Protein AF-A0A3R7ZGE4-F1 (afdb_monomer_lite)

Radius of gyration: 43.05 Å; chains: 1; bounding box: 131×87×112 Å

Organism: Aphanomyces astaci (NCBI:txid112090)

Structure (mmCIF, N/CA/C/O backbone):
data_AF-A0A3R7ZGE4-F1
#
_entry.id   AF-A0A3R7ZGE4-F1
#
loop_
_atom_site.group_PDB
_atom_site.id
_atom_site.type_symbol
_atom_site.label_atom_id
_atom_site.label_alt_id
_atom_site.label_comp_id
_atom_site.label_asym_id
_atom_site.label_entity_id
_atom_site.label_seq_id
_atom_site.pdbx_PDB_ins_code
_atom_site.Cartn_x
_atom_site.Cartn_y
_atom_site.Cartn_z
_atom_site.occupancy
_atom_site.B_iso_or_equiv
_atom_site.auth_seq_id
_atom_site.auth_comp_id
_atom_site.auth_asym_id
_atom_site.auth_atom_id
_atom_site.pdbx_PDB_model_num
ATOM 1 N N . MET A 1 1 ? 21.548 27.333 5.560 1.00 45.47 1 MET A N 1
ATOM 2 C CA . MET A 1 1 ? 22.051 27.487 6.952 1.00 45.47 1 MET A CA 1
ATOM 3 C C . MET A 1 1 ? 21.246 28.613 7.584 1.00 45.47 1 MET A C 1
ATOM 5 O O . MET A 1 1 ? 21.045 29.604 6.909 1.00 45.47 1 MET A O 1
ATOM 9 N N . GLN A 1 2 ? 20.753 28.508 8.822 1.00 53.22 2 GLN A N 1
ATOM 10 C CA . GLN A 1 2 ? 19.835 29.541 9.347 1.00 53.22 2 GLN A CA 1
ATOM 11 C C . GLN A 1 2 ? 20.505 30.870 9.742 1.00 53.22 2 GLN A C 1
ATOM 13 O O . GLN A 1 2 ? 19.803 31.865 9.876 1.00 53.22 2 GLN A O 1
ATOM 18 N N . PHE A 1 3 ? 21.832 30.902 9.915 1.00 57.66 3 PHE A N 1
ATOM 19 C CA . PHE A 1 3 ? 22.570 32.119 10.265 1.00 57.66 3 PHE A CA 1
ATOM 20 C C . PHE A 1 3 ? 23.890 32.204 9.502 1.00 57.66 3 PHE A C 1
ATOM 22 O O . PHE A 1 3 ? 24.582 31.195 9.343 1.00 57.66 3 PHE A O 1
ATOM 29 N N . THR A 1 4 ? 24.257 33.405 9.052 1.00 67.12 4 THR A N 1
ATOM 30 C CA . THR A 1 4 ? 25.581 33.645 8.465 1.00 67.12 4 THR A CA 1
ATOM 31 C C . THR A 1 4 ? 26.653 33.755 9.557 1.00 67.12 4 THR A C 1
ATOM 33 O O . THR A 1 4 ? 26.347 34.159 10.683 1.00 67.12 4 THR A O 1
ATOM 36 N N . PRO A 1 5 ? 27.934 33.475 9.249 1.00 69.81 5 PRO A N 1
ATOM 37 C CA . PRO A 1 5 ? 29.034 33.651 10.203 1.00 69.81 5 PRO A CA 1
ATOM 38 C C . PRO A 1 5 ? 29.088 35.057 10.823 1.00 69.81 5 PRO A C 1
ATOM 40 O O . PRO A 1 5 ? 29.407 35.206 11.994 1.00 69.81 5 PRO A O 1
ATOM 43 N N . GLN A 1 6 ? 28.694 36.088 10.072 1.00 63.81 6 GLN A N 1
ATOM 44 C CA . GLN A 1 6 ? 28.631 37.476 10.547 1.00 63.81 6 GLN A CA 1
ATOM 45 C C . GLN A 1 6 ? 27.518 37.692 11.588 1.00 63.81 6 GLN A C 1
ATOM 47 O O . GLN A 1 6 ? 27.717 38.409 12.566 1.00 63.81 6 GLN A O 1
ATOM 52 N N . GLN A 1 7 ? 26.360 37.042 11.421 1.00 65.06 7 GLN A N 1
ATOM 53 C CA . GLN A 1 7 ? 25.258 37.086 12.391 1.00 65.06 7 GLN A CA 1
ATOM 54 C C . GLN A 1 7 ? 25.590 36.310 13.675 1.00 65.06 7 GLN A C 1
ATOM 56 O O . GLN A 1 7 ? 25.141 36.693 14.753 1.00 65.06 7 GLN A O 1
ATOM 61 N N . LEU A 1 8 ? 26.405 35.253 13.579 1.00 66.88 8 LEU A N 1
ATOM 62 C CA . LEU A 1 8 ? 26.890 34.493 14.740 1.00 66.88 8 LEU A CA 1
ATOM 63 C C . LEU A 1 8 ? 27.896 35.284 15.592 1.00 66.88 8 LEU A C 1
ATOM 65 O O . LEU A 1 8 ? 28.000 35.040 16.789 1.00 66.88 8 LEU A O 1
ATOM 69 N N . VAL A 1 9 ? 28.582 36.263 14.996 1.00 73.06 9 VAL A N 1
ATOM 70 C CA . VAL A 1 9 ? 29.528 37.169 15.677 1.00 73.06 9 VAL A CA 1
ATOM 71 C C . VAL A 1 9 ? 28.826 38.421 16.246 1.00 73.06 9 VAL A C 1
ATOM 73 O O . VAL A 1 9 ? 29.460 39.262 16.873 1.00 73.06 9 VAL A O 1
ATOM 76 N N . GLY A 1 10 ? 27.499 38.536 16.099 1.00 67.25 10 GLY A N 1
ATOM 77 C CA . GLY A 1 10 ? 26.701 39.611 16.704 1.00 67.25 10 GLY A CA 1
ATOM 78 C C . GLY A 1 10 ? 26.363 40.783 15.778 1.00 67.25 10 GLY A C 1
ATOM 79 O O . GLY A 1 10 ? 25.923 41.826 16.261 1.00 67.25 10 GLY A O 1
ATOM 80 N N . ALA A 1 11 ? 26.527 40.640 14.458 1.00 71.25 11 ALA A N 1
ATOM 81 C CA . ALA A 1 11 ? 26.016 41.631 13.511 1.00 71.25 11 ALA A CA 1
ATOM 82 C C . ALA A 1 11 ? 24.474 41.712 13.555 1.00 71.25 11 ALA A C 1
ATOM 84 O O . ALA A 1 11 ? 23.787 40.706 13.757 1.00 71.25 11 ALA A O 1
ATOM 85 N N . GLY A 1 12 ? 23.926 42.914 13.341 1.00 71.62 12 GLY A N 1
ATOM 86 C CA . GLY A 1 12 ? 22.480 43.154 13.326 1.00 71.62 12 GLY A CA 1
ATOM 87 C C . GLY A 1 12 ? 21.746 42.288 12.296 1.00 71.62 12 GLY A C 1
ATOM 88 O O . GLY A 1 12 ? 22.250 42.038 11.199 1.00 71.62 12 GLY A O 1
ATOM 89 N N . ARG A 1 13 ? 20.543 41.815 12.646 1.00 72.75 13 ARG A N 1
ATOM 90 C CA . ARG A 1 13 ? 19.677 41.081 11.712 1.00 72.75 13 ARG A CA 1
ATOM 91 C C . ARG A 1 13 ? 18.957 42.062 10.795 1.00 72.75 13 ARG A C 1
ATOM 93 O O . ARG A 1 13 ? 18.402 43.053 11.261 1.00 72.75 13 ARG A O 1
ATOM 100 N N . TYR A 1 14 ? 18.924 41.739 9.510 1.00 77.06 14 TYR A N 1
ATOM 101 C CA . TYR A 1 14 ? 18.215 42.509 8.496 1.00 77.06 14 TYR A CA 1
ATOM 102 C C . TYR A 1 14 ? 17.069 41.671 7.917 1.00 77.06 14 TYR A C 1
ATOM 104 O O . TYR A 1 14 ? 17.151 40.446 7.880 1.00 77.06 14 TYR A O 1
ATOM 112 N N . SER A 1 15 ? 15.989 42.334 7.500 1.00 77.44 15 SER A N 1
ATOM 113 C CA . SER A 1 15 ? 14.879 41.702 6.773 1.00 77.44 15 SER A CA 1
ATOM 114 C C . SER A 1 15 ? 15.360 41.131 5.434 1.00 77.44 15 SER A C 1
ATOM 116 O O . SER A 1 15 ? 16.267 41.700 4.829 1.00 77.44 15 SER A O 1
ATOM 118 N N . ALA A 1 16 ? 14.696 40.090 4.916 1.00 75.06 16 ALA A N 1
ATOM 119 C CA . ALA A 1 16 ? 14.951 39.530 3.581 1.00 75.06 16 ALA A CA 1
ATOM 120 C C . ALA A 1 16 ? 14.782 40.557 2.438 1.00 75.06 16 ALA A C 1
ATOM 122 O O . ALA A 1 16 ? 15.310 40.371 1.342 1.00 75.06 16 ALA A O 1
ATOM 123 N N . THR A 1 17 ? 14.093 41.676 2.695 1.00 78.56 17 THR A N 1
ATOM 124 C CA . THR A 1 17 ? 14.009 42.824 1.774 1.00 78.56 17 THR A CA 1
ATOM 125 C C . THR A 1 17 ? 15.349 43.539 1.587 1.00 78.56 17 THR A C 1
ATOM 127 O O . THR A 1 17 ? 15.601 44.123 0.534 1.00 78.56 17 THR A O 1
ATOM 130 N N . THR A 1 18 ? 16.219 43.498 2.595 1.00 80.19 18 THR A N 1
ATOM 131 C CA . THR A 1 18 ? 17.552 44.096 2.567 1.00 80.19 18 THR A CA 1
ATOM 132 C C . THR A 1 18 ? 18.553 43.011 2.185 1.00 80.19 18 THR A C 1
ATOM 134 O O . THR A 1 18 ? 18.742 42.050 2.924 1.00 80.19 18 THR A O 1
ATOM 137 N N . ARG A 1 19 ? 19.200 43.149 1.020 1.00 81.94 19 ARG A N 1
ATOM 138 C CA . ARG A 1 19 ? 20.043 42.105 0.403 1.00 81.94 19 ARG A CA 1
ATOM 139 C C . ARG A 1 19 ? 21.407 41.924 1.090 1.00 81.94 19 ARG A C 1
ATOM 141 O O . ARG A 1 19 ? 22.449 42.147 0.481 1.00 81.94 19 ARG A O 1
ATOM 148 N N . ILE A 1 20 ? 21.400 41.541 2.364 1.00 77.94 20 ILE A N 1
ATOM 149 C CA . ILE A 1 20 ? 22.580 41.327 3.212 1.00 77.94 20 ILE A CA 1
ATOM 150 C C . ILE A 1 20 ? 22.516 39.922 3.824 1.00 77.94 20 ILE A C 1
ATOM 152 O O . ILE A 1 20 ? 21.457 39.463 4.242 1.00 77.94 20 ILE A O 1
ATOM 156 N N . GLY A 1 21 ? 23.654 39.227 3.887 1.00 78.19 21 GLY A N 1
ATOM 157 C CA . GLY A 1 21 ? 23.742 37.891 4.481 1.00 78.19 21 GLY A CA 1
ATOM 158 C C . GLY A 1 21 ? 22.979 36.821 3.688 1.00 78.19 21 GLY A C 1
ATOM 159 O O . GLY A 1 21 ? 23.101 36.745 2.468 1.00 78.19 21 GLY A O 1
ATOM 160 N N . ASN A 1 22 ? 22.195 35.993 4.381 1.00 79.88 22 ASN A N 1
ATOM 161 C CA . ASN A 1 22 ? 21.424 34.864 3.843 1.00 79.88 22 ASN A CA 1
ATOM 162 C C . ASN A 1 22 ? 20.019 35.249 3.327 1.00 79.88 22 ASN A C 1
ATOM 164 O O . ASN A 1 22 ? 19.150 34.386 3.214 1.00 79.88 22 ASN A O 1
ATOM 168 N N . TRP A 1 23 ? 19.800 36.518 2.965 1.00 83.69 23 TRP A N 1
ATOM 169 C CA . TRP A 1 23 ? 18.503 37.061 2.529 1.00 83.69 23 TRP A CA 1
ATOM 170 C C . TRP A 1 23 ? 17.792 36.236 1.439 1.00 83.69 23 TRP A C 1
ATOM 172 O O . TRP A 1 23 ? 16.569 36.130 1.448 1.00 83.69 23 TRP A O 1
ATOM 182 N N . ASN A 1 24 ? 18.541 35.629 0.509 1.00 82.38 24 ASN A N 1
ATOM 183 C CA . ASN A 1 24 ? 17.972 34.806 -0.562 1.00 82.38 24 ASN A CA 1
ATOM 184 C C . ASN A 1 24 ? 17.449 33.452 -0.045 1.00 82.38 24 ASN A C 1
ATOM 186 O O . ASN A 1 24 ? 16.432 32.967 -0.528 1.00 82.38 24 ASN A O 1
ATOM 190 N N . GLU A 1 25 ? 18.109 32.848 0.950 1.00 81.88 25 GLU A N 1
ATOM 191 C CA . GLU A 1 25 ? 17.619 31.614 1.584 1.00 81.88 25 GLU A CA 1
ATOM 192 C C . GLU A 1 25 ? 16.329 31.886 2.368 1.00 81.88 25 GLU A C 1
ATOM 194 O O . GLU A 1 25 ? 15.371 31.119 2.256 1.00 81.88 25 GLU A O 1
ATOM 199 N N . ASP A 1 26 ? 16.275 33.007 3.093 1.00 81.69 26 ASP A N 1
ATOM 200 C CA . ASP A 1 26 ? 15.095 33.419 3.858 1.00 81.69 26 ASP A CA 1
ATOM 201 C C . ASP A 1 26 ? 13.904 33.744 2.938 1.00 81.69 26 ASP A C 1
ATOM 203 O O . ASP A 1 26 ? 12.786 33.292 3.199 1.00 81.69 26 ASP A O 1
ATOM 207 N N . LEU A 1 27 ? 14.147 34.434 1.815 1.00 85.06 27 LEU A N 1
ATOM 208 C CA . LEU A 1 27 ? 13.125 34.722 0.803 1.00 85.06 27 LEU A CA 1
ATOM 209 C C . LEU A 1 27 ? 12.579 33.434 0.161 1.00 85.06 27 LEU A C 1
ATOM 211 O O . LEU A 1 27 ? 11.368 33.272 0.027 1.00 85.06 27 LEU A O 1
ATOM 215 N N . MET A 1 28 ? 13.452 32.486 -0.194 1.00 82.94 28 MET A N 1
ATOM 216 C CA . MET A 1 28 ? 13.040 31.202 -0.781 1.00 82.94 28 MET A CA 1
ATOM 217 C C . MET A 1 28 ? 12.255 30.337 0.212 1.00 82.94 28 MET A C 1
ATOM 219 O O . MET A 1 28 ? 11.303 29.654 -0.176 1.00 82.94 28 MET A O 1
ATOM 223 N N . LEU A 1 29 ? 12.612 30.379 1.498 1.00 83.19 29 LEU A N 1
ATOM 224 C CA . LEU A 1 29 ? 11.871 29.701 2.560 1.00 83.19 29 LEU A CA 1
ATOM 225 C C . LEU A 1 29 ? 10.470 30.305 2.736 1.00 83.19 29 LEU A C 1
ATOM 227 O O . LEU A 1 29 ? 9.492 29.571 2.904 1.00 83.19 29 LEU A O 1
ATOM 231 N N . GLU A 1 30 ? 10.361 31.633 2.686 1.00 84.31 30 GLU A N 1
ATOM 232 C CA . GLU A 1 30 ? 9.084 32.342 2.758 1.00 84.31 30 GLU A CA 1
ATOM 233 C C . GLU A 1 30 ? 8.209 32.044 1.532 1.00 84.31 30 GLU A C 1
ATOM 235 O O . GLU A 1 30 ? 7.029 31.720 1.682 1.00 84.31 30 GLU A O 1
ATOM 240 N N . GLU A 1 31 ? 8.786 32.019 0.328 1.00 87.50 31 GLU A N 1
ATOM 241 C CA . GLU A 1 31 ? 8.083 31.609 -0.890 1.00 87.50 31 GLU A CA 1
ATOM 242 C C . GLU A 1 31 ? 7.605 30.154 -0.839 1.00 87.50 31 GLU A C 1
ATOM 244 O O . GLU A 1 31 ? 6.477 29.866 -1.250 1.00 87.50 31 GLU A O 1
ATOM 249 N N . ALA A 1 32 ? 8.426 29.230 -0.330 1.00 84.56 32 ALA A N 1
ATOM 250 C CA . ALA A 1 32 ? 8.048 27.829 -0.166 1.00 84.56 32 ALA A CA 1
ATOM 251 C C . ALA A 1 32 ? 6.887 27.677 0.830 1.00 84.56 32 ALA A C 1
ATOM 253 O O . ALA A 1 32 ? 5.879 27.044 0.511 1.00 84.56 32 ALA A O 1
ATOM 254 N N . ARG A 1 33 ? 6.965 28.347 1.990 1.00 81.44 33 ARG A N 1
ATOM 255 C CA . ARG A 1 33 ? 5.873 28.391 2.980 1.00 81.44 33 ARG A CA 1
ATOM 256 C C . ARG A 1 33 ? 4.596 28.993 2.397 1.00 81.44 33 ARG A C 1
ATOM 258 O O . ARG A 1 33 ? 3.511 28.460 2.619 1.00 81.44 33 ARG A O 1
ATOM 265 N N . MET A 1 34 ? 4.707 30.071 1.620 1.00 83.06 34 MET A N 1
ATOM 266 C CA . MET A 1 34 ? 3.563 30.716 0.971 1.00 83.06 34 MET A CA 1
ATOM 267 C C . MET A 1 34 ? 2.959 29.855 -0.141 1.00 83.06 34 MET A C 1
ATOM 269 O O . MET A 1 34 ? 1.737 29.856 -0.313 1.00 83.06 34 MET A O 1
ATOM 273 N N . LYS A 1 35 ? 3.771 29.092 -0.882 1.00 84.38 35 LYS A N 1
ATOM 274 C CA . LYS A 1 35 ? 3.291 28.102 -1.857 1.00 84.38 35 LYS A CA 1
ATOM 275 C C . LYS A 1 35 ? 2.535 26.970 -1.171 1.00 84.38 35 LYS A C 1
ATOM 277 O O . LYS A 1 35 ? 1.426 26.668 -1.609 1.00 84.38 35 LYS A O 1
ATOM 282 N N . ASP A 1 36 ? 3.061 26.419 -0.081 1.00 80.25 36 ASP A N 1
ATOM 283 C CA . ASP A 1 36 ? 2.375 25.378 0.691 1.00 80.25 36 ASP A CA 1
ATOM 284 C C . ASP A 1 36 ? 1.074 25.895 1.311 1.00 80.25 36 ASP A C 1
ATOM 286 O O . ASP A 1 36 ? 0.029 25.261 1.160 1.00 80.25 36 ASP A O 1
ATOM 290 N N . TYR A 1 37 ? 1.087 27.092 1.905 1.00 80.38 37 TYR A N 1
ATOM 291 C CA . TYR A 1 37 ? -0.117 27.754 2.411 1.00 80.38 37 TYR A CA 1
ATOM 292 C C . TYR A 1 37 ? -1.165 27.946 1.305 1.00 80.38 37 TYR A C 1
ATOM 294 O O . TYR A 1 37 ? -2.333 27.610 1.496 1.00 80.38 37 TYR A O 1
ATOM 302 N N . ARG A 1 38 ? -0.776 28.447 0.122 1.00 79.50 38 ARG A N 1
ATOM 303 C CA . ARG A 1 38 ? -1.691 28.628 -1.022 1.00 79.50 38 ARG A CA 1
ATOM 304 C C . ARG A 1 38 ? -2.216 27.295 -1.544 1.00 79.50 38 ARG A C 1
ATOM 306 O O . ARG A 1 38 ? -3.410 27.194 -1.809 1.00 79.50 38 ARG A O 1
ATOM 313 N N . ALA A 1 39 ? -1.365 26.278 -1.651 1.00 79.00 39 ALA A N 1
ATOM 314 C CA . ALA A 1 39 ? -1.756 24.944 -2.089 1.00 79.00 39 ALA A CA 1
ATOM 315 C C . ALA A 1 39 ? -2.741 24.303 -1.104 1.00 79.00 39 ALA A C 1
ATOM 317 O O . ALA A 1 39 ? -3.753 23.744 -1.519 1.00 79.00 39 ALA A O 1
ATOM 318 N N . GLN A 1 40 ? -2.495 24.420 0.201 1.00 71.38 40 GLN A N 1
ATOM 319 C CA . GLN A 1 40 ? -3.400 23.919 1.231 1.00 71.38 40 GLN A CA 1
ATOM 320 C C . GLN A 1 40 ? -4.686 24.764 1.338 1.00 71.38 40 GLN A C 1
ATOM 322 O O . GLN A 1 40 ? -5.756 24.203 1.566 1.00 71.38 40 GLN A O 1
ATOM 327 N N . LYS A 1 41 ? -4.631 26.083 1.095 1.00 73.56 41 LYS A N 1
ATOM 328 C CA . LYS A 1 41 ? -5.808 26.969 1.007 1.00 73.56 41 LYS A CA 1
ATOM 329 C C . LYS A 1 41 ? -6.684 26.634 -0.204 1.00 73.56 41 LYS A C 1
ATOM 331 O O . LYS A 1 41 ? -7.894 26.524 -0.049 1.00 73.56 41 LYS A O 1
ATOM 336 N N . GLN A 1 42 ? -6.091 26.406 -1.380 1.00 68.75 42 GLN A N 1
ATOM 337 C CA . GLN A 1 42 ? -6.805 25.962 -2.588 1.00 68.75 42 GLN A CA 1
ATOM 338 C C . GLN A 1 42 ? -7.386 24.551 -2.434 1.00 68.75 42 GLN A C 1
ATOM 340 O O . GLN A 1 42 ? -8.490 24.290 -2.897 1.00 68.75 42 GLN A O 1
ATOM 345 N N . LYS A 1 43 ? -6.679 23.653 -1.737 1.00 66.12 43 LYS A N 1
ATOM 346 C CA . LYS A 1 43 ? -7.191 22.326 -1.355 1.00 66.12 43 LYS A CA 1
ATOM 347 C C . LYS A 1 43 ? -8.241 22.377 -0.237 1.00 66.12 43 LYS A C 1
ATOM 349 O O . LYS A 1 43 ? -8.801 21.339 0.098 1.00 66.12 43 LYS A O 1
ATOM 354 N N . GLY A 1 44 ? -8.498 23.551 0.346 1.00 57.22 44 GLY A N 1
ATOM 355 C CA . GLY A 1 44 ? -9.480 23.735 1.410 1.00 57.22 44 GLY A CA 1
ATOM 356 C C . GLY A 1 44 ? -9.112 23.044 2.724 1.00 57.22 44 GLY A C 1
ATOM 357 O O . GLY A 1 44 ? -10.014 22.567 3.400 1.00 57.22 44 GLY A O 1
ATOM 358 N N . GLY A 1 45 ? -7.823 22.957 3.076 1.00 55.75 45 GLY A N 1
ATOM 359 C CA . GLY A 1 45 ? -7.333 22.310 4.302 1.00 55.75 45 GLY A CA 1
ATOM 360 C C . GLY A 1 45 ? -7.078 23.250 5.491 1.00 55.75 45 GLY A C 1
ATOM 361 O O . GLY A 1 45 ? -7.053 22.786 6.626 1.00 55.75 45 GLY A O 1
ATOM 362 N N . LEU A 1 46 ? -6.906 24.563 5.277 1.00 55.81 46 LEU A N 1
ATOM 363 C CA . LEU A 1 46 ? -6.663 25.508 6.381 1.00 55.81 46 LEU A CA 1
ATOM 364 C C . LEU A 1 46 ? -7.967 26.068 6.952 1.00 55.81 46 LEU A C 1
ATOM 366 O O . LEU A 1 46 ? -8.625 26.878 6.301 1.00 55.81 46 LEU A O 1
ATOM 370 N N . GLY A 1 47 ? -8.305 25.684 8.187 1.00 62.41 47 GLY A N 1
ATOM 371 C CA . GLY A 1 47 ? -9.349 26.311 9.019 1.00 62.41 47 GLY A CA 1
ATOM 372 C C . GLY A 1 47 ? -10.798 26.171 8.524 1.00 62.41 47 GLY A C 1
ATOM 373 O O . GLY A 1 47 ? -11.735 26.472 9.255 1.00 62.41 47 GLY A O 1
ATOM 374 N N . THR A 1 48 ? -10.999 25.681 7.306 1.00 65.31 48 THR A N 1
ATOM 375 C CA . THR A 1 48 ? -12.290 25.372 6.673 1.00 65.31 48 THR A CA 1
ATOM 376 C C . THR A 1 48 ? -13.042 24.264 7.399 1.00 65.31 48 THR A C 1
ATOM 378 O O . THR A 1 48 ? -14.251 24.373 7.549 1.00 65.31 48 THR A O 1
ATOM 381 N N . VAL A 1 49 ? -12.348 23.223 7.875 1.00 69.38 49 VAL A N 1
ATOM 382 C CA . VAL A 1 49 ? -12.966 22.101 8.605 1.00 69.38 49 VAL A CA 1
ATOM 383 C C . VAL A 1 49 ? -13.534 22.574 9.943 1.00 69.38 49 VAL A C 1
ATOM 385 O O . VAL A 1 49 ? -14.693 22.304 10.236 1.00 69.38 49 VAL A O 1
ATOM 388 N N . TYR A 1 50 ? -12.759 23.352 10.706 1.00 77.44 50 TYR A N 1
ATOM 389 C CA . TYR A 1 50 ? -13.217 23.942 11.967 1.00 77.44 50 TYR A CA 1
ATOM 390 C C . TYR A 1 50 ? -14.365 24.935 11.749 1.00 77.44 50 TYR A C 1
ATOM 392 O O . TYR A 1 50 ? -15.383 24.860 12.430 1.00 77.44 50 TYR A O 1
ATOM 400 N N . ARG A 1 51 ? -14.252 25.824 10.749 1.00 79.38 51 ARG A N 1
ATOM 401 C CA . ARG A 1 51 ? -15.333 26.762 10.405 1.00 79.38 51 ARG A CA 1
ATOM 402 C C . ARG A 1 51 ? -16.623 26.022 10.046 1.00 79.38 51 ARG A C 1
ATOM 404 O O . ARG A 1 51 ? -17.678 26.375 10.551 1.00 79.38 51 ARG A O 1
ATOM 411 N N . ARG A 1 52 ? -16.520 24.958 9.248 1.00 77.56 52 ARG A N 1
ATOM 412 C CA . ARG A 1 52 ? -17.656 24.117 8.856 1.00 77.56 52 ARG A CA 1
ATOM 413 C C . ARG A 1 52 ? -18.271 23.375 10.048 1.00 77.56 52 ARG A C 1
ATOM 415 O O . ARG A 1 52 ? -19.492 23.345 10.154 1.00 77.56 52 ARG A O 1
ATOM 422 N N . LYS A 1 53 ? -17.448 22.836 10.963 1.00 85.00 53 LYS A N 1
ATOM 423 C CA . LYS A 1 53 ? -17.908 22.262 12.246 1.00 85.00 53 LYS A CA 1
ATOM 424 C C . LYS A 1 53 ? -18.740 23.291 13.017 1.00 85.00 53 LYS A C 1
ATOM 426 O O . LYS A 1 53 ? -19.855 22.993 13.429 1.00 85.00 53 LYS A O 1
ATOM 431 N N . MET A 1 54 ? -18.232 24.516 13.151 1.00 86.31 54 MET A N 1
ATOM 432 C CA . MET A 1 54 ? -18.917 25.591 13.877 1.00 86.31 54 MET A CA 1
ATOM 433 C C . MET A 1 54 ? -20.208 26.057 13.190 1.00 86.31 54 MET A C 1
ATOM 435 O O . MET A 1 54 ? -21.198 26.295 13.877 1.00 86.31 54 MET A O 1
ATOM 439 N N . GLU A 1 55 ? -20.229 26.151 11.859 1.00 84.56 55 GLU A N 1
ATOM 440 C CA . GLU A 1 55 ? -21.430 26.485 11.076 1.00 84.56 55 GLU A CA 1
ATOM 441 C C . GLU A 1 55 ? -22.530 25.424 11.239 1.00 84.56 55 GLU A C 1
ATOM 443 O O . GLU A 1 55 ? -23.688 25.771 11.458 1.00 84.56 55 GLU A O 1
ATOM 448 N N . GLN A 1 56 ? -22.177 24.135 11.194 1.00 86.62 56 GLN A N 1
ATOM 449 C CA . GLN A 1 56 ? -23.135 23.037 11.345 1.00 86.62 56 GLN A CA 1
ATOM 450 C C . GLN A 1 56 ? -23.648 22.909 12.788 1.00 86.62 56 GLN A C 1
ATOM 452 O O . GLN A 1 56 ? -24.846 22.730 12.999 1.00 86.62 56 GLN A O 1
ATOM 457 N N . ALA A 1 57 ? -22.769 23.044 13.787 1.00 88.69 57 ALA A N 1
ATOM 458 C CA . ALA A 1 57 ? -23.134 22.952 15.203 1.00 88.69 57 ALA A CA 1
ATOM 459 C C . ALA A 1 57 ? -24.052 24.097 15.659 1.00 88.69 57 ALA A C 1
ATOM 461 O O . ALA A 1 57 ? -25.021 23.864 16.387 1.00 88.69 57 ALA A O 1
ATOM 462 N N . ASN A 1 58 ? -23.757 25.323 15.213 1.00 88.19 58 ASN A N 1
ATOM 463 C CA . ASN A 1 58 ? -24.504 26.532 15.570 1.00 88.19 58 ASN A CA 1
ATOM 464 C C . ASN A 1 58 ? -25.634 26.863 14.584 1.00 88.19 58 ASN A C 1
ATOM 466 O O . ASN A 1 58 ? -26.308 27.881 14.747 1.00 88.19 58 ASN A O 1
ATOM 470 N N . GLY A 1 59 ? -25.861 26.012 13.579 1.00 87.56 59 GLY A N 1
ATOM 471 C CA . GLY A 1 59 ? -26.967 26.155 12.642 1.00 87.56 59 GLY A CA 1
ATOM 472 C C . GLY A 1 59 ? -28.304 26.208 13.378 1.00 87.56 59 GLY A C 1
ATOM 473 O O . GLY A 1 59 ? -28.549 25.421 14.297 1.00 87.56 59 GLY A O 1
ATOM 474 N N . ARG A 1 60 ? -29.164 27.154 12.989 1.00 88.12 60 ARG A N 1
ATOM 475 C CA . ARG A 1 60 ? -30.505 27.305 13.562 1.00 88.12 60 ARG A CA 1
ATOM 476 C C . ARG A 1 60 ? -31.367 26.097 13.190 1.00 88.12 60 ARG A C 1
ATOM 478 O O . ARG A 1 60 ? -31.387 25.681 12.034 1.00 88.12 60 ARG A O 1
ATOM 485 N N . VAL A 1 61 ? -32.076 25.552 14.172 1.00 89.38 61 VAL A N 1
ATOM 486 C CA . VAL A 1 61 ? -32.988 24.409 14.008 1.00 89.38 61 VAL A CA 1
ATOM 487 C C . VAL A 1 61 ? -34.343 24.720 14.646 1.00 89.38 61 VAL A C 1
ATOM 489 O O . VAL A 1 61 ? -34.393 25.563 15.548 1.00 89.38 61 VAL A O 1
ATOM 492 N N . PRO A 1 62 ? -35.438 24.084 14.194 1.00 89.31 62 PRO A N 1
ATOM 493 C CA . PRO A 1 62 ? -36.741 24.274 14.811 1.00 89.31 62 PRO A CA 1
ATOM 494 C C . PRO A 1 62 ? -36.806 23.642 16.205 1.00 89.31 62 PRO A C 1
ATOM 496 O O . PRO A 1 62 ? -36.165 22.626 16.484 1.00 89.31 62 PRO A O 1
ATOM 499 N N . VAL A 1 63 ? -37.633 24.234 17.062 1.00 89.62 63 VAL A N 1
ATOM 500 C CA . VAL A 1 63 ? -38.084 23.659 18.336 1.00 89.62 63 VAL A CA 1
ATOM 501 C C . VAL A 1 63 ? -39.595 23.576 18.270 1.00 89.62 63 VAL A C 1
ATOM 503 O O . VAL A 1 63 ? -40.250 24.549 17.902 1.00 89.62 63 VAL A O 1
ATOM 506 N N . SER A 1 64 ? -40.157 22.420 18.611 1.00 90.31 64 SER A N 1
ATOM 507 C CA . SER A 1 64 ? -41.600 22.216 18.526 1.00 90.31 64 SER A CA 1
ATOM 508 C C . SER A 1 64 ? -42.344 23.183 19.445 1.00 90.31 64 SER A C 1
ATOM 510 O O . SER A 1 64 ? -41.863 23.516 20.528 1.00 90.31 64 SER A O 1
ATOM 512 N N . TYR A 1 65 ? -43.522 23.624 19.009 1.00 89.94 65 TYR A N 1
ATOM 513 C CA . TYR A 1 65 ? -44.415 24.507 19.753 1.00 89.94 65 TYR A CA 1
ATOM 514 C C . TYR A 1 65 ? -45.802 23.874 19.817 1.00 89.94 65 TYR A C 1
ATOM 516 O O . TYR A 1 65 ? -46.300 23.383 18.804 1.00 89.94 65 TYR A O 1
ATOM 524 N N . TRP A 1 66 ? -46.408 23.892 21.000 1.00 87.69 66 TRP A N 1
ATOM 525 C CA . TRP A 1 66 ? -47.759 23.397 21.235 1.00 87.69 66 TRP A CA 1
ATOM 526 C C . TRP A 1 66 ? -48.478 24.344 22.198 1.00 87.69 66 TRP A C 1
ATOM 528 O O . TRP A 1 66 ? -47.925 24.671 23.248 1.00 87.69 66 TRP A O 1
ATOM 538 N N . ASP A 1 67 ? -49.703 24.756 21.862 1.00 83.94 67 ASP A N 1
ATOM 539 C CA . ASP A 1 67 ? -50.470 25.744 22.644 1.00 83.94 67 ASP A CA 1
ATOM 540 C C . ASP A 1 67 ? -50.807 25.266 24.067 1.00 83.94 67 ASP A C 1
ATOM 542 O O . ASP A 1 67 ? -50.974 26.070 24.979 1.00 83.94 67 ASP A O 1
ATOM 546 N N . ASP A 1 68 ? -50.893 23.949 24.268 1.00 86.31 68 ASP A N 1
ATOM 547 C CA . ASP A 1 68 ? -51.212 23.327 25.555 1.00 86.31 68 ASP A CA 1
ATOM 548 C C . ASP A 1 68 ? -49.994 23.130 26.473 1.00 86.31 68 ASP A C 1
ATOM 550 O O . ASP A 1 68 ? -50.158 22.717 27.620 1.00 86.31 68 ASP A O 1
ATOM 554 N N . GLY A 1 69 ? -48.777 23.413 25.993 1.00 83.31 69 GLY A N 1
ATOM 555 C CA . GLY A 1 69 ? -47.548 23.307 26.786 1.00 83.31 69 GLY A CA 1
ATOM 556 C C . GLY A 1 69 ? -47.158 21.879 27.191 1.00 83.31 69 GLY A C 1
ATOM 557 O O . GLY A 1 69 ? -46.277 21.706 28.037 1.00 83.31 69 GLY A O 1
ATOM 558 N N . PHE A 1 70 ? -47.782 20.850 26.604 1.00 91.06 70 PHE A N 1
ATOM 559 C CA . PHE A 1 70 ? -47.482 19.449 26.903 1.00 91.06 70 PHE A CA 1
ATOM 560 C C . PHE A 1 70 ? -46.496 18.835 25.909 1.00 91.06 70 PHE A C 1
ATOM 562 O O . PHE A 1 70 ? -46.554 19.050 24.694 1.00 91.06 70 PHE A O 1
ATOM 569 N N . LEU A 1 71 ? -45.602 18.001 26.437 1.00 91.12 71 LEU A N 1
ATOM 570 C CA . LEU A 1 71 ? -44.604 17.297 25.643 1.00 91.12 71 LEU A CA 1
ATOM 571 C C . LEU A 1 71 ? -45.240 16.168 24.814 1.00 91.12 71 LEU A C 1
ATOM 573 O O . LEU A 1 71 ? -46.031 15.383 25.331 1.00 91.12 71 LEU A O 1
ATOM 577 N N . ARG A 1 72 ? -44.859 16.029 23.539 1.00 92.12 72 ARG A N 1
ATOM 578 C CA . ARG A 1 72 ? -45.323 14.956 22.638 1.00 92.12 72 ARG A CA 1
ATOM 579 C C . ARG A 1 72 ? -44.154 14.195 22.016 1.00 92.12 72 ARG A C 1
ATOM 581 O O . ARG A 1 72 ? -43.084 14.767 21.804 1.00 92.12 72 ARG A O 1
ATOM 588 N N . TYR A 1 73 ? -44.366 12.927 21.668 1.00 91.81 73 TYR A N 1
ATOM 589 C CA . TYR A 1 73 ? -43.410 12.173 20.851 1.00 91.81 73 TYR A CA 1
ATOM 590 C C . TYR A 1 73 ? -43.175 12.863 19.500 1.00 91.81 73 TYR A C 1
ATOM 592 O O . TYR A 1 73 ? -44.068 13.510 18.957 1.00 91.81 73 TYR A O 1
ATOM 600 N N . ASN A 1 74 ? -41.961 12.722 18.974 1.00 88.75 74 ASN A N 1
ATOM 601 C CA . ASN A 1 74 ? -41.443 13.377 17.772 1.00 88.75 74 ASN A CA 1
ATOM 602 C C . ASN A 1 74 ? -41.428 14.916 17.847 1.00 88.75 74 ASN A C 1
ATOM 604 O O . ASN A 1 74 ? -41.470 15.584 16.818 1.00 88.75 74 ASN A O 1
ATOM 608 N N . SER A 1 75 ? -41.342 15.483 19.057 1.00 90.19 75 SER A N 1
ATOM 609 C CA . SER A 1 75 ? -41.118 16.922 19.259 1.00 90.19 75 SER A CA 1
ATOM 610 C C . SER A 1 75 ? -39.627 17.239 19.410 1.00 90.19 75 SER A C 1
ATOM 612 O O . SER A 1 75 ? -38.903 16.510 20.096 1.00 90.19 75 SER A O 1
ATOM 614 N N . TYR A 1 76 ? -39.174 18.338 18.806 1.00 92.56 76 TYR A N 1
ATOM 615 C CA . TYR A 1 76 ? -37.844 18.907 19.030 1.00 92.56 76 TYR A CA 1
ATOM 616 C C . TYR A 1 76 ? -37.848 19.720 20.326 1.00 92.56 76 TYR A C 1
ATOM 618 O O . TYR A 1 76 ? -38.668 20.625 20.485 1.00 92.56 76 TYR A O 1
ATOM 626 N N . VAL A 1 77 ? -36.928 19.403 21.236 1.00 92.88 77 VAL A N 1
ATOM 627 C CA . VAL A 1 77 ? -36.815 20.002 22.572 1.00 92.88 77 VAL A CA 1
ATOM 628 C C . VAL A 1 77 ? -35.390 20.434 22.884 1.00 92.88 77 VAL A C 1
ATOM 630 O O . VAL A 1 77 ? -34.424 19.832 22.411 1.00 92.88 77 VAL A O 1
ATOM 633 N N . VAL A 1 78 ? -35.257 21.440 23.745 1.00 93.12 78 VAL A N 1
ATOM 634 C CA . VAL A 1 78 ? -33.984 21.796 24.384 1.00 93.12 78 VAL A CA 1
ATOM 635 C C . VAL A 1 78 ? -33.992 21.245 25.806 1.00 93.12 78 VAL A C 1
ATOM 637 O O . VAL A 1 78 ? -34.928 21.487 26.567 1.00 93.12 78 VAL A O 1
ATOM 640 N N . VAL A 1 79 ? -32.962 20.477 26.165 1.00 94.06 79 VAL A N 1
ATOM 641 C CA . VAL A 1 79 ? -32.835 19.880 27.502 1.00 94.06 79 VAL A CA 1
ATOM 642 C C . VAL A 1 79 ? -31.989 20.811 28.367 1.00 94.06 79 VAL A C 1
ATOM 644 O O . VAL A 1 79 ? -30.770 20.871 28.223 1.00 94.06 79 VAL A O 1
ATOM 647 N N . GLU A 1 80 ? -32.637 21.575 29.236 1.00 93.56 80 GLU A N 1
ATOM 648 C CA . GLU A 1 80 ? -32.004 22.588 30.081 1.00 93.56 80 GLU A CA 1
ATOM 649 C C . GLU A 1 80 ? -31.635 22.002 31.443 1.00 93.56 80 GLU A C 1
ATOM 651 O O . GLU A 1 80 ? -32.431 21.295 32.059 1.00 93.56 80 GLU A O 1
ATOM 656 N N . HIS A 1 81 ? -30.440 22.312 31.934 1.00 94.88 81 HIS A N 1
ATOM 657 C CA . HIS A 1 81 ? -29.994 21.911 33.261 1.00 94.88 81 HIS A CA 1
ATOM 658 C C . HIS A 1 81 ? -30.309 23.007 34.282 1.00 94.88 81 HIS A C 1
ATOM 660 O O . HIS A 1 81 ? -29.875 24.150 34.124 1.00 94.88 81 HIS A O 1
ATOM 666 N N . VAL A 1 82 ? -31.034 22.669 35.352 1.00 91.56 82 VAL A N 1
ATOM 667 C CA . VAL A 1 82 ? -31.568 23.670 36.293 1.00 91.56 82 VAL A CA 1
ATOM 668 C C . VAL A 1 82 ? -30.457 24.382 37.070 1.00 91.56 82 VAL A C 1
ATOM 670 O O . VAL A 1 82 ? -30.484 25.604 37.192 1.00 91.56 82 VAL A O 1
ATOM 673 N N . GLN A 1 83 ? -29.452 23.655 37.568 1.00 91.44 83 GLN A N 1
ATOM 674 C CA . GLN A 1 83 ? -28.407 24.247 38.414 1.00 91.44 83 GLN A CA 1
ATOM 675 C C . GLN A 1 83 ? -27.451 25.166 37.639 1.00 91.44 83 GLN A C 1
ATOM 677 O O . GLN A 1 83 ? -27.069 26.219 38.144 1.00 91.44 83 GLN A O 1
ATOM 682 N N . THR A 1 84 ? -27.037 24.774 36.429 1.00 89.69 84 THR A N 1
ATOM 683 C CA . THR A 1 84 ? -26.065 25.549 35.631 1.00 89.69 84 THR A CA 1
ATOM 684 C C . THR A 1 84 ? -26.727 26.531 34.670 1.00 89.69 84 THR A C 1
ATOM 686 O O . THR A 1 84 ? -26.031 27.353 34.082 1.00 89.69 84 THR A O 1
ATOM 689 N N . SER A 1 85 ? -28.052 26.450 34.484 1.00 90.19 85 SER A N 1
ATOM 690 C CA . SER A 1 85 ? -28.804 27.192 33.455 1.00 90.19 85 SER A CA 1
ATOM 691 C C . SER A 1 85 ? -28.289 26.980 32.020 1.00 90.19 85 SER A C 1
ATOM 693 O O . SER A 1 85 ? -28.614 27.752 31.116 1.00 90.19 85 SER A O 1
ATOM 695 N N . GLY A 1 86 ? -27.472 25.946 31.803 1.00 91.75 86 GLY A N 1
ATOM 696 C CA . GLY A 1 86 ? -26.969 25.546 30.493 1.00 91.75 86 GLY A CA 1
ATOM 697 C C . GLY A 1 86 ? -27.902 24.560 29.795 1.00 91.75 86 GLY A C 1
ATOM 698 O O . GLY A 1 86 ? -28.899 24.111 30.362 1.00 91.75 86 GLY A O 1
ATOM 699 N N . SER A 1 87 ? -27.567 24.196 28.563 1.00 93.81 87 SER A N 1
ATOM 700 C CA . SER A 1 87 ? -28.309 23.201 27.781 1.00 93.81 87 SER A CA 1
ATOM 701 C C . SER A 1 87 ? -27.435 21.997 27.466 1.00 93.81 87 SER A C 1
ATOM 703 O O . SER A 1 87 ? -26.247 22.150 27.172 1.00 93.81 87 SER A O 1
ATOM 705 N N . LEU A 1 88 ? -28.036 20.809 27.483 1.00 95.38 88 LEU A N 1
ATOM 706 C CA . LEU A 1 88 ? -27.405 19.589 26.998 1.00 95.38 88 LEU A CA 1
ATOM 707 C C . LEU A 1 88 ? -26.974 19.787 25.541 1.00 95.38 88 LEU A C 1
ATOM 709 O O . LEU A 1 88 ? -27.754 20.266 24.718 1.00 95.38 88 LEU A O 1
ATOM 713 N N . ALA A 1 89 ? -25.735 19.435 25.230 1.00 94.38 89 ALA A N 1
ATOM 714 C CA . ALA A 1 89 ? -25.088 19.731 23.968 1.00 94.38 89 ALA A CA 1
ATOM 715 C C . ALA A 1 89 ? -24.377 18.490 23.412 1.00 94.38 89 ALA A C 1
ATOM 717 O O . ALA A 1 89 ? -23.662 17.784 24.120 1.00 94.38 89 ALA A O 1
ATOM 718 N N . SER A 1 90 ? -24.572 18.245 22.118 1.00 94.19 90 SER A N 1
ATOM 719 C CA . SER A 1 90 ? -24.004 17.117 21.371 1.00 94.19 90 SER A CA 1
ATOM 720 C C . SER A 1 90 ? -22.700 17.512 20.659 1.00 94.19 90 SER A C 1
ATOM 722 O O . SER A 1 90 ? -22.734 18.401 19.809 1.00 94.19 90 SER A O 1
ATOM 724 N N . ASP A 1 91 ? -21.560 16.868 20.929 1.00 92.00 91 ASP A N 1
ATOM 725 C CA . ASP A 1 91 ? -20.351 17.004 20.089 1.00 92.00 91 ASP A CA 1
ATOM 726 C C . ASP A 1 91 ? -20.122 15.737 19.256 1.00 92.00 91 ASP A C 1
ATOM 728 O O . ASP A 1 91 ? -19.384 14.840 19.646 1.00 92.00 91 ASP A O 1
ATOM 732 N N . VAL A 1 92 ? -20.745 15.678 18.074 1.00 90.31 92 VAL A N 1
ATOM 733 C CA . VAL A 1 92 ? -20.651 14.536 17.142 1.00 90.31 92 VAL A CA 1
ATOM 734 C C . VAL A 1 92 ? -19.311 14.438 16.398 1.00 90.31 92 VAL A C 1
ATOM 736 O O . VAL A 1 92 ? -19.160 13.603 15.510 1.00 90.31 92 VAL A O 1
ATOM 739 N N . TRP A 1 93 ? -18.346 15.308 16.702 1.00 89.12 93 TRP A N 1
ATOM 740 C CA . TRP A 1 93 ? -17.016 15.285 16.087 1.00 89.12 93 TRP A CA 1
ATOM 741 C C . TRP A 1 93 ? -15.940 14.769 17.040 1.00 89.12 93 TRP A C 1
ATOM 743 O O . TRP A 1 93 ? -14.872 14.368 16.578 1.00 89.12 93 TRP A O 1
ATOM 753 N N . GLU A 1 94 ? -16.204 14.778 18.347 1.00 88.56 94 GLU A N 1
ATOM 754 C CA . GLU A 1 94 ? -15.303 14.250 19.365 1.00 88.56 94 GLU A CA 1
ATOM 755 C C . GLU A 1 94 ? -15.776 12.861 19.814 1.00 88.56 94 GLU A C 1
ATOM 757 O O . GLU A 1 94 ? -16.728 12.710 20.583 1.00 88.56 94 GLU A O 1
ATOM 762 N N . GLU A 1 95 ? -15.117 11.824 19.294 1.00 88.06 95 GLU A N 1
ATOM 763 C CA . GLU A 1 95 ? -15.335 10.450 19.748 1.00 88.06 95 GLU A CA 1
ATOM 764 C C . GLU A 1 95 ? -14.666 10.220 21.105 1.00 88.06 95 GLU A C 1
ATOM 766 O O . GLU A 1 95 ? -13.503 10.567 21.312 1.00 88.06 95 GLU A O 1
ATOM 771 N N . THR A 1 96 ? -15.377 9.550 22.009 1.00 83.19 96 THR A N 1
ATOM 772 C CA . THR A 1 96 ? -14.858 9.190 23.340 1.00 83.19 96 THR A CA 1
ATOM 773 C C . THR A 1 96 ? -13.631 8.278 23.269 1.00 83.19 96 THR A C 1
ATOM 775 O O . THR A 1 96 ? -12.682 8.429 24.040 1.00 83.19 96 THR A O 1
ATOM 778 N N . PHE A 1 97 ? -13.625 7.345 22.316 1.00 79.62 97 PHE A N 1
ATOM 779 C CA . PHE A 1 97 ? -12.464 6.551 21.936 1.00 79.62 97 PHE A CA 1
ATOM 780 C C . PHE A 1 97 ? -12.452 6.369 20.419 1.00 79.62 97 PHE A C 1
ATOM 782 O O . PHE A 1 97 ? -13.500 6.131 19.820 1.00 79.62 97 PHE A O 1
ATOM 789 N N . THR A 1 98 ? -11.275 6.445 19.799 1.00 75.38 98 THR A N 1
ATOM 790 C CA . THR A 1 98 ? -11.121 6.325 18.344 1.00 75.38 98 THR A CA 1
ATOM 791 C C . THR A 1 98 ? -11.709 5.014 17.829 1.00 75.38 98 THR A C 1
ATOM 793 O O . THR A 1 98 ? -11.218 3.940 18.188 1.00 75.38 98 THR A O 1
ATOM 796 N N . GLY A 1 99 ? -12.732 5.107 16.979 1.00 74.00 99 GLY A N 1
ATOM 797 C CA . GLY A 1 99 ? -13.425 3.966 16.385 1.00 74.00 99 GLY A CA 1
ATOM 798 C C . GLY A 1 99 ? -14.575 3.408 17.228 1.00 74.00 99 GLY A C 1
ATOM 799 O O . GLY A 1 99 ? -15.107 2.356 16.884 1.00 74.00 99 GLY A O 1
ATOM 800 N N . SER A 1 100 ? -14.960 4.075 18.323 1.00 80.69 100 SER A N 1
ATOM 801 C CA . SER A 1 100 ? -16.117 3.669 19.141 1.00 80.69 100 SER A CA 1
ATOM 802 C C . SER A 1 100 ? -17.461 3.972 18.474 1.00 80.69 100 SER A C 1
ATOM 804 O O . SER A 1 100 ? -18.446 3.299 18.768 1.00 80.69 100 SER A O 1
ATOM 806 N N . GLY A 1 101 ? -17.515 4.995 17.611 1.00 82.81 101 GLY A N 1
ATOM 807 C CA . GLY A 1 101 ? -18.777 5.562 17.127 1.00 82.81 101 GLY A CA 1
ATOM 808 C C . GLY A 1 101 ? -19.626 6.186 18.244 1.00 82.81 101 GLY A C 1
ATOM 809 O O . GLY A 1 101 ? -20.823 6.393 18.051 1.00 82.81 101 GLY A O 1
ATOM 810 N N . GLU A 1 102 ? -19.028 6.446 19.414 1.00 89.19 102 GLU A N 1
ATOM 811 C CA . GLU A 1 102 ? -19.678 7.079 20.556 1.00 89.19 102 GLU A CA 1
ATOM 812 C C . GLU A 1 102 ? -19.121 8.477 20.798 1.00 89.19 102 GLU A C 1
ATOM 814 O O . GLU A 1 102 ? -17.911 8.661 20.965 1.00 89.19 102 GLU A O 1
ATOM 819 N N . TYR A 1 103 ? -20.020 9.452 20.879 1.00 93.12 103 TYR A N 1
ATOM 820 C CA . TYR A 1 103 ? -19.672 10.869 20.887 1.00 93.12 103 TYR A CA 1
ATOM 821 C C . TYR A 1 103 ? -19.909 11.529 22.243 1.00 93.12 103 TYR A C 1
ATOM 823 O O . TYR A 1 103 ? -20.782 11.113 23.015 1.00 93.12 103 TYR A O 1
ATOM 831 N N . VAL A 1 104 ? -19.117 12.563 22.526 1.00 92.38 104 VAL A N 1
ATOM 832 C CA . VAL A 1 104 ? -19.157 13.302 23.791 1.00 92.38 104 VAL A CA 1
ATOM 833 C C . VAL A 1 104 ? -20.449 14.118 23.914 1.00 92.38 104 VAL A C 1
ATOM 835 O O . VAL A 1 104 ? -20.922 14.749 22.964 1.00 92.38 104 VAL A O 1
ATOM 838 N N . VAL A 1 105 ? -21.012 14.119 25.125 1.00 94.38 105 VAL A N 1
ATOM 839 C CA . VAL A 1 105 ? -22.150 14.954 25.522 1.00 94.38 105 VAL A CA 1
ATOM 840 C C . VAL A 1 105 ? -21.746 15.797 26.721 1.00 94.38 105 VAL A C 1
ATOM 842 O O . VAL A 1 105 ? -21.159 15.293 27.678 1.00 94.38 105 VAL A O 1
ATOM 845 N N . SER A 1 106 ? -22.076 17.080 26.676 1.00 95.06 106 SER A N 1
ATOM 846 C CA . SER A 1 106 ? -21.738 18.052 27.715 1.00 95.06 106 SER A CA 1
ATOM 847 C C . SER A 1 106 ? -22.916 18.987 27.985 1.00 95.06 106 SER A C 1
ATOM 849 O O . SER A 1 106 ? -23.912 18.979 27.260 1.00 95.06 106 SER A O 1
ATOM 851 N N . VAL A 1 107 ? -22.831 19.798 29.039 1.00 95.94 107 VAL A N 1
ATOM 852 C CA . VAL A 1 107 ? -23.715 20.958 29.213 1.00 95.94 107 VAL A CA 1
ATOM 853 C C . VAL A 1 107 ? -22.954 22.204 28.787 1.00 95.94 107 VAL A C 1
ATOM 855 O O . VAL A 1 107 ? -21.999 22.618 29.448 1.00 95.94 107 VAL A O 1
ATOM 858 N N . GLY A 1 108 ? -23.385 22.785 27.672 1.00 91.25 108 GLY A N 1
ATOM 859 C CA . GLY A 1 108 ? -22.856 24.036 27.144 1.00 91.25 108 GLY A CA 1
ATOM 860 C C . GLY A 1 108 ? -23.646 25.249 27.630 1.00 91.25 108 GLY A C 1
ATOM 861 O O . GLY A 1 108 ? -24.696 25.132 28.273 1.00 91.25 108 GLY A O 1
ATOM 862 N N . GLN A 1 109 ? -23.156 26.439 27.284 1.00 87.81 109 GLN A N 1
ATOM 863 C CA . GLN A 1 109 ? -23.928 27.666 27.477 1.00 87.81 109 GLN A CA 1
ATOM 864 C C . GLN A 1 109 ? -25.225 27.603 26.669 1.00 87.81 109 GLN A C 1
ATOM 866 O O . GLN A 1 109 ? -25.233 27.148 25.524 1.00 87.81 109 GLN A O 1
ATOM 871 N N . ARG A 1 110 ? -26.319 28.082 27.267 1.00 83.50 110 ARG A N 1
ATOM 872 C CA . ARG A 1 110 ? -27.614 28.152 26.593 1.00 83.50 110 ARG A CA 1
ATOM 873 C C . ARG A 1 110 ? -27.503 29.079 25.374 1.00 83.50 110 ARG A C 1
ATOM 875 O O . ARG A 1 110 ? -27.188 30.258 25.551 1.00 83.50 110 ARG A O 1
ATOM 882 N N . PRO A 1 111 ? -27.767 28.589 24.153 1.00 79.44 111 PRO A N 1
ATOM 883 C CA . PRO A 1 111 ? -27.678 29.428 22.971 1.00 79.44 111 PRO A CA 1
ATOM 884 C C . PRO A 1 111 ? -28.869 30.408 22.901 1.00 79.44 111 PRO A C 1
ATOM 886 O O . PRO A 1 111 ? -29.955 30.096 23.396 1.00 79.44 111 PRO A O 1
ATOM 889 N N . PRO A 1 112 ? -28.698 31.591 22.278 1.00 79.00 112 PRO A N 1
ATOM 890 C CA . PRO A 1 112 ? -29.754 32.606 22.172 1.00 79.00 112 PRO A CA 1
ATOM 891 C C . PRO A 1 112 ? -30.924 32.164 21.280 1.00 79.00 112 PRO A C 1
ATOM 893 O O . PRO A 1 112 ? -32.050 32.622 21.446 1.00 79.00 112 PRO A O 1
ATOM 896 N N . HIS A 1 113 ? -30.659 31.260 20.339 1.00 84.62 113 HIS A N 1
ATOM 897 C CA . HIS A 1 113 ? -31.647 30.558 19.529 1.00 84.62 113 HIS A CA 1
ATOM 898 C C . HIS A 1 113 ? -31.353 29.061 19.586 1.00 84.62 113 HIS A C 1
ATOM 900 O O . HIS A 1 113 ? -30.231 28.656 19.882 1.00 84.62 113 HIS A O 1
ATOM 906 N N . ALA A 1 114 ? -32.331 28.225 19.253 1.00 86.19 114 ALA A N 1
ATOM 907 C CA . ALA A 1 114 ? -32.101 26.792 19.166 1.00 86.19 114 ALA A CA 1
ATOM 908 C C . ALA A 1 114 ? -31.055 26.473 18.093 1.00 86.19 114 ALA A C 1
ATOM 910 O O . ALA A 1 114 ? -31.174 26.883 16.933 1.00 86.19 114 ALA A O 1
ATOM 911 N N . THR A 1 115 ? -29.999 25.780 18.506 1.00 91.75 115 THR A N 1
ATOM 912 C CA . THR A 1 115 ? -28.915 25.326 17.636 1.00 91.75 115 THR A CA 1
ATOM 913 C C . THR A 1 115 ? -28.994 23.820 17.452 1.00 91.75 115 THR A C 1
ATOM 915 O O . THR A 1 115 ? -29.520 23.103 18.310 1.00 91.75 115 THR A O 1
ATOM 918 N N . ALA A 1 116 ? -28.449 23.323 16.342 1.00 90.69 116 ALA A N 1
ATOM 919 C CA . ALA A 1 116 ? -28.410 21.894 16.046 1.00 90.69 116 ALA A CA 1
ATOM 920 C C . ALA A 1 116 ? -27.777 21.082 17.188 1.00 90.69 116 ALA A C 1
ATOM 922 O O . ALA A 1 116 ? -28.266 20.010 17.529 1.00 90.69 116 ALA A O 1
ATOM 923 N N . ARG A 1 117 ? -26.735 21.629 17.824 1.00 92.75 117 ARG A N 1
ATOM 924 C CA . ARG A 1 117 ? -26.020 21.004 18.941 1.00 92.75 117 ARG A CA 1
ATOM 925 C C . ARG A 1 117 ? -26.826 20.895 20.240 1.00 92.75 117 ARG A C 1
ATOM 927 O O . ARG A 1 117 ? -26.645 19.913 20.959 1.00 92.75 117 ARG A O 1
ATOM 934 N N . ALA A 1 118 ? -27.681 21.870 20.542 1.00 92.94 118 ALA A N 1
ATOM 935 C CA . ALA A 1 118 ? -28.410 21.955 21.813 1.00 92.94 118 ALA A CA 1
ATOM 936 C C . ALA A 1 118 ? -29.850 21.409 21.755 1.00 92.94 118 ALA A C 1
ATOM 938 O O . ALA A 1 118 ? -30.580 21.467 22.745 1.00 92.94 118 ALA A O 1
ATOM 939 N N . THR A 1 119 ? -30.277 20.902 20.596 1.00 93.50 119 THR A N 1
ATOM 940 C CA . THR A 1 119 ? -31.660 20.468 20.357 1.00 93.50 119 THR A CA 1
ATOM 941 C C . THR A 1 119 ? -31.714 18.960 20.137 1.00 93.50 119 THR A C 1
ATOM 943 O O . THR A 1 119 ? -30.953 18.418 19.336 1.00 93.50 119 THR A O 1
ATOM 946 N N . PHE A 1 120 ? -32.650 18.286 20.798 1.00 94.56 120 PHE A N 1
ATOM 947 C CA . PHE A 1 120 ? -32.863 16.843 20.701 1.00 94.56 120 PHE A CA 1
ATOM 948 C C . PHE A 1 120 ? -34.271 16.540 20.191 1.00 94.56 120 PHE A C 1
ATOM 950 O O . PHE A 1 120 ? -35.217 17.260 20.501 1.00 94.56 120 PHE A O 1
ATOM 957 N N . LEU A 1 121 ? -34.423 15.461 19.426 1.00 92.88 121 LEU A N 1
ATOM 958 C CA . LEU A 1 121 ? -35.727 14.925 19.044 1.00 92.88 121 LEU A CA 1
ATOM 959 C C . LEU A 1 121 ? -36.151 13.861 20.058 1.00 92.88 121 LEU A C 1
ATOM 961 O O . LEU A 1 121 ? -35.406 12.915 20.335 1.00 92.88 121 LEU A O 1
ATOM 965 N N . LEU A 1 122 ? -37.359 14.004 20.594 1.00 93.06 122 LEU A N 1
ATOM 966 C CA . LEU A 1 122 ? -37.935 13.051 21.531 1.00 93.06 122 LEU A CA 1
ATOM 967 C C . LEU A 1 122 ? -38.565 11.874 20.779 1.00 93.06 122 LEU A C 1
ATOM 969 O O . LEU A 1 122 ? -39.662 11.996 20.244 1.00 93.06 122 LEU A O 1
ATOM 973 N N . VAL A 1 123 ? -37.903 10.721 20.749 1.00 91.44 123 VAL A N 1
ATOM 974 C CA . VAL A 1 123 ? -38.360 9.550 19.981 1.00 91.44 123 VAL A CA 1
ATOM 975 C C . VAL A 1 123 ? -38.971 8.508 20.913 1.00 91.44 123 VAL A C 1
ATOM 977 O O . VAL A 1 123 ? -38.458 8.240 22.001 1.00 91.44 123 VAL A O 1
ATOM 980 N N . GLY A 1 124 ? -40.076 7.896 20.497 1.00 88.94 124 GLY A N 1
ATOM 981 C CA . GLY A 1 124 ? -40.699 6.819 21.257 1.00 88.94 124 GLY A CA 1
ATOM 982 C C . GLY A 1 124 ? -39.884 5.514 21.281 1.00 88.94 124 GLY A C 1
ATOM 983 O O . GLY A 1 124 ? -38.924 5.334 20.525 1.00 88.94 124 GLY A O 1
ATOM 984 N N . PRO A 1 125 ? -40.248 4.558 22.154 1.00 83.69 125 PRO A N 1
ATOM 985 C CA . PRO A 1 125 ? -39.587 3.259 22.234 1.00 83.69 125 PRO A CA 1
ATOM 986 C C . PRO A 1 125 ? -39.809 2.411 20.968 1.00 83.69 125 PRO A C 1
ATOM 988 O O . PRO A 1 125 ? -38.943 1.601 20.631 1.00 83.69 125 PRO A O 1
ATOM 991 N N . SER A 1 126 ? -40.916 2.636 20.251 1.00 78.69 126 SER A N 1
ATOM 992 C CA . SER A 1 126 ? -41.252 2.020 18.961 1.00 78.69 126 SER A CA 1
ATOM 993 C C . SER A 1 126 ? -41.699 3.083 17.952 1.00 78.69 126 SER A C 1
ATOM 995 O O . SER A 1 126 ? -42.195 4.130 18.357 1.00 78.69 126 SER A O 1
ATOM 997 N N . GLU A 1 127 ? -41.609 2.806 16.649 1.00 67.62 127 GLU A N 1
ATOM 998 C CA . GLU A 1 127 ? -42.064 3.736 15.593 1.00 67.62 127 GLU A CA 1
ATOM 999 C C . GLU A 1 127 ? -43.571 4.049 15.651 1.00 67.62 127 GLU A C 1
ATOM 1001 O O . GLU A 1 127 ? -44.015 5.072 15.144 1.00 67.62 127 GLU A O 1
ATOM 1006 N N . ARG A 1 128 ? -44.368 3.197 16.311 1.00 68.62 128 ARG A N 1
ATOM 1007 C CA . ARG A 1 128 ? -45.816 3.395 16.507 1.00 68.62 128 ARG A CA 1
ATOM 1008 C C . ARG A 1 128 ? -46.156 4.265 17.720 1.00 68.62 128 ARG A C 1
ATOM 1010 O O . ARG A 1 128 ? -47.329 4.508 17.988 1.00 68.62 128 ARG A O 1
ATOM 1017 N N . SER A 1 129 ? -45.159 4.688 18.492 1.00 76.88 129 SER A N 1
ATOM 1018 C CA . SER A 1 129 ? -45.363 5.503 19.687 1.00 76.88 129 SER A CA 1
ATOM 1019 C C . SER A 1 129 ? -45.681 6.948 19.288 1.00 76.88 129 SER A C 1
ATOM 1021 O O . SER A 1 129 ? -44.790 7.716 18.940 1.00 76.88 129 SER A O 1
ATOM 1023 N N . SER A 1 130 ? -46.961 7.313 19.350 1.00 77.25 130 SER A N 1
ATOM 1024 C CA . SER A 1 130 ? -47.472 8.657 19.061 1.00 77.25 130 SER A CA 1
ATOM 1025 C C . SER A 1 130 ? -48.310 9.184 20.227 1.00 77.25 130 SER A C 1
ATOM 1027 O O . SER A 1 130 ? -49.057 8.415 20.829 1.00 77.25 130 SER A O 1
ATOM 1029 N N . GLY A 1 131 ? -48.244 10.487 20.511 1.00 86.44 131 GLY A N 1
ATOM 1030 C CA . GLY A 1 131 ? -49.088 11.142 21.519 1.00 86.44 131 GLY A CA 1
ATOM 1031 C C . GLY A 1 131 ? -48.311 11.964 22.549 1.00 86.44 131 GLY A C 1
ATOM 1032 O O . GLY A 1 131 ? -47.124 12.236 22.371 1.00 86.44 131 GLY A O 1
ATOM 1033 N N . ILE A 1 132 ? -49.013 12.382 23.608 1.00 90.94 132 ILE A N 1
ATOM 1034 C CA . ILE A 1 132 ? -48.466 13.142 24.743 1.00 90.94 132 ILE A CA 1
ATOM 1035 C C . ILE A 1 132 ? -47.613 12.219 25.617 1.00 90.94 132 ILE A C 1
ATOM 1037 O O . ILE A 1 132 ? -48.041 11.111 25.938 1.00 90.94 132 ILE A O 1
ATOM 1041 N N . VAL A 1 133 ? -46.437 12.693 26.020 1.00 91.31 133 VAL A N 1
ATOM 1042 C CA . VAL A 1 133 ? -45.513 11.971 26.900 1.00 91.31 133 VAL A CA 1
ATOM 1043 C C . VAL A 1 133 ? -45.890 12.218 28.354 1.00 91.31 133 VAL A C 1
ATOM 1045 O O . VAL A 1 133 ? -46.047 13.363 28.789 1.00 91.31 133 VAL A O 1
ATOM 1048 N N . LYS A 1 134 ? -46.034 11.134 29.114 1.00 92.81 134 LYS A N 1
ATOM 1049 C CA . LYS A 1 134 ? -46.388 11.160 30.533 1.00 92.81 134 LYS A CA 1
ATOM 1050 C C . LYS A 1 134 ? -45.200 10.756 31.403 1.00 92.81 134 LYS A C 1
ATOM 1052 O O . LYS A 1 134 ? -44.257 10.111 30.946 1.00 92.81 134 LYS A O 1
ATOM 1057 N N . TYR A 1 135 ? -45.238 11.104 32.686 1.00 91.19 135 TYR A N 1
ATOM 1058 C CA . TYR A 1 135 ? -44.253 10.601 33.644 1.00 91.19 135 TYR A CA 1
ATOM 1059 C C . TYR A 1 135 ? -44.306 9.074 33.730 1.00 91.19 135 TYR A C 1
ATOM 1061 O O . TYR A 1 135 ? -45.384 8.489 33.809 1.00 91.19 135 TYR A O 1
ATOM 1069 N N . GLY A 1 136 ? -43.144 8.423 33.742 1.00 86.88 136 GLY A N 1
ATOM 1070 C CA . GLY A 1 136 ? -43.048 6.960 33.682 1.00 86.88 136 GLY A CA 1
ATOM 1071 C C . GLY A 1 136 ? -42.991 6.386 32.261 1.00 86.88 136 GLY A C 1
ATOM 1072 O O . GLY A 1 136 ? -42.496 5.269 32.088 1.00 86.88 136 GLY A O 1
ATOM 1073 N N . ASP A 1 137 ? -43.396 7.148 31.238 1.00 92.06 137 ASP A N 1
ATOM 1074 C CA . ASP A 1 137 ? -43.247 6.712 29.853 1.00 92.06 137 ASP A CA 1
ATOM 1075 C C . ASP A 1 137 ? -41.766 6.658 29.468 1.00 92.06 137 ASP A C 1
ATOM 1077 O O . ASP A 1 137 ? -40.945 7.494 29.854 1.00 92.06 137 ASP A O 1
ATOM 1081 N N . SER A 1 138 ? -41.416 5.641 28.684 1.00 92.69 138 SER A N 1
ATOM 1082 C CA . SER A 1 138 ? -40.068 5.512 28.138 1.00 92.69 138 SER A CA 1
ATOM 1083 C C . SER A 1 138 ? -39.937 6.330 26.857 1.00 92.69 138 SER A C 1
ATOM 1085 O O . SER A 1 138 ? -40.846 6.335 26.027 1.00 92.69 138 SER A O 1
ATOM 1087 N N . PHE A 1 139 ? -38.791 6.971 26.665 1.00 94.12 139 PHE A N 1
ATOM 1088 C CA . PHE A 1 139 ? -38.439 7.673 25.432 1.00 94.12 139 PHE A CA 1
ATOM 1089 C C . PHE A 1 139 ? -36.927 7.634 25.192 1.00 94.12 139 PHE A C 1
ATOM 1091 O O . PHE A 1 139 ? -36.150 7.235 26.060 1.00 94.12 139 PHE A O 1
ATOM 1098 N N . ARG A 1 140 ? -36.509 8.045 23.996 1.00 94.81 140 ARG A N 1
ATOM 1099 C CA . ARG A 1 140 ? -35.111 8.245 23.608 1.00 94.81 140 ARG A CA 1
ATOM 1100 C C . ARG A 1 140 ? -34.893 9.709 23.253 1.00 94.81 140 ARG A C 1
ATOM 1102 O O . ARG A 1 140 ? -35.763 10.341 22.657 1.00 94.81 140 ARG A O 1
ATOM 1109 N N . LEU A 1 141 ? -33.719 10.230 23.587 1.00 94.81 141 LEU A N 1
ATOM 1110 C CA . LEU A 1 141 ? -33.275 11.553 23.152 1.00 94.81 141 LEU A CA 1
ATOM 1111 C C . LEU A 1 141 ? -32.335 11.369 21.966 1.00 94.81 141 LEU A C 1
ATOM 1113 O O . LEU A 1 141 ? -31.227 10.867 22.138 1.00 94.81 141 LEU A O 1
ATOM 1117 N N . MET A 1 142 ? -32.790 11.725 20.767 1.00 93.75 142 MET A N 1
ATOM 1118 C CA . MET A 1 142 ? -31.997 11.632 19.542 1.00 93.75 142 MET A CA 1
ATOM 1119 C C . MET A 1 142 ? -31.327 12.975 19.246 1.00 93.75 142 MET A C 1
ATOM 1121 O O . MET A 1 142 ? -31.981 14.016 19.301 1.00 93.75 142 MET A O 1
ATOM 1125 N N . ALA A 1 143 ? -30.040 12.963 18.904 1.00 93.75 143 ALA A N 1
ATOM 1126 C CA . ALA A 1 143 ? -29.338 14.154 18.439 1.00 93.75 143 ALA A CA 1
ATOM 1127 C C . ALA A 1 143 ? -29.954 14.683 17.132 1.00 93.75 143 ALA A C 1
ATOM 1129 O O . ALA A 1 143 ? -30.455 13.915 16.302 1.00 93.75 143 ALA A O 1
ATOM 1130 N N . ASN A 1 144 ? -29.892 16.001 16.939 1.00 92.06 144 ASN A N 1
ATOM 1131 C CA . ASN A 1 144 ? -30.494 16.655 15.785 1.00 92.06 144 ASN A CA 1
ATOM 1132 C C . ASN A 1 144 ? -29.924 16.143 14.448 1.00 92.06 144 ASN A C 1
ATOM 1134 O O . ASN A 1 144 ? -28.716 15.971 14.283 1.00 92.06 144 ASN A O 1
ATOM 1138 N N . GLU A 1 145 ? -30.792 15.967 13.456 1.00 88.19 145 GLU A N 1
ATOM 1139 C CA . GLU A 1 145 ? -30.435 15.472 12.122 1.00 88.19 145 GLU A CA 1
ATOM 1140 C C . GLU A 1 145 ? -29.491 16.413 11.362 1.00 88.19 145 GLU A C 1
ATOM 1142 O O . GLU A 1 145 ? -28.673 15.947 10.574 1.00 88.19 145 GLU A O 1
ATOM 1147 N N . ALA A 1 146 ? -29.516 17.721 11.644 1.00 87.31 146 ALA A N 1
ATOM 1148 C CA . ALA A 1 146 ? -28.585 18.673 11.031 1.00 87.31 146 ALA A CA 1
ATOM 1149 C C . ALA A 1 146 ? -27.120 18.400 11.400 1.00 87.31 146 ALA A C 1
ATOM 1151 O O . ALA A 1 146 ? -26.234 18.689 10.599 1.00 87.31 146 ALA A O 1
ATOM 1152 N N . LEU A 1 147 ? -26.851 17.800 12.565 1.00 87.31 147 LEU A N 1
ATOM 1153 C CA . LEU A 1 147 ? -25.500 17.377 12.953 1.00 87.31 147 LEU A CA 1
ATOM 1154 C C . LEU A 1 147 ? -25.031 16.132 12.188 1.00 87.31 147 LEU A C 1
ATOM 1156 O O . LEU A 1 147 ? -23.847 15.817 12.175 1.00 87.31 147 LEU A O 1
ATOM 1160 N N . ARG A 1 148 ? -25.960 15.418 11.550 1.00 84.25 148 ARG A N 1
ATOM 1161 C CA . ARG A 1 148 ? -25.751 14.111 10.923 1.00 84.25 148 ARG A CA 1
ATOM 1162 C C . ARG A 1 148 ? -25.705 14.179 9.400 1.00 84.25 148 ARG A C 1
ATOM 1164 O O . ARG A 1 148 ? -25.744 13.144 8.747 1.00 84.25 148 ARG A O 1
ATOM 1171 N N . VAL A 1 149 ? -25.628 15.370 8.817 1.00 80.44 149 VAL A N 1
ATOM 1172 C CA . VAL A 1 149 ? -25.500 15.531 7.365 1.00 80.44 149 VAL A CA 1
ATOM 1173 C C . VAL A 1 149 ? -24.069 15.207 6.946 1.00 80.44 149 VAL A C 1
ATOM 1175 O O . VAL A 1 149 ? -23.138 15.943 7.278 1.00 80.44 149 VAL A O 1
ATOM 1178 N N . ASP A 1 150 ? -23.895 14.124 6.190 1.00 72.31 150 ASP A N 1
ATOM 1179 C CA . ASP A 1 150 ? -22.634 13.827 5.523 1.00 72.31 150 ASP A CA 1
ATOM 1180 C C . ASP A 1 150 ? -22.587 14.522 4.162 1.00 72.31 150 ASP A C 1
ATOM 1182 O O . ASP A 1 150 ? -23.248 14.134 3.200 1.00 72.31 150 ASP A O 1
ATOM 1186 N N . LEU A 1 151 ? -21.746 15.548 4.075 1.00 65.44 151 LEU A N 1
ATOM 1187 C CA . LEU A 1 151 ? -21.563 16.353 2.871 1.00 65.44 151 LEU A CA 1
ATOM 1188 C C . LEU A 1 151 ? -20.814 15.617 1.749 1.00 65.44 151 LEU A C 1
ATOM 1190 O O . LEU A 1 151 ? -20.789 16.111 0.624 1.00 65.44 151 LEU A O 1
ATOM 1194 N N . THR A 1 152 ? -20.169 14.476 2.027 1.00 64.69 152 THR A N 1
ATOM 1195 C CA . THR A 1 152 ? -19.449 13.709 0.996 1.00 64.69 152 THR A CA 1
ATOM 1196 C C . THR A 1 152 ? -20.379 12.825 0.175 1.00 64.69 152 THR A C 1
ATOM 1198 O O . THR A 1 152 ? -20.238 12.773 -1.045 1.00 64.69 152 THR A O 1
ATOM 1201 N N . THR A 1 153 ? -21.344 12.179 0.832 1.00 64.81 153 THR A N 1
ATOM 1202 C CA . THR A 1 153 ? -22.346 11.306 0.198 1.00 64.81 153 THR A CA 1
ATOM 1203 C C . THR A 1 153 ? -23.715 11.972 0.048 1.00 64.81 153 THR A C 1
ATOM 1205 O O . THR A 1 153 ? -24.615 11.378 -0.536 1.00 64.81 153 THR A O 1
ATOM 1208 N N . ASN A 1 154 ? -23.873 13.201 0.558 1.00 70.44 154 ASN A N 1
ATOM 1209 C CA . ASN A 1 154 ? -25.139 13.933 0.626 1.00 70.44 154 ASN A CA 1
ATOM 1210 C C . ASN A 1 154 ? -26.269 13.078 1.231 1.00 70.44 154 ASN A C 1
ATOM 1212 O O . ASN A 1 154 ? -27.365 12.994 0.684 1.00 70.44 154 ASN A O 1
ATOM 1216 N N . SER A 1 155 ? -25.971 12.400 2.343 1.00 72.88 155 SER A N 1
ATOM 1217 C CA . SER A 1 155 ? -26.895 11.506 3.048 1.00 72.88 155 SER A CA 1
ATOM 1218 C C . SER A 1 155 ? -26.848 11.750 4.557 1.00 72.88 155 SER A C 1
ATOM 1220 O O . SER A 1 155 ? -25.904 12.356 5.072 1.00 72.88 155 SER A O 1
ATOM 1222 N N . LEU A 1 156 ? -27.872 11.296 5.281 1.00 78.12 156 LEU A N 1
ATOM 1223 C CA . LEU A 1 156 ? -27.879 11.349 6.742 1.00 78.12 156 LEU A CA 1
ATOM 1224 C C . LEU A 1 156 ? -27.110 10.161 7.340 1.00 78.12 156 LEU A C 1
ATOM 1226 O O . LEU A 1 156 ? -27.353 9.005 6.995 1.00 78.12 156 LEU A O 1
ATOM 1230 N N . LEU A 1 157 ? -26.213 10.456 8.280 1.00 79.06 157 LEU A N 1
ATOM 1231 C CA . LEU A 1 157 ? -25.554 9.491 9.160 1.00 79.06 157 LEU A CA 1
ATOM 1232 C C . LEU A 1 157 ? -26.580 8.798 10.078 1.00 79.06 157 LEU A C 1
ATOM 1234 O O . LEU A 1 157 ? -27.652 9.366 10.320 1.00 79.06 157 LEU A O 1
ATOM 1238 N N . PRO A 1 158 ? -26.270 7.612 10.637 1.00 80.69 158 PRO A N 1
ATOM 1239 C CA . PRO A 1 158 ? -27.159 6.878 11.540 1.00 80.69 158 PRO A CA 1
ATOM 1240 C C . PRO A 1 158 ? -27.634 7.695 12.752 1.00 80.69 158 PRO A C 1
ATOM 1242 O O . PRO A 1 158 ? -26.941 8.623 13.181 1.00 80.69 158 PRO A O 1
ATOM 1245 N N . PRO A 1 159 ? -28.818 7.383 13.310 1.00 87.38 159 PRO A N 1
ATOM 1246 C CA . PRO A 1 159 ? -29.357 8.099 14.456 1.00 87.38 159 PRO A CA 1
ATOM 1247 C C . PRO A 1 159 ? -28.570 7.868 15.723 1.00 87.38 159 PRO A C 1
ATOM 1249 O O . PRO A 1 159 ? -28.378 6.737 16.137 1.00 87.38 159 PRO A O 1
ATOM 1252 N N . LEU A 1 160 ? -28.142 8.973 16.333 1.00 92.69 160 LEU A N 1
ATOM 1253 C CA . LEU A 1 160 ? -27.407 8.988 17.585 1.00 92.69 160 LEU A CA 1
ATOM 1254 C C . LEU A 1 160 ? -28.371 9.281 18.726 1.00 92.69 160 LEU A C 1
ATOM 1256 O O . LEU A 1 160 ? -29.031 10.321 18.731 1.00 92.69 160 LEU A O 1
ATOM 1260 N N . TYR A 1 161 ? -28.432 8.373 19.690 1.00 94.69 161 TYR A N 1
ATOM 1261 C CA . TYR A 1 161 ? -29.275 8.476 20.870 1.00 94.69 161 TYR A CA 1
ATOM 1262 C C . TYR A 1 161 ? -28.428 8.661 22.122 1.00 94.69 161 TYR A C 1
ATOM 1264 O O . TYR A 1 161 ? -27.321 8.129 22.220 1.00 94.69 161 TYR A O 1
ATOM 1272 N N . LEU A 1 162 ? -28.966 9.388 23.100 1.00 96.00 162 LEU A N 1
ATOM 1273 C CA . LEU A 1 162 ? -28.350 9.519 24.414 1.00 96.00 162 LEU A CA 1
ATOM 1274 C C . LEU A 1 162 ? -28.321 8.151 25.105 1.00 96.00 162 LEU A C 1
ATOM 1276 O O . LEU A 1 162 ? -29.366 7.575 25.415 1.00 96.00 162 LEU A O 1
ATOM 1280 N N . ARG A 1 163 ? -27.118 7.649 25.356 1.00 94.06 163 ARG A N 1
ATOM 1281 C CA . ARG A 1 163 ? -26.824 6.332 25.911 1.00 94.06 163 ARG A CA 1
ATOM 1282 C C . ARG A 1 163 ? -26.137 6.466 27.261 1.00 94.06 163 ARG A C 1
ATOM 1284 O O . ARG A 1 163 ? -25.335 7.373 27.468 1.00 94.06 163 ARG A O 1
ATOM 1291 N N . SER A 1 164 ? -26.383 5.515 28.158 1.00 93.62 164 SER A N 1
ATOM 1292 C CA . SER A 1 164 ? -25.513 5.305 29.313 1.00 93.62 164 SER A CA 1
ATOM 1293 C C . SER A 1 164 ? -25.171 3.829 29.510 1.00 93.62 164 SER A C 1
ATOM 1295 O O . SER A 1 164 ? -26.033 2.954 29.528 1.00 93.62 164 SER A O 1
ATOM 1297 N N . THR A 1 165 ? -23.888 3.525 29.684 1.00 87.69 165 THR A N 1
ATOM 1298 C CA . THR A 1 165 ? -23.395 2.156 29.907 1.00 87.69 165 THR A CA 1
ATOM 1299 C C . THR A 1 165 ? -23.185 1.894 31.388 1.00 87.69 165 THR A C 1
ATOM 1301 O O . THR A 1 165 ? -22.876 2.826 32.121 1.00 87.69 165 THR A O 1
ATOM 1304 N N . LEU A 1 166 ? -23.288 0.645 31.849 1.00 87.75 166 LEU A N 1
ATOM 1305 C CA . LEU A 1 166 ? -22.942 0.292 33.231 1.00 87.75 166 LEU A CA 1
ATOM 1306 C C . LEU A 1 166 ? -21.510 0.732 33.571 1.00 87.75 166 LEU A C 1
ATOM 1308 O O . LEU A 1 166 ? -20.592 0.562 32.765 1.00 87.75 166 LEU A O 1
ATOM 1312 N N . LYS A 1 167 ? -21.321 1.275 34.780 1.00 87.31 167 LYS A N 1
ATOM 1313 C CA . LYS A 1 167 ? -20.005 1.714 35.246 1.00 87.31 167 LYS A CA 1
ATOM 1314 C C . LYS A 1 167 ? -19.063 0.512 35.326 1.00 87.31 167 LYS A C 1
ATOM 1316 O O . LYS A 1 167 ? -19.306 -0.421 36.087 1.00 87.31 167 LYS A O 1
ATOM 1321 N N . SER A 1 168 ? -17.970 0.572 34.578 1.00 83.62 168 SER A N 1
ATOM 1322 C CA . SER A 1 168 ? -16.859 -0.381 34.661 1.00 83.62 168 SER A CA 1
ATOM 1323 C C . SER A 1 168 ? -15.532 0.373 34.684 1.00 83.62 168 SER A C 1
ATOM 1325 O O . SER A 1 168 ? -15.497 1.573 34.419 1.00 83.62 168 SER A O 1
ATOM 1327 N N . GLU A 1 169 ? -14.424 -0.321 34.947 1.00 79.44 169 GLU A N 1
ATOM 1328 C CA . GLU A 1 169 ? -13.078 0.273 34.869 1.00 79.44 169 GLU A CA 1
ATOM 1329 C C . GLU A 1 169 ? -12.766 0.885 33.494 1.00 79.44 169 GLU A C 1
ATOM 1331 O O . GLU A 1 169 ? -11.942 1.787 33.389 1.00 79.44 169 GLU A O 1
ATOM 1336 N N . ARG A 1 170 ? -13.432 0.404 32.436 1.00 75.38 170 ARG A N 1
ATOM 1337 C CA . ARG A 1 170 ? -13.258 0.885 31.058 1.00 75.38 170 ARG A CA 1
ATOM 1338 C C . ARG A 1 170 ? -14.344 1.862 30.610 1.00 75.38 170 ARG A C 1
ATOM 1340 O O . ARG A 1 170 ? -14.169 2.517 29.593 1.00 75.38 170 ARG A O 1
ATOM 1347 N N . ALA A 1 171 ? -15.454 1.939 31.341 1.00 76.06 171 ALA A N 1
ATOM 1348 C CA . ALA A 1 171 ? -16.632 2.722 30.985 1.00 76.06 171 ALA A CA 1
ATOM 1349 C C . ALA A 1 171 ? -17.070 3.572 32.185 1.00 76.06 171 ALA A C 1
ATOM 1351 O O . ALA A 1 171 ? -18.061 3.275 32.857 1.00 76.06 171 ALA A O 1
ATOM 1352 N N . MET A 1 172 ? -16.288 4.610 32.475 1.00 88.88 172 MET A N 1
ATOM 1353 C CA . MET A 1 172 ? -16.594 5.634 33.474 1.00 88.88 172 MET A CA 1
ATOM 1354 C C . MET A 1 172 ? -16.456 7.024 32.858 1.00 88.88 172 MET A C 1
ATOM 1356 O O . MET A 1 172 ? -15.741 7.190 31.871 1.00 88.88 172 MET A O 1
ATOM 1360 N N . SER A 1 173 ? -17.155 8.004 33.424 1.00 88.94 173 SER A N 1
ATOM 1361 C CA . SER A 1 173 ? -17.042 9.389 32.977 1.00 88.94 173 SER A CA 1
ATOM 1362 C C . SER A 1 173 ? -15.613 9.919 33.218 1.00 88.94 173 SER A C 1
ATOM 1364 O O . SER A 1 173 ? -14.995 9.573 34.234 1.00 88.94 173 SER A O 1
ATOM 1366 N N . PRO A 1 174 ? -15.051 10.703 32.283 1.00 85.88 174 PRO A N 1
ATOM 1367 C CA . PRO A 1 174 ? -13.625 11.037 32.255 1.00 85.88 174 PRO A CA 1
ATOM 1368 C C . PRO A 1 174 ? -13.131 11.868 33.448 1.00 85.88 174 PRO A C 1
ATOM 1370 O O . PRO A 1 174 ? -11.951 11.785 33.788 1.00 85.88 174 PRO A O 1
ATOM 1373 N N . ILE A 1 175 ? -13.995 12.664 34.082 1.00 90.31 175 ILE A N 1
ATOM 1374 C CA . ILE A 1 175 ? -13.615 13.587 35.159 1.00 90.31 175 ILE A CA 1
ATOM 1375 C C . ILE A 1 175 ? -14.147 13.086 36.501 1.00 90.31 175 ILE A C 1
ATOM 1377 O O . ILE A 1 175 ? -13.376 12.891 37.442 1.00 90.31 175 ILE A O 1
ATOM 1381 N N . SER A 1 176 ? -15.456 12.856 36.606 1.00 90.31 176 SER A N 1
ATOM 1382 C CA . SER A 1 176 ? -16.100 12.465 37.869 1.00 90.31 176 SER A CA 1
ATOM 1383 C C . SER A 1 176 ? -16.058 10.961 38.169 1.00 90.31 176 SER A C 1
ATOM 1385 O O . SER A 1 176 ? -16.386 10.553 39.284 1.00 90.31 176 SER A O 1
ATOM 1387 N N . SER A 1 177 ? -15.624 10.119 37.220 1.00 91.56 177 SER A N 1
ATOM 1388 C CA . SER A 1 177 ? -15.587 8.653 37.371 1.00 91.56 177 SER A CA 1
ATOM 1389 C C . SER A 1 177 ? -16.950 8.032 37.729 1.00 91.56 177 SER A C 1
ATOM 1391 O O . SER A 1 177 ? -17.032 7.001 38.409 1.00 91.56 177 SER A O 1
ATOM 1393 N N . HIS A 1 178 ? -18.045 8.654 37.299 1.00 92.88 178 HIS A N 1
ATOM 1394 C CA . HIS A 1 178 ? -19.412 8.152 37.419 1.00 92.88 178 HIS A CA 1
ATOM 1395 C C . HIS A 1 178 ? -19.799 7.298 36.206 1.00 92.88 178 HIS A C 1
ATOM 1397 O O . HIS A 1 178 ? -18.956 6.921 35.392 1.00 92.88 178 HIS A O 1
ATOM 1403 N N . GLN A 1 179 ? -21.070 6.903 36.122 1.00 93.88 179 GLN A N 1
ATOM 1404 C CA . GLN A 1 179 ? -21.570 6.153 34.980 1.00 93.88 179 GLN A CA 1
ATOM 1405 C C . GLN A 1 179 ? -21.554 7.065 33.738 1.00 93.88 179 GLN A C 1
ATOM 1407 O O . GLN A 1 179 ? -22.131 8.151 33.765 1.00 93.88 179 GLN A O 1
ATOM 1412 N N . ASN A 1 180 ? -20.857 6.652 32.677 1.00 92.62 180 ASN A N 1
ATOM 1413 C CA . ASN A 1 180 ? -20.631 7.499 31.504 1.00 92.62 180 ASN A CA 1
ATOM 1414 C C . ASN A 1 180 ? -21.921 7.728 30.696 1.00 92.62 180 ASN A C 1
ATOM 1416 O O . ASN A 1 180 ? -22.788 6.848 30.647 1.00 92.62 180 ASN A O 1
ATOM 1420 N N . VAL A 1 181 ? -22.033 8.890 30.054 1.00 94.62 181 VAL A N 1
ATOM 1421 C CA . VAL A 1 181 ? -23.146 9.250 29.166 1.00 94.62 181 VAL A CA 1
ATOM 1422 C C . VAL A 1 181 ? -22.574 9.705 27.829 1.00 94.62 181 VAL A C 1
ATOM 1424 O O . VAL A 1 181 ? -21.729 10.594 27.781 1.00 94.62 181 VAL A O 1
ATOM 1427 N N . THR A 1 182 ? -23.022 9.079 26.746 1.00 94.56 182 THR A N 1
ATOM 1428 C CA . THR A 1 182 ? -22.502 9.297 25.390 1.00 94.56 182 THR A CA 1
ATOM 1429 C C . THR A 1 182 ? -23.643 9.331 24.380 1.00 94.56 182 THR A C 1
ATOM 1431 O O . THR A 1 182 ? -24.772 8.946 24.680 1.00 94.56 182 THR A O 1
ATOM 1434 N N . LEU A 1 183 ? -23.373 9.804 23.168 1.00 94.75 183 LEU A N 1
ATOM 1435 C CA . LEU A 1 183 ? -24.264 9.627 22.024 1.00 94.75 183 LEU A CA 1
ATOM 1436 C C . LEU A 1 183 ? -23.850 8.385 21.250 1.00 94.75 183 LEU A C 1
ATOM 1438 O O . LEU A 1 183 ? -22.695 8.280 20.854 1.00 94.75 183 LEU A O 1
ATOM 1442 N N . SER A 1 184 ? -24.783 7.471 21.004 1.00 92.00 184 SER A N 1
ATOM 1443 C CA . SER A 1 184 ? -24.494 6.182 20.374 1.00 92.00 184 SER A CA 1
ATOM 1444 C C . SER A 1 184 ? -25.512 5.834 19.285 1.00 92.00 184 SER A C 1
ATOM 1446 O O . SER A 1 184 ? -26.694 6.148 19.445 1.00 92.00 184 SER A O 1
ATOM 1448 N N . PRO A 1 185 ? -25.097 5.150 18.202 1.00 88.06 185 PRO A N 1
ATOM 1449 C CA . PRO A 1 185 ? -26.007 4.659 17.169 1.00 88.06 185 PRO A CA 1
ATOM 1450 C C . PRO A 1 185 ? -26.817 3.418 17.584 1.00 88.06 185 PRO A C 1
ATOM 1452 O O . PRO A 1 185 ? -27.698 2.971 16.850 1.00 88.06 185 PRO A O 1
ATOM 1455 N N . VAL A 1 186 ? -26.515 2.825 18.742 1.00 85.19 186 VAL A N 1
ATOM 1456 C CA . VAL A 1 186 ? -27.154 1.594 19.223 1.00 85.19 186 VAL A CA 1
ATOM 1457 C C . VAL A 1 186 ? -28.581 1.877 19.705 1.00 85.19 186 VAL A C 1
ATOM 1459 O O . VAL A 1 186 ? -28.811 2.821 20.448 1.00 85.19 186 VAL A O 1
ATOM 1462 N N . THR A 1 187 ? -29.547 1.030 19.340 1.00 81.88 187 THR A N 1
ATOM 1463 C CA . THR A 1 187 ? -30.974 1.172 19.705 1.00 81.88 187 THR A CA 1
ATOM 1464 C C . THR A 1 187 ? -31.443 0.147 20.748 1.00 81.88 187 THR A C 1
ATOM 1466 O O . THR A 1 187 ? -32.551 -0.384 20.678 1.00 81.88 187 THR A O 1
ATOM 1469 N N . ASP A 1 188 ? -30.610 -0.137 21.749 1.00 86.06 188 ASP A N 1
ATOM 1470 C CA . ASP A 1 188 ? -30.902 -1.083 22.830 1.00 86.06 188 ASP A CA 1
ATOM 1471 C C . ASP A 1 188 ? -31.572 -0.400 24.045 1.00 86.06 188 ASP A C 1
ATOM 1473 O O . ASP A 1 188 ? -31.903 0.791 24.037 1.00 86.06 188 ASP A O 1
ATOM 1477 N N . ASN A 1 189 ? -31.761 -1.159 25.127 1.00 87.06 189 ASN A N 1
ATOM 1478 C CA . ASN A 1 189 ? -32.325 -0.651 26.381 1.00 87.06 189 ASN A CA 1
ATOM 1479 C C . ASN A 1 189 ? -31.427 0.384 27.088 1.00 87.06 189 ASN A C 1
ATOM 1481 O O . ASN A 1 189 ? -31.912 1.066 27.989 1.00 87.06 189 ASN A O 1
ATOM 1485 N N . SER A 1 190 ? -30.159 0.535 26.685 1.00 90.69 190 SER A N 1
ATOM 1486 C CA . SER A 1 190 ? -29.224 1.511 27.271 1.00 90.69 190 SER A CA 1
ATOM 1487 C C . SER A 1 190 ? -29.421 2.946 26.761 1.00 90.69 190 SER A C 1
ATOM 1489 O O . SER A 1 190 ? -28.765 3.879 27.221 1.00 90.69 190 SER A O 1
ATOM 1491 N N . THR A 1 191 ? -30.346 3.131 25.814 1.00 93.62 191 THR A N 1
ATOM 1492 C CA . THR A 1 191 ? -30.764 4.441 25.282 1.00 93.62 191 THR A CA 1
ATOM 1493 C C . THR A 1 191 ? -32.133 4.898 25.774 1.00 93.62 191 THR A C 1
ATOM 1495 O O . THR A 1 191 ? -32.599 5.977 25.409 1.00 93.62 191 THR A O 1
ATOM 1498 N N . LEU A 1 192 ? -32.810 4.073 26.579 1.00 94.44 192 LEU A N 1
ATOM 1499 C CA . LEU A 1 192 ? -34.136 4.384 27.097 1.00 94.44 192 LEU A CA 1
ATOM 1500 C C . LEU A 1 192 ? -34.036 5.208 28.379 1.00 94.44 192 LEU A C 1
ATOM 1502 O O . LEU A 1 192 ? -33.393 4.809 29.354 1.00 94.44 192 LEU A O 1
ATOM 1506 N N . TRP A 1 193 ? -34.760 6.320 28.389 1.00 95.25 193 TRP A N 1
ATOM 1507 C CA . TRP A 1 193 ? -34.891 7.229 29.516 1.00 95.25 193 TRP A CA 1
ATOM 1508 C C . TRP A 1 193 ? -36.345 7.311 29.961 1.00 95.25 193 TRP A C 1
ATOM 1510 O O . TRP A 1 193 ? -37.266 7.111 29.168 1.00 95.25 193 TRP A O 1
ATOM 1520 N N . VAL A 1 194 ? -36.539 7.586 31.246 1.00 94.06 194 VAL A N 1
ATOM 1521 C CA . VAL A 1 194 ? -37.846 7.791 31.866 1.00 94.06 194 VAL A CA 1
ATOM 1522 C C . VAL A 1 194 ? -37.801 9.099 32.639 1.00 94.06 194 VAL A C 1
ATOM 1524 O O . VAL A 1 194 ? -36.903 9.313 33.453 1.00 94.06 194 VAL A O 1
ATOM 1527 N N . ALA A 1 195 ? -38.770 9.976 32.404 1.00 92.69 195 ALA A N 1
ATOM 1528 C CA . ALA A 1 195 ? -38.902 11.201 33.179 1.00 92.69 195 ALA A CA 1
ATOM 1529 C C . ALA A 1 195 ? -39.699 10.938 34.460 1.00 92.69 195 ALA A C 1
ATOM 1531 O O . ALA A 1 195 ? -40.740 10.277 34.446 1.00 92.69 195 ALA A O 1
ATOM 1532 N N . THR A 1 196 ? -39.226 11.506 35.565 1.00 90.69 196 THR A N 1
ATOM 1533 C CA . THR A 1 196 ? -39.932 11.535 36.849 1.00 90.69 196 THR A CA 1
ATOM 1534 C C . THR A 1 196 ? -40.087 12.966 37.331 1.00 90.69 196 THR A C 1
ATOM 1536 O O . THR A 1 196 ? -39.245 13.814 37.035 1.00 90.69 196 THR A O 1
ATOM 1539 N N . LYS A 1 197 ? -41.153 13.245 38.082 1.00 88.94 197 LYS A N 1
ATOM 1540 C CA . LYS A 1 197 ? -41.385 14.580 38.633 1.00 88.94 197 LYS A CA 1
ATOM 1541 C C . LYS A 1 197 ? -40.290 14.920 39.650 1.00 88.94 197 LYS A C 1
ATOM 1543 O O . LYS A 1 197 ? -40.038 14.143 40.573 1.00 88.94 197 LYS A O 1
ATOM 1548 N N . GLY A 1 198 ? -39.590 16.031 39.426 1.00 84.00 198 GLY A N 1
ATOM 1549 C CA . GLY A 1 198 ? -38.415 16.435 40.195 1.00 84.00 198 GLY A CA 1
ATOM 1550 C C . GLY A 1 198 ? -38.761 16.994 41.571 1.00 84.00 198 GLY A C 1
ATOM 1551 O O . GLY A 1 198 ? -38.170 16.561 42.562 1.00 84.00 198 GLY A O 1
ATOM 1552 N N . ASP A 1 199 ? -39.763 17.878 41.599 1.00 79.56 199 ASP A N 1
ATOM 1553 C CA . ASP A 1 199 ? -40.208 18.642 42.775 1.00 79.56 199 ASP A CA 1
ATOM 1554 C C . ASP A 1 199 ? -41.113 17.836 43.732 1.00 79.56 199 ASP A C 1
ATOM 1556 O O . ASP A 1 199 ? -41.507 18.333 44.779 1.00 79.56 199 ASP A O 1
ATOM 1560 N N . ALA A 1 200 ? -41.468 16.595 43.378 1.00 77.88 200 ALA A N 1
ATOM 1561 C CA . ALA A 1 200 ? -42.339 15.734 44.180 1.00 77.88 200 ALA A CA 1
ATOM 1562 C C . ALA A 1 200 ? -41.535 14.699 44.984 1.00 77.88 200 ALA A C 1
ATOM 1564 O O . ALA A 1 200 ? -40.558 14.122 44.488 1.00 77.88 200 ALA A O 1
ATOM 1565 N N . SER A 1 201 ? -41.992 14.390 46.202 1.00 74.81 201 SER A N 1
ATOM 1566 C CA . SER A 1 201 ? -41.416 13.343 47.053 1.00 74.81 201 SER A CA 1
ATOM 1567 C C . SER A 1 201 ? -42.441 12.345 47.577 1.00 74.81 201 SER A C 1
ATOM 1569 O O . SER A 1 201 ? -43.651 12.552 47.541 1.00 74.81 201 SER A O 1
ATOM 1571 N N . GLY A 1 202 ? -41.939 11.200 48.032 1.00 73.06 202 GLY A N 1
ATOM 1572 C CA . GLY A 1 202 ? -42.736 10.123 48.599 1.00 73.06 202 GLY A CA 1
ATOM 1573 C C . GLY A 1 202 ? -43.845 9.655 47.657 1.00 73.06 202 GLY A C 1
ATOM 1574 O O . GLY A 1 202 ? -43.598 9.367 46.486 1.00 73.06 202 GLY A O 1
ATOM 1575 N N . ALA A 1 203 ? -45.072 9.603 48.179 1.00 72.31 203 ALA A N 1
ATOM 1576 C CA . ALA A 1 203 ? -46.266 9.168 47.457 1.00 72.31 203 ALA A CA 1
ATOM 1577 C C . ALA A 1 203 ? -46.618 10.067 46.263 1.00 72.31 203 ALA A C 1
ATOM 1579 O O . ALA A 1 203 ? -47.112 9.568 45.258 1.00 72.31 203 ALA A O 1
ATOM 1580 N N . GLU A 1 204 ? -46.333 11.371 46.329 1.00 76.94 204 GLU A N 1
ATOM 1581 C CA . GLU A 1 204 ? -46.671 12.313 45.254 1.00 76.94 204 GLU A CA 1
ATOM 1582 C C . GLU A 1 204 ? -45.921 11.994 43.960 1.00 76.94 204 GLU A C 1
ATOM 1584 O O . GLU A 1 204 ? -46.465 12.147 42.868 1.00 76.94 204 GLU A O 1
ATOM 1589 N N . LYS A 1 205 ? -44.692 11.477 44.071 1.00 79.44 205 LYS A N 1
ATOM 1590 C CA . LYS A 1 205 ? -43.914 11.036 42.910 1.00 79.44 205 LYS A CA 1
ATOM 1591 C C . LYS A 1 205 ? -44.526 9.797 42.248 1.00 79.44 205 LYS A C 1
ATOM 1593 O O . LYS A 1 205 ? -44.486 9.690 41.027 1.00 79.44 205 LYS A O 1
ATOM 1598 N N . PHE A 1 206 ? -45.128 8.902 43.036 1.00 77.12 206 PHE A N 1
ATOM 1599 C CA . PHE A 1 206 ? -45.878 7.749 42.524 1.00 77.12 206 PHE A CA 1
ATOM 1600 C C . PHE A 1 206 ? -47.207 8.162 41.905 1.00 77.12 206 PHE A C 1
ATOM 1602 O O . PHE A 1 206 ? -47.521 7.711 40.808 1.00 77.12 206 PHE A O 1
ATOM 1609 N N . LEU A 1 207 ? -47.947 9.055 42.564 1.00 82.50 207 LEU A N 1
ATOM 1610 C CA . LEU A 1 207 ? -49.224 9.583 42.076 1.00 82.50 207 LEU A CA 1
ATOM 1611 C C . LEU A 1 207 ? -49.068 10.406 40.790 1.00 82.50 207 LEU A C 1
ATOM 1613 O O . LEU A 1 207 ? -49.986 10.445 39.979 1.00 82.50 207 LEU A O 1
ATOM 1617 N N . ALA A 1 208 ? -47.903 11.025 40.578 1.00 81.81 208 ALA A N 1
ATOM 1618 C CA . ALA A 1 208 ? -47.569 11.714 39.334 1.00 81.81 208 ALA A CA 1
ATOM 1619 C C . ALA A 1 208 ? -47.300 10.759 38.153 1.00 81.81 208 ALA A C 1
ATOM 1621 O O . ALA A 1 208 ? -47.217 11.206 37.012 1.00 81.81 208 ALA A O 1
ATOM 1622 N N . THR A 1 209 ? -47.151 9.450 38.383 1.00 82.50 209 THR A N 1
ATOM 1623 C CA . THR A 1 209 ? -46.940 8.482 37.295 1.00 82.50 209 THR A CA 1
ATOM 1624 C C . THR A 1 209 ? -48.148 8.483 36.357 1.00 82.50 209 THR A C 1
ATOM 1626 O O . THR A 1 209 ? -49.291 8.466 36.800 1.00 82.50 209 THR A O 1
ATOM 1629 N N . SER A 1 210 ? -47.908 8.453 35.048 1.00 85.50 210 SER A N 1
ATOM 1630 C CA . SER A 1 210 ? -48.930 8.528 33.993 1.00 85.50 210 SER A CA 1
ATOM 1631 C C . SER A 1 210 ? -49.658 9.876 33.853 1.00 85.50 210 SER A C 1
ATOM 1633 O O . SER A 1 210 ? -50.613 9.956 33.074 1.00 85.50 210 SER A O 1
ATOM 1635 N N . THR A 1 211 ? -49.216 10.953 34.517 1.00 90.94 211 THR A N 1
ATOM 1636 C CA . THR A 1 211 ? -49.696 12.314 34.207 1.00 90.94 211 THR A CA 1
ATOM 1637 C C . THR A 1 211 ? -48.856 12.955 33.090 1.00 90.94 211 THR A C 1
ATOM 1639 O O . THR A 1 211 ? -47.661 12.662 33.004 1.00 90.94 211 THR A O 1
ATOM 1642 N N . PRO A 1 212 ? -49.431 13.816 32.226 1.00 91.62 212 PRO A N 1
ATOM 1643 C CA . PRO A 1 212 ? -48.685 14.545 31.192 1.00 91.62 212 PRO A CA 1
ATOM 1644 C C . PRO A 1 212 ? -47.523 15.370 31.755 1.00 91.62 212 PRO A C 1
ATOM 1646 O O . PRO A 1 212 ? -47.638 15.914 32.852 1.00 91.62 212 PRO A O 1
ATOM 1649 N N . ILE A 1 213 ? -46.433 15.484 30.993 1.00 91.25 213 ILE A N 1
ATOM 1650 C CA . ILE A 1 213 ? -45.278 16.323 31.345 1.00 91.25 213 ILE A CA 1
ATOM 1651 C C . ILE A 1 213 ? -45.468 17.721 30.747 1.00 91.25 213 ILE A C 1
ATOM 1653 O O . ILE A 1 213 ? -45.594 17.851 29.524 1.00 91.25 213 ILE A O 1
ATOM 1657 N N . SER A 1 214 ? -45.463 18.755 31.594 1.00 89.19 214 SER A N 1
ATOM 1658 C CA . SER A 1 214 ? -45.462 20.158 31.166 1.00 89.19 214 SER A CA 1
ATOM 1659 C C . SER A 1 214 ? -44.037 20.663 30.933 1.00 89.19 214 SER A C 1
ATOM 1661 O O . SER A 1 214 ? -43.091 20.246 31.603 1.00 89.19 214 SER A O 1
ATOM 1663 N N . THR A 1 215 ? -43.861 21.610 30.012 1.00 83.62 215 THR A N 1
ATOM 1664 C CA . THR A 1 215 ? -42.556 22.235 29.725 1.00 83.62 215 THR A CA 1
ATOM 1665 C C . THR A 1 215 ? -41.972 23.036 30.880 1.00 83.62 215 THR A C 1
ATOM 1667 O O . THR A 1 215 ? -40.773 23.310 30.895 1.00 83.62 215 THR A O 1
ATOM 1670 N N . HIS A 1 216 ? -42.809 23.460 31.827 1.00 84.94 216 HIS A N 1
ATOM 1671 C CA . HIS A 1 216 ? -42.369 24.211 33.002 1.00 84.94 216 HIS A CA 1
ATOM 1672 C C . HIS A 1 216 ? -41.920 23.310 34.154 1.00 84.94 216 HIS A C 1
ATOM 1674 O O . HIS A 1 216 ? -41.264 23.799 35.075 1.00 84.94 216 HIS A O 1
ATOM 1680 N N . ASP A 1 217 ? -42.226 22.014 34.089 1.00 89.56 217 ASP A N 1
ATOM 1681 C CA . ASP A 1 217 ? -41.917 21.081 35.161 1.00 89.56 217 ASP A CA 1
ATOM 1682 C C . ASP A 1 217 ? -40.411 20.803 35.230 1.00 89.56 217 ASP A C 1
ATOM 1684 O O . ASP A 1 217 ? -39.745 20.562 34.216 1.00 89.56 217 ASP A O 1
ATOM 1688 N N . ASN A 1 218 ? -39.868 20.771 36.448 1.00 92.50 218 ASN A N 1
ATOM 1689 C CA . ASN A 1 218 ? -38.538 20.223 36.674 1.00 92.50 218 ASN A CA 1
ATOM 1690 C C . ASN A 1 218 ? -38.646 18.695 36.717 1.00 92.50 218 ASN A C 1
ATOM 1692 O O . ASN A 1 218 ? -39.419 18.120 37.494 1.00 92.50 218 ASN A O 1
ATOM 1696 N N . VAL A 1 219 ? -37.861 18.017 35.885 1.00 93.44 219 VAL A N 1
ATOM 1697 C CA . VAL A 1 219 ? -37.901 16.564 35.727 1.00 93.44 219 VAL A CA 1
ATOM 1698 C C . VAL A 1 219 ? -36.552 15.926 36.038 1.00 93.44 219 VAL A C 1
ATOM 1700 O O . VAL A 1 219 ? -35.493 16.437 35.683 1.00 93.44 219 VAL A O 1
ATOM 1703 N N . GLY A 1 220 ? -36.591 14.772 36.699 1.00 93.06 220 GLY A N 1
ATOM 1704 C CA . GLY A 1 220 ? -35.444 13.882 36.835 1.00 93.06 220 GLY A CA 1
ATOM 1705 C C . GLY A 1 220 ? -35.453 12.852 35.709 1.00 93.06 220 GLY A C 1
ATOM 1706 O O . GLY A 1 220 ? -36.399 12.065 35.614 1.00 93.06 220 GLY A O 1
ATOM 1707 N N . LEU A 1 221 ? -34.412 12.845 34.874 1.00 95.00 221 LEU A N 1
ATOM 1708 C CA . LEU A 1 221 ? -34.248 11.891 33.774 1.00 9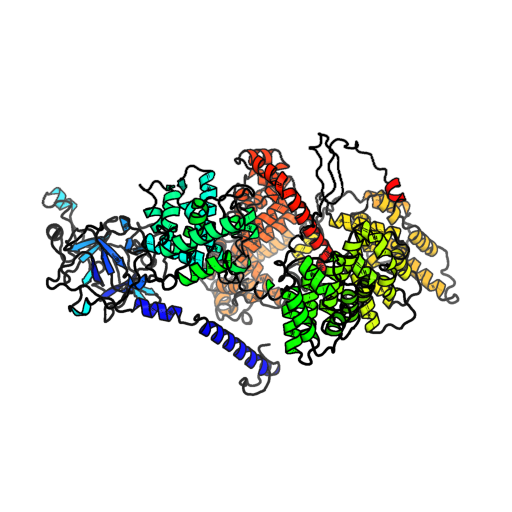5.00 221 LEU A CA 1
ATOM 1709 C C . LEU A 1 221 ? -33.537 10.633 34.272 1.00 95.00 221 LEU A C 1
ATOM 1711 O O . LEU A 1 221 ? -32.353 10.676 34.593 1.00 95.00 221 LEU A O 1
ATOM 1715 N N . ILE A 1 222 ? -34.256 9.519 34.354 1.00 93.62 222 ILE A N 1
ATOM 1716 C CA . ILE A 1 222 ? -33.743 8.235 34.835 1.00 93.62 222 ILE A CA 1
ATOM 1717 C C . ILE A 1 222 ? -33.341 7.374 33.646 1.00 93.62 222 ILE A C 1
ATOM 1719 O O . ILE A 1 222 ? -34.149 7.121 32.752 1.00 93.62 222 ILE A O 1
ATOM 1723 N N . HIS A 1 223 ? -32.113 6.869 33.660 1.00 94.94 223 HIS A N 1
ATOM 1724 C CA . HIS A 1 223 ? -31.679 5.855 32.714 1.00 94.94 223 HIS A CA 1
ATOM 1725 C C . HIS A 1 223 ? -32.363 4.522 33.040 1.00 94.94 223 HIS A C 1
ATOM 1727 O O . HIS A 1 223 ? -32.122 3.932 34.096 1.00 94.94 223 HIS A O 1
ATOM 1733 N N . LYS A 1 224 ? -33.225 4.030 32.142 1.00 91.12 224 LYS A N 1
ATOM 1734 C CA . LYS A 1 224 ? -34.146 2.915 32.422 1.00 91.12 224 LYS A CA 1
ATOM 1735 C C . LYS A 1 224 ? -33.430 1.631 32.840 1.00 91.12 224 LYS A C 1
ATOM 1737 O O . LYS A 1 224 ? -33.923 0.914 33.702 1.00 91.12 224 LYS A O 1
ATOM 1742 N N . MET A 1 225 ? -32.274 1.343 32.240 1.00 90.50 225 MET A N 1
ATOM 1743 C CA . MET A 1 225 ? -31.532 0.110 32.508 1.00 90.50 225 MET A CA 1
ATOM 1744 C C . MET A 1 225 ? -30.844 0.107 33.881 1.00 90.50 225 MET A C 1
ATOM 1746 O O . MET A 1 225 ? -30.725 -0.956 34.481 1.00 90.50 225 MET A O 1
ATOM 1750 N N . THR A 1 226 ? -30.386 1.261 34.385 1.00 90.31 226 THR A N 1
ATOM 1751 C CA . THR A 1 226 ? -29.663 1.330 35.675 1.00 90.31 226 THR A CA 1
ATOM 1752 C C . THR A 1 226 ? -30.466 1.949 36.810 1.00 90.31 226 THR A C 1
ATOM 1754 O O . THR A 1 226 ? -30.072 1.819 37.965 1.00 90.31 226 THR A O 1
ATOM 1757 N N . GLY A 1 227 ? -31.574 2.627 36.512 1.00 89.88 227 GLY A N 1
ATOM 1758 C CA . GLY A 1 227 ? -32.355 3.366 37.503 1.00 89.88 227 GLY A CA 1
ATOM 1759 C C . GLY A 1 227 ? -31.639 4.606 38.055 1.00 89.88 227 GLY A C 1
ATOM 1760 O O . GLY A 1 227 ? -32.082 5.168 39.053 1.00 89.88 227 GLY A O 1
ATOM 1761 N N . ILE A 1 228 ? -30.534 5.036 37.435 1.00 93.19 228 ILE A N 1
ATOM 1762 C CA . ILE A 1 228 ? -29.718 6.171 37.887 1.00 93.19 228 ILE A CA 1
ATOM 1763 C C . ILE A 1 228 ? -30.125 7.438 37.121 1.00 93.19 228 ILE A C 1
ATOM 1765 O O . ILE A 1 228 ? -30.368 7.396 35.916 1.00 93.19 228 ILE A O 1
ATOM 1769 N N . LEU A 1 229 ? -30.209 8.564 37.833 1.00 94.06 229 LEU A N 1
ATOM 1770 C CA . LEU A 1 229 ? -30.520 9.882 37.270 1.00 94.06 229 LEU A CA 1
ATOM 1771 C C . LEU A 1 229 ? -29.360 10.485 36.461 1.00 94.06 229 LEU A C 1
ATOM 1773 O O . LEU A 1 229 ? -28.194 10.360 36.843 1.00 94.06 229 LEU A O 1
ATOM 1777 N N . LEU A 1 230 ? -29.709 11.212 35.397 1.00 96.38 230 LEU A N 1
ATOM 1778 C CA . LEU A 1 230 ? -28.806 12.088 34.656 1.00 96.38 230 LEU A CA 1
ATOM 1779 C C . LEU A 1 230 ? -28.336 13.241 35.551 1.00 96.38 230 LEU A C 1
ATOM 1781 O O . LEU A 1 230 ? -29.124 13.836 36.292 1.00 96.38 230 LEU A O 1
ATOM 1785 N N . HIS A 1 231 ? -27.052 13.557 35.473 1.00 95.31 231 HIS A N 1
ATOM 1786 C CA . HIS A 1 231 ? -26.360 14.469 36.367 1.00 95.31 231 HIS A CA 1
ATOM 1787 C C . HIS A 1 231 ? -25.391 15.369 35.604 1.00 95.31 231 HIS A C 1
ATOM 1789 O O . HIS A 1 231 ? -24.701 14.916 34.690 1.00 95.31 231 HIS A O 1
ATOM 1795 N N . ALA A 1 232 ? -25.314 16.624 36.033 1.00 94.94 232 ALA A N 1
ATOM 1796 C CA . ALA A 1 232 ? -24.240 17.542 35.697 1.00 94.94 232 ALA A CA 1
ATOM 1797 C C . ALA A 1 232 ? -23.947 18.429 36.917 1.00 94.94 232 ALA A C 1
ATOM 1799 O O . ALA A 1 232 ? -24.855 18.785 37.666 1.00 94.94 232 ALA A O 1
ATOM 1800 N N . ASP A 1 233 ? -22.688 18.804 37.122 1.00 91.44 233 ASP A N 1
ATOM 1801 C CA . ASP A 1 233 ? -22.281 19.699 38.212 1.00 91.44 233 ASP A CA 1
ATOM 1802 C C . ASP A 1 233 ? -21.180 20.632 37.711 1.00 91.44 233 ASP A C 1
ATOM 1804 O O . ASP A 1 233 ? -20.166 20.169 37.190 1.00 91.44 233 ASP A O 1
ATOM 1808 N N . ALA A 1 234 ? -21.361 21.943 37.904 1.00 88.25 234 ALA A N 1
ATOM 1809 C CA . ALA A 1 234 ? -20.413 22.986 37.505 1.00 88.25 234 ALA A CA 1
ATOM 1810 C C . ALA A 1 234 ? -18.978 22.746 38.009 1.00 88.25 234 ALA A C 1
ATOM 1812 O O . ALA A 1 234 ? -18.030 23.284 37.440 1.00 88.25 234 ALA A O 1
ATOM 1813 N N . LYS A 1 235 ? -18.803 21.937 39.062 1.00 89.31 235 LYS A N 1
ATOM 1814 C CA . LYS A 1 235 ? -17.494 21.500 39.557 1.00 89.31 235 LYS A CA 1
ATOM 1815 C C . LYS A 1 235 ? -16.683 20.703 38.525 1.00 89.31 235 LYS A C 1
ATOM 1817 O O . LYS A 1 235 ? -15.454 20.783 38.532 1.00 89.31 235 LYS A O 1
ATOM 1822 N N . TYR A 1 236 ? -17.337 19.916 37.674 1.00 92.38 236 TYR A N 1
ATOM 1823 C CA . TYR A 1 236 ? -16.687 19.019 36.718 1.00 92.38 236 TYR A CA 1
ATOM 1824 C C . TYR A 1 236 ? -16.669 19.653 35.324 1.00 92.38 236 TYR A C 1
ATOM 1826 O O . TYR A 1 236 ? -17.585 19.471 34.524 1.00 92.38 236 TYR A O 1
ATOM 1834 N N . VAL A 1 237 ? -15.617 20.426 35.044 1.00 91.88 237 VAL A N 1
ATOM 1835 C CA . VAL A 1 237 ? -15.453 21.162 33.781 1.00 91.88 237 VAL A CA 1
ATOM 1836 C C . VAL A 1 237 ? -14.645 20.350 32.770 1.00 91.88 237 VAL A C 1
ATOM 1838 O O . VAL A 1 237 ? -13.510 19.968 33.052 1.00 91.88 237 VAL A O 1
ATOM 1841 N N . ILE A 1 238 ? -15.202 20.151 31.577 1.00 89.94 238 ILE A N 1
ATOM 1842 C CA . ILE A 1 238 ? -14.560 19.532 30.417 1.00 89.94 238 ILE A CA 1
ATOM 1843 C C . ILE A 1 238 ? -14.221 20.600 29.368 1.00 89.94 238 ILE A C 1
ATOM 1845 O O . ILE A 1 238 ? -15.033 21.472 29.065 1.00 89.94 238 ILE A O 1
ATOM 1849 N N . ALA A 1 239 ? -13.000 20.560 28.833 1.00 88.94 239 ALA A N 1
ATOM 1850 C CA . ALA A 1 239 ? -12.567 21.468 27.773 1.00 88.94 239 ALA A CA 1
ATOM 1851 C C . ALA A 1 239 ? -12.894 20.852 26.406 1.00 88.94 239 ALA A C 1
ATOM 1853 O O . ALA A 1 239 ? -12.303 19.834 26.053 1.00 88.94 239 ALA A O 1
ATOM 1854 N N . THR A 1 240 ? -13.813 21.468 25.661 1.00 88.56 240 THR A N 1
ATOM 1855 C CA . THR A 1 240 ? -14.220 21.056 24.306 1.00 88.56 240 THR A CA 1
ATOM 1856 C C . THR A 1 240 ? -13.841 22.129 23.282 1.00 88.56 240 THR A C 1
ATOM 1858 O O . THR A 1 240 ? -13.487 23.257 23.639 1.00 88.56 240 THR A O 1
ATOM 1861 N N . ASP A 1 241 ? -13.956 21.821 21.985 1.00 85.94 241 ASP A N 1
ATOM 1862 C CA . ASP A 1 241 ? -13.759 22.801 20.897 1.00 85.94 241 ASP A CA 1
ATOM 1863 C C . ASP A 1 241 ? -14.709 24.013 20.988 1.00 85.94 241 ASP A C 1
ATOM 1865 O O . ASP A 1 241 ? -14.483 25.040 20.347 1.00 85.94 241 ASP A O 1
ATOM 1869 N N . PHE A 1 242 ? -15.784 23.893 21.769 1.00 86.88 242 PHE A N 1
ATOM 1870 C CA . PHE A 1 242 ? -16.791 24.928 21.980 1.00 86.88 242 PHE A CA 1
ATOM 1871 C C . PHE A 1 242 ? -16.547 25.755 23.254 1.00 86.88 242 PHE A C 1
ATOM 1873 O O . PHE A 1 242 ? -17.262 26.728 23.495 1.00 86.88 242 PHE A O 1
ATOM 1880 N N . GLY A 1 243 ? -15.528 25.405 24.045 1.00 87.38 243 GLY A N 1
ATOM 1881 C CA . GLY A 1 243 ? -15.122 26.107 25.258 1.00 87.38 243 GLY A CA 1
ATOM 1882 C C . GLY A 1 243 ? -15.114 25.212 26.497 1.00 87.38 243 GLY A C 1
ATOM 1883 O O . GLY A 1 243 ? -15.022 23.991 26.421 1.00 87.38 243 GLY A O 1
ATOM 1884 N N . ASN A 1 244 ? -15.186 25.845 27.667 1.00 91.06 244 ASN A N 1
ATOM 1885 C CA . ASN A 1 244 ? -15.248 25.142 28.945 1.00 91.06 244 ASN A CA 1
ATOM 1886 C C . ASN A 1 244 ? -16.705 24.801 29.266 1.00 91.06 244 ASN A C 1
ATOM 1888 O O . ASN A 1 244 ? -17.499 25.689 29.577 1.00 91.06 244 ASN A O 1
ATOM 1892 N N . GLU A 1 245 ? -17.038 23.521 29.198 1.00 93.44 245 GLU A N 1
ATOM 1893 C CA . GLU A 1 245 ? -18.388 22.996 29.391 1.00 93.44 245 GLU A CA 1
ATOM 1894 C C . GLU A 1 245 ? -18.450 22.095 30.619 1.00 93.44 245 GLU A C 1
ATOM 1896 O O . GLU A 1 245 ? -17.429 21.771 31.222 1.00 93.44 245 GLU A O 1
ATOM 1901 N N . THR A 1 246 ? -19.648 21.696 31.032 1.00 94.69 246 THR A N 1
ATOM 1902 C CA . THR A 1 246 ? -19.822 20.808 32.187 1.00 94.69 246 THR A CA 1
ATOM 1903 C C . THR A 1 246 ? -19.972 19.356 31.744 1.00 94.69 246 THR A C 1
ATOM 1905 O O . THR A 1 246 ? -20.700 19.062 30.795 1.00 94.69 246 THR A O 1
ATOM 1908 N N . GLU A 1 247 ? -19.292 18.442 32.437 1.00 94.81 247 GLU A N 1
ATOM 1909 C CA . GLU A 1 247 ? -19.418 16.999 32.221 1.00 94.81 247 GLU A CA 1
ATOM 1910 C C . GLU A 1 247 ? -20.846 16.519 32.522 1.00 94.81 247 GLU A C 1
ATOM 1912 O O . GLU A 1 247 ? -21.444 16.899 33.531 1.00 94.81 247 GLU A O 1
ATOM 1917 N N . VAL A 1 248 ? -21.371 15.646 31.661 1.00 95.19 248 VAL A N 1
ATOM 1918 C CA . VAL A 1 248 ? -22.654 14.965 31.859 1.00 95.19 248 VAL A CA 1
ATOM 1919 C C . VAL A 1 248 ? -22.394 13.501 32.184 1.00 95.19 248 VAL A C 1
ATOM 1921 O O . VAL A 1 248 ? -21.675 12.809 31.466 1.00 95.19 248 VAL A O 1
ATOM 1924 N N . CYS A 1 249 ? -22.993 13.002 33.259 1.00 94.69 249 CYS A N 1
ATOM 1925 C CA . CYS A 1 249 ? -22.871 11.606 33.666 1.00 94.69 249 CYS A CA 1
ATOM 1926 C C . CYS A 1 249 ? -24.160 11.105 34.333 1.00 94.69 249 CYS A C 1
ATOM 1928 O O . CYS A 1 249 ? -25.117 11.849 34.523 1.00 94.69 249 CYS A O 1
ATOM 1930 N N . CYS A 1 250 ? -24.224 9.819 34.666 1.00 95.50 250 CYS A N 1
ATOM 1931 C CA . CYS A 1 250 ? -25.305 9.246 35.464 1.00 95.50 250 CYS A CA 1
ATOM 1932 C C . CYS A 1 250 ? -24.839 9.086 36.918 1.00 95.50 250 CYS A C 1
ATOM 1934 O O . CYS A 1 250 ? -23.974 8.260 37.229 1.00 95.50 250 CYS A O 1
ATOM 1936 N N . ALA A 1 251 ? -25.424 9.875 37.819 1.00 92.56 251 ALA A N 1
ATOM 1937 C CA . ALA A 1 251 ? -25.170 9.829 39.255 1.00 92.56 251 ALA A CA 1
ATOM 1938 C C . ALA A 1 251 ? -26.387 10.363 40.018 1.00 92.56 251 ALA A C 1
ATOM 1940 O O . ALA A 1 251 ? -26.875 11.447 39.735 1.00 92.56 251 ALA A O 1
ATOM 1941 N N . THR A 1 252 ? -26.894 9.624 41.006 1.00 90.69 252 THR A N 1
ATOM 1942 C CA . THR A 1 252 ? -28.034 10.085 41.818 1.00 90.69 252 THR A CA 1
ATOM 1943 C C . THR A 1 252 ? -27.544 10.766 43.088 1.00 90.69 252 THR A C 1
ATOM 1945 O O . THR A 1 252 ? -27.116 10.085 44.023 1.00 90.69 252 THR A O 1
ATOM 1948 N N . MET A 1 253 ? -27.635 12.096 43.139 1.00 87.06 253 MET A N 1
ATOM 1949 C CA . MET A 1 253 ? -27.293 12.876 44.325 1.00 87.06 253 MET A CA 1
ATOM 1950 C C . MET A 1 253 ? -28.425 12.791 45.348 1.00 87.06 253 MET A C 1
ATOM 1952 O O . MET A 1 253 ? -29.583 13.094 45.063 1.00 87.06 253 MET A O 1
ATOM 1956 N N . LYS A 1 254 ? -28.091 12.347 46.561 1.00 80.56 254 LYS A N 1
ATOM 1957 C CA . LYS A 1 254 ? -29.032 12.221 47.679 1.00 80.56 254 LYS A CA 1
ATOM 1958 C C . LYS A 1 254 ? -28.574 13.110 48.824 1.00 80.56 254 LYS A C 1
ATOM 1960 O O . LYS A 1 254 ? -27.389 13.146 49.138 1.00 80.56 254 LYS A O 1
ATOM 1965 N N . ASN A 1 255 ? -29.526 13.732 49.514 1.00 73.38 255 ASN A N 1
ATOM 1966 C CA . ASN A 1 255 ? -29.236 14.426 50.765 1.00 73.38 255 ASN A CA 1
ATOM 1967 C C . ASN A 1 255 ? -28.689 13.458 51.821 1.00 73.38 255 ASN A C 1
ATOM 1969 O O . ASN A 1 255 ? -29.212 12.349 51.990 1.00 73.38 255 ASN A O 1
ATOM 1973 N N . HIS A 1 256 ? -27.683 13.922 52.570 1.00 73.19 256 HIS A N 1
ATOM 1974 C CA . HIS A 1 256 ? -27.048 13.197 53.679 1.00 73.19 256 HIS A CA 1
ATOM 1975 C C . HIS A 1 256 ? -27.992 12.925 54.866 1.00 73.19 256 HIS A C 1
ATOM 1977 O O . HIS A 1 256 ? -27.626 12.195 55.788 1.00 73.19 256 HIS A O 1
ATOM 1983 N N . SER A 1 257 ? -29.212 13.473 54.851 1.00 74.56 257 SER A N 1
ATOM 1984 C CA . SER A 1 257 ? -30.237 13.194 55.853 1.00 74.56 257 SER A CA 1
ATOM 1985 C C . SER A 1 257 ? -30.621 11.709 55.850 1.00 74.56 257 SER A C 1
ATOM 1987 O O . SER A 1 257 ? -31.025 11.133 54.832 1.00 74.56 257 SER A O 1
ATOM 1989 N N . LYS A 1 258 ? -30.490 11.062 57.010 1.00 74.19 258 LYS A N 1
ATOM 1990 C CA . LYS A 1 258 ? -30.938 9.679 57.209 1.00 74.19 258 LYS A CA 1
ATOM 1991 C C . LYS A 1 258 ? -32.469 9.647 57.232 1.00 74.19 258 LYS A C 1
ATOM 1993 O O . LYS A 1 258 ? -33.090 10.521 57.827 1.00 74.19 258 LYS A O 1
ATOM 1998 N N . SER A 1 259 ? -33.067 8.650 56.586 1.00 69.06 259 SER A N 1
ATOM 1999 C CA . SER A 1 259 ? -34.509 8.387 56.636 1.00 69.06 259 SER A CA 1
ATOM 2000 C C . SER A 1 259 ? -34.755 7.033 57.302 1.00 69.06 259 SER A C 1
ATOM 2002 O O . SER A 1 259 ? -34.058 6.060 57.010 1.00 69.06 259 SER A O 1
ATOM 2004 N N . PHE A 1 260 ? -35.718 6.962 58.221 1.00 76.62 260 PHE A N 1
ATOM 2005 C CA . PHE A 1 260 ? -35.998 5.773 59.035 1.00 76.62 260 PHE A CA 1
ATOM 2006 C C . PHE A 1 260 ? -36.866 4.740 58.291 1.00 76.62 260 PHE A C 1
ATOM 2008 O O . PHE A 1 260 ? -37.887 4.284 58.794 1.00 76.62 260 PHE A O 1
ATOM 2015 N N . ASN A 1 261 ? -36.469 4.369 57.072 1.00 74.19 261 ASN A N 1
ATOM 2016 C CA . ASN A 1 261 ? -37.285 3.551 56.163 1.00 74.19 261 ASN A CA 1
ATOM 2017 C C . ASN A 1 261 ? -37.628 2.174 56.754 1.00 74.19 261 ASN A C 1
ATOM 2019 O O . ASN A 1 261 ? -38.793 1.805 56.807 1.00 74.19 261 ASN A O 1
ATOM 2023 N N . LEU A 1 262 ? -36.630 1.475 57.307 1.00 80.38 262 LEU A N 1
ATOM 2024 C CA . LEU A 1 262 ? -36.813 0.159 57.936 1.00 80.38 262 LEU A CA 1
ATOM 2025 C C . LEU A 1 262 ? -37.750 0.198 59.156 1.00 80.38 262 LEU A C 1
ATOM 2027 O O . LEU A 1 262 ? -38.373 -0.803 59.495 1.00 80.38 262 LEU A O 1
ATOM 2031 N N . HIS A 1 263 ? -37.838 1.344 59.840 1.00 81.31 263 HIS A N 1
ATOM 2032 C CA . HIS A 1 263 ? -38.736 1.519 60.980 1.00 81.31 263 HIS A CA 1
ATOM 2033 C C . HIS A 1 263 ? -40.190 1.675 60.521 1.00 81.31 263 HIS A C 1
ATOM 2035 O O . HIS A 1 263 ? -41.061 0.988 61.047 1.00 81.31 263 HIS A O 1
ATOM 2041 N N . HIS A 1 264 ? -40.434 2.510 59.504 1.00 77.50 264 HIS A N 1
ATOM 2042 C CA . HIS A 1 264 ? -41.770 2.713 58.934 1.00 77.50 264 HIS A CA 1
ATOM 2043 C C . HIS A 1 264 ? -42.299 1.480 58.191 1.00 77.50 264 HIS A C 1
ATOM 2045 O O . HIS A 1 264 ? -43.486 1.185 58.286 1.00 77.50 264 HIS A O 1
ATOM 2051 N N . GLU A 1 265 ? -41.428 0.734 57.506 1.00 82.50 265 GLU A N 1
ATOM 2052 C CA . GLU A 1 265 ? -41.787 -0.539 56.867 1.00 82.50 265 GLU A CA 1
ATOM 2053 C C . GLU A 1 265 ? -42.190 -1.587 57.916 1.00 82.50 265 GLU A C 1
ATOM 2055 O O . GLU A 1 265 ? -43.218 -2.244 57.781 1.00 82.50 265 GLU A O 1
ATOM 2060 N N . ARG A 1 266 ? -41.441 -1.682 59.026 1.00 83.19 266 ARG A N 1
ATOM 2061 C CA . ARG A 1 266 ? -41.778 -2.569 60.152 1.00 83.19 266 ARG A CA 1
ATOM 2062 C C . ARG A 1 266 ? -43.093 -2.192 60.843 1.00 83.19 266 ARG A C 1
ATOM 2064 O O . ARG A 1 266 ? -43.768 -3.078 61.358 1.00 83.19 266 ARG A O 1
ATOM 2071 N N . GLN A 1 267 ? -43.429 -0.903 60.904 1.00 81.62 267 GLN A N 1
ATOM 2072 C CA . GLN A 1 267 ? -44.679 -0.409 61.496 1.00 81.62 267 GLN A CA 1
ATOM 2073 C C . GLN A 1 267 ? -45.886 -0.522 60.552 1.00 81.62 267 GLN A C 1
ATOM 2075 O O . GLN A 1 267 ? -47.016 -0.427 61.017 1.00 81.62 267 GLN A O 1
ATOM 2080 N N . GLY A 1 268 ? -45.666 -0.757 59.253 1.00 75.06 268 GLY A N 1
ATOM 2081 C CA . GLY A 1 268 ? -46.732 -0.802 58.250 1.00 75.06 268 GLY A CA 1
ATOM 2082 C C . GLY A 1 268 ? -47.249 0.576 57.818 1.00 75.06 268 GLY A C 1
ATOM 2083 O O . GLY A 1 268 ? -48.200 0.646 57.045 1.00 75.06 268 GLY A O 1
ATOM 2084 N N . ASP A 1 269 ? -46.617 1.667 58.262 1.00 73.25 269 ASP A N 1
ATOM 2085 C CA . ASP A 1 269 ? -47.007 3.038 57.908 1.00 73.25 269 ASP A CA 1
ATOM 2086 C C . ASP A 1 269 ? -46.749 3.360 56.428 1.00 73.25 269 ASP A C 1
ATOM 2088 O O . ASP A 1 269 ? -47.375 4.259 55.861 1.00 73.25 269 ASP A O 1
ATOM 2092 N N . ARG A 1 270 ? -45.760 2.695 55.806 1.00 68.50 270 ARG A N 1
ATOM 2093 C CA . ARG A 1 270 ? -45.311 2.949 54.426 1.00 68.50 270 ARG A CA 1
ATOM 2094 C C . ARG A 1 270 ? -44.794 1.671 53.764 1.00 68.50 270 ARG A C 1
ATOM 2096 O O . ARG A 1 270 ? -44.126 0.870 54.408 1.00 68.50 270 ARG A O 1
ATOM 2103 N N . SER A 1 271 ? -45.055 1.526 52.463 1.00 67.81 271 SER A N 1
ATOM 2104 C CA . SER A 1 271 ? -44.468 0.470 51.621 1.00 67.81 271 SER A CA 1
ATOM 2105 C C . SER A 1 271 ? -43.058 0.852 51.146 1.00 67.81 271 SER A C 1
ATOM 2107 O O . SER A 1 271 ? -42.760 2.042 51.000 1.00 67.81 271 SER A O 1
ATOM 2109 N N . ALA A 1 272 ? -42.222 -0.148 50.844 1.00 63.78 272 ALA A N 1
ATOM 2110 C CA . ALA A 1 272 ? -40.874 0.016 50.292 1.00 63.78 272 ALA A CA 1
ATOM 2111 C C . ALA A 1 272 ? -40.845 0.917 49.043 1.00 63.78 272 ALA A C 1
ATOM 2113 O O . ALA A 1 272 ? -39.906 1.695 48.860 1.00 63.78 272 ALA A O 1
ATOM 2114 N N . ASP A 1 273 ? -41.907 0.872 48.233 1.00 60.25 273 ASP A N 1
ATOM 2115 C CA . ASP A 1 273 ? -42.011 1.666 47.014 1.00 60.25 273 ASP A CA 1
ATOM 2116 C C . ASP A 1 273 ? -42.221 3.152 47.309 1.00 60.25 273 ASP A C 1
ATOM 2118 O O . ASP A 1 273 ? -41.611 3.972 46.647 1.00 60.25 273 ASP A O 1
ATOM 2122 N N . MET A 1 274 ? -42.935 3.551 48.370 1.00 65.06 274 MET A N 1
ATOM 2123 C CA . MET A 1 274 ? -43.253 4.964 48.673 1.00 65.06 274 MET A CA 1
ATOM 2124 C C . MET A 1 274 ? -42.033 5.830 49.069 1.00 65.06 274 MET A C 1
ATOM 2126 O O . MET A 1 274 ? -42.177 6.980 49.494 1.00 65.06 274 MET A O 1
ATOM 2130 N N . HIS A 1 275 ? -40.818 5.299 48.937 1.00 62.66 275 HIS A N 1
ATOM 2131 C CA . HIS A 1 275 ? -39.553 5.942 49.257 1.00 62.66 275 HIS A CA 1
ATOM 2132 C C . HIS A 1 275 ? -38.919 6.646 48.052 1.00 62.66 275 HIS A C 1
ATOM 2134 O O . HIS A 1 275 ? -37.874 6.243 47.541 1.00 62.66 275 HIS A O 1
ATOM 2140 N N . ALA A 1 276 ? -39.481 7.791 47.669 1.00 64.75 276 ALA A N 1
ATOM 2141 C CA . ALA A 1 276 ? -38.807 8.736 46.783 1.00 64.75 276 ALA A CA 1
ATOM 2142 C C . ALA A 1 276 ? -38.370 9.990 47.555 1.00 64.75 276 ALA A C 1
ATOM 2144 O O . ALA A 1 276 ? -39.205 10.760 48.019 1.00 64.75 276 ALA A O 1
ATOM 2145 N N . LYS A 1 277 ? -37.061 10.224 47.704 1.00 72.06 277 LYS A N 1
ATOM 2146 C CA . LYS A 1 277 ? -36.561 11.539 48.147 1.00 72.06 277 LYS A CA 1
ATOM 2147 C C . LYS A 1 277 ? -36.719 12.555 47.009 1.00 72.06 277 LYS A C 1
ATOM 2149 O O . LYS A 1 277 ? -36.672 12.163 45.840 1.00 72.06 277 LYS A O 1
ATOM 2154 N N . GLU A 1 278 ? -36.859 13.833 47.359 1.00 73.94 278 GLU A N 1
ATOM 2155 C CA . GLU A 1 278 ? -36.802 14.924 46.378 1.00 73.94 278 GLU A CA 1
ATOM 2156 C C . GLU A 1 278 ? -35.495 14.864 45.591 1.00 73.94 278 GLU A C 1
ATOM 2158 O O . GLU A 1 278 ? -34.417 14.577 46.135 1.00 73.94 278 GLU A O 1
ATOM 2163 N N . THR A 1 279 ? -35.613 15.117 44.293 1.00 84.19 279 THR A N 1
ATOM 2164 C CA . THR A 1 279 ? -34.476 15.087 43.378 1.00 84.19 279 THR A CA 1
ATOM 2165 C C . THR A 1 279 ? -33.659 16.360 43.581 1.00 84.19 279 THR A C 1
ATOM 2167 O O . THR A 1 279 ? -34.211 17.454 43.575 1.00 84.19 279 THR A O 1
ATOM 2170 N N . GLN A 1 280 ? -32.348 16.237 43.789 1.00 88.19 280 GLN A N 1
ATOM 2171 C CA . GLN A 1 280 ? -31.487 17.402 44.016 1.00 88.19 280 GLN A CA 1
ATOM 2172 C C . GLN A 1 280 ? -31.287 18.220 42.737 1.00 88.19 280 GLN A C 1
ATOM 2174 O O . GLN A 1 280 ? -31.332 17.671 41.636 1.00 88.19 280 GLN A O 1
ATOM 2179 N N . SER A 1 281 ? -30.989 19.515 42.880 1.00 88.19 281 SER A N 1
ATOM 2180 C CA . SER A 1 281 ? -30.799 20.435 41.748 1.00 88.19 281 SER A CA 1
ATOM 2181 C C . SER A 1 281 ? -29.778 19.995 40.681 1.00 88.19 281 SER A C 1
ATOM 2183 O O . SER A 1 281 ? -30.070 20.242 39.512 1.00 88.19 281 SER A O 1
ATOM 2185 N N . PRO A 1 282 ? -28.671 19.278 40.989 1.00 91.88 282 PRO A N 1
ATOM 2186 C CA . PRO A 1 282 ? -27.750 18.757 39.968 1.00 91.88 282 PRO A CA 1
ATOM 2187 C C . PRO A 1 282 ? -28.308 17.580 39.143 1.00 91.88 282 PRO A C 1
ATOM 2189 O O . PRO A 1 282 ? -27.631 17.041 38.269 1.00 91.88 282 PRO A O 1
ATOM 2192 N N . ASN A 1 283 ? -29.498 17.082 39.492 1.00 94.25 283 ASN A N 1
ATOM 2193 C CA . ASN A 1 283 ? -30.213 16.012 38.795 1.00 94.25 283 ASN A CA 1
ATOM 2194 C C . ASN A 1 283 ? -31.520 16.496 38.149 1.00 94.25 283 ASN A C 1
ATOM 2196 O O . ASN A 1 283 ? -32.265 15.678 37.603 1.00 94.25 283 ASN A O 1
ATOM 2200 N N . LEU A 1 284 ? -31.818 17.796 38.237 1.00 94.38 284 LEU A N 1
ATOM 2201 C CA . LEU A 1 284 ? -33.030 18.391 37.689 1.00 94.38 284 LEU A CA 1
ATOM 2202 C C . LEU A 1 284 ? -32.771 18.978 36.303 1.00 94.38 284 LEU A C 1
ATOM 2204 O O . LEU A 1 284 ? -31.845 19.764 36.088 1.00 94.38 284 LEU A O 1
ATOM 2208 N N . TRP A 1 285 ? -33.655 18.623 35.381 1.00 95.19 285 TRP A N 1
ATOM 2209 C CA . TRP A 1 285 ? -33.638 19.049 33.991 1.00 95.19 285 TRP A CA 1
ATOM 2210 C C . TRP A 1 285 ? -35.003 19.616 33.607 1.00 95.19 285 TRP A C 1
ATOM 2212 O O . TRP A 1 285 ? -36.012 19.300 34.235 1.00 95.19 285 TRP A O 1
ATOM 2222 N N . ARG A 1 286 ? -35.056 20.426 32.555 1.00 93.00 286 ARG A N 1
ATOM 2223 C CA . ARG A 1 286 ? -36.299 20.920 31.957 1.00 93.00 286 ARG A CA 1
ATOM 2224 C C . ARG A 1 286 ? -36.299 20.622 30.465 1.00 93.00 286 ARG A C 1
ATOM 2226 O O . ARG A 1 286 ? -35.307 20.862 29.785 1.00 93.00 286 ARG A O 1
ATOM 2233 N N . LEU A 1 287 ? -37.408 20.091 29.960 1.00 92.69 287 LEU A N 1
ATOM 2234 C CA . LEU A 1 287 ? -37.600 19.816 28.536 1.00 92.69 287 LEU A CA 1
ATOM 2235 C C . LEU A 1 287 ? -38.369 20.991 27.923 1.00 92.69 287 LEU A C 1
ATOM 2237 O O . LEU A 1 287 ? -39.595 21.039 27.988 1.00 92.69 287 LEU A O 1
ATOM 2241 N N . ALA A 1 288 ? -37.640 21.969 27.390 1.00 89.00 288 ALA A N 1
ATOM 2242 C CA . ALA A 1 288 ? -38.212 23.213 26.890 1.00 89.00 288 ALA A CA 1
ATOM 2243 C C . ALA A 1 288 ? -38.666 23.090 25.424 1.00 89.00 288 ALA A C 1
ATOM 2245 O O . ALA A 1 288 ? -37.908 22.634 24.561 1.00 89.00 288 ALA A O 1
ATOM 2246 N N . LEU A 1 289 ? -39.897 23.537 25.159 1.00 89.94 289 LEU A N 1
ATOM 2247 C CA . LEU A 1 289 ? -40.450 23.771 23.820 1.00 89.94 289 LEU A CA 1
ATOM 2248 C C . LEU A 1 289 ? -40.232 25.234 23.392 1.00 89.94 289 LEU A C 1
ATOM 2250 O O . LEU A 1 289 ? -39.795 26.070 24.186 1.00 89.94 289 LEU A O 1
ATOM 2254 N N . GLY A 1 290 ? -40.529 25.550 22.130 1.00 84.19 290 GLY A N 1
ATOM 2255 C CA . GLY A 1 290 ? -40.464 26.918 21.617 1.00 84.19 290 GLY A CA 1
ATOM 2256 C C . GLY A 1 290 ? -41.432 27.843 22.361 1.00 84.19 290 GLY A C 1
ATOM 2257 O O . GLY A 1 290 ? -42.472 27.406 22.836 1.00 84.19 290 GLY A O 1
ATOM 2258 N N . SER A 1 291 ? -41.107 29.133 22.475 1.00 81.56 291 SER A N 1
ATOM 2259 C CA . SER A 1 291 ? -42.012 30.129 23.084 1.00 81.56 291 SER A CA 1
ATOM 2260 C C . SER A 1 291 ? -42.952 30.791 22.070 1.00 81.56 291 SER A C 1
ATOM 2262 O O . SER A 1 291 ? -43.856 31.523 22.460 1.00 81.56 291 SER A O 1
ATOM 2264 N N . SER A 1 292 ? -42.732 30.566 20.773 1.00 83.19 292 SER A N 1
ATOM 2265 C CA . SER A 1 292 ? -43.545 31.108 19.686 1.00 83.19 292 SER A CA 1
ATOM 2266 C C . SER A 1 292 ? -43.676 30.095 18.543 1.00 83.19 292 SER A C 1
ATOM 2268 O O . SER A 1 292 ? -42.756 29.301 18.327 1.00 83.19 292 SER A O 1
ATOM 2270 N N . PRO A 1 293 ? -44.769 30.140 17.759 1.00 81.31 293 PRO A N 1
ATOM 2271 C CA . PRO A 1 293 ? -44.955 29.255 16.606 1.00 81.31 293 PRO A CA 1
ATOM 2272 C C . PRO A 1 293 ? -43.864 29.435 15.538 1.00 81.31 293 PRO A C 1
ATOM 2274 O O . PRO A 1 293 ? -43.452 28.462 14.915 1.00 81.31 293 PRO A O 1
ATOM 2277 N N . GLY A 1 294 ? -43.297 30.641 15.400 1.00 77.75 294 GLY A N 1
ATOM 2278 C CA . GLY A 1 294 ? -42.164 30.904 14.501 1.00 77.75 294 GLY A CA 1
ATOM 2279 C C . GLY A 1 294 ? -40.853 30.205 14.901 1.00 77.75 294 GLY A C 1
ATOM 2280 O O . GLY A 1 294 ? -39.914 30.144 14.109 1.00 77.75 294 GLY A O 1
ATOM 2281 N N . ALA A 1 295 ? -40.753 29.661 16.119 1.00 79.38 295 ALA A N 1
ATOM 2282 C CA . ALA A 1 295 ? -39.633 28.806 16.515 1.00 79.38 295 ALA A CA 1
ATOM 2283 C C . ALA A 1 295 ? -39.755 27.371 15.966 1.00 79.38 295 ALA A C 1
ATOM 2285 O O . ALA A 1 295 ? -38.744 26.673 15.902 1.00 79.38 295 ALA A O 1
ATOM 2286 N N . ALA A 1 296 ? -40.956 26.949 15.556 1.00 81.81 296 ALA A N 1
ATOM 2287 C CA . ALA A 1 296 ? -41.241 25.614 15.030 1.00 81.81 296 ALA A CA 1
ATOM 2288 C C . ALA A 1 296 ? -41.143 25.519 13.496 1.00 81.81 296 ALA A C 1
ATOM 2290 O O . ALA A 1 296 ? -41.285 24.429 12.945 1.00 81.81 296 ALA A O 1
ATOM 2291 N N . GLU A 1 297 ? -40.889 26.632 12.801 1.00 80.44 297 GLU A N 1
ATOM 2292 C CA . GLU A 1 297 ? -40.735 26.651 11.344 1.00 80.44 297 GLU A CA 1
ATOM 2293 C C . GLU A 1 297 ? -39.492 25.866 10.893 1.00 80.44 297 GLU A C 1
ATOM 2295 O O . GLU A 1 297 ? -38.351 26.204 11.228 1.00 80.44 297 GLU A O 1
ATOM 2300 N N . GLU A 1 298 ? -39.712 24.822 10.090 1.00 78.56 298 GLU A N 1
ATOM 2301 C CA . GLU A 1 298 ? -38.636 24.062 9.460 1.00 78.56 298 GLU A CA 1
ATOM 2302 C C . GLU A 1 298 ? -38.109 24.829 8.242 1.00 78.56 298 GLU A C 1
ATOM 2304 O O . GLU A 1 298 ? -38.758 24.923 7.203 1.00 78.56 298 GLU A O 1
ATOM 2309 N N . SER A 1 299 ? -36.913 25.395 8.383 1.00 69.88 299 SER A N 1
ATOM 2310 C CA . SER A 1 299 ? -36.241 26.179 7.337 1.00 69.88 299 SER A CA 1
ATOM 2311 C C . SER A 1 299 ? -35.127 25.403 6.626 1.00 69.88 299 SER A C 1
ATOM 2313 O O . SER A 1 299 ? -34.474 25.940 5.730 1.00 69.88 299 SER A O 1
ATOM 2315 N N . ARG A 1 300 ? -34.879 24.144 7.014 1.00 78.06 300 ARG A N 1
ATOM 2316 C CA . ARG A 1 300 ? -33.751 23.343 6.520 1.00 78.06 300 ARG A CA 1
ATOM 2317 C C . ARG A 1 300 ? -34.182 22.394 5.404 1.00 78.06 300 ARG A C 1
ATOM 2319 O O . ARG A 1 300 ? -35.188 21.704 5.510 1.00 78.06 300 ARG A O 1
ATOM 2326 N N . ALA A 1 301 ? -33.345 22.283 4.373 1.00 71.69 301 ALA A N 1
ATOM 2327 C CA . ALA A 1 301 ? -33.428 21.225 3.369 1.00 71.69 301 ALA A CA 1
ATOM 2328 C C . ALA A 1 301 ? -32.457 20.098 3.749 1.00 71.69 301 ALA A C 1
ATOM 2330 O O . ALA A 1 301 ? -31.269 20.155 3.424 1.00 71.69 301 ALA A O 1
ATOM 2331 N N . LEU A 1 302 ? -32.940 19.107 4.499 1.00 75.06 302 LEU A N 1
ATOM 2332 C CA . LEU A 1 302 ? -32.131 17.949 4.883 1.00 75.06 302 LEU A CA 1
ATOM 2333 C C . LEU A 1 302 ? -32.133 16.892 3.763 1.00 75.06 302 LEU A C 1
ATOM 2335 O O . LEU A 1 302 ? -33.163 16.699 3.112 1.00 75.06 302 LEU A O 1
ATOM 2339 N N . PRO A 1 303 ? -31.010 16.186 3.531 1.00 72.12 303 PRO A N 1
ATOM 2340 C CA . PRO A 1 303 ? -30.992 15.039 2.632 1.00 72.12 303 PRO A CA 1
ATOM 2341 C C . PRO A 1 303 ? -31.917 13.929 3.133 1.00 72.12 303 PRO A C 1
ATOM 2343 O O . PRO A 1 303 ? -32.108 13.767 4.339 1.00 72.12 303 PRO A O 1
ATOM 2346 N N . ALA A 1 304 ? -32.461 13.132 2.212 1.00 66.06 304 ALA A N 1
ATOM 2347 C CA . ALA A 1 304 ? -33.286 11.989 2.580 1.00 66.06 304 ALA A CA 1
ATOM 2348 C C . ALA A 1 304 ? -32.484 10.982 3.441 1.00 66.06 304 ALA A C 1
ATOM 2350 O O . ALA A 1 304 ? -31.275 10.811 3.229 1.00 66.06 304 ALA A O 1
ATOM 2351 N N . PRO A 1 305 ? -33.126 10.304 4.413 1.00 67.81 305 PRO A N 1
ATOM 2352 C CA . PRO A 1 305 ? -32.479 9.238 5.171 1.00 67.81 305 PRO A CA 1
ATOM 2353 C C . PRO A 1 305 ? -31.993 8.142 4.219 1.00 67.81 305 PRO A C 1
ATOM 2355 O O . PRO A 1 305 ? -32.609 7.905 3.181 1.00 67.81 305 PRO A O 1
ATOM 2358 N N . ALA A 1 306 ? -30.893 7.469 4.564 1.00 67.19 306 ALA A N 1
ATOM 2359 C CA . ALA A 1 306 ? -30.355 6.373 3.764 1.00 67.19 306 ALA A CA 1
ATOM 2360 C C . ALA A 1 306 ? -31.362 5.209 3.736 1.00 67.19 306 ALA A C 1
ATOM 2362 O O . ALA A 1 306 ? -31.384 4.375 4.633 1.00 67.19 306 ALA A O 1
ATOM 2363 N N . THR A 1 307 ? -32.245 5.186 2.740 1.00 76.69 307 THR A N 1
ATOM 2364 C CA . THR A 1 307 ? -33.154 4.066 2.477 1.00 76.69 307 THR A CA 1
ATOM 2365 C C . THR A 1 307 ? -32.433 3.009 1.638 1.00 76.69 307 THR A C 1
ATOM 2367 O O . THR A 1 307 ? -31.489 3.354 0.924 1.00 76.69 307 THR A O 1
ATOM 2370 N N . PRO A 1 308 ? -32.866 1.733 1.651 1.00 78.00 308 PRO A N 1
ATOM 2371 C CA . PRO A 1 308 ? -32.254 0.691 0.822 1.00 78.00 308 PRO A CA 1
ATOM 2372 C C . PRO A 1 308 ? -32.162 1.072 -0.665 1.00 78.00 308 PRO A C 1
ATOM 2374 O O . PRO A 1 308 ? -31.154 0.793 -1.305 1.00 78.00 308 PRO A O 1
ATOM 2377 N N . ALA A 1 309 ? -33.168 1.779 -1.193 1.00 77.56 309 ALA A N 1
ATOM 2378 C CA . ALA A 1 309 ? -33.168 2.289 -2.564 1.00 77.56 309 ALA A CA 1
ATOM 2379 C C . ALA A 1 309 ? -32.076 3.348 -2.799 1.00 77.56 309 ALA A C 1
ATOM 2381 O O . ALA A 1 309 ? -31.322 3.249 -3.759 1.00 77.56 309 ALA A O 1
ATOM 2382 N N . ILE A 1 310 ? -31.924 4.310 -1.882 1.00 75.94 310 ILE A N 1
ATOM 2383 C CA . ILE A 1 310 ? -30.875 5.339 -1.972 1.00 75.94 310 ILE A CA 1
ATOM 2384 C C . ILE A 1 310 ? -29.484 4.709 -1.844 1.00 75.94 310 ILE A C 1
ATOM 2386 O O . ILE A 1 310 ? -28.560 5.116 -2.540 1.00 75.94 310 ILE A O 1
ATOM 2390 N N . VAL A 1 311 ? -29.316 3.700 -0.984 1.00 78.69 311 VAL A N 1
ATOM 2391 C CA . VAL A 1 311 ? -28.040 2.980 -0.856 1.00 78.69 311 VAL A CA 1
ATOM 2392 C C . VAL A 1 311 ? -27.711 2.213 -2.138 1.00 78.69 311 VAL A C 1
ATOM 2394 O O . VAL A 1 311 ? -26.566 2.252 -2.578 1.00 78.69 311 VAL A O 1
ATOM 2397 N N . LEU A 1 312 ? -28.691 1.563 -2.773 1.00 81.00 312 LEU A N 1
ATOM 2398 C CA . LEU A 1 312 ? -28.498 0.926 -4.081 1.00 81.00 312 LEU A CA 1
ATOM 2399 C C . LEU A 1 312 ? -28.089 1.944 -5.146 1.00 81.00 312 LEU A C 1
ATOM 2401 O O . LEU A 1 312 ? -27.147 1.695 -5.895 1.00 81.00 312 LEU A O 1
ATOM 2405 N N . ASP A 1 313 ? -28.737 3.108 -5.174 1.00 78.06 313 ASP A N 1
ATOM 2406 C CA . ASP A 1 313 ? -28.391 4.190 -6.095 1.00 78.06 313 ASP A CA 1
ATOM 2407 C C . ASP A 1 313 ? -26.971 4.713 -5.848 1.00 78.06 313 ASP A C 1
ATOM 2409 O O . ASP A 1 313 ? -26.236 4.958 -6.803 1.00 78.06 313 ASP A O 1
ATOM 2413 N N . LEU A 1 314 ? -26.554 4.818 -4.583 1.00 77.50 314 LEU A N 1
ATOM 2414 C CA . LEU A 1 314 ? -25.192 5.192 -4.198 1.00 77.50 314 LEU A CA 1
ATOM 2415 C C . LEU A 1 314 ? -24.161 4.129 -4.603 1.00 77.50 314 LEU A C 1
ATOM 2417 O O . LEU A 1 314 ? -23.085 4.493 -5.070 1.00 77.50 314 LEU A O 1
ATOM 2421 N N . ILE A 1 315 ? -24.473 2.834 -4.470 1.00 80.25 315 ILE A N 1
ATOM 2422 C CA . ILE A 1 315 ? -23.604 1.737 -4.936 1.00 80.25 315 ILE A CA 1
ATOM 2423 C C . ILE A 1 315 ? -23.460 1.799 -6.460 1.00 80.25 315 ILE A C 1
ATOM 2425 O O . ILE A 1 315 ? -22.348 1.725 -6.983 1.00 80.25 315 ILE A O 1
ATOM 2429 N N . VAL A 1 316 ? -24.566 1.976 -7.187 1.00 81.25 316 VAL A N 1
ATOM 2430 C CA . VAL A 1 316 ? -24.540 2.121 -8.647 1.00 81.25 316 VAL A CA 1
ATOM 2431 C C . VAL A 1 316 ? -23.722 3.350 -9.044 1.00 81.25 316 VAL A C 1
ATOM 2433 O O . VAL A 1 316 ? -22.843 3.226 -9.890 1.00 81.25 316 VAL A O 1
ATOM 2436 N N . ASP A 1 317 ? -23.938 4.505 -8.413 1.00 76.25 317 ASP A N 1
ATOM 2437 C CA . ASP A 1 317 ? -23.177 5.734 -8.673 1.00 76.25 317 ASP A CA 1
ATOM 2438 C C . ASP A 1 317 ? -21.677 5.581 -8.344 1.00 76.25 317 ASP A C 1
ATOM 2440 O O . ASP A 1 317 ? -20.807 6.050 -9.080 1.00 76.25 317 ASP A O 1
ATOM 2444 N N . ALA A 1 318 ? -21.332 4.865 -7.272 1.00 73.75 318 ALA A N 1
ATOM 2445 C CA . ALA A 1 318 ? -19.943 4.577 -6.925 1.00 73.75 318 ALA A CA 1
ATOM 2446 C C . ALA A 1 318 ? -19.255 3.697 -7.984 1.00 73.75 318 ALA A C 1
ATOM 2448 O O . ALA A 1 318 ? -18.106 3.959 -8.359 1.00 73.75 318 ALA A O 1
ATOM 2449 N N . LEU A 1 319 ? -19.958 2.684 -8.499 1.00 76.69 319 LEU A N 1
ATOM 2450 C CA . LEU A 1 319 ? -19.454 1.790 -9.543 1.00 76.69 319 LEU A CA 1
ATOM 2451 C C . LEU A 1 319 ? -19.386 2.480 -10.916 1.00 76.69 319 LEU A C 1
ATOM 2453 O O . LEU A 1 319 ? -18.445 2.246 -11.670 1.00 76.69 319 LEU A O 1
ATOM 2457 N N . THR A 1 320 ? -20.332 3.359 -11.252 1.00 73.75 320 THR A N 1
ATOM 2458 C CA . THR A 1 320 ? -20.372 4.048 -12.556 1.00 73.75 320 THR A CA 1
ATOM 2459 C C . THR A 1 320 ? -19.279 5.100 -12.702 1.00 73.75 320 THR A C 1
ATOM 2461 O O . THR A 1 320 ? -18.747 5.284 -13.798 1.00 73.75 320 THR A O 1
ATOM 2464 N N . ARG A 1 321 ? -18.888 5.762 -11.603 1.00 68.94 321 ARG A N 1
ATOM 2465 C CA . ARG A 1 321 ? -17.812 6.771 -11.586 1.00 68.94 321 ARG A CA 1
ATOM 2466 C C . ARG A 1 321 ? -16.457 6.221 -12.036 1.00 68.94 321 ARG A C 1
ATOM 2468 O O . ARG A 1 321 ? -15.625 6.988 -12.527 1.00 68.94 321 ARG A O 1
ATOM 2475 N N . THR A 1 322 ? -16.198 4.925 -11.858 1.00 67.31 322 THR A N 1
ATOM 2476 C CA . THR A 1 322 ? -14.962 4.285 -12.337 1.00 67.31 322 THR A CA 1
ATOM 2477 C C . THR A 1 322 ? -15.105 3.845 -13.786 1.00 67.31 322 THR A C 1
ATOM 2479 O O . THR A 1 322 ? -14.323 4.288 -14.635 1.00 67.31 322 THR A O 1
ATOM 2482 N N . SER A 1 323 ? -16.109 3.012 -14.072 1.00 74.81 323 SER A N 1
ATOM 2483 C CA . SER A 1 323 ? -16.585 2.750 -15.426 1.00 74.81 323 SER A CA 1
ATOM 2484 C C . SER A 1 323 ? -18.002 2.186 -15.432 1.00 74.81 323 SER A C 1
ATOM 2486 O O . SER A 1 323 ? -18.376 1.400 -14.563 1.00 74.81 323 SER A O 1
ATOM 2488 N N . VAL A 1 324 ? -18.747 2.505 -16.488 1.00 75.25 324 VAL A N 1
ATOM 2489 C CA . VAL A 1 324 ? -20.129 2.049 -16.726 1.00 75.25 324 VAL A CA 1
ATOM 2490 C C . VAL A 1 324 ? -20.257 0.511 -16.707 1.00 75.25 324 VAL A C 1
ATOM 2492 O O . VAL A 1 324 ? -21.310 -0.022 -16.372 1.00 75.25 324 VAL A O 1
ATOM 2495 N N . PHE A 1 325 ? -19.175 -0.229 -16.981 1.00 80.00 325 PHE A N 1
ATOM 2496 C CA . PHE A 1 325 ? -19.175 -1.697 -17.017 1.00 80.00 325 PHE A CA 1
ATOM 2497 C C . PHE A 1 325 ? -18.970 -2.372 -15.652 1.00 80.00 325 PHE A C 1
ATOM 2499 O O . PHE A 1 325 ? -19.117 -3.590 -15.550 1.00 80.00 325 PHE A O 1
ATOM 2506 N N . HIS A 1 326 ? -18.641 -1.626 -14.591 1.00 78.62 326 HIS A N 1
ATOM 2507 C CA . HIS A 1 326 ? -18.401 -2.213 -13.266 1.00 78.62 326 HIS A CA 1
ATOM 2508 C C . HIS A 1 326 ? -19.673 -2.768 -12.618 1.00 78.62 326 HIS A C 1
ATOM 2510 O O . HIS A 1 326 ? -19.591 -3.758 -11.895 1.00 78.62 326 HIS A O 1
ATOM 2516 N N . VAL A 1 327 ? -20.846 -2.204 -12.935 1.00 81.75 327 VAL A N 1
ATOM 2517 C CA . VAL A 1 327 ? -22.143 -2.766 -12.517 1.00 81.75 327 VAL A CA 1
ATOM 2518 C C . VAL A 1 327 ? -22.312 -4.175 -13.095 1.00 81.75 327 VAL A C 1
ATOM 2520 O O . VAL A 1 327 ? -22.587 -5.123 -12.362 1.00 81.75 327 VAL A O 1
ATOM 2523 N N . ARG A 1 328 ? -22.025 -4.353 -14.391 1.00 85.19 328 ARG A N 1
ATOM 2524 C CA . ARG A 1 328 ? -22.054 -5.670 -15.040 1.00 85.19 328 ARG A CA 1
ATOM 2525 C C . ARG A 1 328 ? -20.969 -6.607 -14.503 1.00 85.19 328 ARG A C 1
ATOM 2527 O O . ARG A 1 328 ? -21.220 -7.799 -14.355 1.00 85.19 328 ARG A O 1
ATOM 2534 N N . ALA A 1 329 ? -19.780 -6.095 -14.190 1.00 81.94 329 ALA A N 1
ATOM 2535 C CA . ALA A 1 329 ? -18.713 -6.898 -13.595 1.00 81.94 329 ALA A CA 1
ATOM 2536 C C . ALA A 1 329 ? -19.098 -7.452 -12.215 1.00 81.94 329 ALA A C 1
ATOM 2538 O O . ALA A 1 329 ? -18.826 -8.621 -11.939 1.00 81.94 329 ALA A O 1
ATOM 2539 N N . LEU A 1 330 ? -19.781 -6.649 -11.389 1.00 83.88 330 LEU A N 1
ATOM 2540 C CA . LEU A 1 330 ? -20.341 -7.097 -10.115 1.00 83.88 330 LEU A CA 1
ATOM 2541 C C . LEU A 1 330 ? -21.376 -8.203 -10.341 1.00 83.88 330 LEU A C 1
ATOM 2543 O O . LEU A 1 330 ? -21.207 -9.296 -9.806 1.00 83.88 330 LEU A O 1
ATOM 2547 N N . VAL A 1 331 ? -22.382 -7.969 -11.189 1.00 84.38 331 VAL A N 1
ATOM 2548 C CA . VAL A 1 331 ? -23.432 -8.962 -11.482 1.00 84.38 331 VAL A CA 1
ATOM 2549 C C . VAL A 1 331 ? -22.835 -10.265 -12.020 1.00 84.38 331 VAL A C 1
ATOM 2551 O O . VAL A 1 331 ? -23.145 -11.332 -11.502 1.00 84.38 331 VAL A O 1
ATOM 2554 N N . HIS A 1 332 ? -21.910 -10.198 -12.980 1.00 84.00 332 HIS A N 1
ATOM 2555 C CA . HIS A 1 332 ? -21.235 -11.377 -13.527 1.00 84.00 332 HIS A CA 1
ATOM 2556 C C . HIS A 1 332 ? -20.425 -12.132 -12.461 1.00 84.00 332 HIS A C 1
ATOM 2558 O O . HIS A 1 332 ? -20.440 -13.361 -12.424 1.00 84.00 332 HIS A O 1
ATOM 2564 N N . SER A 1 333 ? -19.735 -11.419 -11.563 1.00 80.62 333 SER A N 1
ATOM 2565 C CA . SER A 1 333 ? -19.001 -12.053 -10.461 1.00 80.62 333 SER A CA 1
ATOM 2566 C C . SER A 1 333 ? -19.934 -12.770 -9.480 1.00 80.62 333 SER A C 1
ATOM 2568 O O . SER A 1 333 ? -19.642 -13.897 -9.084 1.00 80.62 333 SER A O 1
ATOM 2570 N N . LEU A 1 334 ? -21.084 -12.168 -9.161 1.00 82.06 334 LEU A N 1
ATOM 2571 C CA . LEU A 1 334 ? -22.090 -12.758 -8.282 1.00 82.06 334 LEU A CA 1
ATOM 2572 C C . LEU A 1 334 ? -22.769 -13.960 -8.939 1.00 82.06 334 LEU A C 1
ATOM 2574 O O . LEU A 1 334 ? -22.928 -14.979 -8.286 1.00 82.06 334 LEU A O 1
ATOM 2578 N N . GLN A 1 335 ? -23.072 -13.895 -10.237 1.00 80.56 335 GLN A N 1
ATOM 2579 C CA . GLN A 1 335 ? -23.608 -15.024 -11.007 1.00 80.56 335 GLN A CA 1
ATOM 2580 C C . GLN A 1 335 ? -22.606 -16.185 -11.124 1.00 80.56 335 GLN A C 1
ATOM 2582 O O . GLN A 1 335 ? -22.993 -17.349 -11.063 1.00 80.56 335 GLN A O 1
ATOM 2587 N N . ALA A 1 336 ? -21.308 -15.898 -11.257 1.00 77.25 336 ALA A N 1
ATOM 2588 C CA . ALA A 1 336 ? -20.265 -16.925 -11.275 1.00 77.25 336 ALA A CA 1
ATOM 2589 C C . ALA A 1 336 ? -20.057 -17.592 -9.904 1.00 77.25 336 ALA A C 1
ATOM 2591 O O . ALA A 1 336 ? -19.645 -18.755 -9.840 1.00 77.25 336 ALA A O 1
ATOM 2592 N N . ILE A 1 337 ? -20.306 -16.856 -8.816 1.00 74.88 337 ILE A N 1
ATOM 2593 C CA . ILE A 1 337 ? -20.340 -17.397 -7.452 1.00 74.88 337 ILE A CA 1
ATOM 2594 C C . ILE A 1 337 ? -21.610 -18.236 -7.271 1.00 74.88 337 ILE A C 1
ATOM 2596 O O . ILE A 1 337 ? -21.506 -19.377 -6.831 1.00 74.88 337 ILE A O 1
ATOM 2600 N N . ASP A 1 338 ? -22.762 -17.718 -7.698 1.00 75.38 338 ASP A N 1
ATOM 2601 C CA . ASP A 1 338 ? -24.067 -18.381 -7.632 1.00 75.38 338 ASP A CA 1
ATOM 2602 C C . ASP A 1 338 ? -24.084 -19.728 -8.367 1.00 75.38 338 ASP A C 1
ATOM 2604 O O . ASP A 1 338 ? -24.514 -20.737 -7.822 1.00 75.38 338 ASP A O 1
ATOM 2608 N N . ALA A 1 339 ? -23.482 -19.802 -9.559 1.00 66.88 339 ALA A N 1
ATOM 2609 C CA . ALA A 1 339 ? -23.358 -21.047 -10.323 1.00 66.88 339 ALA A CA 1
ATOM 2610 C C . ALA A 1 339 ? -22.576 -22.160 -9.592 1.00 66.88 339 ALA A C 1
ATOM 2612 O O . ALA A 1 339 ? -22.628 -23.322 -9.999 1.00 66.88 339 ALA A O 1
ATOM 2613 N N . LYS A 1 340 ? -21.817 -21.817 -8.542 1.00 69.00 340 LYS A N 1
ATOM 2614 C CA . LYS A 1 340 ? -21.069 -22.765 -7.703 1.00 69.00 340 LYS A CA 1
ATOM 2615 C C . LYS A 1 340 ? -21.748 -23.037 -6.359 1.00 69.00 340 LYS A C 1
ATOM 2617 O O . LYS A 1 340 ? -21.317 -23.959 -5.666 1.00 69.00 340 LYS A O 1
ATOM 2622 N N . THR A 1 341 ? -22.745 -22.244 -5.968 1.00 70.12 341 THR A N 1
ATOM 2623 C CA . THR A 1 341 ? -23.390 -22.286 -4.648 1.00 70.12 341 THR A CA 1
ATOM 2624 C C . THR A 1 341 ? -24.912 -22.450 -4.776 1.00 70.12 341 THR A C 1
ATOM 2626 O O . THR A 1 341 ? -25.430 -22.826 -5.821 1.00 70.12 341 THR A O 1
ATOM 2629 N N . THR A 1 342 ? -25.646 -22.296 -3.672 1.00 72.00 342 THR A N 1
ATOM 2630 C CA . THR A 1 342 ? -27.072 -22.642 -3.543 1.00 72.00 342 THR A CA 1
ATOM 2631 C C . THR A 1 342 ? -28.036 -21.464 -3.760 1.00 72.00 342 THR A C 1
ATOM 2633 O O . THR A 1 342 ? -29.183 -21.549 -3.321 1.00 72.00 342 THR A O 1
ATOM 2636 N N . GLY A 1 343 ? -27.622 -20.346 -4.375 1.00 74.56 343 GLY A N 1
ATOM 2637 C CA . GLY A 1 343 ? -28.484 -19.149 -4.477 1.00 74.56 343 GLY A CA 1
ATOM 2638 C C . GLY A 1 343 ? -28.423 -18.194 -3.288 1.00 74.56 343 GLY A C 1
ATOM 2639 O O . GLY A 1 343 ? -29.033 -17.122 -3.325 1.00 74.56 343 GLY A O 1
ATOM 2640 N N . LEU A 1 344 ? -27.713 -18.573 -2.223 1.00 81.94 344 LEU A N 1
ATOM 2641 C CA . LEU A 1 344 ? -27.643 -17.850 -0.955 1.00 81.94 344 LEU A CA 1
ATOM 2642 C C . LEU A 1 344 ? -26.196 -17.450 -0.659 1.00 81.94 344 LEU A C 1
ATOM 2644 O O . LEU A 1 344 ? -25.290 -18.278 -0.753 1.00 81.94 344 LEU A O 1
ATOM 2648 N N . MET A 1 345 ? -25.992 -16.191 -0.274 1.00 82.94 345 MET A N 1
ATOM 2649 C CA . MET A 1 345 ? -24.691 -15.651 0.126 1.00 82.94 345 MET A CA 1
ATOM 2650 C C . MET A 1 345 ? -24.785 -15.037 1.520 1.00 82.94 345 MET A C 1
ATOM 2652 O O . MET A 1 345 ? -25.798 -14.428 1.869 1.00 82.94 345 MET A O 1
ATOM 2656 N N . GLU A 1 346 ? -23.743 -15.213 2.328 1.00 83.56 346 GLU A N 1
ATOM 2657 C CA . GLU A 1 346 ? -23.659 -14.585 3.645 1.00 83.56 346 GLU A CA 1
ATOM 2658 C C . GLU A 1 346 ? -23.562 -13.057 3.504 1.00 83.56 346 GLU A C 1
ATOM 2660 O O . GLU A 1 346 ? -22.923 -12.536 2.583 1.00 83.56 346 GLU A O 1
ATOM 2665 N N . ARG A 1 347 ? -24.201 -12.328 4.426 1.00 84.88 347 ARG A N 1
ATOM 2666 C CA . ARG A 1 347 ? -24.224 -10.856 4.461 1.00 84.88 347 ARG A CA 1
ATOM 2667 C C . ARG A 1 347 ? -22.830 -10.229 4.331 1.00 84.88 347 ARG A C 1
ATOM 2669 O O . ARG A 1 347 ? -22.660 -9.272 3.574 1.00 84.88 347 ARG A O 1
ATOM 2676 N N . GLU A 1 348 ? -21.854 -10.737 5.080 1.00 82.31 348 GLU A N 1
ATOM 2677 C CA . GLU A 1 348 ? -20.493 -10.188 5.084 1.00 82.31 348 GLU A CA 1
ATOM 2678 C C . GLU A 1 348 ? -19.757 -10.487 3.776 1.00 82.31 348 GLU A C 1
ATOM 2680 O O . GLU A 1 348 ? -19.103 -9.602 3.225 1.00 82.31 348 GLU A O 1
ATOM 2685 N N . ASP A 1 349 ? -19.925 -11.682 3.211 1.00 82.88 349 ASP A N 1
ATOM 2686 C CA . ASP A 1 349 ? -19.309 -12.040 1.933 1.00 82.88 349 ASP A CA 1
ATOM 2687 C C . ASP A 1 349 ? -19.823 -11.153 0.792 1.00 82.88 349 ASP A C 1
ATOM 2689 O O . ASP A 1 349 ? -19.034 -10.674 -0.028 1.00 82.88 349 ASP A O 1
ATOM 2693 N N . LEU A 1 350 ? -21.134 -10.875 0.755 1.00 83.44 350 LEU A N 1
ATOM 2694 C CA . LEU A 1 350 ? -21.725 -9.977 -0.240 1.00 83.44 350 LEU A CA 1
ATOM 2695 C C . LEU A 1 350 ? -21.197 -8.540 -0.081 1.00 83.44 350 LEU A C 1
ATOM 2697 O O . LEU A 1 350 ? -20.832 -7.897 -1.067 1.00 83.44 350 LEU A O 1
ATOM 2701 N N . LYS A 1 351 ? -21.078 -8.053 1.160 1.00 83.81 351 LYS A N 1
ATOM 2702 C CA . LYS A 1 351 ? -20.482 -6.745 1.480 1.00 83.81 351 LYS A CA 1
ATOM 2703 C C . LYS A 1 351 ? -19.031 -6.651 1.003 1.00 83.81 351 LYS A C 1
ATOM 2705 O O . LYS A 1 351 ? -18.648 -5.661 0.377 1.00 83.81 351 LYS A O 1
ATOM 2710 N N . TRP A 1 352 ? -18.221 -7.682 1.246 1.00 82.19 352 TRP A N 1
ATOM 2711 C CA . TRP A 1 352 ? -16.832 -7.731 0.782 1.00 82.19 352 TRP A CA 1
ATOM 2712 C C . TRP A 1 352 ? -16.716 -7.839 -0.742 1.00 82.19 352 TRP A C 1
ATOM 2714 O O . TRP A 1 352 ? -15.813 -7.224 -1.313 1.00 82.19 352 TRP A O 1
ATOM 2724 N N . ALA A 1 353 ? -17.635 -8.543 -1.411 1.00 78.69 353 ALA A N 1
ATOM 2725 C CA . ALA A 1 353 ? -17.681 -8.618 -2.871 1.00 78.69 353 ALA A CA 1
ATOM 2726 C C . ALA A 1 353 ? -17.913 -7.237 -3.512 1.00 78.69 353 ALA A C 1
ATOM 2728 O O . ALA A 1 353 ? -17.230 -6.883 -4.476 1.00 78.69 353 ALA A O 1
ATOM 2729 N N . ILE A 1 354 ? -18.806 -6.422 -2.938 1.00 79.25 354 ILE A N 1
ATOM 2730 C CA . ILE A 1 354 ? -19.058 -5.048 -3.400 1.00 79.25 354 ILE A CA 1
ATOM 2731 C C . ILE A 1 354 ? -17.840 -4.155 -3.100 1.00 79.25 354 ILE A C 1
ATOM 2733 O O . ILE A 1 354 ? -17.294 -3.517 -4.006 1.00 79.25 354 ILE A O 1
ATOM 2737 N N . LYS A 1 355 ? -17.315 -4.197 -1.865 1.00 79.25 355 LYS A N 1
ATOM 2738 C CA . LYS A 1 355 ? -16.126 -3.424 -1.454 1.00 79.25 355 LYS A CA 1
ATOM 2739 C C . LYS A 1 355 ? -14.877 -3.723 -2.287 1.00 79.25 355 LYS A C 1
ATOM 2741 O O . LYS A 1 355 ? -14.060 -2.828 -2.518 1.00 79.25 355 LYS A O 1
ATOM 2746 N N . ALA A 1 356 ? -14.702 -4.963 -2.746 1.00 73.00 356 ALA A N 1
ATOM 2747 C CA . ALA A 1 356 ? -13.569 -5.345 -3.586 1.00 73.00 356 ALA A CA 1
ATOM 2748 C C . ALA A 1 356 ? -13.523 -4.526 -4.887 1.00 73.00 356 ALA A C 1
ATOM 2750 O O . ALA A 1 356 ? -12.442 -4.098 -5.305 1.00 73.00 356 ALA A O 1
ATOM 2751 N N . LEU A 1 357 ? -14.685 -4.244 -5.483 1.00 67.62 357 LEU A N 1
ATOM 2752 C CA . LEU A 1 357 ? -14.801 -3.424 -6.689 1.00 67.62 357 LEU A CA 1
ATOM 2753 C C . LEU A 1 357 ? -14.697 -1.923 -6.373 1.00 67.62 357 LEU A C 1
ATOM 2755 O O . LEU A 1 357 ? -14.035 -1.193 -7.116 1.00 67.62 357 LEU A O 1
ATOM 2759 N N . GLU A 1 358 ? -15.226 -1.473 -5.232 1.00 62.91 358 GLU A N 1
ATOM 2760 C CA . GLU A 1 358 ? -15.123 -0.075 -4.781 1.00 62.91 358 GLU A CA 1
ATOM 2761 C C . GLU A 1 358 ? -13.699 0.365 -4.435 1.00 62.91 358 GLU A C 1
ATOM 2763 O O . GLU A 1 358 ? -13.318 1.497 -4.724 1.00 62.91 358 GLU A O 1
ATOM 2768 N N . SER A 1 359 ? -12.873 -0.521 -3.867 1.00 53.94 359 SER A N 1
ATOM 2769 C CA . SER A 1 359 ? -11.500 -0.200 -3.432 1.00 53.94 359 SER A CA 1
ATOM 2770 C C . SER A 1 359 ? -10.598 0.352 -4.551 1.00 53.94 359 SER A C 1
ATOM 2772 O O . SER A 1 359 ? -9.563 0.971 -4.290 1.00 53.94 359 SER A O 1
ATOM 2774 N N . SER A 1 360 ? -11.005 0.168 -5.808 1.00 52.72 360 SER A N 1
ATOM 2775 C CA . SER A 1 360 ? -10.325 0.670 -6.999 1.00 52.72 360 SER A CA 1
ATOM 2776 C C . SER A 1 360 ? -10.625 2.144 -7.343 1.00 52.72 360 SER A C 1
ATOM 2778 O O . SER A 1 360 ? -9.904 2.721 -8.161 1.00 52.72 360 SER A O 1
ATOM 2780 N N . SER A 1 361 ? -11.635 2.776 -6.723 1.00 49.72 361 SER A N 1
ATOM 2781 C CA . SER A 1 361 ? -12.184 4.091 -7.118 1.00 49.72 361 SER A CA 1
ATOM 2782 C C . SER A 1 361 ? -11.538 5.311 -6.440 1.00 49.72 361 SER A C 1
ATOM 2784 O O . SER A 1 361 ? -11.675 6.440 -6.913 1.00 49.72 361 SER A O 1
ATOM 2786 N N . GLY A 1 362 ? -10.778 5.123 -5.358 1.00 47.72 362 GLY A N 1
ATOM 2787 C CA . GLY A 1 362 ? -9.956 6.172 -4.741 1.00 47.72 362 GLY A CA 1
ATOM 2788 C C . GLY A 1 362 ? -10.692 7.375 -4.116 1.00 47.72 362 GLY A C 1
ATOM 2789 O O . GLY A 1 362 ? -10.007 8.298 -3.671 1.00 47.72 362 GLY A O 1
ATOM 2790 N N . LYS A 1 363 ? -12.033 7.400 -4.037 1.00 45.16 363 LYS A N 1
ATOM 2791 C CA . LYS A 1 363 ? -12.810 8.415 -3.290 1.00 45.16 363 LYS A CA 1
ATOM 2792 C C . LYS A 1 363 ? -14.095 7.830 -2.687 1.00 45.16 363 LYS A C 1
ATOM 2794 O O . LYS A 1 363 ? -14.783 7.089 -3.369 1.00 45.16 363 LYS A O 1
ATOM 2799 N N . ALA A 1 364 ? -14.360 8.223 -1.430 1.00 51.69 364 ALA A N 1
ATOM 2800 C CA . ALA A 1 364 ? -15.516 7.919 -0.569 1.00 51.69 364 ALA A CA 1
ATOM 2801 C C . ALA A 1 364 ? -16.121 6.518 -0.774 1.00 51.69 364 ALA A C 1
ATOM 2803 O O . ALA A 1 364 ? -17.130 6.365 -1.451 1.00 51.69 364 ALA A O 1
ATOM 2804 N N . ALA A 1 365 ? -15.488 5.506 -0.171 1.00 60.38 365 ALA A N 1
ATOM 2805 C CA . ALA A 1 365 ? -16.112 4.196 -0.003 1.00 60.38 365 ALA A CA 1
ATOM 2806 C C . ALA A 1 365 ? -17.442 4.364 0.745 1.00 60.38 365 ALA A C 1
ATOM 2808 O O . ALA A 1 365 ? -17.501 5.152 1.698 1.00 60.38 365 ALA A O 1
ATOM 2809 N N . LEU A 1 366 ? -18.482 3.636 0.323 1.00 70.81 366 LEU A N 1
ATOM 2810 C CA . LEU A 1 366 ? -19.710 3.562 1.107 1.00 70.81 366 LEU A CA 1
ATOM 2811 C C . LEU A 1 366 ? -19.361 3.094 2.519 1.00 70.81 366 LEU A C 1
ATOM 2813 O O . LEU A 1 366 ? -18.486 2.243 2.720 1.00 70.81 366 LEU A O 1
ATOM 2817 N N . ARG A 1 367 ? -20.020 3.686 3.510 1.00 69.62 367 ARG A N 1
ATOM 2818 C CA . ARG A 1 367 ? -19.760 3.322 4.897 1.00 69.62 367 ARG A CA 1
ATOM 2819 C C . ARG A 1 367 ? -20.479 2.028 5.252 1.00 69.62 367 ARG A C 1
ATOM 2821 O O . ARG A 1 367 ? -21.520 1.695 4.688 1.00 69.62 367 ARG A O 1
ATOM 2828 N N . ASP A 1 368 ? -19.937 1.315 6.229 1.00 73.81 368 ASP A N 1
ATOM 2829 C CA . ASP A 1 368 ? -20.459 0.028 6.687 1.00 73.81 368 ASP A CA 1
ATOM 2830 C C . ASP A 1 368 ? -21.921 0.106 7.146 1.00 73.81 368 ASP A C 1
ATOM 2832 O O . ASP A 1 368 ? -22.691 -0.803 6.853 1.00 73.81 368 ASP A O 1
ATOM 2836 N N . ASP A 1 369 ? -22.328 1.221 7.754 1.00 69.31 369 ASP A N 1
ATOM 2837 C CA . ASP A 1 369 ? -23.712 1.503 8.144 1.00 69.31 369 ASP A CA 1
ATOM 2838 C C . ASP A 1 369 ? -24.677 1.540 6.953 1.00 69.31 369 ASP A C 1
ATOM 2840 O O . ASP A 1 369 ? -25.805 1.063 7.055 1.00 69.31 369 ASP A O 1
ATOM 2844 N N . GLN A 1 370 ? -24.246 2.071 5.808 1.00 76.31 370 GLN A N 1
ATOM 2845 C CA . GLN A 1 370 ? -25.087 2.151 4.612 1.00 76.31 370 GLN A CA 1
ATOM 2846 C C . GLN A 1 370 ? -25.318 0.755 4.027 1.00 76.31 370 GLN A C 1
ATOM 2848 O O . GLN A 1 370 ? -26.451 0.398 3.701 1.00 76.31 370 GLN A O 1
ATOM 2853 N N . TYR A 1 371 ? -24.267 -0.068 3.978 1.00 79.12 371 TYR A N 1
ATOM 2854 C CA . TYR A 1 371 ? -24.382 -1.477 3.600 1.00 79.12 371 TYR A CA 1
ATOM 2855 C C . TYR A 1 371 ? -25.346 -2.230 4.507 1.00 79.12 371 TYR A C 1
ATOM 2857 O O . TYR A 1 371 ? -26.197 -2.972 4.025 1.00 79.12 371 TYR A O 1
ATOM 2865 N N . ASP A 1 372 ? -25.245 -2.015 5.814 1.00 78.62 372 ASP A N 1
ATOM 2866 C CA . ASP A 1 372 ? -26.063 -2.719 6.789 1.00 78.62 372 ASP A CA 1
ATOM 2867 C C . ASP A 1 372 ? -27.559 -2.429 6.613 1.00 78.62 372 ASP A C 1
ATOM 2869 O O . ASP A 1 372 ? -28.368 -3.347 6.763 1.00 78.62 372 ASP A O 1
ATOM 2873 N N . VAL A 1 373 ? -27.938 -1.201 6.234 1.00 79.69 373 VAL A N 1
ATOM 2874 C CA . VAL A 1 373 ? -29.334 -0.848 5.915 1.00 79.69 373 VAL A CA 1
ATOM 2875 C C . VAL A 1 373 ? -29.856 -1.662 4.731 1.00 79.69 373 VAL A C 1
ATOM 2877 O O . VAL A 1 373 ? -30.946 -2.232 4.803 1.00 79.69 373 VAL A O 1
ATOM 2880 N N . LEU A 1 374 ? -29.079 -1.745 3.650 1.00 82.88 374 LEU A N 1
ATOM 2881 C CA . LEU A 1 374 ? -29.463 -2.486 2.450 1.00 82.88 374 LEU A CA 1
ATOM 2882 C C . LEU A 1 374 ? -29.525 -3.996 2.709 1.00 82.88 374 LEU A C 1
ATOM 2884 O O . LEU A 1 374 ? -30.511 -4.651 2.377 1.00 82.88 374 LEU A O 1
ATOM 2888 N N . LEU A 1 375 ? -28.489 -4.547 3.338 1.00 83.75 375 LEU A N 1
ATOM 2889 C CA . LEU A 1 375 ? -28.369 -5.980 3.599 1.00 83.75 375 LEU A CA 1
ATOM 2890 C C . LEU A 1 375 ? -29.437 -6.455 4.593 1.00 83.75 375 LEU A C 1
ATOM 2892 O O . LEU A 1 375 ? -29.989 -7.536 4.421 1.00 83.75 375 LEU A O 1
ATOM 2896 N N . SER A 1 376 ? -29.794 -5.629 5.584 1.00 81.12 376 SER A N 1
ATOM 2897 C CA . SER A 1 376 ? -30.874 -5.948 6.530 1.00 81.12 376 SER A CA 1
ATOM 2898 C C . SER A 1 376 ? -32.259 -5.937 5.880 1.00 81.12 376 SER A C 1
ATOM 2900 O O . SER A 1 376 ? -33.135 -6.671 6.327 1.00 81.12 376 SER A O 1
ATOM 2902 N N . ALA A 1 377 ? -32.473 -5.126 4.838 1.00 82.44 377 ALA A N 1
ATOM 2903 C CA . ALA A 1 377 ? -33.731 -5.116 4.092 1.00 82.44 377 ALA A CA 1
ATOM 2904 C C . ALA A 1 377 ? -33.892 -6.351 3.187 1.00 82.44 377 ALA A C 1
ATOM 2906 O O . ALA A 1 377 ? -35.014 -6.774 2.924 1.00 82.44 377 ALA A O 1
ATOM 2907 N N . LEU A 1 378 ? -32.778 -6.927 2.727 1.00 80.50 378 LEU A N 1
ATOM 2908 C CA . LEU A 1 378 ? -32.746 -8.101 1.847 1.00 80.50 378 LEU A CA 1
ATOM 2909 C C . LEU A 1 378 ? -32.662 -9.439 2.605 1.00 80.50 378 LEU A C 1
ATOM 2911 O O . LEU A 1 378 ? -32.924 -10.492 2.023 1.00 80.50 378 LEU A O 1
ATOM 2915 N N . ASP A 1 379 ? -32.299 -9.413 3.889 1.00 82.62 379 ASP A N 1
ATOM 2916 C CA . ASP A 1 379 ? -32.259 -10.581 4.778 1.00 82.62 379 ASP A CA 1
ATOM 2917 C C . ASP A 1 379 ? -33.659 -10.886 5.347 1.00 82.62 379 ASP A C 1
ATOM 2919 O O . ASP A 1 379 ? -34.023 -10.493 6.464 1.00 82.62 379 ASP A O 1
ATOM 2923 N N . GLU A 1 380 ? -34.467 -11.595 4.550 1.00 70.88 380 GLU A N 1
ATOM 2924 C CA . GLU A 1 380 ? -35.805 -12.071 4.919 1.00 70.88 380 GLU A CA 1
ATOM 2925 C C . GLU A 1 380 ? -35.761 -12.962 6.180 1.00 70.88 380 GLU A C 1
ATOM 2927 O O . GLU A 1 380 ? -35.540 -14.177 6.136 1.00 70.88 380 GLU A O 1
ATOM 2932 N N . GLY A 1 381 ? -36.032 -12.351 7.337 1.00 63.44 381 GLY A N 1
ATOM 2933 C CA . GLY A 1 381 ? -36.131 -13.037 8.626 1.00 63.44 381 GLY A CA 1
ATOM 2934 C C . GLY A 1 381 ? -34.879 -12.982 9.506 1.00 63.44 381 GLY A C 1
ATOM 2935 O O . GLY A 1 381 ? -34.829 -13.744 10.472 1.00 63.44 381 GLY A O 1
ATOM 2936 N N . LYS A 1 382 ? -33.910 -12.092 9.225 1.00 70.06 382 LYS A N 1
ATOM 2937 C CA . LYS A 1 382 ? -32.673 -11.905 10.021 1.00 70.06 382 LYS A CA 1
ATOM 2938 C C . LYS A 1 382 ? -31.855 -13.192 10.181 1.00 70.06 382 LYS A C 1
ATOM 2940 O O . LYS A 1 382 ? -31.371 -13.504 11.270 1.00 70.06 382 LYS A O 1
ATOM 2945 N N . LYS A 1 383 ? -31.761 -13.982 9.113 1.00 69.69 383 LYS A N 1
ATOM 2946 C CA . LYS A 1 383 ? -31.087 -15.287 9.113 1.00 69.69 383 LYS A CA 1
ATOM 2947 C C . LYS A 1 383 ? -29.605 -15.176 8.747 1.00 69.69 383 LYS A C 1
ATOM 2949 O O . LYS A 1 383 ? -28.904 -16.177 8.847 1.00 69.69 383 LYS A O 1
ATOM 2954 N N . GLY A 1 384 ? -29.138 -13.992 8.339 1.00 78.94 384 GLY A N 1
ATOM 2955 C CA . GLY A 1 384 ? -27.751 -13.716 7.954 1.00 78.94 384 GLY A CA 1
ATOM 2956 C C . GLY A 1 384 ? -27.414 -14.052 6.497 1.00 78.94 384 GLY A C 1
ATOM 2957 O O . GLY A 1 384 ? -26.272 -13.852 6.080 1.00 78.94 384 GLY A O 1
ATOM 2958 N N . PHE A 1 385 ? -28.390 -14.526 5.714 1.00 81.38 385 PHE A N 1
ATOM 2959 C CA . PHE A 1 385 ? -28.208 -14.960 4.327 1.00 81.38 385 PHE A CA 1
ATOM 2960 C C . PHE A 1 385 ? -29.108 -14.176 3.378 1.00 81.38 385 PHE A C 1
ATOM 2962 O O . PHE A 1 385 ? -30.292 -13.984 3.641 1.00 81.38 385 PHE A O 1
ATOM 2969 N N . ILE A 1 386 ? -28.552 -13.783 2.235 1.00 84.19 386 ILE A N 1
ATOM 2970 C CA . ILE A 1 386 ? -29.234 -12.995 1.210 1.00 84.19 386 ILE A CA 1
ATOM 2971 C C . ILE A 1 386 ? -29.347 -13.830 -0.062 1.00 84.19 386 ILE A C 1
ATOM 2973 O O . ILE A 1 386 ? -28.377 -14.454 -0.501 1.00 84.19 386 ILE A O 1
ATOM 2977 N N . ARG A 1 387 ? -30.540 -13.840 -0.671 1.00 84.69 387 ARG A N 1
ATOM 2978 C CA . ARG A 1 387 ? -30.744 -14.436 -1.998 1.00 84.69 387 ARG A CA 1
ATOM 2979 C C . ARG A 1 387 ? -30.065 -13.569 -3.054 1.00 84.69 387 ARG A C 1
ATOM 2981 O O . ARG A 1 387 ? -30.429 -12.406 -3.228 1.00 84.69 387 ARG A O 1
ATOM 2988 N N . LEU A 1 388 ? -29.117 -14.150 -3.785 1.00 82.69 388 LEU A N 1
ATOM 2989 C CA . LEU A 1 388 ? -28.353 -13.433 -4.809 1.00 82.69 388 LEU A CA 1
ATOM 2990 C C . LEU A 1 388 ? -29.241 -12.915 -5.941 1.00 82.69 388 LEU A C 1
ATOM 2992 O O . LEU A 1 388 ? -29.039 -11.798 -6.407 1.00 82.69 388 LEU A O 1
ATOM 2996 N N . THR A 1 389 ? -30.264 -13.675 -6.331 1.00 81.31 389 THR A N 1
ATOM 2997 C CA . THR A 1 389 ? -31.240 -13.265 -7.351 1.00 81.31 389 THR A CA 1
ATOM 2998 C C . THR A 1 389 ? -32.000 -12.005 -6.943 1.00 81.31 389 THR A C 1
ATOM 3000 O O . THR A 1 389 ? -32.037 -11.048 -7.708 1.00 81.31 389 THR A O 1
ATOM 3003 N N . ALA A 1 390 ? -32.493 -11.945 -5.702 1.00 82.00 390 ALA A N 1
ATOM 3004 C CA . ALA A 1 390 ? -33.190 -10.773 -5.172 1.00 82.00 390 ALA A CA 1
ATOM 3005 C C . ALA A 1 390 ? -32.290 -9.524 -5.134 1.00 82.00 390 ALA A C 1
ATOM 3007 O O . ALA A 1 390 ? -32.744 -8.421 -5.432 1.00 82.00 390 ALA A O 1
ATOM 3008 N N . PHE A 1 391 ? -31.002 -9.691 -4.816 1.00 84.19 391 PHE A N 1
ATOM 3009 C CA . PHE A 1 391 ? -30.034 -8.593 -4.843 1.00 84.19 391 PHE A CA 1
ATOM 3010 C C . PHE A 1 391 ? -29.693 -8.134 -6.269 1.00 84.19 391 PHE A C 1
ATOM 3012 O O . PHE A 1 391 ? -29.644 -6.933 -6.533 1.00 84.19 391 PHE A O 1
ATOM 3019 N N . ILE A 1 392 ? -29.485 -9.070 -7.200 1.00 83.44 392 ILE A N 1
ATOM 3020 C CA . ILE A 1 392 ? -29.220 -8.768 -8.615 1.00 83.44 392 ILE A CA 1
ATOM 3021 C C . ILE A 1 392 ? -30.415 -8.032 -9.233 1.00 83.44 392 ILE A C 1
ATOM 3023 O O . ILE A 1 392 ? -30.223 -7.032 -9.924 1.00 83.44 392 ILE A O 1
ATOM 3027 N N . ASP A 1 393 ? -31.640 -8.467 -8.938 1.00 81.31 393 ASP A N 1
ATOM 3028 C CA . ASP A 1 393 ? -32.863 -7.809 -9.404 1.00 81.31 393 ASP A CA 1
ATOM 3029 C C . ASP A 1 393 ? -33.022 -6.404 -8.800 1.00 81.31 393 ASP A C 1
ATOM 3031 O O . ASP A 1 393 ? -33.408 -5.465 -9.504 1.00 81.31 393 ASP A O 1
ATOM 3035 N N . ALA A 1 394 ? -32.644 -6.225 -7.529 1.00 80.62 394 ALA A N 1
ATOM 3036 C CA . ALA A 1 394 ? -32.630 -4.920 -6.874 1.00 80.62 394 ALA A CA 1
ATOM 3037 C C . ALA A 1 394 ? -31.598 -3.956 -7.495 1.00 80.62 394 ALA A C 1
ATOM 3039 O O . ALA A 1 394 ? -31.913 -2.786 -7.705 1.00 80.62 394 ALA A O 1
ATOM 3040 N N . ILE A 1 395 ? -30.397 -4.437 -7.849 1.00 81.75 395 ILE A N 1
ATOM 3041 C CA . ILE A 1 395 ? -29.376 -3.636 -8.553 1.00 81.75 395 ILE A CA 1
ATOM 3042 C C . ILE A 1 395 ? -29.828 -3.268 -9.967 1.00 81.75 395 ILE A C 1
ATOM 3044 O O . ILE A 1 395 ? -29.583 -2.150 -10.416 1.00 81.75 395 ILE A O 1
ATOM 3048 N N . ARG A 1 396 ? -30.476 -4.193 -10.684 1.00 77.62 396 ARG A N 1
ATOM 3049 C CA . ARG A 1 396 ? -30.914 -3.986 -12.074 1.00 77.62 396 ARG A CA 1
ATOM 3050 C C . ARG A 1 396 ? -31.968 -2.895 -12.214 1.00 77.62 396 ARG A C 1
ATOM 3052 O O . ARG A 1 396 ? -32.015 -2.250 -13.258 1.00 77.62 396 ARG A O 1
ATOM 3059 N N . GLY A 1 397 ? -32.760 -2.651 -11.170 1.00 68.12 397 GLY A N 1
ATOM 3060 C CA . GLY A 1 397 ? -33.720 -1.551 -11.139 1.00 68.12 397 GLY A CA 1
ATOM 3061 C C . GLY A 1 397 ? -34.782 -1.672 -12.235 1.00 68.12 397 GLY A C 1
ATOM 3062 O O . GLY A 1 397 ? -34.872 -0.818 -13.110 1.00 68.12 397 GLY A O 1
ATOM 3063 N N . GLY A 1 398 ? -35.595 -2.730 -12.184 1.00 66.81 398 GLY A N 1
ATOM 3064 C CA . GLY A 1 398 ? -36.751 -2.913 -13.071 1.00 66.81 398 GLY A CA 1
ATOM 3065 C C . GLY A 1 398 ? -36.421 -3.282 -14.527 1.00 66.81 398 GLY A C 1
ATOM 3066 O O . GLY A 1 398 ? -35.291 -3.610 -14.886 1.00 66.81 398 GLY A O 1
ATOM 3067 N N . SER A 1 399 ? -37.448 -3.295 -15.384 1.00 66.00 399 SER A N 1
ATOM 3068 C CA . SER A 1 399 ? -37.313 -3.580 -16.820 1.00 66.00 399 SER A CA 1
ATOM 3069 C C . SER A 1 399 ? -36.783 -2.368 -17.595 1.00 66.00 399 SER A C 1
ATOM 3071 O O . SER A 1 399 ? -37.152 -1.237 -17.287 1.00 66.00 399 SER A O 1
ATOM 3073 N N . LEU A 1 400 ? -35.992 -2.604 -18.651 1.00 75.00 400 LEU A N 1
ATOM 3074 C CA . LEU A 1 400 ? -35.580 -1.571 -19.618 1.00 75.00 400 LEU A CA 1
ATOM 3075 C C . LEU A 1 400 ? -36.782 -0.735 -20.086 1.00 75.00 400 LEU A C 1
ATOM 3077 O O . LEU A 1 400 ? -37.854 -1.289 -20.342 1.00 75.00 400 LEU A O 1
ATOM 3081 N N . SER A 1 401 ? -36.583 0.577 -20.254 1.00 80.44 401 SER A N 1
ATOM 3082 C CA . SER A 1 401 ? -37.599 1.438 -20.861 1.00 80.44 401 SER A CA 1
ATOM 3083 C C . SER A 1 401 ? -37.957 0.926 -22.267 1.00 80.44 401 SER A C 1
ATOM 3085 O O . SER A 1 401 ? -37.083 0.382 -22.954 1.00 80.44 401 SER A O 1
ATOM 3087 N N . PRO A 1 402 ? -39.212 1.092 -22.731 1.00 81.00 402 PRO A N 1
ATOM 3088 C CA . PRO A 1 402 ? -39.631 0.598 -24.045 1.00 81.00 402 PRO A CA 1
ATOM 3089 C C . PRO A 1 402 ? -38.724 1.082 -25.188 1.00 81.00 402 PRO A C 1
ATOM 3091 O O . PRO A 1 402 ? -38.380 0.299 -26.069 1.00 81.00 402 PRO A O 1
ATOM 3094 N N . SER A 1 403 ? -38.254 2.333 -25.117 1.00 80.12 403 SER A N 1
ATOM 3095 C CA . SER A 1 403 ? -37.339 2.939 -26.094 1.00 80.12 403 SER A CA 1
ATOM 3096 C C . SER A 1 403 ? -35.949 2.291 -26.097 1.00 80.12 403 SER A C 1
ATOM 3098 O O . SER A 1 403 ? -35.429 1.958 -27.158 1.00 80.12 403 SER A O 1
ATOM 3100 N N . ARG A 1 404 ? -35.346 2.049 -24.921 1.00 82.81 404 ARG A N 1
ATOM 3101 C CA . ARG A 1 404 ? -34.041 1.364 -24.821 1.00 82.81 404 ARG A CA 1
ATOM 3102 C C . ARG A 1 404 ? -34.144 -0.107 -25.220 1.00 82.81 404 ARG A C 1
ATOM 3104 O O . ARG A 1 404 ? -33.221 -0.648 -25.819 1.00 82.81 404 ARG A O 1
ATOM 3111 N N . MET A 1 405 ? -35.267 -0.751 -24.905 1.00 84.12 405 MET A N 1
ATOM 3112 C CA . MET A 1 405 ? -35.526 -2.138 -25.287 1.00 84.12 405 MET A CA 1
ATOM 3113 C C . MET A 1 405 ? -35.650 -2.301 -26.807 1.00 84.12 405 MET A C 1
ATOM 3115 O O . MET A 1 405 ? -35.145 -3.292 -27.330 1.00 84.12 405 MET A O 1
ATOM 3119 N N . ALA A 1 406 ? -36.271 -1.342 -27.503 1.00 83.00 406 ALA A N 1
ATOM 3120 C CA . ALA A 1 406 ? -36.305 -1.312 -28.965 1.00 83.00 406 ALA A CA 1
ATOM 3121 C C . ALA A 1 406 ? -34.884 -1.220 -29.548 1.00 83.00 406 ALA A C 1
ATOM 3123 O O . ALA A 1 406 ? -34.491 -2.108 -30.291 1.00 83.00 406 ALA A O 1
ATOM 3124 N N . LEU A 1 407 ? -34.061 -0.267 -29.085 1.00 81.94 407 LEU A N 1
ATOM 3125 C CA . LEU A 1 407 ? -32.672 -0.109 -29.550 1.00 81.94 407 LEU A CA 1
ATOM 3126 C C . LEU A 1 407 ? -31.817 -1.375 -29.372 1.00 81.94 407 LEU A C 1
ATOM 3128 O O . LEU A 1 407 ? -31.043 -1.737 -30.255 1.00 81.94 407 LEU A O 1
ATOM 3132 N N . VAL A 1 408 ? -31.943 -2.059 -28.230 1.00 84.12 408 VAL A N 1
ATOM 3133 C CA . VAL A 1 408 ? -31.196 -3.301 -27.956 1.00 84.12 408 VAL A CA 1
ATOM 3134 C C . VAL A 1 408 ? -31.648 -4.441 -28.875 1.00 84.12 408 VAL A C 1
ATOM 3136 O O . VAL A 1 408 ? -30.803 -5.211 -29.331 1.00 84.12 408 VAL A O 1
ATOM 3139 N N . ARG A 1 409 ? -32.954 -4.549 -29.159 1.00 85.44 409 ARG A N 1
ATOM 3140 C CA . ARG A 1 409 ? -33.497 -5.547 -30.095 1.00 85.44 409 ARG A CA 1
ATOM 3141 C C . ARG A 1 409 ? -33.073 -5.252 -31.529 1.00 85.44 409 ARG A C 1
ATOM 3143 O O . ARG A 1 409 ? -32.513 -6.139 -32.156 1.00 85.44 409 ARG A O 1
ATOM 3150 N N . ASP A 1 410 ? -33.210 -4.007 -31.974 1.00 81.56 410 ASP A N 1
ATOM 3151 C CA . ASP A 1 410 ? -32.792 -3.568 -33.309 1.00 81.56 410 ASP A CA 1
ATOM 3152 C C . ASP A 1 410 ? -31.291 -3.832 -33.532 1.00 81.56 410 ASP A C 1
ATOM 3154 O O . ASP A 1 410 ? -30.883 -4.318 -34.584 1.00 81.56 410 ASP A O 1
ATOM 3158 N N . THR A 1 411 ? -30.459 -3.602 -32.507 1.00 79.81 411 THR A N 1
ATOM 3159 C CA . THR A 1 411 ? -29.017 -3.901 -32.559 1.00 79.81 411 THR A CA 1
ATOM 3160 C C . THR A 1 411 ? -28.741 -5.407 -32.663 1.00 79.81 411 THR A C 1
ATOM 3162 O O . THR A 1 411 ? -27.857 -5.821 -33.413 1.00 79.81 411 THR A O 1
ATOM 3165 N N . TYR A 1 412 ? -29.473 -6.244 -31.918 1.00 83.31 412 TYR A N 1
ATOM 3166 C CA . TYR A 1 412 ? -29.328 -7.702 -31.989 1.00 83.31 412 TYR A CA 1
ATOM 3167 C C . TYR A 1 412 ? -29.773 -8.240 -33.353 1.00 83.31 412 TYR A C 1
ATOM 3169 O O . TYR A 1 412 ? -29.056 -9.033 -33.961 1.00 83.31 412 TYR A O 1
ATOM 3177 N N . ASP A 1 413 ? -30.899 -7.749 -33.868 1.00 81.06 413 ASP A N 1
ATOM 3178 C CA . ASP A 1 413 ? -31.423 -8.122 -35.179 1.00 81.06 413 ASP A CA 1
ATOM 3179 C C . ASP A 1 413 ? -30.452 -7.687 -36.296 1.00 81.06 413 ASP A C 1
ATOM 3181 O O . ASP A 1 413 ? -30.135 -8.483 -37.183 1.00 81.06 413 ASP A O 1
ATOM 3185 N N . GLY A 1 414 ? -29.856 -6.493 -36.201 1.00 74.12 414 GLY A N 1
ATOM 3186 C CA . GLY A 1 414 ? -28.792 -6.036 -37.105 1.00 74.12 414 GLY A CA 1
ATOM 3187 C C . GLY A 1 414 ? -27.531 -6.912 -37.065 1.00 74.12 414 GLY A C 1
ATOM 3188 O O . GLY A 1 414 ? -26.971 -7.249 -38.112 1.00 74.12 414 GLY A O 1
ATOM 3189 N N . LEU A 1 415 ? -27.107 -7.361 -35.876 1.00 74.12 415 LEU A N 1
ATOM 3190 C CA . LEU A 1 415 ? -25.998 -8.314 -35.728 1.00 74.12 415 LEU A CA 1
ATOM 3191 C C . LEU A 1 415 ? -26.325 -9.675 -36.358 1.00 74.12 415 LEU A C 1
ATOM 3193 O O . LEU A 1 415 ? -25.470 -10.237 -37.051 1.00 74.12 415 LEU A O 1
ATOM 3197 N N . THR A 1 416 ? -27.554 -10.175 -36.175 1.00 78.38 416 THR A N 1
ATOM 3198 C CA . THR A 1 416 ? -27.995 -11.429 -36.806 1.00 78.38 416 THR A CA 1
ATOM 3199 C C . THR A 1 416 ? -28.077 -11.320 -38.329 1.00 78.38 416 THR A C 1
ATOM 3201 O O . THR A 1 416 ? -27.680 -12.242 -39.039 1.00 78.38 416 THR A O 1
ATOM 3204 N N . GLY A 1 417 ? -28.513 -10.171 -38.855 1.00 70.69 417 GLY A N 1
ATOM 3205 C CA . GLY A 1 417 ? -28.597 -9.925 -40.294 1.00 70.69 417 GLY A CA 1
ATOM 3206 C C . GLY A 1 417 ? -27.234 -9.812 -40.985 1.00 70.69 417 GLY A C 1
ATOM 3207 O O . GLY A 1 417 ? -27.097 -10.231 -42.132 1.00 70.69 417 GLY A O 1
ATOM 3208 N N . ALA A 1 418 ? -26.216 -9.276 -40.301 1.00 64.12 418 ALA A N 1
ATOM 3209 C CA . ALA A 1 418 ? -24.886 -9.055 -40.875 1.00 64.12 418 ALA A CA 1
ATOM 3210 C C . ALA A 1 418 ? -23.940 -10.267 -40.772 1.00 64.12 418 ALA A C 1
ATOM 3212 O O . ALA A 1 418 ? -23.115 -10.469 -41.664 1.00 64.12 418 ALA A O 1
ATOM 3213 N N . TYR A 1 419 ? -24.033 -11.060 -39.698 1.00 65.06 419 TYR A N 1
ATOM 3214 C CA . TYR A 1 419 ? -23.087 -12.150 -39.406 1.00 65.06 419 TYR A CA 1
ATOM 3215 C C . TYR A 1 419 ? -23.748 -13.527 -39.219 1.00 65.06 419 TYR A C 1
ATOM 3217 O O . TYR A 1 419 ? -23.035 -14.514 -39.030 1.00 65.06 419 TYR A O 1
ATOM 3225 N N . GLY A 1 420 ? -25.080 -13.619 -39.293 1.00 75.44 420 GLY A N 1
ATOM 3226 C CA . GLY A 1 420 ? -25.829 -14.846 -39.027 1.00 75.44 420 GLY A CA 1
ATOM 3227 C C . GLY A 1 420 ? -25.951 -15.128 -37.529 1.00 75.44 420 GLY A C 1
ATOM 3228 O O . GLY A 1 420 ? -26.327 -14.262 -36.745 1.00 75.44 420 GLY A O 1
ATOM 3229 N N . ASP A 1 421 ? -25.633 -16.348 -37.111 1.00 78.56 421 ASP A N 1
ATOM 3230 C CA . ASP A 1 421 ? -25.744 -16.772 -35.715 1.00 78.56 421 ASP A CA 1
ATOM 3231 C C . ASP A 1 421 ? -24.824 -15.964 -34.777 1.00 78.56 421 ASP A C 1
ATOM 3233 O O . ASP A 1 421 ? -23.591 -16.036 -34.850 1.00 78.56 421 ASP A O 1
ATOM 3237 N N . VAL A 1 422 ? -25.419 -15.209 -33.845 1.00 78.00 422 VAL A N 1
ATOM 3238 C CA . VAL A 1 422 ? -24.684 -14.368 -32.885 1.00 78.00 422 VAL A CA 1
ATOM 3239 C C . VAL A 1 422 ? -23.991 -15.254 -31.845 1.00 78.00 422 VAL A C 1
ATOM 3241 O O . VAL A 1 422 ? -24.556 -15.630 -30.818 1.00 78.00 422 VAL A O 1
ATOM 3244 N N . THR A 1 423 ? -22.736 -15.600 -32.119 1.00 80.75 423 THR A N 1
ATOM 3245 C CA . THR A 1 423 ? -21.829 -16.296 -31.193 1.00 80.75 423 THR A CA 1
ATOM 3246 C C . THR A 1 423 ? -20.868 -15.312 -30.528 1.00 80.75 423 THR A C 1
ATOM 3248 O O . THR A 1 423 ? -20.655 -14.194 -31.006 1.00 80.75 423 THR A O 1
ATOM 3251 N N . LEU A 1 424 ? -20.219 -15.721 -29.434 1.00 77.62 424 LEU A N 1
ATOM 3252 C CA . LEU A 1 424 ? -19.228 -14.876 -28.757 1.00 77.62 424 LEU A CA 1
ATOM 3253 C C . LEU A 1 424 ? -18.062 -14.478 -29.690 1.00 77.62 424 LEU A C 1
ATOM 3255 O O . LEU A 1 424 ? -17.498 -13.395 -29.538 1.00 77.62 424 LEU A O 1
ATOM 3259 N N . ASN A 1 425 ? -17.717 -15.310 -30.680 1.00 76.81 425 ASN A N 1
ATOM 3260 C CA . ASN A 1 425 ? -16.737 -14.970 -31.717 1.00 76.81 425 ASN A CA 1
ATOM 3261 C C . ASN A 1 425 ? -17.193 -13.811 -32.612 1.00 76.81 425 ASN A C 1
ATOM 3263 O O . ASN A 1 425 ? -16.404 -12.901 -32.867 1.00 76.81 425 ASN A O 1
ATOM 3267 N N . VAL A 1 426 ? -18.463 -13.807 -33.021 1.00 75.19 426 VAL A N 1
ATOM 3268 C CA . VAL A 1 426 ? -19.062 -12.708 -33.791 1.00 75.19 426 VAL A CA 1
ATOM 3269 C C . VAL A 1 426 ? -19.066 -11.424 -32.963 1.00 75.19 426 VAL A C 1
ATOM 3271 O O . VAL A 1 426 ? -18.623 -10.382 -33.441 1.00 75.19 426 VAL A O 1
ATOM 3274 N N . LEU A 1 427 ? -19.446 -11.498 -31.682 1.00 77.31 427 LEU A N 1
ATOM 3275 C CA . LEU A 1 427 ? -19.403 -10.340 -30.780 1.00 77.31 427 LEU A CA 1
ATOM 3276 C C . LEU A 1 427 ? -17.972 -9.812 -30.582 1.00 77.31 427 LEU A C 1
ATOM 3278 O O . LEU A 1 427 ? -17.760 -8.603 -30.587 1.00 77.31 427 LEU A O 1
ATOM 3282 N N . ARG A 1 428 ? -16.967 -10.693 -30.464 1.00 75.50 428 ARG A N 1
ATOM 3283 C CA . ARG A 1 428 ? -15.543 -10.306 -30.388 1.00 75.50 428 ARG A CA 1
ATOM 3284 C C . ARG A 1 428 ? -15.046 -9.614 -31.656 1.00 75.50 428 ARG A C 1
ATOM 3286 O O . ARG A 1 428 ? -14.154 -8.773 -31.555 1.00 75.50 428 ARG A O 1
ATOM 3293 N N . GLN A 1 429 ? -15.570 -10.003 -32.816 1.00 71.56 429 GLN A N 1
ATOM 3294 C CA . GLN A 1 429 ? -15.219 -9.422 -34.109 1.00 71.56 429 GLN A CA 1
ATOM 3295 C C . GLN A 1 429 ? -15.914 -8.073 -34.341 1.00 71.56 429 GLN A C 1
ATOM 3297 O O . GLN A 1 429 ? -15.296 -7.171 -34.902 1.00 71.56 429 GLN A O 1
ATOM 3302 N N . ALA A 1 430 ? -17.168 -7.933 -33.903 1.00 69.75 430 ALA A N 1
ATOM 3303 C CA . ALA A 1 430 ? -17.984 -6.741 -34.122 1.00 69.75 430 ALA A CA 1
ATOM 3304 C C . ALA A 1 430 ? -17.776 -5.629 -33.072 1.00 69.75 430 ALA A C 1
ATOM 3306 O O . ALA A 1 430 ? -17.959 -4.460 -33.396 1.00 69.75 430 ALA A O 1
ATOM 3307 N N . TYR A 1 431 ? -17.389 -5.964 -31.835 1.00 77.25 431 TYR A N 1
ATOM 3308 C CA . TYR A 1 431 ? -17.286 -5.005 -30.726 1.00 77.25 431 TYR A CA 1
ATOM 3309 C C . TYR A 1 431 ? -16.068 -4.066 -30.833 1.00 77.25 431 TYR A C 1
ATOM 3311 O O . TYR A 1 431 ? -14.916 -4.521 -30.849 1.00 77.25 431 TYR A O 1
ATOM 3319 N N . ASP A 1 432 ? -16.293 -2.746 -30.807 1.00 70.94 432 ASP A N 1
ATOM 3320 C CA . ASP A 1 432 ? -15.211 -1.751 -30.785 1.00 70.94 432 ASP A CA 1
ATOM 3321 C C . ASP A 1 432 ? -14.659 -1.522 -29.367 1.00 70.94 432 ASP A C 1
ATOM 3323 O O . ASP A 1 432 ? -15.245 -0.832 -28.537 1.00 70.94 432 ASP A O 1
ATOM 3327 N N . LYS A 1 433 ? -13.436 -2.000 -29.106 1.00 65.19 433 LYS A N 1
ATOM 3328 C CA . LYS A 1 433 ? -12.710 -1.760 -27.839 1.00 65.19 433 LYS A CA 1
ATOM 3329 C C . LYS A 1 433 ? -12.465 -0.269 -27.542 1.00 65.19 433 LYS A C 1
ATOM 3331 O O . LYS A 1 433 ? -12.094 0.086 -26.423 1.00 65.19 433 LYS A O 1
ATOM 3336 N N . GLY A 1 434 ? -12.592 0.609 -28.538 1.00 62.97 434 GLY A N 1
ATOM 3337 C CA . GLY A 1 434 ? -12.486 2.059 -28.403 1.00 62.97 434 GLY A CA 1
ATOM 3338 C C . GLY A 1 434 ? -13.674 2.710 -27.695 1.00 62.97 434 GLY A C 1
ATOM 3339 O O . GLY A 1 434 ? -13.481 3.768 -27.083 1.00 62.97 434 GLY A O 1
ATOM 3340 N N . CYS A 1 435 ? -14.850 2.067 -27.706 1.00 67.56 435 CYS A N 1
ATOM 3341 C CA . CYS A 1 435 ? -16.084 2.607 -27.138 1.00 67.56 435 CYS A CA 1
ATOM 3342 C C . CYS A 1 435 ? -16.005 2.798 -25.619 1.00 67.56 435 CYS A C 1
ATOM 3344 O O . CYS A 1 435 ? -16.773 3.569 -25.065 1.00 67.56 435 CYS A O 1
ATOM 3346 N N . GLU A 1 436 ? -15.059 2.142 -24.938 1.00 65.50 436 GLU A N 1
ATOM 3347 C CA . GLU A 1 436 ? -14.933 2.162 -23.479 1.00 65.50 436 GLU A CA 1
ATOM 3348 C C . GLU A 1 436 ? -14.217 3.414 -22.942 1.00 65.50 436 GLU A C 1
ATOM 3350 O O . GLU A 1 436 ? -14.371 3.762 -21.773 1.00 65.50 436 GLU A O 1
ATOM 3355 N N . LYS A 1 437 ? -13.438 4.120 -23.777 1.00 66.56 437 LYS A N 1
ATOM 3356 C CA . LYS A 1 437 ? -12.597 5.258 -23.349 1.00 66.56 437 LYS A CA 1
ATOM 3357 C C . LYS A 1 437 ? -13.374 6.464 -22.803 1.00 66.56 437 LYS A C 1
ATOM 3359 O O . LYS A 1 437 ? -12.917 7.016 -21.805 1.00 66.56 437 LYS A O 1
ATOM 3364 N N . PRO A 1 438 ? -14.502 6.900 -23.402 1.00 66.06 438 PRO A N 1
ATOM 3365 C CA . PRO A 1 438 ? -15.312 7.994 -22.854 1.00 66.06 438 PRO A CA 1
ATOM 3366 C C . PRO A 1 438 ? -15.930 7.646 -21.495 1.00 66.06 438 PRO A C 1
ATOM 3368 O O . PRO A 1 438 ? -16.267 8.539 -20.724 1.00 66.06 438 PRO A O 1
ATOM 3371 N N . PHE A 1 439 ? -16.042 6.350 -21.198 1.00 64.75 439 PHE A N 1
ATOM 3372 C CA . PHE A 1 439 ? -16.704 5.812 -20.015 1.00 64.75 439 PHE A CA 1
ATOM 3373 C C . PHE A 1 439 ? -15.716 5.234 -18.989 1.00 64.75 439 PHE A C 1
ATOM 3375 O O . PHE A 1 439 ? -16.142 4.560 -18.056 1.00 64.75 439 PHE A O 1
ATOM 3382 N N . GLN A 1 440 ? -14.406 5.482 -19.142 1.00 62.75 440 GLN A N 1
ATOM 3383 C CA . GLN A 1 440 ? -13.351 5.078 -18.206 1.00 62.75 440 GLN A CA 1
ATOM 3384 C C . GLN A 1 440 ? -12.631 6.307 -17.642 1.00 62.75 440 GLN A C 1
ATOM 3386 O O . GLN A 1 440 ? -12.127 7.157 -18.378 1.00 62.75 440 GLN A O 1
ATOM 3391 N N . THR A 1 441 ? -12.494 6.382 -16.318 1.00 56.91 441 THR A N 1
ATOM 3392 C CA . THR A 1 441 ? -11.623 7.388 -15.693 1.00 56.91 441 THR A CA 1
ATOM 3393 C C . THR A 1 441 ? -10.155 6.950 -15.761 1.00 56.91 441 THR A C 1
ATOM 3395 O O . THR A 1 441 ? -9.824 5.802 -15.468 1.00 56.91 441 THR A O 1
ATOM 3398 N N . ILE A 1 442 ? -9.253 7.888 -16.096 1.00 50.00 442 ILE A N 1
ATOM 3399 C CA . ILE A 1 442 ? -7.809 7.692 -16.401 1.00 50.00 442 ILE A CA 1
ATOM 3400 C C . ILE A 1 442 ? -7.024 6.895 -15.327 1.00 50.00 442 ILE A C 1
ATOM 3402 O O . ILE A 1 442 ? -5.918 6.425 -15.585 1.00 50.00 442 ILE A O 1
ATOM 3406 N N . LYS A 1 443 ? -7.570 6.732 -14.116 1.00 51.94 443 LYS A N 1
ATOM 3407 C CA . LYS A 1 443 ? -6.920 6.057 -12.980 1.00 51.94 443 LYS A CA 1
ATOM 3408 C C . LYS A 1 443 ? -7.408 4.625 -12.706 1.00 51.94 443 LYS A C 1
ATOM 3410 O O . LYS A 1 443 ? -6.833 3.981 -11.832 1.00 51.94 443 LYS A O 1
ATOM 3415 N N . SER A 1 444 ? -8.433 4.128 -13.401 1.00 51.31 444 SER A N 1
ATOM 3416 C CA . SER A 1 444 ? -9.019 2.800 -13.146 1.00 51.31 444 SER A CA 1
ATOM 3417 C C . SER A 1 444 ? -8.387 1.695 -14.010 1.00 51.31 444 SER A C 1
ATOM 3419 O O . SER A 1 444 ? -7.806 1.962 -15.064 1.00 51.31 444 SER A O 1
ATOM 3421 N N . LYS A 1 445 ? -8.449 0.435 -13.552 1.00 53.88 445 LYS A N 1
ATOM 3422 C CA . LYS A 1 445 ? -8.026 -0.722 -14.362 1.00 53.88 445 LYS A CA 1
ATOM 3423 C C . LYS A 1 445 ? -9.043 -0.931 -15.498 1.00 53.88 445 LYS A C 1
ATOM 3425 O O . LYS A 1 445 ? -10.236 -0.936 -15.209 1.00 53.88 445 LYS A O 1
ATOM 3430 N N . PRO A 1 446 ? -8.610 -1.154 -16.752 1.00 58.03 446 PRO A N 1
ATOM 3431 C CA . PRO A 1 446 ? -9.536 -1.423 -17.848 1.00 58.03 446 PRO A CA 1
ATOM 3432 C C . PRO A 1 446 ? -10.259 -2.755 -17.607 1.00 58.03 446 PRO A C 1
ATOM 3434 O O . PRO A 1 446 ? -9.612 -3.792 -17.431 1.00 58.03 446 PRO A O 1
ATOM 3437 N N . VAL A 1 447 ? -11.591 -2.719 -17.583 1.00 62.56 447 VAL A N 1
ATOM 3438 C CA . VAL A 1 447 ? -12.444 -3.912 -17.498 1.00 62.56 447 VAL A CA 1
ATOM 3439 C C . VAL A 1 447 ? -12.721 -4.387 -18.918 1.00 62.56 447 VAL A C 1
ATOM 3441 O O . VAL A 1 447 ? -13.236 -3.626 -19.724 1.00 62.56 447 VAL A O 1
ATOM 3444 N N . ASN A 1 448 ? -12.380 -5.636 -19.233 1.00 71.56 448 ASN A N 1
ATOM 3445 C CA . ASN A 1 448 ? -12.605 -6.192 -20.565 1.00 71.56 448 ASN A CA 1
ATOM 3446 C C . ASN A 1 448 ? -14.075 -6.619 -20.712 1.00 71.56 448 ASN A C 1
ATOM 3448 O O . ASN A 1 448 ? -14.444 -7.690 -20.224 1.00 71.56 448 ASN A O 1
ATOM 3452 N N . PHE A 1 449 ? -14.901 -5.814 -21.384 1.00 75.75 449 PHE A N 1
ATOM 3453 C CA . PHE A 1 449 ? -16.340 -6.070 -21.545 1.00 75.75 449 PHE A CA 1
ATOM 3454 C C . PHE A 1 449 ? -16.659 -7.472 -22.093 1.00 75.75 449 PHE A C 1
ATOM 3456 O O . PHE A 1 449 ? -17.586 -8.132 -21.630 1.00 75.75 449 PHE A O 1
ATOM 3463 N N . LEU A 1 450 ? -15.828 -7.996 -23.000 1.00 74.00 450 LEU A N 1
ATOM 3464 C CA . LEU A 1 450 ? -16.010 -9.323 -23.604 1.00 74.00 450 LEU A CA 1
ATOM 3465 C C . LEU A 1 450 ? -15.841 -10.484 -22.605 1.00 74.00 450 LEU A C 1
ATOM 3467 O O . LEU A 1 450 ? -16.279 -11.596 -22.880 1.00 74.00 450 LEU A O 1
ATOM 3471 N N . THR A 1 451 ? -15.232 -10.240 -21.440 1.00 76.38 451 THR A N 1
ATOM 3472 C CA . THR A 1 451 ? -15.120 -11.229 -20.348 1.00 76.38 451 THR A CA 1
ATOM 3473 C C . THR A 1 451 ? -16.306 -11.208 -19.382 1.00 76.38 451 THR A C 1
ATOM 3475 O O . THR A 1 451 ? -16.349 -12.020 -18.466 1.00 76.38 451 THR A O 1
ATOM 3478 N N . LEU A 1 452 ? -17.269 -10.300 -19.585 1.00 75.12 452 LEU A N 1
ATOM 3479 C CA . LEU A 1 452 ? -18.442 -10.119 -18.721 1.00 75.12 452 LEU A CA 1
ATOM 3480 C C . LEU A 1 452 ? -19.720 -10.787 -19.262 1.00 75.12 452 LEU A C 1
ATOM 3482 O O . LEU A 1 452 ? -20.807 -10.631 -18.691 1.00 75.12 452 LEU A O 1
ATOM 3486 N N . TRP A 1 453 ? -19.605 -11.506 -20.377 1.00 80.75 453 TRP A N 1
ATOM 3487 C CA . TRP A 1 453 ? -20.674 -12.326 -20.941 1.00 80.75 453 TRP A CA 1
ATOM 3488 C C . TRP A 1 453 ? -20.792 -13.633 -20.157 1.00 80.75 453 TRP A C 1
ATOM 3490 O O . TRP A 1 453 ? -19.787 -14.247 -19.809 1.00 80.75 453 TRP A O 1
ATOM 3500 N N . THR A 1 454 ? -22.020 -14.057 -19.868 1.00 71.06 454 THR A N 1
ATOM 3501 C CA . THR A 1 454 ? -22.300 -15.300 -19.129 1.00 71.06 454 THR A CA 1
ATOM 3502 C C . THR A 1 454 ? -21.809 -16.529 -19.897 1.00 71.06 454 THR A C 1
ATOM 3504 O O . THR A 1 454 ? -21.260 -17.459 -19.308 1.00 71.06 454 THR A O 1
ATOM 3507 N N . THR A 1 455 ? -21.923 -16.504 -21.223 1.00 69.31 455 THR A N 1
ATOM 3508 C CA . THR A 1 455 ? -21.341 -17.502 -22.115 1.00 69.31 455 THR A CA 1
ATOM 3509 C C . THR A 1 455 ? -19.877 -17.171 -22.425 1.00 69.31 455 THR A C 1
ATOM 3511 O O . THR A 1 455 ? -19.579 -16.167 -23.063 1.00 69.31 455 THR A O 1
ATOM 3514 N N . GLN A 1 456 ? -18.951 -18.037 -21.995 1.00 71.50 456 GLN A N 1
ATOM 3515 C CA . GLN A 1 456 ? -17.509 -17.929 -22.296 1.00 71.50 456 GLN A CA 1
ATOM 3516 C C . GLN A 1 456 ? -17.041 -18.891 -23.403 1.00 71.50 456 GLN A C 1
ATOM 3518 O O . GLN A 1 456 ? -15.892 -18.813 -23.840 1.00 71.50 456 GLN A O 1
ATOM 3523 N N . ASP A 1 457 ? -17.921 -19.789 -23.857 1.00 71.50 457 ASP A N 1
ATOM 3524 C CA . ASP A 1 457 ? -17.650 -20.703 -24.966 1.00 71.50 457 ASP A CA 1
ATOM 3525 C C . ASP A 1 457 ? -17.704 -19.937 -26.307 1.00 71.50 457 ASP A C 1
ATOM 3527 O O . ASP A 1 457 ? -18.747 -19.357 -26.627 1.00 71.50 457 ASP A O 1
ATOM 3531 N N . PRO A 1 458 ? -16.612 -19.908 -27.098 1.00 65.50 458 PRO A N 1
ATOM 3532 C CA . PRO A 1 458 ? -16.537 -19.172 -28.361 1.00 65.50 458 PRO A CA 1
ATOM 3533 C C . PRO A 1 458 ? -17.603 -19.548 -29.399 1.00 65.50 458 PRO A C 1
ATOM 3535 O O . PRO A 1 458 ? -17.951 -18.707 -30.229 1.00 65.50 458 PRO A O 1
ATOM 3538 N N . ALA A 1 459 ? -18.090 -20.795 -29.371 1.00 67.75 459 ALA A N 1
ATOM 3539 C CA . ALA A 1 459 ? -18.999 -21.349 -30.377 1.00 67.75 459 ALA A CA 1
ATOM 3540 C C . ALA A 1 459 ? -20.473 -21.363 -29.943 1.00 67.75 459 ALA A C 1
ATOM 3542 O O . ALA A 1 459 ? -21.352 -21.647 -30.756 1.00 67.75 459 ALA A O 1
ATOM 3543 N N . ARG A 1 460 ? -20.766 -21.068 -28.672 1.00 77.88 460 ARG A N 1
ATOM 3544 C CA . ARG A 1 460 ? -22.135 -21.102 -28.151 1.00 77.88 460 ARG A CA 1
ATOM 3545 C C . ARG A 1 460 ? -22.907 -19.847 -28.568 1.00 77.88 460 ARG A C 1
ATOM 3547 O O . ARG A 1 460 ? -22.399 -18.727 -28.497 1.00 77.88 460 ARG A O 1
ATOM 3554 N N . LEU A 1 461 ? -24.151 -20.067 -28.991 1.00 80.56 461 LEU A N 1
ATOM 3555 C CA . LEU A 1 461 ? -25.112 -19.029 -29.359 1.00 80.56 461 LEU A CA 1
ATOM 3556 C C . LEU A 1 461 ? -25.450 -18.145 -28.155 1.00 80.56 461 LEU A C 1
ATOM 3558 O O . LEU A 1 461 ? -25.840 -18.649 -27.098 1.00 80.56 461 LEU A O 1
ATOM 3562 N N . VAL A 1 462 ? -25.346 -16.832 -28.345 1.00 81.19 462 VAL A N 1
ATOM 3563 C CA . VAL A 1 462 ? -25.801 -15.824 -27.388 1.00 81.19 462 VAL A CA 1
ATOM 3564 C C . VAL A 1 462 ? -27.258 -15.515 -27.697 1.00 81.19 462 VAL A C 1
ATOM 3566 O O . VAL A 1 462 ? -27.580 -14.916 -28.723 1.00 81.19 462 VAL A O 1
ATOM 3569 N N . SER A 1 463 ? -28.155 -15.944 -26.811 1.00 84.25 463 SER A N 1
ATOM 3570 C CA . SER A 1 463 ? -29.593 -15.704 -26.980 1.00 84.25 463 SER A CA 1
ATOM 3571 C C . SER A 1 463 ? -29.940 -14.216 -26.847 1.00 84.25 463 SER A C 1
ATOM 3573 O O . SER A 1 463 ? -29.286 -13.483 -26.102 1.00 84.25 463 SER A O 1
ATOM 3575 N N . LEU A 1 464 ? -31.031 -13.779 -27.486 1.00 82.75 464 LEU A N 1
ATOM 3576 C CA . LEU A 1 464 ? -31.571 -12.423 -27.311 1.00 82.75 464 LEU A CA 1
ATOM 3577 C C . LEU A 1 464 ? -31.824 -12.092 -25.829 1.00 82.75 464 LEU A C 1
ATOM 3579 O O . LEU A 1 464 ? -31.627 -10.960 -25.398 1.00 82.75 464 LEU A O 1
ATOM 3583 N N . HIS A 1 465 ? -32.230 -13.081 -25.030 1.00 82.19 465 HIS A N 1
ATOM 3584 C CA . HIS A 1 465 ? -32.467 -12.898 -23.599 1.00 82.19 465 HIS A CA 1
ATOM 3585 C C . HIS A 1 465 ? -31.175 -12.570 -22.833 1.00 82.19 465 HIS A C 1
ATOM 3587 O O . HIS A 1 465 ? -31.148 -11.631 -22.040 1.00 82.19 465 HIS A O 1
ATOM 3593 N N . GLU A 1 466 ? -30.088 -13.285 -23.134 1.00 81.69 466 GLU A N 1
ATOM 3594 C CA . GLU A 1 466 ? -28.758 -13.031 -22.568 1.00 81.69 466 GLU A CA 1
ATOM 3595 C C . GLU A 1 466 ? -28.217 -11.658 -22.992 1.00 81.69 466 GLU A C 1
ATOM 3597 O O . GLU A 1 466 ? -27.697 -10.909 -22.163 1.00 81.69 466 GLU A O 1
ATOM 3602 N N . PHE A 1 467 ? -28.400 -11.297 -24.265 1.00 83.94 467 PHE A N 1
ATOM 3603 C CA . PHE A 1 467 ? -28.003 -9.995 -24.801 1.00 83.94 467 PHE A CA 1
ATOM 3604 C C . PHE A 1 467 ? -28.727 -8.846 -24.087 1.00 83.94 467 PHE A C 1
ATOM 3606 O O . PHE A 1 467 ? -28.107 -7.879 -23.642 1.00 83.94 467 PHE A O 1
ATOM 3613 N N . VAL A 1 468 ? -30.041 -8.986 -23.901 1.00 84.19 468 VAL A N 1
ATOM 3614 C CA . VAL A 1 468 ? -30.865 -8.012 -23.182 1.00 84.19 468 VAL A CA 1
ATOM 3615 C C . VAL A 1 468 ? -30.428 -7.874 -21.723 1.00 84.19 468 VAL A C 1
ATOM 3617 O O . VAL A 1 468 ? -30.361 -6.754 -21.223 1.00 84.19 468 VAL A O 1
ATOM 3620 N N . ASP A 1 469 ? -30.090 -8.964 -21.037 1.00 81.00 469 ASP A N 1
ATOM 3621 C CA . ASP A 1 469 ? -29.680 -8.922 -19.630 1.00 81.00 469 ASP A CA 1
ATOM 3622 C C . ASP A 1 469 ? -28.355 -8.183 -19.399 1.00 81.00 469 ASP A C 1
ATOM 3624 O O . ASP A 1 469 ? -28.238 -7.432 -18.431 1.00 81.00 469 ASP A O 1
ATOM 3628 N N . VAL A 1 470 ? -27.382 -8.316 -20.306 1.00 83.88 470 VAL A N 1
ATOM 3629 C CA . VAL A 1 470 ? -26.139 -7.523 -20.253 1.00 83.88 470 VAL A CA 1
ATOM 3630 C C . VAL A 1 470 ? -26.450 -6.029 -20.368 1.00 83.88 470 VAL A C 1
ATOM 3632 O O . VAL A 1 470 ? -25.927 -5.219 -19.600 1.00 83.88 470 VAL A O 1
ATOM 3635 N N . TYR A 1 471 ? -27.332 -5.656 -21.298 1.00 85.44 471 TYR A N 1
ATOM 3636 C CA . TYR A 1 471 ? -27.697 -4.257 -21.518 1.00 85.44 471 TYR A CA 1
ATOM 3637 C C . TYR A 1 471 ? -28.662 -3.693 -20.472 1.00 85.44 471 TYR A C 1
ATOM 3639 O O . TYR A 1 471 ? -28.671 -2.479 -20.285 1.00 85.44 471 TYR A O 1
ATOM 3647 N N . LYS A 1 472 ? -29.396 -4.527 -19.722 1.00 82.50 472 LYS A N 1
ATOM 3648 C CA . LYS A 1 472 ? -30.097 -4.097 -18.497 1.00 82.50 472 LYS A CA 1
ATOM 3649 C C . LYS A 1 472 ? -29.103 -3.589 -17.455 1.00 82.50 472 LYS A C 1
ATOM 3651 O O . LYS A 1 472 ? -29.269 -2.480 -16.950 1.00 82.50 472 LYS A O 1
ATOM 3656 N N . ASP A 1 473 ? -28.041 -4.357 -17.204 1.00 83.00 473 ASP A N 1
ATOM 3657 C CA . ASP A 1 473 ? -27.011 -4.005 -16.219 1.00 83.00 473 ASP A CA 1
ATOM 3658 C C . ASP A 1 473 ? -26.279 -2.703 -16.614 1.00 83.00 473 ASP A C 1
ATOM 3660 O O . ASP A 1 473 ? -26.030 -1.837 -15.777 1.00 83.00 473 ASP A O 1
ATOM 3664 N N . VAL A 1 474 ? -25.982 -2.530 -17.909 1.00 83.19 474 VAL A N 1
ATOM 3665 C CA . VAL A 1 474 ? -25.349 -1.314 -18.462 1.00 83.19 474 VAL A CA 1
ATOM 3666 C C . VAL A 1 474 ? -26.320 -0.126 -18.508 1.00 83.19 474 VAL A C 1
ATOM 3668 O O . VAL A 1 474 ? -25.918 1.012 -18.285 1.00 83.19 474 VAL A O 1
ATOM 3671 N N . SER A 1 475 ? -27.609 -0.362 -18.757 1.00 83.75 475 SER A N 1
ATOM 3672 C CA . SER A 1 475 ? -28.633 0.689 -18.810 1.00 83.75 475 SER A CA 1
ATOM 3673 C C . SER A 1 475 ? -28.781 1.402 -17.468 1.00 83.75 475 SER A C 1
ATOM 3675 O O . SER A 1 475 ? -28.880 2.628 -17.438 1.00 83.75 475 SER A O 1
ATOM 3677 N N . ARG A 1 476 ? -28.733 0.668 -16.349 1.00 79.81 476 ARG A N 1
ATOM 3678 C CA . ARG A 1 476 ? -28.831 1.260 -15.005 1.00 79.81 476 ARG A CA 1
ATOM 3679 C C . ARG A 1 476 ? -27.693 2.240 -14.701 1.00 79.81 476 ARG A C 1
ATOM 3681 O O . ARG A 1 476 ? -27.891 3.181 -13.933 1.00 79.81 476 ARG A O 1
ATOM 3688 N N . ALA A 1 477 ? -26.534 2.025 -15.318 1.00 75.81 477 ALA A N 1
ATOM 3689 C CA . ALA A 1 477 ? -25.342 2.849 -15.186 1.00 75.81 477 ALA A CA 1
ATOM 3690 C C . ALA A 1 477 ? -25.394 4.162 -16.001 1.00 75.81 477 ALA A C 1
ATOM 3692 O O . ALA A 1 477 ? -24.606 5.070 -15.733 1.00 75.81 477 ALA A O 1
ATOM 3693 N N . ILE A 1 478 ? -26.309 4.286 -16.972 1.00 77.75 478 ILE A N 1
ATOM 3694 C CA . ILE A 1 478 ? -26.419 5.446 -17.869 1.00 77.75 478 ILE A CA 1
ATOM 3695 C C . ILE A 1 478 ? -27.747 6.170 -17.636 1.00 77.75 478 ILE A C 1
ATOM 3697 O O . ILE A 1 478 ? -28.822 5.656 -17.955 1.00 77.75 478 ILE A O 1
ATOM 3701 N N . ALA A 1 479 ? -27.663 7.393 -17.111 1.00 70.19 479 ALA A N 1
ATOM 3702 C CA . ALA A 1 479 ? -28.837 8.196 -16.775 1.00 70.19 479 ALA A CA 1
ATOM 3703 C C . ALA A 1 479 ? -29.595 8.728 -18.008 1.00 70.19 479 ALA A C 1
ATOM 3705 O O . ALA A 1 479 ? -30.819 8.774 -17.981 1.00 70.19 479 ALA A O 1
ATOM 3706 N N . ASP A 1 480 ? -28.896 9.093 -19.088 1.00 78.50 480 ASP A N 1
ATOM 3707 C CA . ASP A 1 480 ? -29.494 9.703 -20.288 1.00 78.50 480 ASP A CA 1
ATOM 3708 C C . ASP A 1 480 ? -29.687 8.682 -21.424 1.00 78.50 480 ASP A C 1
ATOM 3710 O O . ASP A 1 480 ? -28.752 7.971 -21.802 1.00 78.50 480 ASP A O 1
ATOM 3714 N N . ASP A 1 481 ? -30.891 8.640 -21.998 1.00 80.88 481 ASP A N 1
ATOM 3715 C CA . ASP A 1 481 ? -31.254 7.768 -23.123 1.00 80.88 481 ASP A CA 1
ATOM 3716 C C . ASP A 1 481 ? -30.418 8.074 -24.376 1.00 80.88 481 ASP A C 1
ATOM 3718 O O . ASP A 1 481 ? -30.050 7.153 -25.105 1.00 80.88 481 ASP A O 1
ATOM 3722 N N . SER A 1 482 ? -30.037 9.341 -24.586 1.00 78.06 482 SER A N 1
ATOM 3723 C CA . SER A 1 482 ? -29.161 9.753 -25.694 1.00 78.06 482 SER A CA 1
ATOM 3724 C C . SER A 1 482 ? -27.745 9.186 -25.548 1.00 78.06 482 SER A C 1
ATOM 3726 O O . SER A 1 482 ? -27.161 8.685 -26.510 1.00 78.06 482 SER A O 1
ATOM 3728 N N . MET A 1 483 ? -27.196 9.186 -24.327 1.00 76.00 483 MET A N 1
ATOM 3729 C CA . MET A 1 483 ? -25.891 8.574 -24.050 1.00 76.00 483 MET A CA 1
ATOM 3730 C C . MET A 1 483 ? -25.929 7.048 -24.190 1.00 76.00 483 MET A C 1
ATOM 3732 O O . MET A 1 483 ? -24.940 6.453 -24.617 1.00 76.00 483 MET A O 1
ATOM 3736 N N . PHE A 1 484 ? -27.052 6.409 -23.850 1.00 81.19 484 PHE A N 1
ATOM 3737 C CA . PHE A 1 484 ? -27.234 4.966 -24.018 1.00 81.19 484 PHE A CA 1
ATOM 3738 C C . PHE A 1 484 ? -27.309 4.573 -25.501 1.00 81.19 484 PHE A C 1
ATOM 3740 O O . PHE A 1 484 ? -26.633 3.633 -25.917 1.00 81.19 484 PHE A O 1
ATOM 3747 N N . ASP A 1 485 ? -28.044 5.340 -26.309 1.00 77.94 485 ASP A N 1
ATOM 3748 C CA . ASP A 1 485 ? -28.082 5.201 -27.769 1.00 77.94 485 ASP A CA 1
ATOM 3749 C C . ASP A 1 485 ? -26.692 5.410 -28.396 1.00 77.94 485 ASP A C 1
ATOM 3751 O O . ASP A 1 485 ? -26.223 4.584 -29.178 1.00 77.94 485 ASP A O 1
ATOM 3755 N N . GLN A 1 486 ? -25.963 6.452 -27.979 1.00 73.88 486 GLN A N 1
ATOM 3756 C CA . GLN A 1 486 ? -24.575 6.667 -28.400 1.00 73.88 486 GLN A CA 1
ATOM 3757 C C . GLN A 1 486 ? -23.648 5.525 -27.977 1.00 73.88 486 GLN A C 1
ATOM 3759 O O . GLN A 1 486 ? -22.757 5.166 -28.740 1.00 73.88 486 GLN A O 1
ATOM 3764 N N . LEU A 1 487 ? -23.822 4.941 -26.788 1.00 77.69 487 LEU A N 1
ATOM 3765 C CA . LEU A 1 487 ? -23.014 3.802 -26.356 1.00 77.69 487 LEU A CA 1
ATOM 3766 C C . LEU A 1 487 ? -23.308 2.562 -27.201 1.00 77.69 487 LEU A C 1
ATOM 3768 O O . LEU A 1 487 ? -22.358 1.931 -27.646 1.00 77.69 487 LEU A O 1
ATOM 3772 N N . LEU A 1 488 ? -24.574 2.229 -27.466 1.00 76.88 488 LEU A N 1
ATOM 3773 C CA . LEU A 1 488 ? -24.938 1.108 -28.342 1.00 76.88 488 LEU A CA 1
ATOM 3774 C C . LEU A 1 488 ? -24.422 1.325 -29.771 1.00 76.88 488 LEU A C 1
ATOM 3776 O O . LEU A 1 488 ? -23.826 0.415 -30.338 1.00 76.88 488 LEU A O 1
ATOM 3780 N N . LYS A 1 489 ? -24.535 2.543 -30.312 1.00 73.38 489 LYS A N 1
ATOM 3781 C CA . LYS A 1 489 ? -23.977 2.919 -31.623 1.00 73.38 489 LYS A CA 1
ATOM 3782 C C . LYS A 1 489 ? -22.447 2.970 -31.647 1.00 73.38 489 LYS A C 1
ATOM 3784 O O . LYS A 1 489 ? -21.839 2.685 -32.662 1.00 73.38 489 LYS A O 1
ATOM 3789 N N . ASN A 1 490 ? -21.774 3.293 -30.554 1.00 72.06 490 ASN A N 1
ATOM 3790 C CA . ASN A 1 490 ? -20.308 3.257 -30.532 1.00 72.06 490 ASN A CA 1
ATOM 3791 C C . ASN A 1 490 ? -19.775 1.843 -30.260 1.00 72.06 490 ASN A C 1
ATOM 3793 O O . ASN A 1 490 ? -18.688 1.509 -30.713 1.00 72.06 490 ASN A O 1
ATOM 3797 N N . ALA A 1 491 ? -20.519 1.021 -29.515 1.00 71.19 491 ALA A N 1
ATOM 3798 C CA . ALA A 1 491 ? -20.156 -0.358 -29.193 1.00 71.19 491 ALA A CA 1
ATOM 3799 C C . ALA A 1 491 ? -20.451 -1.326 -30.348 1.00 71.19 491 ALA A C 1
ATOM 3801 O O . ALA A 1 491 ? -19.654 -2.232 -30.592 1.00 71.19 491 ALA A O 1
ATOM 3802 N N . TRP A 1 492 ? -21.573 -1.120 -31.048 1.00 73.00 492 TRP A N 1
ATOM 3803 C CA . TRP A 1 492 ? -22.081 -1.997 -32.113 1.00 73.00 492 TRP A CA 1
ATOM 3804 C C . TRP A 1 492 ? -22.494 -1.280 -33.386 1.00 73.00 492 TRP A C 1
ATOM 3806 O O . TRP A 1 492 ? -22.918 -1.952 -34.323 1.00 73.00 492 TRP A O 1
ATOM 3816 N N . GLY A 1 493 ? -22.462 0.054 -33.413 1.00 53.25 493 GLY A N 1
ATOM 3817 C CA . GLY A 1 493 ? -23.115 0.819 -34.464 1.00 53.25 493 GLY A CA 1
ATOM 3818 C C . GLY A 1 493 ? -22.685 0.378 -35.843 1.00 53.25 493 GLY A C 1
ATOM 3819 O O . GLY A 1 493 ? -21.588 0.655 -36.331 1.00 53.25 493 GLY A O 1
ATOM 3820 N N . GLU A 1 494 ? -23.665 -0.200 -36.522 1.00 39.72 494 GLU A N 1
ATOM 3821 C CA . GLU A 1 494 ? -24.279 0.482 -37.649 1.00 39.72 494 GLU A CA 1
ATOM 3822 C C . GLU A 1 494 ? -23.812 1.932 -37.778 1.00 39.72 494 GLU A C 1
ATOM 3824 O O . GLU A 1 494 ? -23.983 2.750 -36.875 1.00 39.72 494 GLU A O 1
ATOM 3829 N N . MET A 1 495 ? -23.238 2.242 -38.935 1.00 37.69 495 MET A N 1
ATOM 3830 C CA . MET A 1 495 ? -22.350 3.371 -39.152 1.00 37.69 495 MET A CA 1
ATOM 3831 C C . MET A 1 495 ? -20.953 3.076 -38.604 1.00 37.69 495 MET A C 1
ATOM 3833 O O . MET A 1 495 ? -20.326 3.842 -37.878 1.00 37.69 495 MET A O 1
ATOM 3837 N N . LYS A 1 496 ? -20.290 2.136 -39.250 1.00 36.16 496 LYS A N 1
ATOM 3838 C CA . LYS A 1 496 ? -19.700 2.500 -40.539 1.00 36.16 496 LYS A CA 1
ATOM 3839 C C . LYS A 1 496 ? -20.032 3.928 -41.145 1.00 36.16 496 LYS A C 1
ATOM 3841 O O . LYS A 1 496 ? -20.307 4.046 -42.330 1.00 36.16 496 LYS A O 1
ATOM 3846 N N . LYS A 1 497 ? -20.013 5.026 -40.379 1.00 40.00 497 LYS A N 1
ATOM 3847 C CA . LYS A 1 497 ? -19.857 6.427 -40.824 1.00 40.00 497 LYS A CA 1
ATOM 3848 C C . LYS A 1 497 ? -18.662 6.926 -40.012 1.00 40.00 497 LYS A C 1
ATOM 3850 O O . LYS A 1 497 ? -18.817 7.553 -38.978 1.00 40.00 497 LYS A O 1
ATOM 3855 N N . ASP A 1 498 ? -17.459 6.436 -40.280 1.00 33.59 498 ASP A N 1
ATOM 3856 C CA . ASP A 1 498 ? -16.824 6.572 -41.584 1.00 33.59 498 ASP A CA 1
ATOM 3857 C C . ASP A 1 498 ? -15.954 5.379 -42.010 1.00 33.59 498 ASP A C 1
ATOM 3859 O O . ASP A 1 498 ? -14.729 5.392 -41.956 1.00 33.59 498 ASP A O 1
ATOM 3863 N N . PRO A 1 499 ? -16.596 4.335 -42.529 1.00 37.16 499 PRO A N 1
ATOM 3864 C CA . PRO A 1 499 ? -16.116 3.573 -43.671 1.00 37.16 499 PRO A CA 1
ATOM 3865 C C . PRO A 1 499 ? -16.895 3.904 -44.924 1.00 37.16 499 PRO A C 1
ATOM 3867 O O . PRO A 1 499 ? -16.690 3.255 -45.920 1.00 37.16 499 PRO A O 1
ATOM 3870 N N . MET A 1 500 ? -17.657 4.993 -44.960 1.00 35.50 500 MET A N 1
ATOM 3871 C CA . MET A 1 500 ? -17.715 5.792 -46.185 1.00 35.50 500 MET A CA 1
ATOM 3872 C C . MET A 1 500 ? -16.747 6.980 -46.165 1.00 35.50 500 MET A C 1
ATOM 3874 O O . MET A 1 500 ? -16.708 7.721 -47.124 1.00 35.50 500 MET A O 1
ATOM 3878 N N . LEU A 1 501 ? -15.848 7.106 -45.186 1.00 35.00 501 LEU A N 1
ATOM 3879 C CA . LEU A 1 501 ? -14.548 7.756 -45.418 1.00 35.00 501 LEU A CA 1
ATOM 3880 C C . LEU A 1 501 ? -13.390 6.765 -45.367 1.00 35.00 501 LEU A C 1
ATOM 3882 O O . LEU A 1 501 ? -12.359 7.092 -45.917 1.00 35.00 501 LEU A O 1
ATOM 3886 N N . LEU A 1 502 ? -13.562 5.538 -44.857 1.00 37.56 502 LEU A N 1
ATOM 3887 C CA . LEU A 1 502 ? -12.583 4.447 -45.018 1.00 37.56 502 LEU A CA 1
ATOM 3888 C C . LEU A 1 502 ? -12.889 3.394 -46.109 1.00 37.56 502 LEU A C 1
ATOM 3890 O O . LEU A 1 502 ? -11.976 2.686 -46.520 1.00 37.56 502 LEU A O 1
ATOM 3894 N N . GLU A 1 503 ? -14.110 3.328 -46.653 1.00 37.50 503 GLU A N 1
ATOM 3895 C CA . GLU A 1 503 ? -14.438 2.658 -47.934 1.00 37.50 503 GLU A CA 1
ATOM 3896 C C . GLU A 1 503 ? -14.903 3.640 -49.021 1.00 37.50 503 GLU A C 1
ATOM 3898 O O . GLU A 1 503 ? -14.879 3.243 -50.181 1.00 37.50 503 GLU A O 1
ATOM 3903 N N . MET A 1 504 ? -15.182 4.935 -48.746 1.00 38.06 504 MET A N 1
ATOM 3904 C CA . MET A 1 504 ? -14.934 5.913 -49.832 1.00 38.06 504 MET A CA 1
ATOM 3905 C C . MET A 1 504 ? -13.446 6.174 -49.947 1.00 38.06 504 MET A C 1
ATOM 3907 O O . MET A 1 504 ? -12.945 6.249 -51.063 1.00 38.06 504 MET A O 1
ATOM 3911 N N . PHE A 1 505 ? -12.704 6.272 -48.841 1.00 46.62 505 PHE A N 1
ATOM 3912 C CA . PHE A 1 505 ? -11.254 6.392 -48.896 1.00 46.62 505 PHE A CA 1
ATOM 3913 C C . PHE A 1 505 ? -10.612 5.208 -48.197 1.00 46.62 505 PHE A C 1
ATOM 3915 O O . PHE A 1 505 ? -10.301 5.309 -47.025 1.00 46.62 505 PHE A O 1
ATOM 3922 N N . ALA A 1 506 ? -10.380 4.109 -48.928 1.00 60.06 506 ALA A N 1
ATOM 3923 C CA . ALA A 1 506 ? -9.526 2.993 -48.498 1.00 60.06 506 ALA A CA 1
ATOM 3924 C C . ALA A 1 506 ? -8.399 3.470 -47.553 1.00 60.06 506 ALA A C 1
ATOM 3926 O O . ALA A 1 506 ? -7.852 4.546 -47.787 1.00 60.06 506 ALA A O 1
ATOM 3927 N N . VAL A 1 507 ? -8.001 2.709 -46.520 1.00 61.88 507 VAL A N 1
ATOM 3928 C CA . VAL A 1 507 ? -6.830 3.051 -45.661 1.00 61.88 507 VAL A CA 1
ATOM 3929 C C . VAL A 1 507 ? -5.639 3.513 -46.517 1.00 61.88 507 VAL A C 1
ATOM 3931 O O . VAL A 1 507 ? -4.946 4.469 -46.175 1.00 61.88 507 VAL A O 1
ATOM 3934 N N . GLU A 1 508 ? -5.519 2.919 -47.704 1.00 62.53 508 GLU A N 1
ATOM 3935 C CA . GLU A 1 508 ? -4.729 3.375 -48.842 1.00 62.53 508 GLU A CA 1
ATOM 3936 C C . GLU A 1 508 ? -4.838 4.869 -49.180 1.00 62.53 508 GLU A C 1
ATOM 3938 O O . GLU A 1 508 ? -3.839 5.575 -49.193 1.00 62.53 508 GLU A O 1
ATOM 3943 N N . ARG A 1 509 ? -6.039 5.374 -49.467 1.00 67.19 509 ARG A N 1
ATOM 3944 C CA . ARG A 1 509 ? -6.334 6.772 -49.785 1.00 67.19 509 ARG A CA 1
ATOM 3945 C C . ARG A 1 509 ? -6.004 7.704 -48.613 1.00 67.19 509 ARG A C 1
ATOM 3947 O O . ARG A 1 509 ? -5.427 8.753 -48.867 1.00 67.19 509 ARG A O 1
ATOM 3954 N N . ILE A 1 510 ? -6.254 7.326 -47.354 1.00 70.50 510 ILE A N 1
ATOM 3955 C CA . ILE A 1 510 ? -5.855 8.150 -46.189 1.00 70.50 510 ILE A CA 1
ATOM 3956 C C . ILE A 1 510 ? -4.331 8.198 -46.039 1.00 70.50 510 ILE A C 1
ATOM 3958 O O . ILE A 1 510 ? -3.759 9.274 -45.862 1.00 70.50 510 ILE A O 1
ATOM 3962 N N . GLN A 1 511 ? -3.657 7.053 -46.155 1.00 72.56 511 GLN A N 1
ATOM 3963 C CA . GLN A 1 511 ? -2.195 6.982 -46.135 1.00 72.56 511 GLN A CA 1
ATOM 3964 C C . GLN A 1 511 ? -1.579 7.722 -47.339 1.00 72.56 511 GLN A C 1
ATOM 3966 O O . GLN A 1 511 ? -0.554 8.389 -47.188 1.00 72.56 511 GLN A O 1
ATOM 3971 N N . ASN A 1 512 ? -2.241 7.711 -48.500 1.00 73.88 512 ASN A N 1
ATOM 3972 C CA . ASN A 1 512 ? -1.864 8.475 -49.691 1.00 73.88 512 ASN A CA 1
ATOM 3973 C C . ASN A 1 512 ? -2.063 9.988 -49.518 1.00 73.88 512 ASN A C 1
ATOM 3975 O O . ASN A 1 512 ? -1.200 10.762 -49.927 1.00 73.88 512 ASN A O 1
ATOM 3979 N N . CYS A 1 513 ? -3.140 10.435 -48.871 1.00 73.75 513 CYS A N 1
ATOM 3980 C CA . CYS A 1 513 ? -3.333 11.848 -48.535 1.00 73.75 513 CYS A CA 1
ATOM 3981 C C . CYS A 1 513 ? -2.303 12.316 -47.495 1.00 73.75 513 CYS A C 1
ATOM 3983 O O . CYS A 1 513 ? -1.683 13.368 -47.658 1.00 73.75 513 CYS A O 1
ATOM 3985 N N . ALA A 1 514 ? -2.047 11.503 -46.464 1.00 72.00 514 ALA A N 1
ATOM 3986 C CA . ALA A 1 514 ? -1.021 11.782 -45.463 1.00 72.00 514 ALA A CA 1
ATOM 3987 C C . ALA A 1 514 ? 0.390 11.834 -46.076 1.00 72.00 514 ALA A C 1
ATOM 3989 O O . ALA A 1 514 ? 1.212 12.636 -45.635 1.00 72.00 514 ALA A O 1
ATOM 3990 N N . ARG A 1 515 ? 0.666 11.046 -47.128 1.00 74.44 515 ARG A N 1
ATOM 3991 C CA . ARG A 1 515 ? 1.940 11.077 -47.867 1.00 74.44 515 ARG A CA 1
ATOM 3992 C C . ARG A 1 515 ? 2.273 12.469 -48.402 1.00 74.44 515 ARG A C 1
ATOM 3994 O O . ARG A 1 515 ? 3.414 12.895 -48.244 1.00 74.44 515 ARG A O 1
ATOM 4001 N N . GLY A 1 516 ? 1.310 13.172 -49.000 1.00 72.62 516 GLY A N 1
ATOM 4002 C CA . GLY A 1 516 ? 1.521 14.534 -49.507 1.00 72.62 516 GLY A CA 1
ATOM 4003 C C . GLY A 1 516 ? 1.815 15.535 -48.386 1.00 72.62 516 GLY A C 1
ATOM 4004 O O . GLY A 1 516 ? 2.762 16.313 -48.477 1.00 72.62 516 GLY A O 1
ATOM 4005 N N . LEU A 1 517 ? 1.076 15.433 -47.277 1.00 77.31 517 LEU A N 1
ATOM 4006 C CA . LEU A 1 517 ? 1.205 16.314 -46.108 1.00 77.31 517 LEU A CA 1
ATOM 4007 C C . LEU A 1 517 ? 2.522 16.125 -45.337 1.00 77.31 517 LEU A C 1
ATOM 4009 O O . LEU A 1 517 ? 2.957 17.018 -44.615 1.00 77.31 517 LEU A O 1
ATOM 4013 N N . MET A 1 518 ? 3.195 14.982 -45.495 1.00 71.62 518 MET A N 1
ATOM 4014 C CA . MET A 1 518 ? 4.524 14.755 -44.917 1.00 71.62 518 MET A CA 1
ATOM 4015 C C . MET A 1 518 ? 5.641 15.533 -45.628 1.00 71.62 518 MET A C 1
ATOM 4017 O O . MET A 1 518 ? 6.720 15.695 -45.063 1.00 71.62 518 MET A O 1
ATOM 4021 N N . SER A 1 519 ? 5.412 16.015 -46.852 1.00 73.88 519 SER A N 1
ATOM 4022 C CA . SER A 1 519 ? 6.362 16.850 -47.603 1.00 73.88 519 SER A CA 1
ATOM 4023 C C . SER A 1 519 ? 6.029 18.345 -47.549 1.00 73.88 519 SER A C 1
ATOM 4025 O O . SER A 1 519 ? 6.691 19.129 -48.223 1.00 73.88 519 SER A O 1
ATOM 4027 N N . ASP A 1 520 ? 5.046 18.742 -46.737 1.00 78.69 520 ASP A N 1
ATOM 4028 C CA . ASP A 1 520 ? 4.635 20.137 -46.578 1.00 78.69 520 ASP A CA 1
ATOM 4029 C C . ASP A 1 520 ? 5.762 21.009 -45.992 1.00 78.69 520 ASP A C 1
ATOM 4031 O O . ASP A 1 520 ? 6.640 20.517 -45.275 1.00 78.69 520 ASP A O 1
ATOM 4035 N N . THR A 1 521 ? 5.747 22.311 -46.279 1.00 77.25 521 THR A N 1
ATOM 4036 C CA . THR A 1 521 ? 6.684 23.294 -45.717 1.00 77.25 521 THR A CA 1
ATOM 4037 C C . THR A 1 521 ? 6.470 23.534 -44.220 1.00 77.25 521 THR A C 1
ATOM 4039 O O . THR A 1 521 ? 7.451 23.747 -43.499 1.00 77.25 521 THR A O 1
ATOM 4042 N N . ASP A 1 522 ? 5.241 23.401 -43.711 1.00 81.25 522 ASP A N 1
ATOM 4043 C CA . ASP A 1 522 ? 4.929 23.634 -42.302 1.00 81.25 522 ASP A CA 1
ATOM 4044 C C . ASP A 1 522 ? 5.220 22.407 -41.416 1.00 81.25 522 ASP A C 1
ATOM 4046 O O . ASP A 1 522 ? 4.752 21.285 -41.621 1.00 81.25 522 ASP A O 1
ATOM 4050 N N . THR A 1 523 ? 5.998 22.650 -40.364 1.00 81.12 523 THR A N 1
ATOM 4051 C CA . THR A 1 523 ? 6.327 21.694 -39.298 1.00 81.12 523 THR A CA 1
ATOM 4052 C C . THR A 1 523 ? 5.095 21.151 -38.571 1.00 81.12 523 THR A C 1
ATOM 4054 O O . THR A 1 523 ? 5.077 19.978 -38.182 1.00 81.12 523 THR A O 1
ATOM 4057 N N . SER A 1 524 ? 4.058 21.975 -38.393 1.00 80.00 524 SER A N 1
ATOM 4058 C CA . SER A 1 524 ? 2.849 21.598 -37.660 1.00 80.00 524 SER A CA 1
ATOM 4059 C C . SER A 1 524 ? 2.033 20.564 -38.448 1.00 80.00 524 SER A C 1
ATOM 4061 O O . SER A 1 524 ? 1.647 19.522 -37.904 1.00 80.00 524 SER A O 1
ATOM 4063 N N . VAL A 1 525 ? 1.905 20.788 -39.761 1.00 81.31 525 VAL A N 1
ATOM 4064 C CA . VAL A 1 525 ? 1.225 19.914 -40.724 1.00 81.31 525 VAL A CA 1
ATOM 4065 C C . VAL A 1 525 ? 1.936 18.569 -40.826 1.00 81.31 525 VAL A C 1
ATOM 4067 O O . VAL A 1 525 ? 1.296 17.526 -40.687 1.00 81.31 525 VAL A O 1
ATOM 4070 N N . ARG A 1 526 ? 3.269 18.560 -40.950 1.00 79.44 526 ARG A N 1
ATOM 4071 C CA . ARG A 1 526 ? 4.049 17.308 -40.973 1.00 79.44 526 ARG A CA 1
ATOM 4072 C C . ARG A 1 526 ? 3.921 16.511 -39.676 1.00 79.44 526 ARG A C 1
ATOM 4074 O O . ARG A 1 526 ? 3.774 15.289 -39.705 1.00 79.44 526 ARG A O 1
ATOM 4081 N N . THR A 1 527 ? 3.923 17.191 -38.531 1.00 79.38 527 THR A N 1
ATOM 4082 C CA . THR A 1 527 ? 3.741 16.557 -37.214 1.00 79.38 527 THR A CA 1
ATOM 4083 C C . THR A 1 527 ? 2.351 15.923 -37.089 1.00 79.38 527 THR A C 1
ATOM 4085 O O . THR A 1 527 ? 2.222 14.801 -36.590 1.00 79.38 527 THR A O 1
ATOM 4088 N N . ALA A 1 528 ? 1.309 16.608 -37.569 1.00 78.44 528 ALA A N 1
ATOM 4089 C CA . ALA A 1 528 ? -0.047 16.075 -37.630 1.00 78.44 528 ALA A CA 1
ATOM 4090 C C . ALA A 1 528 ? -0.150 14.887 -38.602 1.00 78.44 528 ALA A C 1
ATOM 4092 O O . ALA A 1 528 ? -0.729 13.865 -38.239 1.00 78.44 528 ALA A O 1
ATOM 4093 N N . ALA A 1 529 ? 0.486 14.962 -39.775 1.00 79.25 529 ALA A N 1
ATOM 4094 C CA . ALA A 1 529 ? 0.521 13.880 -40.760 1.00 79.25 529 ALA A CA 1
ATOM 4095 C C . ALA A 1 529 ? 1.194 12.611 -40.207 1.00 79.25 529 ALA A C 1
ATOM 4097 O O . ALA A 1 529 ? 0.636 11.519 -40.312 1.00 79.25 529 ALA A O 1
ATOM 4098 N N . LEU A 1 530 ? 2.337 12.745 -39.523 1.00 77.69 530 LEU A N 1
ATOM 4099 C CA . LEU A 1 530 ? 3.010 11.637 -38.831 1.00 77.69 530 LEU A CA 1
ATOM 4100 C C . LEU A 1 530 ? 2.141 11.044 -37.711 1.00 77.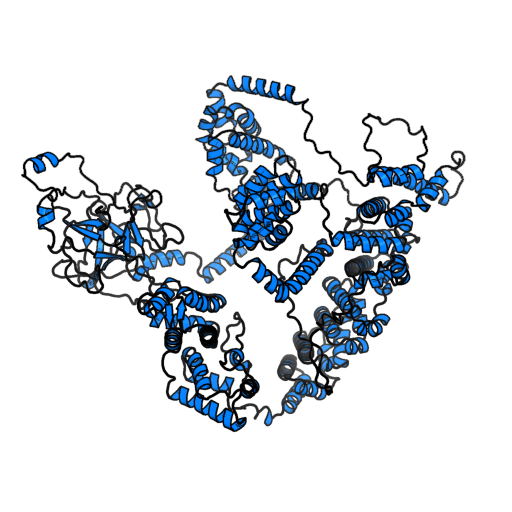69 530 LEU A C 1
ATOM 4102 O O . LEU A 1 530 ? 2.114 9.829 -37.503 1.00 77.69 530 LEU A O 1
ATOM 4106 N N . ARG A 1 531 ? 1.393 11.890 -36.995 1.00 80.75 531 ARG A N 1
ATOM 4107 C CA . ARG A 1 531 ? 0.448 11.444 -35.966 1.00 80.75 531 ARG A CA 1
ATOM 4108 C C . ARG A 1 531 ? -0.711 10.655 -36.581 1.00 80.75 531 ARG A C 1
ATOM 4110 O O . ARG A 1 531 ? -1.044 9.602 -36.043 1.00 80.75 531 ARG A O 1
ATOM 4117 N N . VAL A 1 532 ? -1.286 11.124 -37.688 1.00 80.00 532 VAL A N 1
ATOM 4118 C CA . VAL A 1 532 ? -2.339 10.421 -38.444 1.00 80.00 532 VAL A CA 1
ATOM 4119 C C . VAL A 1 532 ? -1.820 9.081 -38.961 1.00 80.00 532 VAL A C 1
ATOM 4121 O O . VAL A 1 532 ? -2.459 8.057 -38.729 1.00 80.00 532 VAL A O 1
ATOM 4124 N N . LEU A 1 533 ? -0.615 9.054 -39.542 1.00 78.50 533 LEU A N 1
ATOM 4125 C CA . LEU A 1 533 ? 0.034 7.822 -39.991 1.00 78.50 533 LEU A CA 1
ATOM 4126 C C . LEU A 1 533 ? 0.168 6.810 -38.843 1.00 78.50 533 LEU A C 1
ATOM 4128 O O . LEU A 1 533 ? -0.208 5.650 -39.002 1.00 78.50 533 LEU A O 1
ATOM 4132 N N . ARG A 1 534 ? 0.603 7.254 -37.654 1.00 82.00 534 ARG A N 1
ATOM 4133 C CA . ARG A 1 534 ? 0.707 6.402 -36.458 1.00 82.00 534 ARG A CA 1
ATOM 4134 C C . ARG A 1 534 ? -0.615 5.744 -36.073 1.00 82.00 534 ARG A C 1
ATOM 4136 O O . ARG A 1 534 ? -0.619 4.570 -35.717 1.00 82.00 534 ARG A O 1
ATOM 4143 N N . TYR A 1 535 ? -1.710 6.502 -36.093 1.00 80.88 535 TYR A N 1
ATOM 4144 C CA . TYR A 1 535 ? -3.030 5.986 -35.726 1.00 80.88 535 TYR A CA 1
ATOM 4145 C C . TYR A 1 535 ? -3.674 5.149 -36.840 1.00 80.88 535 TYR A C 1
ATOM 4147 O O . TYR A 1 535 ? -4.507 4.305 -36.532 1.00 80.88 535 TYR A O 1
ATOM 4155 N N . SER A 1 536 ? -3.254 5.322 -38.099 1.00 75.12 536 SER A N 1
ATOM 4156 C CA . SER A 1 536 ? -3.708 4.497 -39.229 1.00 75.12 536 SER A CA 1
ATOM 4157 C C . SER A 1 536 ? -3.117 3.078 -39.244 1.00 75.12 536 SER A C 1
ATOM 4159 O O . SER A 1 536 ? -3.661 2.198 -39.904 1.00 75.12 536 SER A O 1
ATOM 4161 N N . MET A 1 537 ? -2.018 2.837 -38.515 1.00 75.06 537 MET A N 1
ATOM 4162 C CA . MET A 1 537 ? -1.401 1.512 -38.377 1.00 75.06 537 MET A CA 1
ATOM 4163 C C . MET A 1 537 ? -2.103 0.709 -37.275 1.00 75.06 537 MET A C 1
ATOM 4165 O O . MET A 1 537 ? -1.835 0.873 -36.075 1.00 75.06 537 MET A O 1
ATOM 4169 N N . ILE A 1 538 ? -3.031 -0.151 -37.696 1.00 77.75 538 ILE A N 1
ATOM 4170 C CA . ILE A 1 538 ? -3.912 -0.921 -36.805 1.00 77.75 538 ILE A CA 1
ATOM 4171 C C . ILE A 1 538 ? -3.561 -2.414 -36.847 1.00 77.75 538 ILE A C 1
ATOM 4173 O O . ILE A 1 538 ? -3.529 -3.060 -35.803 1.00 77.75 538 ILE A O 1
ATOM 4177 N N . ASN A 1 539 ? -3.264 -2.946 -38.035 1.00 76.81 539 ASN A N 1
ATOM 4178 C CA . ASN A 1 539 ? -2.983 -4.363 -38.284 1.00 76.81 539 ASN A CA 1
ATOM 4179 C C . ASN A 1 539 ? -1.797 -4.560 -39.251 1.00 76.81 539 ASN A C 1
ATOM 4181 O O . ASN A 1 539 ? -1.382 -3.622 -39.934 1.00 76.81 539 ASN A O 1
ATOM 4185 N N . CYS A 1 540 ? -1.289 -5.791 -39.358 1.00 76.69 540 CYS A N 1
ATOM 4186 C CA . CYS A 1 540 ? -0.141 -6.135 -40.207 1.00 76.69 540 CYS A CA 1
ATOM 4187 C C . CYS A 1 540 ? -0.323 -5.724 -41.685 1.00 76.69 540 CYS A C 1
ATOM 4189 O O . CYS A 1 540 ? 0.637 -5.296 -42.316 1.00 76.69 540 CYS A O 1
ATOM 4191 N N . ALA A 1 541 ? -1.547 -5.777 -42.228 1.00 73.81 541 ALA A N 1
ATOM 4192 C CA . ALA A 1 541 ? -1.840 -5.395 -43.615 1.00 73.81 541 ALA A CA 1
ATOM 4193 C C . ALA A 1 541 ? -1.774 -3.870 -43.849 1.00 73.81 541 ALA A C 1
ATOM 4195 O O . ALA A 1 541 ? -1.119 -3.415 -44.784 1.00 73.81 541 ALA A O 1
ATOM 4196 N N . SER A 1 542 ? -2.389 -3.074 -42.969 1.00 73.62 542 SER A N 1
ATOM 4197 C CA . SER A 1 542 ? -2.345 -1.601 -42.985 1.00 73.62 542 SER A CA 1
ATOM 4198 C C . SER A 1 542 ? -0.935 -1.055 -42.752 1.00 73.62 542 SER A C 1
ATOM 4200 O O . SER A 1 542 ? -0.567 -0.016 -43.298 1.00 73.62 542 SER A O 1
ATOM 4202 N N . THR A 1 543 ? -0.132 -1.780 -41.972 1.00 74.38 543 THR A N 1
ATOM 4203 C CA . THR A 1 543 ? 1.281 -1.501 -41.723 1.00 74.38 543 THR A CA 1
ATOM 4204 C C . THR A 1 543 ? 2.132 -1.806 -42.957 1.00 74.38 543 THR A C 1
ATOM 4206 O O . THR A 1 543 ? 2.882 -0.940 -43.406 1.00 74.38 543 THR A O 1
ATOM 4209 N N . ALA A 1 544 ? 1.965 -2.986 -43.565 1.00 73.56 544 ALA A N 1
ATOM 4210 C CA . ALA A 1 544 ? 2.624 -3.342 -44.822 1.00 73.56 544 ALA A CA 1
ATOM 4211 C C . ALA A 1 544 ? 2.283 -2.343 -45.939 1.00 73.56 544 ALA A C 1
ATOM 4213 O O . ALA A 1 544 ? 3.139 -1.973 -46.744 1.00 73.56 544 ALA A O 1
ATOM 4214 N N . GLN A 1 545 ? 1.037 -1.871 -45.973 1.00 72.00 545 GLN A N 1
ATOM 4215 C CA . GLN A 1 545 ? 0.589 -0.844 -46.900 1.00 72.00 545 GLN A CA 1
ATOM 4216 C C . GLN A 1 545 ? 1.207 0.525 -46.594 1.00 72.00 545 GLN A C 1
ATOM 4218 O O . GLN A 1 545 ? 1.747 1.143 -47.507 1.00 72.00 545 GLN A O 1
ATOM 4223 N N . ALA A 1 546 ? 1.245 0.964 -45.333 1.00 70.62 546 ALA A N 1
ATOM 4224 C CA . ALA A 1 546 ? 1.929 2.198 -44.940 1.00 70.62 546 ALA A CA 1
ATOM 4225 C C . ALA A 1 546 ? 3.408 2.183 -45.361 1.00 70.62 546 ALA A C 1
ATOM 4227 O O . ALA A 1 546 ? 3.920 3.174 -45.876 1.00 70.62 546 ALA A O 1
ATOM 4228 N N . ILE A 1 547 ? 4.081 1.039 -45.210 1.00 72.88 547 ILE A N 1
ATOM 4229 C CA . ILE A 1 547 ? 5.472 0.846 -45.639 1.00 72.88 547 ILE A CA 1
ATOM 4230 C C . ILE A 1 547 ? 5.615 0.915 -47.168 1.00 72.88 547 ILE A C 1
ATOM 4232 O O . ILE A 1 547 ? 6.596 1.466 -47.662 1.00 72.88 547 ILE A O 1
ATOM 4236 N N . LYS A 1 548 ? 4.654 0.374 -47.928 1.00 70.31 548 LYS A N 1
ATOM 4237 C CA . LYS A 1 548 ? 4.644 0.435 -49.402 1.00 70.31 548 LYS A CA 1
ATOM 4238 C C . LYS A 1 548 ? 4.321 1.837 -49.934 1.00 70.31 548 LYS A C 1
ATOM 4240 O O . LYS A 1 548 ? 4.897 2.257 -50.935 1.00 70.31 548 LYS A O 1
ATOM 4245 N N . LEU A 1 549 ? 3.400 2.552 -49.286 1.00 63.84 549 LEU A N 1
ATOM 4246 C CA . LEU A 1 549 ? 2.902 3.858 -49.725 1.00 63.84 549 LEU A CA 1
ATOM 4247 C C . LEU A 1 549 ? 3.817 5.008 -49.322 1.00 63.84 549 LEU A C 1
ATOM 4249 O O . LEU A 1 549 ? 3.942 5.972 -50.074 1.00 63.84 549 LEU A O 1
ATOM 4253 N N . VAL A 1 550 ? 4.481 4.934 -48.171 1.00 60.16 550 VAL A N 1
ATOM 4254 C CA . VAL A 1 550 ? 5.514 5.903 -47.807 1.00 60.16 550 VAL A CA 1
ATOM 4255 C C . VAL A 1 550 ? 6.789 5.492 -48.539 1.00 60.16 550 VAL A C 1
ATOM 4257 O O . VAL A 1 550 ? 7.356 4.450 -48.220 1.00 60.16 550 VAL A O 1
ATOM 4260 N N . PRO A 1 551 ? 7.276 6.256 -49.536 1.00 55.69 551 PRO A N 1
ATOM 4261 C CA . PRO A 1 551 ? 8.474 5.853 -50.241 1.00 55.69 551 PRO A CA 1
ATOM 4262 C C . PRO A 1 551 ? 9.603 5.782 -49.215 1.00 55.69 551 PRO A C 1
ATOM 4264 O O . PRO A 1 551 ? 9.847 6.735 -48.473 1.00 55.69 551 PRO A O 1
ATOM 4267 N N . ILE A 1 552 ? 10.303 4.650 -49.222 1.00 51.59 552 ILE A N 1
ATOM 4268 C CA . ILE A 1 552 ? 11.438 4.248 -48.370 1.00 51.59 552 ILE A CA 1
ATOM 4269 C C . ILE A 1 552 ? 12.528 5.343 -48.243 1.00 51.59 552 ILE A C 1
ATOM 4271 O O . ILE A 1 552 ? 13.371 5.275 -47.350 1.00 51.59 552 ILE A O 1
ATOM 4275 N N . ARG A 1 553 ? 12.480 6.383 -49.092 1.00 51.69 553 ARG A N 1
ATOM 4276 C CA . ARG A 1 553 ? 13.340 7.574 -49.103 1.00 51.69 553 ARG A CA 1
ATOM 4277 C C . ARG A 1 553 ? 12.852 8.763 -48.253 1.00 51.69 553 ARG A C 1
ATOM 4279 O O . ARG A 1 553 ? 13.700 9.488 -47.759 1.00 51.69 553 ARG A O 1
ATOM 4286 N N . ALA A 1 554 ? 11.549 8.984 -48.049 1.00 52.47 554 ALA A N 1
ATOM 4287 C CA . ALA A 1 554 ? 11.039 10.201 -47.389 1.00 52.47 554 ALA A CA 1
ATOM 4288 C C . ALA A 1 554 ? 11.070 10.130 -45.851 1.00 52.47 554 ALA A C 1
ATOM 4290 O O . ALA A 1 554 ? 11.391 11.109 -45.183 1.00 52.47 554 ALA A O 1
ATOM 4291 N N . PHE A 1 555 ? 10.783 8.963 -45.275 1.00 60.47 555 PHE A N 1
ATOM 4292 C CA . PHE A 1 555 ? 10.712 8.782 -43.821 1.00 60.47 555 PHE A CA 1
ATOM 4293 C C . PHE A 1 555 ? 12.078 8.929 -43.102 1.00 60.47 555 PHE A C 1
ATOM 4295 O O . PHE A 1 555 ? 12.134 9.630 -42.091 1.00 60.47 555 PHE A O 1
ATOM 4302 N N . PRO A 1 556 ? 13.201 8.399 -43.639 1.00 57.16 556 PRO A N 1
ATOM 4303 C CA . PRO A 1 556 ? 14.558 8.721 -43.174 1.00 57.16 556 PRO A CA 1
ATOM 4304 C C . PRO A 1 556 ? 14.878 10.219 -43.140 1.00 57.16 556 PRO A C 1
ATOM 4306 O O . PRO A 1 556 ? 15.497 10.705 -42.197 1.00 57.16 556 PRO A O 1
ATOM 4309 N N . ILE A 1 557 ? 14.424 10.967 -44.150 1.00 58.97 557 ILE A N 1
ATOM 4310 C CA . ILE A 1 557 ? 14.692 12.406 -44.281 1.00 58.97 557 ILE A CA 1
ATOM 4311 C C . ILE A 1 557 ? 13.984 13.194 -43.170 1.00 58.97 557 ILE A C 1
ATOM 4313 O O . ILE A 1 557 ? 14.559 14.134 -42.632 1.00 58.97 557 ILE A O 1
ATOM 4317 N N . LEU A 1 558 ? 12.777 12.787 -42.764 1.00 59.53 558 LEU A N 1
ATOM 4318 C CA . LEU A 1 558 ? 12.045 13.408 -41.647 1.00 59.53 558 LEU A CA 1
ATOM 4319 C C . LEU A 1 558 ? 12.697 13.117 -40.281 1.00 59.53 558 LEU A C 1
ATOM 4321 O O . LEU A 1 558 ? 12.595 13.923 -39.360 1.00 59.53 558 LEU A O 1
ATOM 4325 N N . LEU A 1 559 ? 13.400 11.986 -40.155 1.00 60.91 559 LEU A N 1
ATOM 4326 C CA . LEU A 1 559 ? 14.150 11.595 -38.954 1.00 60.91 559 LEU A CA 1
ATOM 4327 C C . LEU A 1 559 ? 15.517 12.297 -38.836 1.00 60.91 559 LEU A C 1
ATOM 4329 O O . LEU A 1 559 ? 15.929 12.637 -37.724 1.00 60.91 559 LEU A O 1
ATOM 4333 N N . ILE A 1 560 ? 16.196 12.532 -39.966 1.00 61.03 560 ILE A N 1
ATOM 4334 C CA . ILE A 1 560 ? 17.563 13.095 -40.058 1.00 61.03 560 ILE A CA 1
ATOM 4335 C C . ILE A 1 560 ? 17.555 14.624 -40.312 1.00 61.03 560 ILE A C 1
ATOM 4337 O O . ILE A 1 560 ? 18.601 15.258 -40.417 1.00 61.03 560 ILE A O 1
ATOM 4341 N N . ARG A 1 561 ? 16.375 15.253 -40.396 1.00 68.06 561 ARG A N 1
ATOM 4342 C CA . ARG A 1 561 ? 16.218 16.714 -40.531 1.00 68.06 561 ARG A CA 1
ATOM 4343 C C . ARG A 1 561 ? 16.823 17.497 -39.353 1.00 68.06 561 ARG A C 1
ATOM 4345 O O . ARG A 1 561 ? 17.095 16.922 -38.302 1.00 68.06 561 ARG A O 1
ATOM 4352 N N . ASP A 1 562 ? 17.002 18.811 -39.553 1.00 66.00 562 ASP A N 1
ATOM 4353 C CA . ASP A 1 562 ? 17.658 19.749 -38.623 1.00 66.00 562 ASP A CA 1
ATOM 4354 C C . ASP A 1 562 ? 17.306 19.468 -37.148 1.00 66.00 562 ASP A C 1
ATOM 4356 O O . ASP A 1 562 ? 16.133 19.328 -36.783 1.00 66.00 562 ASP A O 1
ATOM 4360 N N . ALA A 1 563 ? 18.333 19.407 -36.294 1.00 63.84 563 ALA A N 1
ATOM 4361 C CA . ALA A 1 563 ? 18.237 19.083 -34.872 1.00 63.84 563 ALA A CA 1
ATOM 4362 C C . ALA A 1 563 ? 17.278 20.009 -34.098 1.00 63.84 563 ALA A C 1
ATOM 4364 O O . ALA A 1 563 ? 16.778 19.634 -33.035 1.00 63.84 563 ALA A O 1
ATOM 4365 N N . LYS A 1 564 ? 16.972 21.190 -34.651 1.00 69.62 564 LYS A N 1
ATOM 4366 C CA . LYS A 1 564 ? 16.006 22.156 -34.107 1.00 69.62 564 LYS A CA 1
ATOM 4367 C C . LYS A 1 564 ? 14.538 21.710 -34.236 1.00 69.62 564 LYS A C 1
ATOM 4369 O O . LYS A 1 564 ? 13.702 22.147 -33.449 1.00 69.62 564 LYS A O 1
ATOM 4374 N N . LEU A 1 565 ? 14.199 20.812 -35.168 1.00 75.69 565 LEU A N 1
ATOM 4375 C CA . LEU A 1 565 ? 12.824 20.352 -35.439 1.00 75.69 565 LEU A CA 1
ATOM 4376 C C . LEU A 1 565 ? 12.396 19.168 -34.548 1.00 75.69 565 LEU A C 1
ATOM 4378 O O . LEU A 1 565 ? 11.970 18.112 -35.018 1.00 75.69 565 LEU A O 1
ATOM 4382 N N . VAL A 1 566 ? 12.496 19.341 -33.229 1.00 77.62 566 VAL A N 1
ATOM 4383 C CA . VAL A 1 566 ? 12.331 18.256 -32.242 1.00 77.62 566 VAL A CA 1
ATOM 4384 C C . VAL A 1 566 ? 10.933 17.607 -32.280 1.00 77.62 566 VAL A C 1
ATOM 4386 O O . VAL A 1 566 ? 10.815 16.386 -32.174 1.00 77.62 566 VAL A O 1
ATOM 4389 N N . GLY A 1 567 ? 9.865 18.392 -32.466 1.00 76.75 567 GLY A N 1
ATOM 4390 C CA . GLY A 1 567 ? 8.478 17.897 -32.423 1.00 76.75 567 GLY A CA 1
ATOM 4391 C C . GLY A 1 567 ? 8.136 16.880 -33.520 1.00 76.75 567 GLY A C 1
ATOM 4392 O O . GLY A 1 567 ? 7.525 15.846 -33.238 1.00 76.75 567 GLY A O 1
ATOM 4393 N N . GLU A 1 568 ? 8.588 17.139 -34.746 1.00 80.44 568 GLU A N 1
ATOM 4394 C CA . GLU A 1 568 ? 8.405 16.269 -35.915 1.00 80.44 568 GLU A CA 1
ATOM 4395 C C . GLU A 1 568 ? 9.184 14.957 -35.747 1.00 80.44 568 GLU A C 1
ATOM 4397 O O . GLU A 1 568 ? 8.618 13.867 -35.870 1.00 80.44 568 GLU A O 1
ATOM 4402 N N . ARG A 1 569 ? 10.461 15.059 -35.352 1.00 83.69 569 ARG A N 1
ATOM 4403 C CA . ARG A 1 569 ? 11.356 13.910 -35.144 1.00 83.69 569 ARG A CA 1
ATOM 4404 C C . ARG A 1 569 ? 10.856 12.979 -34.033 1.00 83.69 569 ARG A C 1
ATOM 4406 O O . ARG A 1 569 ? 10.912 11.758 -34.179 1.00 83.69 569 ARG A O 1
ATOM 4413 N N . ILE A 1 570 ? 10.280 13.529 -32.956 1.00 84.12 570 ILE A N 1
ATOM 4414 C CA . ILE A 1 570 ? 9.638 12.734 -31.894 1.00 84.12 570 ILE A CA 1
ATOM 4415 C C . ILE A 1 570 ? 8.438 11.946 -32.434 1.00 84.12 570 ILE A C 1
ATOM 4417 O O . ILE A 1 570 ? 8.267 10.779 -32.071 1.00 84.12 570 ILE A O 1
ATOM 4421 N N . GLN A 1 571 ? 7.580 12.550 -33.264 1.00 83.69 571 GLN A N 1
ATOM 4422 C CA . GLN A 1 571 ? 6.441 11.819 -33.833 1.00 83.69 571 GLN A CA 1
ATOM 4423 C C . GLN A 1 571 ? 6.898 10.746 -34.819 1.00 83.69 571 GLN A C 1
ATOM 4425 O O . GLN A 1 571 ? 6.358 9.642 -34.780 1.00 83.69 571 GLN A O 1
ATOM 4430 N N . ALA A 1 572 ? 7.927 11.017 -35.625 1.00 83.81 572 ALA A N 1
ATOM 4431 C CA . ALA A 1 572 ? 8.519 10.015 -36.505 1.00 83.81 572 ALA A CA 1
ATOM 4432 C C . ALA A 1 572 ? 9.059 8.816 -35.704 1.00 83.81 572 ALA A C 1
ATOM 4434 O O . ALA A 1 572 ? 8.734 7.672 -36.012 1.00 83.81 572 ALA A O 1
ATOM 4435 N N . LEU A 1 573 ? 9.778 9.048 -34.601 1.00 85.19 573 LEU A N 1
ATOM 4436 C CA . LEU A 1 573 ? 10.263 7.961 -33.742 1.00 85.19 573 LEU A CA 1
ATOM 4437 C C . LEU A 1 573 ? 9.116 7.189 -33.057 1.00 85.19 573 LEU A C 1
ATOM 4439 O O . LEU A 1 573 ? 9.180 5.971 -32.910 1.00 85.19 573 LEU A O 1
ATOM 4443 N N . LYS A 1 574 ? 8.017 7.866 -32.693 1.00 85.50 574 LYS A N 1
ATOM 4444 C CA . LYS A 1 574 ? 6.796 7.213 -32.177 1.00 85.50 574 LYS A CA 1
ATOM 4445 C C . LYS A 1 574 ? 6.094 6.347 -33.225 1.00 85.50 574 LYS A C 1
ATOM 4447 O O . LYS A 1 574 ? 5.479 5.352 -32.852 1.00 85.50 574 LYS A O 1
ATOM 4452 N N . VAL A 1 575 ? 6.157 6.720 -34.504 1.00 83.88 575 VAL A N 1
ATOM 4453 C CA . VAL A 1 575 ? 5.683 5.886 -35.621 1.00 83.88 575 VAL A CA 1
ATOM 4454 C C . VAL A 1 575 ? 6.542 4.622 -35.722 1.00 83.88 575 VAL A C 1
ATOM 4456 O O . VAL A 1 575 ? 5.979 3.537 -35.819 1.00 83.88 575 VAL A O 1
ATOM 4459 N N . VAL A 1 576 ? 7.872 4.732 -35.595 1.00 84.75 576 VAL A N 1
ATOM 4460 C CA . VAL A 1 576 ? 8.783 3.567 -35.577 1.00 84.75 576 VAL A CA 1
ATOM 4461 C C . VAL A 1 576 ? 8.477 2.625 -34.414 1.00 84.75 576 VAL A C 1
ATOM 4463 O O . VAL A 1 576 ? 8.327 1.427 -34.627 1.00 84.75 576 VAL A O 1
ATOM 4466 N N . ARG A 1 577 ? 8.306 3.150 -33.195 1.00 87.19 577 ARG A N 1
ATOM 4467 C CA . ARG A 1 577 ? 7.922 2.321 -32.040 1.00 87.19 577 ARG A CA 1
ATOM 4468 C C . ARG A 1 577 ? 6.563 1.645 -32.238 1.00 87.19 577 ARG A C 1
ATOM 4470 O O . ARG A 1 577 ? 6.431 0.460 -31.968 1.00 87.19 577 ARG A O 1
ATOM 4477 N N . ARG A 1 578 ? 5.575 2.350 -32.807 1.00 85.25 578 ARG A N 1
ATOM 4478 C CA . ARG A 1 578 ? 4.267 1.753 -33.128 1.00 85.25 578 ARG A CA 1
ATOM 4479 C C . ARG A 1 578 ? 4.368 0.641 -34.176 1.00 85.25 578 ARG A C 1
ATOM 4481 O O . ARG A 1 578 ? 3.637 -0.337 -34.077 1.00 85.25 578 ARG A O 1
ATOM 4488 N N . LEU A 1 579 ? 5.249 0.797 -35.161 1.00 84.12 579 LEU A N 1
ATOM 4489 C CA . LEU A 1 579 ? 5.537 -0.230 -36.157 1.00 84.12 579 LEU A CA 1
ATOM 4490 C C . LEU A 1 579 ? 6.114 -1.490 -35.490 1.00 84.12 579 LEU A C 1
ATOM 4492 O O . LEU A 1 579 ? 5.633 -2.589 -35.748 1.00 84.12 579 LEU A O 1
ATOM 4496 N N . MET A 1 580 ? 7.077 -1.310 -34.580 1.00 84.62 580 MET A N 1
ATOM 4497 C CA . MET A 1 580 ? 7.688 -2.397 -33.806 1.00 84.62 580 MET A CA 1
ATOM 4498 C C . MET A 1 580 ? 6.694 -3.120 -32.889 1.00 84.62 580 MET A C 1
ATOM 4500 O O . MET A 1 580 ? 6.743 -4.342 -32.807 1.00 84.62 580 MET A O 1
ATOM 4504 N N . ASP A 1 581 ? 5.786 -2.383 -32.236 1.00 84.88 581 ASP A N 1
ATOM 4505 C CA . ASP A 1 581 ? 4.764 -2.948 -31.341 1.00 84.88 581 ASP A CA 1
ATOM 4506 C C . ASP A 1 581 ? 3.767 -3.869 -32.067 1.00 84.88 581 ASP A C 1
ATOM 4508 O O . ASP A 1 581 ? 3.175 -4.746 -31.439 1.00 84.88 581 ASP A O 1
ATOM 4512 N N . ILE A 1 582 ? 3.519 -3.630 -33.362 1.00 83.50 582 ILE A N 1
ATOM 4513 C CA . ILE A 1 582 ? 2.598 -4.436 -34.177 1.00 83.50 582 ILE A CA 1
ATOM 4514 C C . ILE A 1 582 ? 3.347 -5.615 -34.798 1.00 83.50 582 ILE A C 1
ATOM 4516 O O . ILE A 1 582 ? 2.938 -6.757 -34.615 1.00 83.50 582 ILE A O 1
ATOM 4520 N N . ASP A 1 583 ? 4.416 -5.333 -35.549 1.00 82.44 583 ASP A N 1
ATOM 4521 C CA . ASP A 1 583 ? 5.218 -6.353 -36.223 1.00 82.44 583 ASP A CA 1
ATOM 4522 C C . ASP A 1 583 ? 6.650 -5.851 -36.485 1.00 82.44 583 ASP A C 1
ATOM 4524 O O . ASP A 1 583 ? 6.935 -5.146 -37.458 1.00 82.44 583 ASP A O 1
ATOM 4528 N N . ALA A 1 584 ? 7.581 -6.250 -35.615 1.00 82.69 584 ALA A N 1
ATOM 4529 C CA . ALA A 1 584 ? 8.999 -5.915 -35.736 1.00 82.69 584 ALA A CA 1
ATOM 4530 C C . ALA A 1 584 ? 9.694 -6.576 -36.946 1.00 82.69 584 ALA A C 1
ATOM 4532 O O . ALA A 1 584 ? 10.788 -6.151 -37.332 1.00 82.69 584 ALA A O 1
ATOM 4533 N N . SER A 1 585 ? 9.091 -7.599 -37.566 1.00 81.50 585 SER A N 1
ATOM 4534 C CA . SER A 1 585 ? 9.667 -8.263 -38.742 1.00 81.50 585 SER A CA 1
ATOM 4535 C C . SER A 1 585 ? 9.592 -7.393 -40.002 1.00 81.50 585 SER A C 1
ATOM 4537 O O . SER A 1 585 ? 10.475 -7.460 -40.855 1.00 81.50 585 SER A O 1
ATOM 4539 N N . GLN A 1 586 ? 8.592 -6.510 -40.081 1.00 78.56 586 GLN A N 1
ATOM 4540 C CA . GLN A 1 586 ? 8.328 -5.661 -41.247 1.00 78.56 586 GLN A CA 1
ATOM 4541 C C . GLN A 1 586 ? 9.057 -4.312 -41.223 1.00 78.56 586 GLN A C 1
ATOM 4543 O O . GLN A 1 586 ? 8.887 -3.502 -42.135 1.00 78.56 586 GLN A O 1
ATOM 4548 N N . VAL A 1 587 ? 9.873 -4.038 -40.202 1.00 81.94 587 VAL A N 1
ATOM 4549 C CA . VAL A 1 587 ? 10.589 -2.759 -40.084 1.00 81.94 587 VAL A CA 1
ATOM 4550 C C . VAL A 1 587 ? 11.598 -2.600 -41.235 1.00 81.94 587 VAL A C 1
ATOM 4552 O O . VAL A 1 587 ? 12.530 -3.399 -41.347 1.00 81.94 587 VAL A O 1
ATOM 4555 N N . PRO A 1 588 ? 11.487 -1.551 -42.079 1.00 84.19 588 PRO A N 1
ATOM 4556 C CA . PRO A 1 588 ? 12.399 -1.373 -43.206 1.00 84.19 588 PRO A CA 1
ATOM 4557 C C . PRO A 1 588 ? 13.831 -1.048 -42.769 1.00 84.19 588 PRO A C 1
ATOM 4559 O O . PRO A 1 588 ? 14.058 -0.209 -41.893 1.00 84.19 588 PRO A O 1
ATOM 4562 N N . THR A 1 589 ? 14.820 -1.605 -43.475 1.00 84.81 589 THR A N 1
ATOM 4563 C CA . THR A 1 589 ? 16.246 -1.347 -43.191 1.00 84.81 589 THR A CA 1
ATOM 4564 C C . THR A 1 589 ? 16.634 0.133 -43.316 1.00 84.81 589 THR A C 1
ATOM 4566 O O . THR A 1 589 ? 17.550 0.585 -42.635 1.00 84.81 589 THR A O 1
ATOM 4569 N N . SER A 1 590 ? 15.948 0.938 -44.138 1.00 81.56 590 SER A N 1
ATOM 4570 C CA . SER A 1 590 ? 16.213 2.385 -44.238 1.00 81.56 590 SER A CA 1
ATOM 4571 C C . SER A 1 590 ? 15.872 3.146 -42.950 1.00 81.56 590 SER A C 1
ATOM 4573 O O . SER A 1 590 ? 16.606 4.053 -42.552 1.00 81.56 590 SER A O 1
ATOM 4575 N N . VAL A 1 591 ? 14.793 2.751 -42.270 1.00 84.44 591 VAL A N 1
ATOM 4576 C CA . VAL A 1 591 ? 14.365 3.334 -40.992 1.00 84.44 591 VAL A CA 1
ATOM 4577 C C . VAL A 1 591 ? 15.381 2.995 -39.911 1.00 84.44 591 VAL A C 1
ATOM 4579 O O . VAL A 1 591 ? 15.835 3.881 -39.193 1.00 84.44 591 VAL A O 1
ATOM 4582 N N . VAL A 1 592 ? 15.814 1.735 -39.860 1.00 87.12 592 VAL A N 1
ATOM 4583 C CA . VAL A 1 592 ? 16.831 1.278 -38.906 1.00 87.12 592 VAL A CA 1
ATOM 4584 C C . VAL A 1 592 ? 18.162 1.989 -39.140 1.00 87.12 592 VAL A C 1
ATOM 4586 O O . VAL A 1 592 ? 18.730 2.513 -38.188 1.00 87.12 592 VAL A O 1
ATOM 4589 N N . ARG A 1 593 ? 18.622 2.131 -40.393 1.00 87.56 593 ARG A N 1
ATOM 4590 C CA . ARG A 1 593 ? 19.815 2.940 -40.721 1.00 87.56 593 ARG A CA 1
ATOM 4591 C C . ARG A 1 593 ? 19.694 4.396 -40.262 1.00 87.56 593 ARG A C 1
ATOM 4593 O O . ARG A 1 593 ? 20.683 4.967 -39.820 1.00 87.56 593 ARG A O 1
ATOM 4600 N N . SER A 1 594 ? 18.498 4.982 -40.320 1.00 86.38 594 SER A N 1
ATOM 4601 C CA . SER A 1 594 ? 18.259 6.352 -39.837 1.00 86.38 594 SER A CA 1
ATOM 4602 C C . SER A 1 594 ? 18.361 6.448 -38.316 1.00 86.38 594 SER A C 1
ATOM 4604 O O . SER A 1 594 ? 18.984 7.369 -37.799 1.00 86.38 594 SER A O 1
ATOM 4606 N N . VAL A 1 595 ? 17.802 5.472 -37.593 1.00 88.00 595 VAL A N 1
ATOM 4607 C CA . VAL A 1 595 ? 17.932 5.381 -36.129 1.00 88.00 595 VAL A CA 1
ATOM 4608 C C . VAL A 1 595 ? 19.398 5.182 -35.728 1.00 88.00 595 VAL A C 1
ATOM 4610 O O . VAL A 1 595 ? 19.871 5.848 -34.812 1.00 88.00 595 VAL A O 1
ATOM 4613 N N . VAL A 1 596 ? 20.139 4.336 -36.453 1.00 89.88 596 VAL A N 1
ATOM 4614 C CA . VAL A 1 596 ? 21.584 4.130 -36.257 1.00 89.88 596 VAL A CA 1
ATOM 4615 C C . VAL A 1 596 ? 22.376 5.418 -36.514 1.00 89.88 596 VAL A C 1
ATOM 4617 O O . VAL A 1 596 ? 23.265 5.754 -35.736 1.00 89.88 596 VAL A O 1
ATOM 4620 N N . ALA A 1 597 ? 22.035 6.185 -37.554 1.00 87.81 597 ALA A N 1
ATOM 4621 C CA . ALA A 1 597 ? 22.677 7.469 -37.835 1.00 87.81 597 ALA A CA 1
ATOM 4622 C C . ALA A 1 597 ? 22.465 8.490 -36.700 1.00 87.81 597 ALA A C 1
ATOM 4624 O O . ALA A 1 597 ? 23.425 9.127 -36.274 1.00 87.81 597 ALA A O 1
ATOM 4625 N N . ILE A 1 598 ? 21.242 8.591 -36.158 1.00 87.25 598 ILE A N 1
ATOM 4626 C CA . ILE A 1 598 ? 20.935 9.453 -35.000 1.00 87.25 598 ILE A CA 1
ATOM 4627 C C . ILE A 1 598 ? 21.699 8.982 -33.755 1.00 87.25 598 ILE A C 1
ATOM 4629 O O . ILE A 1 598 ? 22.229 9.798 -33.008 1.00 87.25 598 ILE A O 1
ATOM 4633 N N . ALA A 1 599 ? 21.795 7.667 -33.539 1.00 88.50 599 ALA A N 1
ATOM 4634 C CA . ALA A 1 599 ? 22.535 7.095 -32.416 1.00 88.50 599 ALA A CA 1
ATOM 4635 C C . ALA A 1 599 ? 24.052 7.381 -32.480 1.00 88.50 599 ALA A C 1
ATOM 4637 O O . ALA A 1 599 ? 24.681 7.587 -31.439 1.00 88.50 599 ALA A O 1
ATOM 4638 N N . ASN A 1 600 ? 24.630 7.442 -33.686 1.00 87.75 600 ASN A N 1
ATOM 4639 C CA . ASN A 1 600 ? 26.045 7.770 -33.903 1.00 87.75 600 ASN A CA 1
ATOM 4640 C C . ASN A 1 600 ? 26.350 9.278 -33.780 1.00 87.75 600 ASN A C 1
ATOM 4642 O O . ASN A 1 600 ? 27.502 9.649 -33.549 1.00 87.75 600 ASN A O 1
ATOM 4646 N N . HIS A 1 601 ? 25.353 10.158 -33.921 1.00 87.19 601 HIS A N 1
ATOM 4647 C CA . HIS A 1 601 ? 25.555 11.605 -33.859 1.00 87.19 601 HIS A CA 1
ATOM 4648 C C . HIS A 1 601 ? 25.603 12.106 -32.406 1.00 87.19 601 HIS A C 1
ATOM 4650 O O . HIS A 1 601 ? 24.570 12.260 -31.754 1.00 87.19 601 HIS A O 1
ATOM 4656 N N . LYS A 1 602 ? 26.809 12.381 -31.889 1.00 82.50 602 LYS A N 1
ATOM 4657 C CA . LYS A 1 602 ? 27.041 12.634 -30.453 1.00 82.50 602 LYS A CA 1
ATOM 4658 C C . LYS A 1 602 ? 26.271 13.825 -29.871 1.00 82.50 602 LYS A C 1
ATOM 4660 O O . LYS A 1 602 ? 25.766 13.705 -28.760 1.00 82.50 602 LYS A O 1
ATOM 4665 N N . GLU A 1 603 ? 26.135 14.904 -30.640 1.00 80.88 603 GLU A N 1
ATOM 4666 C CA . GLU A 1 603 ? 25.492 16.165 -30.227 1.00 80.88 603 GLU A CA 1
ATOM 4667 C C . GLU A 1 603 ? 23.961 16.187 -30.445 1.00 80.88 603 GLU A C 1
ATOM 4669 O O . GLU A 1 603 ? 23.328 17.236 -30.349 1.00 80.88 603 GLU A O 1
ATOM 4674 N N . ASP A 1 604 ? 23.336 15.058 -30.807 1.00 84.81 604 ASP A N 1
ATOM 4675 C CA . ASP A 1 604 ? 21.893 15.017 -31.082 1.00 84.81 604 ASP A CA 1
ATOM 4676 C C . ASP A 1 604 ? 21.052 14.826 -29.806 1.00 84.81 604 ASP A C 1
ATOM 4678 O O . ASP A 1 604 ? 21.224 13.864 -29.052 1.00 84.81 604 ASP A O 1
ATOM 4682 N N . ASN A 1 605 ? 20.050 15.688 -29.616 1.00 85.19 605 ASN A N 1
ATOM 4683 C CA . ASN A 1 605 ? 19.099 15.632 -28.501 1.00 85.19 605 ASN A CA 1
ATOM 4684 C C . ASN A 1 605 ? 18.301 14.313 -28.428 1.00 85.19 605 ASN A C 1
ATOM 4686 O O . ASN A 1 605 ? 17.846 13.928 -27.351 1.00 85.19 605 ASN A O 1
ATOM 4690 N N . LEU A 1 606 ? 18.097 13.618 -29.556 1.00 86.19 606 LEU A N 1
ATOM 4691 C CA . LEU A 1 606 ? 17.340 12.358 -29.614 1.00 86.19 606 LEU A CA 1
ATOM 4692 C C . LEU A 1 606 ? 18.219 11.103 -29.538 1.00 86.19 606 LEU A C 1
ATOM 4694 O O . LEU A 1 606 ? 17.680 9.994 -29.549 1.00 86.19 606 LEU A O 1
ATOM 4698 N N . ARG A 1 607 ? 19.544 11.249 -29.412 1.00 88.88 607 ARG A N 1
ATOM 4699 C CA . ARG A 1 607 ? 20.506 10.136 -29.400 1.00 88.88 607 ARG A CA 1
ATOM 4700 C C . ARG A 1 607 ? 20.158 9.051 -28.379 1.00 88.88 607 ARG A C 1
ATOM 4702 O O . ARG A 1 607 ? 20.121 7.872 -28.720 1.00 88.88 607 ARG A O 1
ATOM 4709 N N . ARG A 1 608 ? 19.836 9.440 -27.140 1.00 88.88 608 ARG A N 1
ATOM 4710 C CA . ARG A 1 608 ? 19.487 8.502 -26.053 1.00 88.88 608 ARG A CA 1
ATOM 4711 C C . ARG A 1 608 ? 18.235 7.683 -26.373 1.00 88.88 608 ARG A C 1
ATOM 4713 O O . ARG A 1 608 ? 18.237 6.464 -26.246 1.00 88.88 608 ARG A O 1
ATOM 4720 N N . VAL A 1 609 ? 17.189 8.346 -26.868 1.00 89.06 609 VAL A N 1
ATOM 4721 C CA . VAL A 1 609 ? 15.920 7.691 -27.228 1.00 89.06 609 VAL A CA 1
ATOM 4722 C C . VAL A 1 609 ? 16.094 6.792 -28.458 1.00 89.06 609 VAL A C 1
ATOM 4724 O O . VAL A 1 609 ? 15.478 5.729 -28.543 1.00 89.06 609 VAL A O 1
ATOM 4727 N N . ALA A 1 610 ? 16.955 7.184 -29.402 1.00 89.81 610 ALA A N 1
ATOM 4728 C CA . ALA A 1 610 ? 17.320 6.362 -30.552 1.00 89.81 610 ALA A CA 1
ATOM 4729 C C . ALA A 1 610 ? 18.072 5.089 -30.126 1.00 89.81 610 ALA A C 1
ATOM 4731 O O . ALA A 1 610 ? 17.740 4.012 -30.616 1.00 89.81 610 ALA A O 1
ATOM 4732 N N . LEU A 1 611 ? 19.010 5.183 -29.174 1.00 90.75 611 LEU A N 1
ATOM 4733 C CA . LEU A 1 611 ? 19.717 4.027 -28.607 1.00 90.75 611 LEU A CA 1
ATOM 4734 C C . LEU A 1 611 ? 18.771 3.058 -27.884 1.00 90.75 611 LEU A C 1
ATOM 4736 O O . LEU A 1 611 ? 18.868 1.849 -28.085 1.00 90.75 611 LEU A O 1
ATOM 4740 N N . GLU A 1 612 ? 17.812 3.563 -27.105 1.00 91.69 612 GLU A N 1
ATOM 4741 C CA . GLU A 1 612 ? 16.776 2.725 -26.484 1.00 91.69 612 GLU A CA 1
ATOM 4742 C C . GLU A 1 612 ? 15.889 2.029 -27.521 1.00 91.69 612 GLU A C 1
ATOM 4744 O O . GLU A 1 612 ? 15.624 0.834 -27.414 1.00 91.69 612 GLU A O 1
ATOM 4749 N N . THR A 1 613 ? 15.461 2.758 -28.554 1.00 90.94 613 THR A N 1
ATOM 4750 C CA . THR A 1 613 ? 14.632 2.196 -29.633 1.00 90.94 613 THR A CA 1
ATOM 4751 C C . THR A 1 613 ? 15.408 1.127 -30.413 1.00 90.94 613 THR A C 1
ATOM 4753 O O . THR A 1 613 ? 14.868 0.073 -30.739 1.00 90.94 613 THR A O 1
ATOM 4756 N N . LEU A 1 614 ? 16.700 1.360 -30.672 1.00 92.12 614 LEU A N 1
ATOM 4757 C CA . LEU A 1 614 ? 17.583 0.401 -31.336 1.00 92.12 614 LEU A CA 1
ATOM 4758 C C . LEU A 1 614 ? 17.807 -0.856 -30.482 1.00 92.12 614 LEU A C 1
ATOM 4760 O O . LEU A 1 614 ? 17.856 -1.959 -31.021 1.00 92.12 614 LEU A O 1
ATOM 4764 N N . ARG A 1 615 ? 17.894 -0.704 -29.156 1.00 92.56 615 ARG A N 1
ATOM 4765 C CA . ARG A 1 615 ? 17.987 -1.807 -28.190 1.00 92.56 615 ARG A CA 1
ATOM 4766 C C . ARG A 1 615 ? 16.726 -2.678 -28.193 1.00 92.56 615 ARG A C 1
ATOM 4768 O O . ARG A 1 615 ? 16.834 -3.898 -28.274 1.00 92.56 615 ARG A O 1
ATOM 4775 N N . GLU A 1 616 ? 15.545 -2.063 -28.122 1.00 91.25 616 GLU A N 1
ATOM 4776 C CA . GLU A 1 616 ? 14.250 -2.759 -28.208 1.00 91.25 616 GLU A CA 1
ATOM 4777 C C . GLU A 1 616 ? 14.130 -3.528 -29.532 1.00 91.25 616 GLU A C 1
ATOM 4779 O O . GLU A 1 616 ? 13.759 -4.703 -29.548 1.00 91.25 616 GLU A O 1
ATOM 4784 N N . LEU A 1 617 ? 14.528 -2.893 -30.639 1.00 89.25 617 LEU A N 1
ATOM 4785 C CA . LEU A 1 617 ? 14.516 -3.512 -31.959 1.00 89.25 617 LEU A CA 1
ATOM 4786 C C . LEU A 1 617 ? 15.509 -4.673 -32.065 1.00 89.25 617 LEU A C 1
ATOM 4788 O O . LEU A 1 617 ? 15.187 -5.678 -32.688 1.00 89.25 617 LEU A O 1
ATOM 4792 N N . ALA A 1 618 ? 16.685 -4.569 -31.443 1.00 88.88 618 ALA A N 1
ATOM 4793 C CA . ALA A 1 618 ? 17.671 -5.645 -31.440 1.00 88.88 618 ALA A CA 1
ATOM 4794 C C . ALA A 1 618 ? 17.145 -6.904 -30.736 1.00 88.88 618 ALA A C 1
ATOM 4796 O O . ALA A 1 618 ? 17.446 -8.005 -31.179 1.00 88.88 618 ALA A O 1
ATOM 4797 N N . ILE A 1 619 ? 16.326 -6.753 -29.690 1.00 89.19 619 ILE A N 1
ATOM 4798 C CA . ILE A 1 619 ? 15.674 -7.879 -29.003 1.00 89.19 619 ILE A CA 1
ATOM 4799 C C . ILE A 1 619 ? 14.556 -8.478 -29.868 1.00 89.19 619 ILE A C 1
ATOM 4801 O O . ILE A 1 619 ? 14.411 -9.696 -29.918 1.00 89.19 619 ILE A O 1
ATOM 4805 N N . ALA A 1 620 ? 13.775 -7.638 -30.553 1.00 87.94 620 ALA A N 1
ATOM 4806 C CA . ALA A 1 620 ? 12.632 -8.084 -31.349 1.00 87.94 620 ALA A CA 1
ATOM 4807 C C . ALA A 1 620 ? 13.019 -8.670 -32.723 1.00 87.94 620 ALA A C 1
ATOM 4809 O O . ALA A 1 620 ? 12.383 -9.612 -33.189 1.00 87.94 620 ALA A O 1
ATOM 4810 N N . ASN A 1 621 ? 14.045 -8.123 -33.387 1.00 88.25 621 ASN A N 1
ATOM 4811 C CA . ASN A 1 621 ? 14.519 -8.559 -34.702 1.00 88.25 621 ASN A CA 1
ATOM 4812 C C . ASN A 1 621 ? 16.024 -8.276 -34.898 1.00 88.25 621 ASN A C 1
ATOM 4814 O O . ASN A 1 621 ? 16.434 -7.254 -35.458 1.00 88.25 621 ASN A O 1
ATOM 4818 N N . VAL A 1 622 ? 16.856 -9.236 -34.486 1.00 87.75 622 VAL A N 1
ATOM 4819 C CA . VAL A 1 622 ? 18.327 -9.162 -34.568 1.00 87.75 622 VAL A CA 1
ATOM 4820 C C . VAL A 1 622 ? 18.819 -8.995 -36.012 1.00 87.75 622 VAL A C 1
ATOM 4822 O O . VAL A 1 622 ? 19.746 -8.227 -36.275 1.00 87.75 622 VAL A O 1
ATOM 4825 N N . SER A 1 623 ? 18.188 -9.689 -36.965 1.00 84.25 623 SER A N 1
ATOM 4826 C CA . SER A 1 623 ? 18.659 -9.780 -38.353 1.00 84.25 623 SER A CA 1
ATOM 4827 C C . SER A 1 623 ? 18.672 -8.427 -39.078 1.00 84.25 623 SER A C 1
ATOM 4829 O O . SER A 1 623 ? 19.655 -8.076 -39.734 1.00 84.25 623 SER A O 1
ATOM 4831 N N . VAL A 1 624 ? 17.623 -7.618 -38.902 1.00 85.44 624 VAL A N 1
ATOM 4832 C CA . VAL A 1 624 ? 17.490 -6.306 -39.555 1.00 85.44 624 VAL A CA 1
ATOM 4833 C C . VAL A 1 624 ? 18.458 -5.292 -38.946 1.00 85.44 624 VAL A C 1
ATOM 4835 O O . VAL A 1 624 ? 19.081 -4.512 -39.671 1.00 85.44 624 VAL A O 1
ATOM 4838 N N . VAL A 1 625 ? 18.638 -5.325 -37.622 1.00 87.88 625 VAL A N 1
ATOM 4839 C CA . VAL A 1 625 ? 19.610 -4.468 -36.924 1.00 87.88 625 VAL A CA 1
ATOM 4840 C C . VAL A 1 625 ? 21.033 -4.794 -37.370 1.00 87.88 625 VAL A C 1
ATOM 4842 O O . VAL A 1 625 ? 21.841 -3.881 -37.557 1.00 87.88 625 VAL A O 1
ATOM 4845 N N . MET A 1 626 ? 21.326 -6.073 -37.617 1.00 84.69 626 MET A N 1
ATOM 4846 C CA . MET A 1 626 ? 22.632 -6.506 -38.102 1.00 84.69 626 MET A CA 1
ATOM 4847 C C . MET A 1 626 ? 22.966 -5.990 -39.494 1.00 84.69 626 MET A C 1
ATOM 4849 O O . MET A 1 626 ? 24.024 -5.394 -39.678 1.00 84.69 626 MET A O 1
ATOM 4853 N N . GLN A 1 627 ? 22.041 -6.110 -40.446 1.00 85.44 627 GLN A N 1
ATOM 4854 C CA . GLN A 1 627 ? 22.216 -5.577 -41.804 1.00 85.44 627 GLN A CA 1
ATOM 4855 C C . GLN A 1 627 ? 22.431 -4.052 -41.842 1.00 85.44 627 GLN A C 1
ATOM 4857 O O . GLN A 1 627 ? 22.910 -3.505 -42.839 1.00 85.44 627 GLN A O 1
ATOM 4862 N N . CYS A 1 628 ? 22.053 -3.352 -40.771 1.00 87.06 628 CYS A N 1
ATOM 4863 C CA . CYS A 1 628 ? 22.206 -1.907 -40.628 1.00 87.06 628 CYS A CA 1
ATOM 4864 C C . CYS A 1 628 ? 23.419 -1.504 -39.772 1.00 87.06 628 CYS A C 1
ATOM 4866 O O . CYS A 1 628 ? 23.539 -0.327 -39.443 1.00 87.06 628 CYS A O 1
ATOM 4868 N N . ASN A 1 629 ? 24.296 -2.446 -39.397 1.00 86.06 629 ASN A N 1
ATOM 4869 C CA . ASN A 1 629 ? 25.420 -2.245 -38.470 1.00 86.06 629 ASN A CA 1
ATOM 4870 C C . ASN A 1 629 ? 25.009 -1.681 -37.094 1.00 86.06 629 ASN A C 1
ATOM 4872 O O . ASN A 1 629 ? 25.829 -1.105 -36.381 1.00 86.06 629 ASN A O 1
ATOM 4876 N N . GLY A 1 630 ? 23.752 -1.873 -36.681 1.00 87.19 630 GLY A N 1
ATOM 4877 C CA . GLY A 1 630 ? 23.239 -1.299 -35.439 1.00 87.19 630 GLY A CA 1
ATOM 4878 C C . GLY A 1 630 ? 23.885 -1.892 -34.187 1.00 87.19 630 GLY A C 1
ATOM 4879 O O . GLY A 1 630 ? 24.132 -1.157 -33.239 1.00 87.19 630 GLY A O 1
ATOM 4880 N N . ILE A 1 631 ? 24.245 -3.182 -34.189 1.00 87.75 631 ILE A N 1
ATOM 4881 C CA . ILE A 1 631 ? 24.931 -3.800 -33.038 1.00 87.75 631 ILE A CA 1
ATOM 4882 C C . ILE A 1 631 ? 26.328 -3.209 -32.842 1.00 87.75 631 ILE A C 1
ATOM 4884 O O . ILE A 1 631 ? 26.714 -2.974 -31.702 1.00 87.75 631 ILE A O 1
ATOM 4888 N N . LYS A 1 632 ? 27.057 -2.894 -33.923 1.00 87.00 632 LYS A N 1
ATOM 4889 C CA . LYS A 1 632 ? 28.343 -2.191 -33.825 1.00 87.00 632 LYS A CA 1
ATOM 4890 C C . LYS A 1 632 ? 28.164 -0.843 -33.120 1.00 87.00 632 LYS A C 1
ATOM 4892 O O . LYS A 1 632 ? 28.877 -0.567 -32.166 1.00 87.00 632 LYS A O 1
ATOM 4897 N N . THR A 1 633 ? 27.157 -0.062 -33.518 1.00 88.88 633 THR A N 1
ATOM 4898 C CA . THR A 1 633 ? 26.817 1.205 -32.851 1.00 88.88 633 THR A CA 1
ATOM 4899 C C . THR A 1 633 ? 26.469 1.016 -31.373 1.00 88.88 633 THR A C 1
ATOM 4901 O O . THR A 1 633 ? 26.916 1.811 -30.549 1.00 88.88 633 THR A O 1
ATOM 4904 N N . LEU A 1 634 ? 25.716 -0.032 -31.009 1.00 89.44 634 LEU A N 1
ATOM 4905 C CA . LEU A 1 634 ? 25.430 -0.331 -29.600 1.00 89.44 634 LEU A CA 1
ATOM 4906 C C . LEU A 1 634 ? 26.714 -0.638 -28.816 1.00 89.44 634 LEU A C 1
ATOM 4908 O O . LEU A 1 634 ? 26.861 -0.127 -27.712 1.00 89.44 634 LEU A O 1
ATOM 4912 N N . VAL A 1 635 ? 27.639 -1.423 -29.384 1.00 87.56 635 VAL A N 1
ATOM 4913 C CA . VAL A 1 635 ? 28.931 -1.765 -28.760 1.00 87.56 635 VAL A CA 1
ATOM 4914 C C . VAL A 1 635 ? 29.824 -0.532 -28.612 1.00 87.56 635 VAL A C 1
ATOM 4916 O O . VAL A 1 635 ? 30.329 -0.279 -27.521 1.00 87.56 635 VAL A O 1
ATOM 4919 N N . ASP A 1 636 ? 29.964 0.276 -29.664 1.00 86.38 636 ASP A N 1
ATOM 4920 C CA . ASP A 1 636 ? 30.785 1.493 -29.648 1.00 86.38 636 ASP A CA 1
ATOM 4921 C C . ASP A 1 636 ? 30.256 2.510 -28.608 1.00 86.38 636 ASP A C 1
ATOM 4923 O O . ASP A 1 636 ? 31.037 3.193 -27.943 1.00 86.38 636 ASP A O 1
ATOM 4927 N N . CYS A 1 637 ? 28.933 2.571 -28.393 1.00 88.94 637 CYS A N 1
ATOM 4928 C CA . CYS A 1 637 ? 28.317 3.451 -27.392 1.00 88.94 637 CYS A CA 1
ATOM 4929 C C . CYS A 1 637 ? 28.523 3.003 -25.934 1.00 88.94 637 CYS A C 1
ATOM 4931 O O . CYS A 1 637 ? 28.373 3.835 -25.042 1.00 88.94 637 CYS A O 1
ATOM 4933 N N . ILE A 1 638 ? 28.881 1.738 -25.664 1.00 88.44 638 ILE A N 1
ATOM 4934 C CA . ILE A 1 638 ? 29.164 1.262 -24.292 1.00 88.44 638 ILE A CA 1
ATOM 4935 C C . ILE A 1 638 ? 30.372 2.006 -23.702 1.00 88.44 638 ILE A C 1
ATOM 4937 O O . ILE A 1 638 ? 30.389 2.337 -22.516 1.00 88.44 638 ILE A O 1
ATOM 4941 N N . LEU A 1 639 ? 31.371 2.299 -24.539 1.00 86.31 639 LEU A N 1
ATOM 4942 C CA . LEU A 1 639 ? 32.619 2.952 -24.135 1.00 86.31 639 LEU A CA 1
ATOM 4943 C C . LEU A 1 639 ? 32.571 4.482 -24.251 1.00 86.31 639 LEU A C 1
ATOM 4945 O O . LEU A 1 639 ? 33.548 5.150 -23.914 1.00 86.31 639 LEU A O 1
ATOM 4949 N N . ASP A 1 640 ? 31.461 5.048 -24.734 1.00 86.19 640 ASP A N 1
ATOM 4950 C CA . ASP A 1 640 ? 31.314 6.493 -24.889 1.00 86.19 640 ASP A CA 1
ATOM 4951 C C . ASP A 1 640 ? 31.045 7.162 -23.523 1.00 86.19 640 ASP A C 1
ATOM 4953 O O . ASP A 1 640 ? 30.047 6.835 -22.864 1.00 86.19 640 ASP A O 1
ATOM 4957 N N . PRO A 1 641 ? 31.878 8.128 -23.085 1.00 81.81 641 PRO A N 1
ATOM 4958 C CA . PRO A 1 641 ? 31.668 8.861 -21.835 1.00 81.81 641 PRO A CA 1
ATOM 4959 C C . PRO A 1 641 ? 30.318 9.589 -21.743 1.00 81.81 641 PRO A C 1
ATOM 4961 O O . PRO A 1 641 ? 29.781 9.768 -20.653 1.00 81.81 641 PRO A O 1
ATOM 4964 N N . THR A 1 642 ? 29.741 9.993 -22.878 1.00 83.06 642 THR A N 1
ATOM 4965 C CA . THR A 1 642 ? 28.495 10.785 -22.934 1.00 83.06 642 THR A CA 1
ATOM 4966 C C . THR A 1 642 ? 27.228 9.978 -22.619 1.00 83.06 642 THR A C 1
ATOM 4968 O O . THR A 1 642 ? 26.191 10.569 -22.304 1.00 83.06 642 THR A O 1
ATOM 4971 N N . CYS A 1 643 ? 27.301 8.642 -22.702 1.00 82.06 643 CYS A N 1
ATOM 4972 C CA . CYS A 1 643 ? 26.162 7.717 -22.586 1.00 82.06 643 CYS A CA 1
ATOM 4973 C C . CYS A 1 643 ? 26.349 6.662 -21.477 1.00 82.06 643 CYS A C 1
ATOM 4975 O O . CYS A 1 643 ? 25.762 5.579 -21.536 1.00 82.06 643 CYS A O 1
ATOM 4977 N N . GLN A 1 644 ? 27.172 6.953 -20.462 1.00 83.62 644 GLN A N 1
ATOM 4978 C CA . GLN A 1 644 ? 27.465 6.015 -19.367 1.00 83.62 644 GLN A CA 1
ATOM 4979 C C . GLN A 1 644 ? 26.238 5.638 -18.520 1.00 83.62 644 GLN A C 1
ATOM 4981 O O . GLN A 1 644 ? 26.229 4.587 -17.888 1.00 83.62 644 GLN A O 1
ATOM 4986 N N . ASP A 1 645 ? 25.179 6.448 -18.545 1.00 82.62 645 ASP A N 1
ATOM 4987 C CA . ASP A 1 645 ? 23.880 6.144 -17.940 1.00 82.62 645 ASP A CA 1
ATOM 4988 C C . ASP A 1 645 ? 23.151 4.972 -18.623 1.00 82.62 645 ASP A C 1
ATOM 4990 O O . ASP A 1 645 ? 22.410 4.241 -17.967 1.00 82.62 645 ASP A O 1
ATOM 4994 N N . LEU A 1 646 ? 23.380 4.762 -19.924 1.00 86.94 646 LEU A N 1
ATOM 4995 C CA . LEU A 1 646 ? 22.766 3.688 -20.714 1.00 86.94 646 LEU A CA 1
ATOM 4996 C C . LEU A 1 646 ? 23.682 2.470 -20.911 1.00 86.94 646 LEU A C 1
ATOM 4998 O O . LEU A 1 646 ? 23.190 1.404 -21.288 1.00 86.94 646 LEU A O 1
ATOM 5002 N N . ALA A 1 647 ? 24.986 2.597 -20.649 1.00 86.25 647 ALA A N 1
ATOM 5003 C CA . ALA A 1 647 ? 25.996 1.578 -20.945 1.00 86.25 647 ALA A CA 1
ATOM 5004 C C . ALA A 1 647 ? 25.659 0.186 -20.370 1.00 86.25 647 ALA A C 1
ATOM 5006 O O . ALA A 1 647 ? 25.769 -0.811 -21.085 1.00 86.25 647 ALA A O 1
ATOM 5007 N N . ASP A 1 648 ? 25.153 0.107 -19.133 1.00 86.56 648 ASP A N 1
ATOM 5008 C CA . ASP A 1 648 ? 24.730 -1.162 -18.519 1.00 86.56 648 ASP A CA 1
ATOM 5009 C C . ASP A 1 648 ? 23.573 -1.824 -19.279 1.00 86.56 648 ASP A C 1
ATOM 5011 O O . ASP A 1 648 ? 23.568 -3.034 -19.503 1.00 86.56 648 ASP A O 1
ATOM 5015 N N . ALA A 1 649 ? 22.572 -1.034 -19.682 1.00 88.38 649 ALA A N 1
ATOM 5016 C CA . ALA A 1 649 ? 21.399 -1.533 -20.393 1.00 88.38 649 ALA A CA 1
ATOM 5017 C C . ALA A 1 649 ? 21.765 -2.002 -21.808 1.00 88.38 649 ALA A C 1
ATOM 5019 O O . ALA A 1 649 ? 21.242 -3.018 -22.281 1.00 88.38 649 ALA A O 1
ATOM 5020 N N . LEU A 1 650 ? 22.684 -1.289 -22.466 1.00 89.50 650 LEU A N 1
ATOM 5021 C CA . LEU A 1 650 ? 23.253 -1.683 -23.752 1.00 89.50 650 LEU A CA 1
ATOM 5022 C C . LEU A 1 650 ? 24.005 -3.010 -23.620 1.00 89.50 650 LEU A C 1
ATOM 5024 O O . LEU A 1 650 ? 23.675 -3.972 -24.315 1.00 89.50 650 LEU A O 1
ATOM 5028 N N . LEU A 1 651 ? 24.933 -3.101 -22.666 1.00 88.56 651 LEU A N 1
ATOM 5029 C CA . LEU A 1 651 ? 25.735 -4.297 -22.427 1.00 88.56 651 LEU A CA 1
ATOM 5030 C C . LEU A 1 651 ? 24.874 -5.512 -22.057 1.00 88.56 651 LEU A C 1
ATOM 5032 O O . LEU A 1 651 ? 25.061 -6.587 -22.621 1.00 88.56 651 LEU A O 1
ATOM 5036 N N . MET A 1 652 ? 23.874 -5.348 -21.188 1.00 86.94 652 MET A N 1
ATOM 5037 C CA . MET A 1 652 ? 22.935 -6.424 -20.840 1.00 86.94 652 MET A CA 1
ATOM 5038 C C . MET A 1 652 ? 22.128 -6.919 -22.036 1.00 86.94 652 MET A C 1
ATOM 5040 O O . MET A 1 652 ? 21.800 -8.100 -22.109 1.00 86.94 652 MET A O 1
ATOM 5044 N N . THR A 1 653 ? 21.828 -6.040 -22.991 1.00 89.25 653 THR A N 1
ATOM 5045 C CA . THR A 1 653 ? 21.148 -6.440 -24.228 1.00 89.25 653 THR A CA 1
ATOM 5046 C C . THR A 1 653 ? 22.063 -7.289 -25.090 1.00 89.25 653 THR A C 1
ATOM 5048 O O . THR A 1 653 ? 21.644 -8.341 -25.555 1.00 89.25 653 THR A O 1
ATOM 5051 N N . ILE A 1 654 ? 23.329 -6.894 -25.236 1.00 87.94 654 ILE A N 1
ATOM 5052 C CA . ILE A 1 654 ? 24.326 -7.703 -25.941 1.00 87.94 654 ILE A CA 1
ATOM 5053 C C . ILE A 1 654 ? 24.500 -9.072 -25.260 1.00 87.94 654 ILE A C 1
ATOM 5055 O O . ILE A 1 654 ? 24.471 -10.097 -25.938 1.00 87.94 654 ILE A O 1
ATOM 5059 N N . MET A 1 655 ? 24.595 -9.112 -23.926 1.00 86.62 655 MET A N 1
ATOM 5060 C CA . MET A 1 655 ? 24.694 -10.363 -23.161 1.00 86.62 655 MET A CA 1
ATOM 5061 C C . MET A 1 655 ? 23.462 -11.258 -23.341 1.00 86.62 655 MET A C 1
ATOM 5063 O O . MET A 1 655 ? 23.602 -12.465 -23.535 1.00 86.62 655 MET A O 1
ATOM 5067 N N . TYR A 1 656 ? 22.263 -10.671 -23.327 1.00 88.19 656 TYR A N 1
ATOM 5068 C CA . TYR A 1 656 ? 21.013 -11.386 -23.576 1.00 88.19 656 TYR A CA 1
ATOM 5069 C C . TYR A 1 656 ? 20.980 -12.001 -24.979 1.00 88.19 656 TYR A C 1
ATOM 5071 O O . TYR A 1 656 ? 20.643 -13.174 -25.125 1.00 88.19 656 TYR A O 1
ATOM 5079 N N . LEU A 1 657 ? 21.378 -11.238 -26.001 1.00 87.25 657 LEU A N 1
ATOM 5080 C CA . LEU A 1 657 ? 21.389 -11.724 -27.377 1.00 87.25 657 LEU A CA 1
ATOM 5081 C C . LEU A 1 657 ? 22.382 -12.874 -27.573 1.00 87.25 657 LEU A C 1
ATOM 5083 O O . LEU A 1 657 ? 22.039 -13.844 -28.240 1.00 87.25 657 LEU A O 1
ATOM 5087 N N . ILE A 1 658 ? 23.573 -12.805 -26.968 1.00 85.62 658 ILE A N 1
ATOM 5088 C CA . ILE A 1 658 ? 24.596 -13.861 -27.068 1.00 85.62 658 ILE A CA 1
ATOM 5089 C C . ILE A 1 658 ? 24.187 -15.130 -26.307 1.00 85.62 658 ILE A C 1
ATOM 5091 O O . ILE A 1 658 ? 24.637 -16.225 -26.647 1.00 85.62 658 ILE A O 1
ATOM 5095 N N . ASN A 1 659 ? 23.320 -15.026 -25.298 1.00 87.06 659 ASN A N 1
ATOM 5096 C CA . ASN A 1 659 ? 22.850 -16.198 -24.567 1.00 87.06 659 ASN A CA 1
ATOM 5097 C C . ASN A 1 659 ? 22.148 -17.210 -25.493 1.00 87.06 659 ASN A C 1
ATOM 5099 O O . ASN A 1 659 ? 22.364 -18.414 -25.350 1.00 87.06 659 ASN A O 1
ATOM 5103 N N . GLU A 1 660 ? 21.387 -16.727 -26.479 1.00 84.19 660 GLU A N 1
ATOM 5104 C CA . GLU A 1 660 ? 20.653 -17.560 -27.435 1.00 84.19 660 GLU A CA 1
ATOM 5105 C C . GLU A 1 660 ? 21.584 -18.108 -28.539 1.00 84.19 660 GLU A C 1
ATOM 5107 O O . GLU A 1 660 ? 22.213 -17.323 -29.255 1.00 84.19 660 GLU A O 1
ATOM 5112 N N . PRO A 1 661 ? 21.673 -19.437 -28.743 1.00 81.44 661 PRO A N 1
ATOM 5113 C CA . PRO A 1 661 ? 22.628 -20.035 -29.680 1.00 81.44 661 PRO A CA 1
ATOM 5114 C C . PRO A 1 661 ? 22.431 -19.578 -31.133 1.00 81.44 661 PRO A C 1
ATOM 5116 O O . PRO A 1 661 ? 23.419 -19.374 -31.836 1.00 81.44 661 PRO A O 1
ATOM 5119 N N . ALA A 1 662 ? 21.187 -19.337 -31.567 1.00 78.94 662 ALA A N 1
ATOM 5120 C CA . ALA A 1 662 ? 20.875 -18.871 -32.924 1.00 78.94 662 ALA A CA 1
ATOM 5121 C C . ALA A 1 662 ? 21.499 -17.500 -33.255 1.00 78.94 662 ALA A C 1
ATOM 5123 O O . ALA A 1 662 ? 21.863 -17.234 -34.400 1.00 78.94 662 ALA A O 1
ATOM 5124 N N . ASN A 1 663 ? 21.670 -16.643 -32.247 1.00 80.69 663 ASN A N 1
ATOM 5125 C CA . ASN A 1 663 ? 22.174 -15.281 -32.412 1.00 80.69 663 ASN A CA 1
ATOM 5126 C C . ASN A 1 663 ? 23.707 -15.200 -32.331 1.00 80.69 663 ASN A C 1
ATOM 5128 O O . ASN A 1 663 ? 24.294 -14.234 -32.819 1.00 80.69 663 ASN A O 1
ATOM 5132 N N . ARG A 1 664 ? 24.380 -16.205 -31.748 1.00 79.88 664 ARG A N 1
ATOM 5133 C CA . ARG A 1 664 ? 25.840 -16.190 -31.529 1.00 79.88 664 ARG A CA 1
ATOM 5134 C C . ARG A 1 664 ? 26.618 -16.044 -32.833 1.00 79.88 664 ARG A C 1
ATOM 5136 O O . ARG A 1 664 ? 27.485 -15.180 -32.919 1.00 79.88 664 ARG A O 1
ATOM 5143 N N . ASN A 1 665 ? 26.250 -16.807 -33.862 1.00 74.31 665 ASN A N 1
ATOM 5144 C CA . ASN A 1 665 ? 26.915 -16.770 -35.172 1.00 74.31 665 ASN A CA 1
ATOM 5145 C C . ASN A 1 665 ? 26.771 -15.409 -35.872 1.00 74.31 665 ASN A C 1
ATOM 5147 O O . ASN A 1 665 ? 27.660 -15.003 -36.613 1.00 74.31 665 ASN A O 1
ATOM 5151 N N . LEU A 1 666 ? 25.667 -14.699 -35.622 1.00 68.19 666 LEU A N 1
ATOM 5152 C CA . LEU A 1 666 ? 25.379 -13.396 -36.228 1.00 68.19 666 LEU A CA 1
ATOM 5153 C C . LEU A 1 666 ? 26.128 -12.253 -35.529 1.00 68.19 666 LEU A C 1
ATOM 5155 O O . LEU A 1 666 ? 26.497 -11.272 -36.164 1.00 68.19 666 LEU A O 1
ATOM 5159 N N . ILE A 1 667 ? 26.349 -12.378 -34.219 1.00 73.50 667 ILE A N 1
ATOM 5160 C CA . ILE A 1 667 ? 26.863 -11.300 -33.363 1.00 73.50 667 ILE A CA 1
ATOM 5161 C C . ILE A 1 667 ? 28.382 -11.398 -33.150 1.00 73.50 667 ILE A C 1
ATOM 5163 O O . ILE A 1 667 ? 29.035 -10.379 -32.911 1.00 73.50 667 ILE A O 1
ATOM 5167 N N . HIS A 1 668 ? 28.959 -12.599 -33.271 1.00 68.62 668 HIS A N 1
ATOM 5168 C CA . HIS A 1 668 ? 30.370 -12.878 -32.980 1.00 68.62 668 HIS A CA 1
ATOM 5169 C C . HIS A 1 668 ? 31.358 -11.972 -33.740 1.00 68.62 668 HIS A C 1
ATOM 5171 O O . HIS A 1 668 ? 32.402 -11.618 -33.202 1.00 68.62 668 HIS A O 1
ATOM 5177 N N . SER A 1 669 ? 31.031 -11.528 -34.960 1.00 63.75 669 SER A N 1
ATOM 5178 C CA . SER A 1 669 ? 31.893 -10.628 -35.744 1.00 63.75 669 SER A CA 1
ATOM 5179 C C . SER A 1 669 ? 31.973 -9.193 -35.205 1.00 63.75 669 SER A C 1
ATOM 5181 O O . SER A 1 669 ? 32.898 -8.467 -35.558 1.00 63.75 669 SER A O 1
ATOM 5183 N N . PHE A 1 670 ? 31.015 -8.763 -34.376 1.00 64.38 670 PHE A N 1
ATOM 5184 C CA . PHE A 1 670 ? 30.911 -7.382 -33.881 1.00 64.38 670 PHE A CA 1
ATOM 5185 C C . PHE A 1 670 ? 31.193 -7.250 -32.385 1.00 64.38 670 PHE A C 1
ATOM 5187 O O . PHE A 1 670 ? 31.671 -6.208 -31.941 1.00 64.38 670 PHE A O 1
ATOM 5194 N N . VAL A 1 671 ? 30.918 -8.297 -31.605 1.00 65.31 671 VAL A N 1
ATOM 5195 C CA . VAL A 1 671 ? 31.214 -8.336 -30.168 1.00 65.31 671 VAL A CA 1
ATOM 5196 C C . VAL A 1 671 ? 32.573 -8.993 -29.973 1.00 65.31 671 VAL A C 1
ATOM 5198 O O . VAL A 1 671 ? 32.687 -10.133 -29.532 1.00 65.31 671 VAL A O 1
ATOM 5201 N N . ASN A 1 672 ? 33.624 -8.265 -30.343 1.00 70.50 672 ASN A N 1
ATOM 5202 C CA . ASN A 1 672 ? 34.981 -8.656 -29.996 1.00 70.50 672 ASN A CA 1
ATOM 5203 C C . ASN A 1 672 ? 35.309 -8.093 -28.606 1.00 70.50 672 ASN A C 1
ATOM 5205 O O . ASN A 1 672 ? 35.258 -6.882 -28.391 1.00 70.50 672 ASN A O 1
ATOM 5209 N N . VAL A 1 673 ? 35.664 -8.977 -27.672 1.00 72.06 673 VAL A N 1
ATOM 5210 C CA . VAL A 1 673 ? 36.082 -8.632 -26.301 1.00 72.06 673 VAL A CA 1
ATOM 5211 C C . VAL A 1 673 ? 37.216 -7.596 -26.297 1.00 72.06 673 VAL A C 1
ATOM 5213 O O . VAL A 1 673 ? 37.277 -6.743 -25.413 1.00 72.06 673 VAL A O 1
ATOM 5216 N N . GLN A 1 674 ? 38.053 -7.595 -27.339 1.00 75.31 674 GLN A N 1
ATOM 5217 C CA . GLN A 1 674 ? 39.118 -6.612 -27.524 1.00 75.31 674 GLN A CA 1
ATOM 5218 C C . GLN A 1 674 ? 38.607 -5.176 -27.643 1.00 75.31 674 GLN A C 1
ATOM 5220 O O . GLN A 1 674 ? 39.299 -4.271 -27.200 1.00 75.31 674 GLN A O 1
ATOM 5225 N N . VAL A 1 675 ? 37.409 -4.937 -28.189 1.00 81.88 675 VAL A N 1
ATOM 5226 C CA . VAL A 1 675 ? 36.866 -3.572 -28.310 1.00 81.88 675 VAL A CA 1
ATOM 5227 C C . VAL A 1 675 ? 36.645 -2.971 -26.925 1.00 81.88 675 VAL A C 1
ATOM 5229 O O . VAL A 1 675 ? 37.024 -1.830 -26.686 1.00 81.88 675 VAL A O 1
ATOM 5232 N N . LEU A 1 676 ? 36.103 -3.758 -25.989 1.00 81.69 676 LEU A N 1
ATOM 5233 C CA . LEU A 1 676 ? 35.862 -3.321 -24.612 1.00 81.69 676 LEU A CA 1
ATOM 5234 C C . LEU A 1 676 ? 37.160 -3.140 -23.816 1.00 81.69 676 LEU A C 1
ATOM 5236 O O . LEU A 1 676 ? 37.206 -2.287 -22.932 1.00 81.69 676 LEU A O 1
ATOM 5240 N N . LEU A 1 677 ? 38.209 -3.901 -24.145 1.00 79.88 677 LEU A N 1
ATOM 5241 C CA . LEU A 1 677 ? 39.541 -3.803 -23.537 1.00 79.88 677 LEU A CA 1
ATOM 5242 C C . LEU A 1 677 ? 40.445 -2.751 -24.203 1.00 79.88 677 LEU A C 1
ATOM 5244 O O . LEU A 1 677 ? 41.412 -2.317 -23.579 1.00 79.88 677 LEU A O 1
ATOM 5248 N N . ALA A 1 678 ? 40.119 -2.301 -25.419 1.00 82.19 678 ALA A N 1
ATOM 5249 C CA . ALA A 1 678 ? 40.940 -1.393 -26.221 1.00 82.19 678 ALA A CA 1
ATOM 5250 C C . ALA A 1 678 ? 41.371 -0.114 -25.479 1.00 82.19 678 ALA A C 1
ATOM 5252 O O . ALA A 1 678 ? 42.546 0.241 -25.573 1.00 82.19 678 ALA A O 1
ATOM 5253 N N . PRO A 1 679 ? 40.503 0.556 -24.684 1.00 82.94 679 PRO A N 1
ATOM 5254 C CA . PRO A 1 679 ? 40.922 1.725 -23.911 1.00 82.94 679 PRO A CA 1
ATOM 5255 C C . PRO A 1 679 ? 42.056 1.438 -22.917 1.00 82.94 679 PRO A C 1
ATOM 5257 O O . PRO A 1 679 ? 42.829 2.343 -22.613 1.00 82.94 679 PRO A O 1
ATOM 5260 N N . LEU A 1 680 ? 42.151 0.207 -22.403 1.00 78.75 680 LEU A N 1
ATOM 5261 C CA . LEU A 1 680 ? 43.186 -0.205 -21.453 1.00 78.75 680 LEU A CA 1
ATOM 5262 C C . LEU A 1 680 ? 44.469 -0.673 -22.160 1.00 78.75 680 LEU A C 1
ATOM 5264 O O . LEU A 1 680 ? 45.552 -0.458 -21.626 1.00 78.75 680 LEU A O 1
ATOM 5268 N N . THR A 1 681 ? 44.365 -1.270 -23.352 1.00 75.62 681 THR A N 1
ATOM 5269 C CA . THR A 1 681 ? 45.510 -1.846 -24.084 1.00 75.62 681 THR A CA 1
ATOM 5270 C C . THR A 1 681 ? 46.225 -0.871 -25.026 1.00 75.62 681 THR A C 1
ATOM 5272 O O . THR A 1 681 ? 47.373 -1.115 -25.375 1.00 75.62 681 THR A O 1
ATOM 5275 N N . ASP A 1 682 ? 45.574 0.204 -25.477 1.00 72.44 682 ASP A N 1
ATOM 5276 C CA . ASP A 1 682 ? 46.152 1.180 -26.419 1.00 72.44 682 ASP A CA 1
ATOM 5277 C C . ASP A 1 682 ? 47.135 2.127 -25.707 1.00 72.44 682 ASP A C 1
ATOM 5279 O O . ASP A 1 682 ? 46.701 3.100 -25.098 1.00 72.44 682 ASP A O 1
ATOM 5283 N N . THR A 1 683 ? 48.440 1.851 -25.728 1.00 66.00 683 THR A N 1
ATOM 5284 C CA . THR A 1 683 ? 49.468 2.596 -24.971 1.00 66.00 683 THR A CA 1
ATOM 5285 C C . THR A 1 683 ? 50.018 3.844 -25.663 1.00 66.00 683 THR A C 1
ATOM 5287 O O . THR A 1 683 ? 50.794 4.575 -25.049 1.00 66.00 683 THR A O 1
ATOM 5290 N N . ASP A 1 684 ? 49.615 4.122 -26.904 1.00 61.59 684 ASP A N 1
ATOM 5291 C CA . ASP A 1 684 ? 50.304 5.098 -27.762 1.00 61.59 684 ASP A CA 1
ATOM 5292 C C . ASP A 1 684 ? 49.833 6.551 -27.546 1.00 61.59 684 ASP A C 1
ATOM 5294 O O . ASP A 1 684 ? 50.451 7.496 -28.037 1.00 61.59 684 ASP A O 1
ATOM 5298 N N . THR A 1 685 ? 48.754 6.763 -26.779 1.00 58.69 685 THR A N 1
ATOM 5299 C CA . THR A 1 685 ? 48.171 8.092 -26.517 1.00 58.69 685 THR A CA 1
ATOM 5300 C C . THR A 1 685 ? 48.286 8.520 -25.041 1.00 58.69 685 THR A C 1
ATOM 5302 O O . THR A 1 685 ? 47.965 7.736 -24.143 1.00 58.69 685 THR A O 1
ATOM 5305 N N . PRO A 1 686 ? 48.702 9.772 -24.745 1.00 59.72 686 PRO A N 1
ATOM 5306 C CA . PRO A 1 686 ? 48.893 10.252 -23.372 1.00 59.72 686 PRO A CA 1
ATOM 5307 C C . PRO A 1 686 ? 47.580 10.338 -22.568 1.00 59.72 686 PRO A C 1
ATOM 5309 O O . PRO A 1 686 ? 46.492 10.539 -23.114 1.00 59.72 686 PRO A O 1
ATOM 5312 N N . ALA A 1 687 ? 47.679 10.202 -21.239 1.00 62.41 687 ALA A N 1
ATOM 5313 C CA . ALA A 1 687 ? 46.551 10.117 -20.303 1.00 62.41 687 ALA A CA 1
ATOM 5314 C C . ALA A 1 687 ? 45.807 11.458 -20.089 1.00 62.41 687 ALA A C 1
ATOM 5316 O O . ALA A 1 687 ? 45.940 12.104 -19.052 1.00 62.41 687 ALA A O 1
ATOM 5317 N N . GLY A 1 688 ? 44.993 11.874 -21.065 1.00 71.62 688 GLY A N 1
ATOM 5318 C CA . GLY A 1 688 ? 44.054 12.997 -20.932 1.00 71.62 688 GLY A CA 1
ATOM 5319 C C . GLY A 1 688 ? 42.787 12.671 -20.117 1.00 71.62 688 GLY A C 1
ATOM 5320 O O . GLY A 1 688 ? 42.507 11.517 -19.785 1.00 71.62 688 GLY A O 1
ATOM 5321 N N . THR A 1 689 ? 41.968 13.690 -19.831 1.00 73.19 689 THR A N 1
ATOM 5322 C CA . THR A 1 689 ? 40.689 13.560 -19.096 1.00 73.19 689 THR A CA 1
ATOM 5323 C C . THR A 1 689 ? 39.681 12.648 -19.803 1.00 73.19 689 THR A C 1
ATOM 5325 O O . THR A 1 689 ? 39.072 11.793 -19.161 1.00 73.19 689 THR A O 1
ATOM 5328 N N . GLU A 1 690 ? 39.552 12.763 -21.127 1.00 74.06 690 GLU A N 1
ATOM 5329 C CA . GLU A 1 690 ? 38.680 11.904 -21.944 1.00 74.06 690 GLU A CA 1
ATOM 5330 C C . GLU A 1 690 ? 39.120 10.431 -21.889 1.00 74.06 690 GLU A C 1
ATOM 5332 O O . GLU A 1 690 ? 38.296 9.520 -21.797 1.00 74.06 690 GLU A O 1
ATOM 5337 N N . ARG A 1 691 ? 40.435 10.183 -21.870 1.00 78.50 691 ARG A N 1
ATOM 5338 C CA . ARG A 1 691 ? 41.003 8.833 -21.791 1.00 78.50 691 ARG A CA 1
ATOM 5339 C C . ARG A 1 691 ? 40.712 8.176 -20.441 1.00 78.50 691 ARG A C 1
ATOM 5341 O O . ARG A 1 691 ? 40.275 7.029 -20.413 1.00 78.50 691 ARG A O 1
ATOM 5348 N N . ARG A 1 692 ? 40.834 8.921 -19.335 1.00 80.00 692 ARG A N 1
ATOM 5349 C CA . ARG A 1 692 ? 40.445 8.443 -17.994 1.00 80.00 692 ARG A CA 1
ATOM 5350 C C . ARG A 1 692 ? 38.955 8.095 -17.910 1.00 80.00 692 ARG A C 1
ATOM 5352 O O . ARG A 1 692 ? 38.605 7.078 -17.323 1.00 80.00 692 ARG A O 1
ATOM 5359 N N . GLN A 1 693 ? 38.082 8.875 -18.550 1.00 82.12 693 GLN A N 1
ATOM 5360 C CA . GLN A 1 693 ? 36.649 8.555 -18.614 1.00 82.12 693 GLN A CA 1
ATOM 5361 C C . GLN A 1 693 ? 36.376 7.258 -19.393 1.00 82.12 693 GLN A C 1
ATOM 5363 O O . GLN A 1 693 ? 35.564 6.442 -18.956 1.00 82.12 693 GLN A O 1
ATOM 5368 N N . ARG A 1 694 ? 37.084 7.023 -20.508 1.00 83.19 694 ARG A N 1
ATOM 5369 C CA . ARG A 1 694 ? 36.992 5.763 -21.270 1.00 83.19 694 ARG A CA 1
ATOM 5370 C C . ARG A 1 694 ? 37.544 4.564 -20.494 1.00 83.19 694 ARG A C 1
ATOM 5372 O O . ARG A 1 694 ? 36.989 3.474 -20.599 1.00 83.19 694 ARG A O 1
ATOM 5379 N N . TRP A 1 695 ?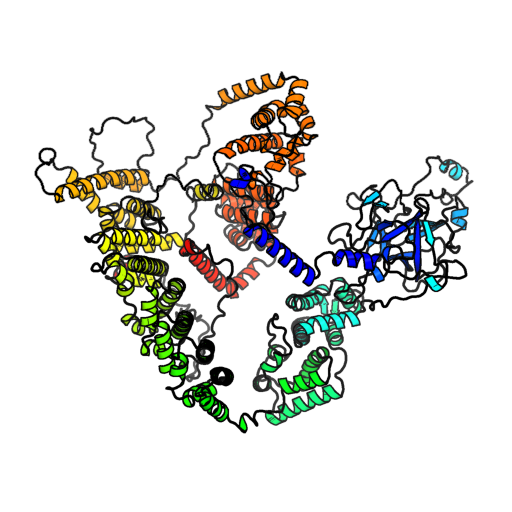 38.584 4.752 -19.679 1.00 86.06 695 TRP A N 1
ATOM 5380 C CA . TRP A 1 695 ? 39.068 3.727 -18.748 1.00 86.06 695 TRP A CA 1
ATOM 5381 C C . TRP A 1 695 ? 38.004 3.341 -17.722 1.00 86.06 695 TRP A C 1
ATOM 5383 O O . TRP A 1 695 ? 37.755 2.156 -17.518 1.00 86.06 695 TRP A O 1
ATOM 5393 N N . THR A 1 696 ? 37.324 4.322 -17.123 1.00 84.44 696 THR A N 1
ATOM 5394 C CA . THR A 1 696 ? 36.210 4.061 -16.200 1.00 84.44 696 THR A CA 1
ATOM 5395 C C . THR A 1 696 ? 35.050 3.345 -16.896 1.00 84.44 696 THR A C 1
ATOM 5397 O O . THR A 1 696 ? 34.496 2.402 -16.336 1.00 84.44 696 THR A O 1
ATOM 5400 N N . ALA A 1 697 ? 34.711 3.740 -18.128 1.00 85.50 697 ALA A N 1
ATOM 5401 C CA . ALA A 1 697 ? 33.681 3.080 -18.930 1.00 85.50 697 ALA A CA 1
ATOM 5402 C C . ALA A 1 697 ? 34.018 1.607 -19.219 1.00 85.50 697 ALA A C 1
ATOM 5404 O O . ALA A 1 697 ? 33.192 0.720 -19.002 1.00 85.50 697 ALA A O 1
ATOM 5405 N N . SER A 1 698 ? 35.256 1.343 -19.650 1.00 88.56 698 SER A N 1
ATOM 5406 C CA . SER A 1 698 ? 35.781 -0.007 -19.888 1.00 88.56 698 SER A CA 1
ATOM 5407 C C . SER A 1 698 ? 35.761 -0.853 -18.609 1.00 88.56 698 SER A C 1
ATOM 5409 O O . SER A 1 698 ? 35.195 -1.946 -18.607 1.00 88.56 698 SER A O 1
ATOM 5411 N N . ARG A 1 699 ? 36.260 -0.314 -17.487 1.00 87.69 699 ARG A N 1
ATOM 5412 C CA . ARG A 1 699 ? 36.196 -0.943 -16.156 1.00 87.69 699 ARG A CA 1
ATOM 5413 C C . ARG A 1 699 ? 34.767 -1.346 -15.782 1.00 87.69 699 ARG A C 1
ATOM 5415 O O . ARG A 1 699 ? 34.532 -2.505 -15.448 1.00 87.69 699 ARG A O 1
ATOM 5422 N N . ASN A 1 700 ? 33.808 -0.423 -15.869 1.00 86.75 700 ASN A N 1
ATOM 5423 C CA . ASN A 1 700 ? 32.410 -0.689 -15.514 1.00 86.75 700 ASN A CA 1
ATOM 5424 C C . ASN A 1 700 ? 31.801 -1.803 -16.379 1.00 86.75 700 ASN A C 1
ATOM 5426 O O . ASN A 1 700 ? 31.104 -2.676 -15.858 1.00 86.75 700 ASN A O 1
ATOM 5430 N N . ALA A 1 701 ? 32.091 -1.799 -17.684 1.00 88.06 701 ALA A N 1
ATOM 5431 C CA . ALA A 1 701 ? 31.626 -2.826 -18.608 1.00 88.06 701 ALA A CA 1
ATOM 5432 C C . ALA A 1 701 ? 32.211 -4.210 -18.274 1.00 88.06 701 ALA A C 1
ATOM 5434 O O . ALA A 1 701 ? 31.471 -5.192 -18.231 1.00 88.06 701 ALA A O 1
ATOM 5435 N N . ILE A 1 702 ? 33.510 -4.293 -17.973 1.00 88.31 702 ILE A N 1
ATOM 5436 C CA . ILE A 1 702 ? 34.186 -5.549 -17.608 1.00 88.31 702 ILE A CA 1
ATOM 5437 C C . ILE A 1 702 ? 33.619 -6.112 -16.301 1.00 88.31 702 ILE A C 1
ATOM 5439 O O . ILE A 1 702 ? 33.270 -7.291 -16.242 1.00 88.31 702 ILE A O 1
ATOM 5443 N N . VAL A 1 703 ? 33.452 -5.271 -15.275 1.00 87.69 703 VAL A N 1
ATOM 5444 C CA . VAL A 1 703 ? 32.840 -5.674 -13.998 1.00 87.69 703 VAL A CA 1
ATOM 5445 C C . VAL A 1 703 ? 31.418 -6.196 -14.230 1.00 87.69 703 VAL A C 1
ATOM 5447 O O . VAL A 1 703 ? 31.048 -7.247 -13.712 1.00 87.69 703 VAL A O 1
ATOM 5450 N N . MET A 1 704 ? 30.624 -5.511 -15.056 1.00 85.69 704 MET A N 1
ATOM 5451 C CA . MET A 1 704 ? 29.263 -5.935 -15.395 1.00 85.69 704 MET A CA 1
ATOM 5452 C C . MET A 1 704 ? 29.233 -7.274 -16.152 1.00 85.69 704 MET A C 1
ATOM 5454 O O . MET A 1 704 ? 28.373 -8.110 -15.875 1.00 85.69 704 MET A O 1
ATOM 5458 N N . MET A 1 705 ? 30.177 -7.511 -17.070 1.00 87.00 705 MET A N 1
ATOM 5459 C CA . MET A 1 705 ? 30.317 -8.803 -17.751 1.00 87.00 705 MET A CA 1
ATOM 5460 C C . MET A 1 705 ? 30.678 -9.919 -16.770 1.00 87.00 705 MET A C 1
ATOM 5462 O O . MET A 1 705 ? 30.057 -10.976 -16.812 1.00 87.00 705 MET A O 1
ATOM 5466 N N . MET A 1 706 ? 31.620 -9.679 -15.855 1.00 85.88 706 MET A N 1
ATOM 5467 C CA . MET A 1 706 ? 32.017 -10.662 -14.840 1.00 85.88 706 MET A CA 1
ATOM 5468 C C . MET A 1 706 ? 30.904 -10.955 -13.825 1.00 85.88 706 MET A C 1
ATOM 5470 O O . MET A 1 706 ? 30.887 -12.031 -13.244 1.00 85.88 706 MET A O 1
ATOM 5474 N N . ARG A 1 707 ? 29.923 -10.057 -13.673 1.00 86.56 707 ARG A N 1
ATOM 5475 C CA . ARG A 1 707 ? 28.705 -10.257 -12.866 1.00 86.56 707 ARG A CA 1
ATOM 5476 C C . ARG A 1 707 ? 27.600 -11.051 -13.590 1.00 86.56 707 ARG A C 1
ATOM 5478 O O . ARG A 1 707 ? 26.565 -11.335 -12.987 1.00 86.56 707 ARG A O 1
ATOM 5485 N N . SER A 1 708 ? 27.797 -11.421 -14.861 1.00 86.06 708 SER A N 1
ATOM 5486 C CA . SER A 1 708 ? 26.873 -12.234 -15.668 1.00 86.06 708 SER A CA 1
ATOM 5487 C C . SER A 1 708 ? 27.505 -13.568 -16.077 1.00 86.06 708 SER A C 1
ATOM 5489 O O . SER A 1 708 ? 28.647 -13.607 -16.525 1.00 86.06 708 SER A O 1
ATOM 5491 N N . TRP A 1 709 ? 26.735 -14.661 -16.045 1.00 85.56 709 TRP A N 1
ATOM 5492 C CA . TRP A 1 709 ? 27.199 -15.986 -16.485 1.00 85.56 709 TRP A CA 1
ATOM 5493 C C . TRP A 1 709 ? 27.714 -15.994 -17.927 1.00 85.56 709 TRP A C 1
ATOM 5495 O O . TRP A 1 709 ? 28.774 -16.549 -18.206 1.00 85.56 709 TRP A O 1
ATOM 5505 N N . THR A 1 710 ? 26.994 -15.341 -18.843 1.00 85.44 710 THR A N 1
ATOM 5506 C CA . THR A 1 710 ? 27.408 -15.247 -20.251 1.00 85.44 710 THR A CA 1
ATOM 5507 C C . THR A 1 710 ? 28.709 -14.469 -20.400 1.00 85.44 710 THR A C 1
ATOM 5509 O O . THR A 1 710 ? 29.542 -14.827 -21.225 1.00 85.44 710 THR A O 1
ATOM 5512 N N . GLY A 1 711 ? 28.900 -13.422 -19.595 1.00 85.56 711 GLY A N 1
ATOM 5513 C CA . GLY A 1 711 ? 30.099 -12.597 -19.638 1.00 85.56 711 GLY A CA 1
ATOM 5514 C C . GLY A 1 711 ? 31.320 -13.330 -19.086 1.00 85.56 711 GLY A C 1
ATOM 5515 O O . GLY A 1 711 ? 32.348 -13.321 -19.753 1.00 85.56 711 GLY A O 1
ATOM 5516 N N . ILE A 1 712 ? 31.197 -14.041 -17.955 1.00 85.88 712 ILE A N 1
ATOM 5517 C CA . ILE A 1 712 ? 32.275 -14.889 -17.409 1.00 85.88 712 ILE A CA 1
ATOM 5518 C C . ILE A 1 712 ? 32.746 -15.896 -18.464 1.00 85.88 712 ILE A C 1
ATOM 5520 O O . ILE A 1 712 ? 33.941 -15.991 -18.735 1.00 85.88 712 ILE A O 1
ATOM 5524 N N . LEU A 1 713 ? 31.817 -16.612 -19.105 1.00 84.81 713 LEU A N 1
ATOM 5525 C CA . LEU A 1 713 ? 32.149 -17.611 -20.127 1.00 84.81 713 LEU A CA 1
ATOM 5526 C C . LEU A 1 713 ? 32.866 -16.990 -21.336 1.00 84.81 713 LEU A C 1
ATOM 5528 O O . LEU A 1 713 ? 33.872 -17.519 -21.795 1.00 84.81 713 LEU A O 1
ATOM 5532 N N . ILE A 1 714 ? 32.397 -15.841 -21.831 1.00 82.88 714 ILE A N 1
ATOM 5533 C CA . ILE A 1 714 ? 33.021 -15.150 -22.973 1.00 82.88 714 ILE A CA 1
ATOM 5534 C C . ILE A 1 714 ? 34.418 -14.619 -22.613 1.00 82.88 714 ILE A C 1
ATOM 5536 O O . ILE A 1 714 ? 35.351 -14.737 -23.409 1.00 82.88 714 ILE A O 1
ATOM 5540 N N . MET A 1 715 ? 34.571 -14.033 -21.422 1.00 83.50 715 MET A N 1
ATOM 5541 C CA . MET A 1 715 ? 35.832 -13.442 -20.962 1.00 83.50 715 MET A CA 1
ATOM 5542 C C . MET A 1 715 ? 36.910 -14.493 -20.687 1.00 83.50 715 MET A C 1
ATOM 5544 O O . MET A 1 715 ? 38.092 -14.191 -20.849 1.00 83.50 715 MET A O 1
ATOM 5548 N N . THR A 1 716 ? 36.512 -15.700 -20.278 1.00 81.19 716 THR A N 1
ATOM 5549 C CA . THR A 1 716 ? 37.418 -16.816 -19.964 1.00 81.19 716 THR A CA 1
ATOM 5550 C C . THR A 1 716 ? 37.787 -17.642 -21.189 1.00 81.19 716 THR A C 1
ATOM 5552 O O . THR A 1 716 ? 38.961 -17.950 -21.369 1.00 81.19 716 THR A O 1
ATOM 5555 N N . ALA A 1 717 ? 36.821 -17.940 -22.063 1.00 80.69 717 ALA A N 1
ATOM 5556 C CA . ALA A 1 717 ? 37.061 -18.720 -23.275 1.00 80.69 717 ALA A CA 1
ATOM 5557 C C . ALA A 1 717 ? 37.941 -17.979 -24.298 1.00 80.69 717 ALA A C 1
ATOM 5559 O O . ALA A 1 717 ? 38.666 -18.606 -25.069 1.00 80.69 717 ALA A O 1
ATOM 5560 N N . ASN A 1 718 ? 37.891 -16.641 -24.331 1.00 77.94 718 ASN A N 1
ATOM 5561 C CA . ASN A 1 718 ? 38.719 -15.860 -25.245 1.00 77.94 718 ASN A CA 1
ATOM 5562 C C . ASN A 1 718 ? 40.119 -15.611 -24.640 1.00 77.94 718 ASN A C 1
ATOM 5564 O O . ASN A 1 718 ? 40.227 -14.897 -23.639 1.00 77.94 718 ASN A O 1
ATOM 5568 N N . PRO A 1 719 ? 41.216 -16.083 -25.267 1.00 72.62 719 PRO A N 1
ATOM 5569 C CA . PRO A 1 719 ? 42.575 -15.837 -24.774 1.00 72.62 719 PRO A CA 1
ATOM 5570 C C . PRO A 1 719 ? 42.954 -14.346 -24.747 1.00 72.62 719 PRO A C 1
ATOM 5572 O O . PRO A 1 719 ? 43.878 -13.961 -24.031 1.00 72.62 719 PRO A O 1
ATOM 5575 N N . GLN A 1 720 ? 42.243 -13.508 -25.508 1.00 72.88 720 GLN A N 1
ATOM 5576 C CA . GLN A 1 720 ? 42.395 -12.051 -25.557 1.00 72.88 720 GLN A CA 1
ATOM 5577 C C . GLN A 1 720 ? 41.442 -11.312 -24.599 1.00 72.88 720 GLN A C 1
ATOM 5579 O O . GLN A 1 720 ? 41.384 -10.088 -24.620 1.00 72.88 720 GLN A O 1
ATOM 5584 N N . GLY A 1 721 ? 40.672 -12.039 -23.783 1.00 80.75 721 GLY A N 1
ATOM 5585 C CA . GLY A 1 721 ? 39.772 -11.485 -22.776 1.00 80.75 721 GLY A CA 1
ATOM 5586 C C . GLY A 1 721 ? 40.469 -11.277 -21.434 1.00 80.75 721 GLY A C 1
ATOM 5587 O O . GLY A 1 721 ? 41.362 -10.440 -21.290 1.00 80.75 721 GLY A O 1
ATOM 5588 N N . LEU A 1 722 ? 40.073 -12.068 -20.437 1.00 82.31 722 LEU A N 1
ATOM 5589 C CA . LEU A 1 722 ? 40.537 -11.937 -19.053 1.00 82.31 722 LEU A CA 1
ATOM 5590 C C . LEU A 1 722 ? 42.058 -12.125 -18.916 1.00 82.31 722 LEU A C 1
ATOM 5592 O O . LEU A 1 722 ? 42.716 -11.392 -18.181 1.00 82.31 722 LEU A O 1
ATOM 5596 N N . ARG A 1 723 ? 42.643 -13.045 -19.692 1.00 83.44 723 ARG A N 1
ATOM 5597 C CA . ARG A 1 723 ? 44.092 -13.299 -19.705 1.00 83.44 723 ARG A CA 1
ATOM 5598 C C . ARG A 1 723 ? 44.907 -12.117 -20.236 1.00 83.44 723 ARG A C 1
ATOM 5600 O O . ARG A 1 723 ? 46.002 -11.869 -19.739 1.00 83.44 723 ARG A O 1
ATOM 5607 N N . SER A 1 724 ? 44.386 -11.374 -21.215 1.00 83.81 724 SER A N 1
ATOM 5608 C CA . SER A 1 724 ? 45.043 -10.152 -21.700 1.00 83.81 724 SER A CA 1
ATOM 5609 C C . SER A 1 724 ? 45.044 -9.068 -20.626 1.00 83.81 724 SER A C 1
ATOM 5611 O O . SER A 1 724 ? 46.052 -8.391 -20.443 1.00 83.81 724 SER A O 1
ATOM 5613 N N . LEU A 1 725 ? 43.942 -8.940 -19.879 1.00 83.94 725 LEU A N 1
ATOM 5614 C CA . LEU A 1 725 ? 43.825 -7.981 -18.782 1.00 83.94 725 LEU A CA 1
ATOM 5615 C C . LEU A 1 725 ? 44.818 -8.268 -17.650 1.00 83.94 725 LEU A C 1
ATOM 5617 O O . LEU A 1 725 ? 45.466 -7.345 -17.168 1.00 83.94 725 LEU A O 1
ATOM 5621 N N . VAL A 1 726 ? 44.999 -9.540 -17.287 1.00 83.44 726 VAL A N 1
ATOM 5622 C CA . VAL A 1 726 ? 45.999 -9.956 -16.290 1.00 83.44 726 VAL A CA 1
ATOM 5623 C C . VAL A 1 726 ? 47.430 -9.706 -16.787 1.00 83.44 726 VAL A C 1
ATOM 5625 O O . VAL A 1 726 ? 48.239 -9.148 -16.052 1.00 83.44 726 VAL A O 1
ATOM 5628 N N . ARG A 1 727 ? 47.739 -10.024 -18.052 1.00 81.88 727 ARG A N 1
ATOM 5629 C CA . ARG A 1 727 ? 49.072 -9.790 -18.646 1.00 81.88 727 ARG A CA 1
ATOM 5630 C C . ARG A 1 727 ? 49.488 -8.316 -18.680 1.00 81.88 727 ARG A C 1
ATOM 5632 O O . ARG A 1 727 ? 50.682 -8.034 -18.626 1.00 81.88 727 ARG A O 1
ATOM 5639 N N . MET A 1 728 ? 48.545 -7.371 -18.733 1.00 78.94 728 MET A N 1
ATOM 5640 C CA . MET A 1 728 ? 48.872 -5.936 -18.661 1.00 78.94 728 MET A CA 1
ATOM 5641 C C . MET A 1 728 ? 49.551 -5.542 -17.339 1.00 78.94 728 MET A C 1
ATOM 5643 O O . MET A 1 728 ? 50.297 -4.566 -17.308 1.00 78.94 728 MET A O 1
ATOM 5647 N N . LEU A 1 729 ? 49.324 -6.295 -16.254 1.00 77.19 729 LEU A N 1
ATOM 5648 C CA . LEU A 1 729 ? 50.002 -6.067 -14.973 1.00 77.19 729 LEU A CA 1
ATOM 5649 C C . LEU A 1 729 ? 51.489 -6.459 -15.030 1.00 77.19 729 LEU A C 1
ATOM 5651 O O . LEU A 1 729 ? 52.311 -5.831 -14.364 1.00 77.19 729 LEU A O 1
ATOM 5655 N N . GLU A 1 730 ? 51.834 -7.454 -15.852 1.00 74.44 730 GLU A N 1
ATOM 5656 C CA . GLU A 1 730 ? 53.202 -7.962 -16.033 1.00 74.44 730 GLU A CA 1
ATOM 5657 C C . GLU A 1 730 ? 54.011 -7.124 -17.035 1.00 74.44 730 GLU A C 1
ATOM 5659 O O . GLU A 1 730 ? 55.229 -6.992 -16.910 1.00 74.44 730 GLU A O 1
ATOM 5664 N N . GLN A 1 731 ? 53.341 -6.538 -18.030 1.00 74.38 731 GLN A N 1
ATOM 5665 C CA . GLN A 1 731 ? 53.975 -5.724 -19.066 1.00 74.38 731 GLN A CA 1
ATOM 5666 C C . GLN A 1 731 ? 54.479 -4.367 -18.518 1.00 74.38 731 GLN A C 1
ATOM 5668 O O . GLN A 1 731 ? 53.937 -3.836 -17.539 1.00 74.38 731 GLN A O 1
ATOM 5673 N N . PRO A 1 732 ? 55.508 -3.752 -19.136 1.00 66.25 732 PRO A N 1
ATOM 5674 C CA . PRO A 1 732 ? 56.038 -2.441 -18.745 1.00 66.25 732 PRO A CA 1
ATOM 5675 C C . PRO A 1 732 ? 55.121 -1.287 -19.206 1.00 66.25 732 PRO A C 1
ATOM 5677 O O . PRO A 1 732 ? 55.539 -0.381 -19.918 1.00 66.25 732 PRO A O 1
ATOM 5680 N N . VAL A 1 733 ? 53.845 -1.338 -18.822 1.00 72.75 733 VAL A N 1
ATOM 5681 C CA . VAL A 1 733 ? 52.840 -0.294 -19.078 1.00 72.75 733 VAL A CA 1
ATOM 5682 C C . VAL A 1 733 ? 52.912 0.775 -17.980 1.00 72.75 733 VAL A C 1
ATOM 5684 O O . VAL A 1 733 ? 53.302 0.467 -16.852 1.00 72.75 733 VAL A O 1
ATOM 5687 N N . GLY A 1 734 ? 52.524 2.017 -18.290 1.00 71.19 734 GLY A N 1
ATOM 5688 C CA . GLY A 1 734 ? 52.492 3.121 -17.325 1.00 71.19 734 GLY A CA 1
ATOM 5689 C C . GLY A 1 734 ? 51.625 2.836 -16.089 1.00 71.19 734 GLY A C 1
ATOM 5690 O O . GLY A 1 734 ? 50.569 2.202 -16.185 1.00 71.19 734 GLY A O 1
ATOM 5691 N N . ASP A 1 735 ? 52.061 3.342 -14.933 1.00 72.56 735 ASP A N 1
ATOM 5692 C CA . ASP A 1 735 ? 51.479 3.028 -13.618 1.00 72.56 735 ASP A CA 1
ATOM 5693 C C . ASP A 1 735 ? 49.982 3.357 -13.505 1.00 72.56 735 ASP A C 1
ATOM 5695 O O . ASP A 1 735 ? 49.235 2.624 -12.857 1.00 72.56 735 ASP A O 1
ATOM 5699 N N . ASP A 1 736 ? 49.511 4.402 -14.190 1.00 75.31 736 ASP A N 1
ATOM 5700 C CA . ASP A 1 736 ? 48.094 4.785 -14.222 1.00 75.31 736 ASP A CA 1
ATOM 5701 C C . ASP A 1 736 ? 47.192 3.662 -14.770 1.00 75.31 736 ASP A C 1
ATOM 5703 O O . ASP A 1 736 ? 46.117 3.406 -14.225 1.00 75.31 736 ASP A O 1
ATOM 5707 N N . VAL A 1 737 ? 47.630 2.949 -15.816 1.00 79.12 737 VAL A N 1
ATOM 5708 C CA . VAL A 1 737 ? 46.856 1.843 -16.412 1.00 79.12 737 VAL A CA 1
ATOM 5709 C C . VAL A 1 737 ? 46.840 0.644 -15.467 1.00 79.12 737 VAL A C 1
ATOM 5711 O O . VAL A 1 737 ? 45.783 0.055 -15.241 1.00 79.12 737 VAL A O 1
ATOM 5714 N N . LYS A 1 738 ? 47.983 0.320 -14.849 1.00 79.00 738 LYS A N 1
ATOM 5715 C CA . LYS A 1 738 ? 48.089 -0.773 -13.870 1.00 79.00 738 LYS A CA 1
ATOM 5716 C C . LYS A 1 738 ? 47.178 -0.545 -12.664 1.00 79.00 738 LYS A C 1
ATOM 5718 O O . LYS A 1 738 ? 46.483 -1.469 -12.248 1.00 79.00 738 LYS A O 1
ATOM 5723 N N . LYS A 1 739 ? 47.101 0.693 -12.162 1.00 78.94 739 LYS A N 1
ATOM 5724 C CA . LYS A 1 739 ? 46.172 1.091 -11.090 1.00 78.94 739 LYS A CA 1
ATOM 5725 C C . LYS A 1 739 ? 44.706 0.875 -11.476 1.00 78.94 739 LYS A C 1
ATOM 5727 O O . LYS A 1 739 ? 43.942 0.335 -10.679 1.00 78.94 739 LYS A O 1
ATOM 5732 N N . VAL A 1 740 ? 44.304 1.247 -12.695 1.00 81.81 740 VAL A N 1
ATOM 5733 C CA . VAL A 1 740 ? 42.926 1.028 -13.178 1.00 81.81 740 VAL A CA 1
ATOM 5734 C C . VAL A 1 740 ? 42.610 -0.461 -13.335 1.00 81.81 740 VAL A C 1
ATOM 5736 O O . VAL A 1 740 ? 41.517 -0.895 -12.965 1.00 81.81 740 VAL A O 1
ATOM 5739 N N . VAL A 1 741 ? 43.546 -1.252 -13.865 1.00 84.06 741 VAL A N 1
ATOM 5740 C CA . VAL A 1 741 ? 43.381 -2.705 -14.016 1.00 84.06 741 VAL A CA 1
ATOM 5741 C C . VAL A 1 741 ? 43.242 -3.377 -12.647 1.00 84.06 741 VAL A C 1
ATOM 5743 O O . VAL A 1 741 ? 42.309 -4.155 -12.455 1.00 84.06 741 VAL A O 1
ATOM 5746 N N . LEU A 1 742 ? 44.083 -3.015 -11.670 1.00 80.88 742 LEU A N 1
ATOM 5747 C CA . LEU A 1 742 ? 43.957 -3.480 -10.284 1.00 80.88 742 LEU A CA 1
ATOM 5748 C C . LEU A 1 742 ? 42.602 -3.097 -9.677 1.00 80.88 742 LEU A C 1
ATOM 5750 O O . LEU A 1 742 ? 41.909 -3.964 -9.157 1.00 80.88 742 LEU A O 1
ATOM 5754 N N . ALA A 1 743 ? 42.177 -1.836 -9.811 1.00 80.50 743 ALA A N 1
ATOM 5755 C CA . ALA A 1 743 ? 40.874 -1.388 -9.317 1.00 80.50 743 ALA A CA 1
ATOM 5756 C C . ALA A 1 743 ? 39.703 -2.152 -9.967 1.00 80.50 743 ALA A C 1
ATOM 5758 O O . ALA A 1 743 ? 38.718 -2.458 -9.302 1.00 80.50 743 ALA A O 1
ATOM 5759 N N . THR A 1 744 ? 39.821 -2.503 -11.252 1.00 84.50 744 THR A N 1
ATOM 5760 C CA . THR A 1 744 ? 38.830 -3.331 -11.961 1.00 84.50 744 THR A CA 1
ATOM 5761 C C . THR A 1 744 ? 38.759 -4.741 -11.368 1.00 84.50 744 THR A C 1
ATOM 5763 O O . THR A 1 744 ? 37.665 -5.270 -11.193 1.00 84.50 744 THR A O 1
ATOM 5766 N N . ILE A 1 745 ? 39.903 -5.342 -11.025 1.00 84.00 745 ILE A N 1
ATOM 5767 C CA . ILE A 1 745 ? 39.972 -6.667 -10.387 1.00 84.00 745 ILE A CA 1
ATOM 5768 C C . ILE A 1 745 ? 39.401 -6.623 -8.961 1.00 84.00 745 ILE A C 1
ATOM 5770 O O . ILE A 1 745 ? 38.633 -7.513 -8.599 1.00 84.00 745 ILE A O 1
ATOM 5774 N N . CYS A 1 746 ? 39.690 -5.577 -8.180 1.00 79.38 746 CYS A N 1
ATOM 5775 C CA . CYS A 1 746 ? 39.089 -5.385 -6.854 1.00 79.38 746 CYS A CA 1
ATOM 5776 C C . CYS A 1 746 ? 37.552 -5.288 -6.932 1.00 79.38 746 CYS A C 1
ATOM 5778 O O . CYS A 1 746 ? 36.840 -6.005 -6.229 1.00 79.38 746 CYS A O 1
ATOM 5780 N N . ASP A 1 747 ? 37.025 -4.484 -7.865 1.00 79.88 747 ASP A N 1
ATOM 5781 C CA . ASP A 1 747 ? 35.577 -4.327 -8.080 1.00 79.88 747 ASP A CA 1
ATOM 5782 C C . ASP A 1 747 ? 34.878 -5.637 -8.510 1.00 79.88 747 ASP A C 1
ATOM 5784 O O . ASP A 1 747 ? 33.685 -5.829 -8.238 1.00 79.88 747 ASP A O 1
ATOM 5788 N N . ILE A 1 748 ? 35.600 -6.544 -9.185 1.00 83.62 748 ILE A N 1
ATOM 5789 C CA . ILE A 1 748 ? 35.114 -7.888 -9.544 1.00 83.62 748 ILE A CA 1
ATOM 5790 C C . ILE A 1 748 ? 34.953 -8.764 -8.288 1.00 83.62 748 ILE A C 1
ATOM 5792 O O . ILE A 1 748 ? 33.960 -9.490 -8.185 1.00 83.62 748 ILE A O 1
ATOM 5796 N N . PHE A 1 749 ? 35.889 -8.677 -7.335 1.00 75.56 749 PHE A N 1
ATOM 5797 C CA . PHE A 1 749 ? 35.865 -9.421 -6.067 1.00 75.56 749 PHE A CA 1
ATOM 5798 C C . PHE A 1 749 ? 35.072 -8.735 -4.943 1.00 75.56 749 PHE A C 1
ATOM 5800 O O . PHE A 1 749 ? 34.941 -9.304 -3.862 1.00 75.56 749 PHE A O 1
ATOM 5807 N N . TYR A 1 750 ? 34.485 -7.559 -5.199 1.00 65.56 750 TYR A N 1
ATOM 5808 C CA . TYR A 1 750 ? 33.822 -6.711 -4.193 1.00 65.56 750 TYR A CA 1
ATOM 5809 C C . TYR A 1 750 ? 34.745 -6.292 -3.043 1.00 65.56 750 TYR A C 1
ATOM 5811 O O . TYR A 1 750 ? 34.273 -5.993 -1.944 1.00 65.56 750 TYR A O 1
ATOM 5819 N N . THR A 1 751 ? 36.051 -6.263 -3.291 1.00 57.06 751 THR A N 1
ATOM 5820 C CA . THR A 1 751 ? 37.033 -5.763 -2.337 1.00 57.06 751 THR A CA 1
ATOM 5821 C C . THR A 1 751 ? 37.210 -4.268 -2.588 1.00 57.06 751 THR A C 1
ATOM 5823 O O . THR A 1 751 ? 37.274 -3.814 -3.733 1.00 57.06 751 THR A O 1
ATOM 5826 N N . HIS A 1 752 ? 37.194 -3.454 -1.530 1.00 46.97 752 HIS A N 1
ATOM 5827 C CA . HIS A 1 752 ? 37.350 -2.010 -1.690 1.00 46.97 752 HIS A CA 1
ATOM 5828 C C . HIS A 1 752 ? 38.760 -1.719 -2.210 1.00 46.97 752 HIS A C 1
ATOM 5830 O O . HIS A 1 752 ? 39.744 -1.978 -1.520 1.00 46.97 752 HIS A O 1
ATOM 5836 N N . ALA A 1 753 ? 38.861 -1.182 -3.429 1.00 40.22 753 ALA A N 1
ATOM 5837 C CA . ALA A 1 753 ? 40.140 -0.743 -3.966 1.00 40.22 753 ALA A CA 1
ATOM 5838 C C . ALA A 1 753 ? 40.779 0.289 -3.008 1.00 40.22 753 ALA A C 1
ATOM 5840 O O . ALA A 1 753 ? 40.079 1.191 -2.543 1.00 40.22 753 ALA A O 1
ATOM 5841 N N . PRO A 1 754 ? 42.096 0.226 -2.743 1.00 38.78 754 PRO A N 1
ATOM 5842 C CA . PRO A 1 754 ? 42.802 1.222 -1.927 1.00 38.78 754 PRO A CA 1
ATOM 5843 C C . PRO A 1 754 ? 42.903 2.612 -2.592 1.00 38.78 754 PRO A C 1
ATOM 5845 O O . PRO A 1 754 ? 43.498 3.528 -2.029 1.00 38.78 754 PRO A O 1
ATOM 5848 N N . LEU A 1 755 ? 42.333 2.778 -3.790 1.00 41.09 755 LEU A N 1
ATOM 5849 C CA . LEU A 1 755 ? 42.421 3.977 -4.616 1.00 41.09 755 LEU A CA 1
ATOM 5850 C C . LEU A 1 755 ? 41.029 4.556 -4.858 1.00 41.09 755 LEU A C 1
ATOM 5852 O O . LEU A 1 755 ? 40.123 3.870 -5.341 1.00 41.09 755 LEU A O 1
ATOM 5856 N N . ASP A 1 756 ? 40.883 5.843 -4.556 1.00 38.72 756 ASP A N 1
ATOM 5857 C CA . ASP A 1 756 ? 39.623 6.563 -4.702 1.00 38.72 756 ASP A CA 1
ATOM 5858 C C . ASP A 1 756 ? 39.269 6.816 -6.184 1.00 38.72 756 ASP A C 1
ATOM 5860 O O . ASP A 1 756 ? 40.119 6.686 -7.070 1.00 38.72 756 ASP A O 1
ATOM 5864 N N . LYS A 1 757 ? 38.031 7.249 -6.490 1.00 39.09 757 LYS A N 1
ATOM 5865 C CA . LYS A 1 757 ? 37.527 7.479 -7.877 1.00 39.09 757 LYS A CA 1
ATOM 5866 C C . LYS A 1 757 ? 38.397 8.409 -8.751 1.00 39.09 757 LYS A C 1
ATOM 5868 O O . LYS A 1 757 ? 38.223 8.422 -9.968 1.00 39.09 757 LYS A O 1
ATOM 5873 N N . ASN A 1 758 ? 39.329 9.144 -8.142 1.00 33.69 758 ASN A N 1
ATOM 5874 C CA . ASN A 1 758 ? 40.251 10.079 -8.789 1.00 33.69 758 ASN A CA 1
ATOM 5875 C C . ASN A 1 758 ? 41.722 9.605 -8.838 1.00 33.69 758 ASN A C 1
ATOM 5877 O O . ASN A 1 758 ? 42.559 10.344 -9.351 1.00 33.69 758 ASN A O 1
ATOM 5881 N N . GLY A 1 759 ? 42.048 8.401 -8.350 1.00 34.16 759 GLY A N 1
ATOM 5882 C CA . GLY A 1 759 ? 43.409 7.845 -8.390 1.00 34.16 759 GLY A CA 1
ATOM 5883 C C . GLY A 1 759 ? 44.354 8.315 -7.275 1.00 34.16 759 GLY A C 1
ATOM 5884 O O . GLY A 1 759 ? 45.564 8.156 -7.421 1.00 34.16 759 GLY A O 1
ATOM 5885 N N . ASN A 1 760 ? 43.818 8.869 -6.181 1.00 34.75 760 ASN A N 1
ATOM 5886 C CA . ASN A 1 760 ? 44.587 9.232 -4.986 1.00 34.75 760 ASN A CA 1
ATOM 5887 C C . ASN A 1 760 ? 44.569 8.092 -3.955 1.00 34.75 760 ASN A C 1
ATOM 5889 O O . ASN A 1 760 ? 43.554 7.398 -3.827 1.00 34.75 760 ASN A O 1
ATOM 5893 N N . ASP A 1 761 ? 45.672 7.943 -3.217 1.00 32.12 761 ASP A N 1
ATOM 5894 C CA . ASP A 1 761 ? 45.787 7.022 -2.082 1.00 32.12 761 ASP A CA 1
ATOM 5895 C C . ASP A 1 761 ? 44.809 7.429 -0.973 1.00 32.12 761 ASP A C 1
ATOM 5897 O O . ASP A 1 761 ? 44.761 8.592 -0.559 1.00 32.12 761 ASP A O 1
ATOM 5901 N N . VAL A 1 762 ? 44.004 6.474 -0.505 1.00 38.59 762 VAL A N 1
ATOM 5902 C CA . VAL A 1 762 ? 43.071 6.694 0.603 1.00 38.59 762 VAL A CA 1
ATOM 5903 C C . VAL A 1 762 ? 43.836 6.553 1.917 1.00 38.59 762 VAL A C 1
ATOM 5905 O O . VAL A 1 762 ? 44.239 5.455 2.301 1.00 38.59 762 VAL A O 1
ATOM 5908 N N . ASP A 1 763 ? 44.017 7.666 2.628 1.00 30.41 763 ASP A N 1
ATOM 5909 C CA . ASP A 1 763 ? 44.541 7.676 3.993 1.00 30.41 763 ASP A CA 1
ATOM 5910 C C . ASP A 1 763 ? 43.548 6.937 4.916 1.00 30.41 763 ASP A C 1
ATOM 5912 O O . ASP A 1 763 ? 42.488 7.451 5.286 1.00 30.41 763 ASP A O 1
ATOM 5916 N N . ARG A 1 764 ? 43.861 5.676 5.250 1.00 36.28 764 ARG A N 1
ATOM 5917 C CA . ARG A 1 764 ? 42.997 4.761 6.028 1.00 36.28 764 ARG A CA 1
ATOM 5918 C C . ARG A 1 764 ? 42.765 5.204 7.483 1.00 36.28 764 ARG A C 1
ATOM 5920 O O . ARG A 1 764 ? 42.065 4.517 8.225 1.00 36.28 764 ARG A O 1
ATOM 5927 N N . SER A 1 765 ? 43.315 6.339 7.910 1.00 30.45 765 SER A N 1
ATOM 5928 C CA . SER A 1 765 ? 43.263 6.810 9.297 1.00 30.45 765 SER A CA 1
ATOM 5929 C C . SER A 1 765 ? 42.037 7.680 9.649 1.00 30.45 765 SER A C 1
ATOM 5931 O O . SER A 1 765 ? 41.761 7.872 10.833 1.00 30.45 765 SER A O 1
ATOM 5933 N N . GLY A 1 766 ? 41.256 8.165 8.669 1.00 28.92 766 GLY A N 1
ATOM 5934 C CA . GLY A 1 766 ? 40.226 9.195 8.911 1.00 28.92 766 GLY A CA 1
ATOM 5935 C C . GLY A 1 766 ? 38.746 8.788 8.816 1.00 28.92 766 GLY A C 1
ATOM 5936 O O . GLY A 1 766 ? 37.918 9.367 9.522 1.00 28.92 766 GLY A O 1
ATOM 5937 N N . ASP A 1 767 ? 38.377 7.811 7.978 1.00 26.19 767 ASP A N 1
ATOM 5938 C CA . ASP A 1 767 ? 36.961 7.600 7.597 1.00 26.19 767 ASP A CA 1
ATOM 5939 C C . ASP A 1 767 ? 36.264 6.386 8.244 1.00 26.19 767 ASP A C 1
ATOM 5941 O O . ASP A 1 767 ? 35.046 6.235 8.127 1.00 26.19 767 ASP A O 1
ATOM 5945 N N . SER A 1 768 ? 36.969 5.587 9.054 1.00 28.83 768 SER A N 1
ATOM 5946 C CA . SER A 1 768 ? 36.376 4.452 9.796 1.00 28.83 768 SER A CA 1
ATOM 5947 C C . SER A 1 768 ? 35.454 4.847 10.967 1.00 28.83 768 SER A C 1
ATOM 5949 O O . SER A 1 768 ? 34.934 3.972 11.659 1.00 28.83 768 SER A O 1
ATOM 5951 N N . ILE A 1 769 ? 35.204 6.142 11.212 1.00 31.67 769 ILE A N 1
ATOM 5952 C CA . ILE A 1 769 ? 34.413 6.620 12.370 1.00 31.67 769 ILE A CA 1
ATOM 5953 C C . ILE A 1 769 ? 33.091 7.311 11.967 1.00 31.67 769 ILE A C 1
ATOM 5955 O O . ILE A 1 769 ? 32.267 7.633 12.824 1.00 31.67 769 ILE A O 1
ATOM 5959 N N . LYS A 1 770 ? 32.777 7.463 10.673 1.00 28.03 770 LYS A N 1
ATOM 5960 C CA . LYS A 1 770 ? 31.486 8.028 10.224 1.00 28.03 770 LYS A CA 1
ATOM 5961 C C . LYS A 1 770 ? 30.472 6.933 9.879 1.00 28.03 770 LYS A C 1
ATOM 5963 O O . LYS A 1 770 ? 30.071 6.771 8.735 1.00 28.03 770 LYS A O 1
ATOM 5968 N N . GLY A 1 771 ? 30.035 6.173 10.888 1.00 27.73 771 GLY A N 1
ATOM 5969 C CA . GLY A 1 771 ? 29.015 5.134 10.679 1.00 27.73 771 GLY A CA 1
ATOM 5970 C C . GLY A 1 771 ? 28.731 4.191 11.851 1.00 27.73 771 GLY A C 1
ATOM 5971 O O . GLY A 1 771 ? 28.413 3.020 11.629 1.00 27.73 771 GLY A O 1
ATOM 5972 N N . ALA A 1 772 ? 28.821 4.654 13.102 1.00 27.22 772 ALA A N 1
ATOM 5973 C CA . ALA A 1 772 ? 28.664 3.802 14.290 1.00 27.22 772 ALA A CA 1
ATOM 5974 C C . ALA A 1 772 ? 27.267 3.151 14.461 1.00 27.22 772 ALA A C 1
ATOM 5976 O O . ALA A 1 772 ? 27.135 2.192 15.216 1.00 27.22 772 ALA A O 1
ATOM 5977 N N . SER A 1 773 ? 26.232 3.569 13.719 1.00 26.17 773 SER A N 1
ATOM 5978 C CA . SER A 1 773 ? 24.925 2.879 13.710 1.00 26.17 773 SER A CA 1
ATOM 5979 C C . SER A 1 773 ? 24.898 1.602 12.850 1.00 26.17 773 SER A C 1
ATOM 5981 O O . SER A 1 773 ? 23.966 0.800 12.958 1.00 26.17 773 SER A O 1
ATOM 5983 N N . SER A 1 774 ? 25.930 1.383 12.026 1.00 26.62 774 SER A N 1
ATOM 5984 C CA . SER A 1 774 ? 26.090 0.198 11.168 1.00 26.62 774 SER A CA 1
ATOM 5985 C C . SER A 1 774 ? 27.245 -0.721 11.590 1.00 26.62 774 SER A C 1
ATOM 5987 O O . SER A 1 774 ? 27.190 -1.922 11.324 1.00 26.62 774 SER A O 1
ATOM 5989 N N . SER A 1 775 ? 28.222 -0.209 12.349 1.00 27.27 775 SER A N 1
ATOM 5990 C CA . SER A 1 775 ? 29.417 -0.970 12.740 1.00 27.27 775 SER A CA 1
ATOM 5991 C C . SER A 1 775 ? 29.128 -2.123 13.717 1.00 27.27 775 SER A C 1
ATOM 5993 O O . SER A 1 775 ? 29.633 -3.225 13.516 1.00 27.27 775 SER A O 1
ATOM 5995 N N . ALA A 1 776 ? 28.207 -1.966 14.677 1.00 26.42 776 ALA A N 1
ATOM 5996 C CA . ALA A 1 776 ? 27.807 -3.077 15.557 1.00 26.42 776 ALA A CA 1
ATOM 5997 C C . ALA A 1 776 ? 27.055 -4.203 14.812 1.00 26.42 776 ALA A C 1
ATOM 5999 O O . ALA A 1 776 ? 27.092 -5.360 15.223 1.00 26.42 776 ALA A O 1
ATOM 6000 N N . LYS A 1 777 ? 26.398 -3.890 13.683 1.00 28.38 777 LYS A N 1
ATOM 6001 C CA . LYS A 1 777 ? 25.743 -4.894 12.826 1.00 28.38 777 LYS A CA 1
ATOM 6002 C C . LYS A 1 777 ? 26.717 -5.594 11.877 1.00 28.38 777 LYS A C 1
ATOM 6004 O O . LYS A 1 777 ? 26.430 -6.722 11.490 1.00 28.38 777 LYS A O 1
ATOM 6009 N N . GLN A 1 778 ? 27.821 -4.943 11.503 1.00 27.36 778 GLN A N 1
ATOM 6010 C CA . GLN A 1 778 ? 28.811 -5.472 10.558 1.00 27.36 778 GLN A CA 1
ATOM 6011 C C . GLN A 1 778 ? 29.978 -6.197 11.244 1.00 27.36 778 GLN A C 1
ATOM 6013 O O . GLN A 1 778 ? 30.346 -7.268 10.777 1.00 27.36 778 GLN A O 1
ATOM 6018 N N . HIS A 1 779 ? 30.486 -5.721 12.387 1.00 25.89 779 HIS A N 1
ATOM 6019 C CA . HIS A 1 779 ? 31.544 -6.434 13.121 1.00 25.89 779 HIS A CA 1
ATOM 6020 C C . HIS A 1 779 ? 31.041 -7.753 13.731 1.00 25.89 779 HIS A C 1
ATOM 6022 O O . HIS A 1 779 ? 31.753 -8.749 13.704 1.00 25.89 779 HIS A O 1
ATOM 6028 N N . ALA A 1 780 ? 29.779 -7.809 14.175 1.00 25.25 780 ALA A N 1
ATOM 6029 C CA . ALA A 1 780 ? 29.154 -9.063 14.608 1.00 25.25 780 ALA A CA 1
ATOM 6030 C C . ALA A 1 780 ? 28.776 -9.997 13.438 1.00 25.25 780 ALA A C 1
ATOM 6032 O O . ALA A 1 780 ? 28.581 -11.185 13.651 1.00 25.25 780 ALA A O 1
ATOM 6033 N N . ALA A 1 781 ? 28.646 -9.479 12.208 1.00 27.84 781 ALA A N 1
ATOM 6034 C CA . ALA A 1 781 ? 28.336 -10.292 11.026 1.00 27.84 781 ALA A CA 1
ATOM 6035 C C . ALA A 1 781 ? 29.588 -10.868 10.343 1.00 27.84 781 ALA A C 1
ATOM 6037 O O . ALA A 1 781 ? 29.479 -11.865 9.638 1.00 27.84 781 ALA A O 1
ATOM 6038 N N . ALA A 1 782 ? 30.757 -10.251 10.532 1.00 28.84 782 ALA A N 1
ATOM 6039 C CA . ALA A 1 782 ? 32.002 -10.691 9.906 1.00 28.84 782 ALA A CA 1
ATOM 6040 C C . ALA A 1 782 ? 32.741 -11.791 10.691 1.00 28.84 782 ALA A C 1
ATOM 6042 O O . ALA A 1 782 ? 33.609 -12.443 10.121 1.00 28.84 782 ALA A O 1
ATOM 6043 N N . VAL A 1 783 ? 32.418 -12.012 11.973 1.00 32.84 783 VAL A N 1
ATOM 6044 C CA . VAL A 1 783 ? 33.252 -12.845 12.867 1.00 32.84 783 VAL A CA 1
ATOM 6045 C C . VAL A 1 783 ? 32.613 -14.182 13.267 1.00 32.84 783 VAL A C 1
ATOM 6047 O O . VAL A 1 783 ? 33.330 -15.078 13.697 1.00 32.84 783 VAL A O 1
ATOM 6050 N N . VAL A 1 784 ? 31.310 -14.401 13.066 1.00 35.00 784 VAL A N 1
ATOM 6051 C CA . VAL A 1 784 ? 30.683 -15.697 13.387 1.00 35.00 784 VAL A CA 1
ATOM 6052 C C . VAL A 1 784 ? 29.691 -16.088 12.293 1.00 35.00 784 VAL A C 1
ATOM 6054 O O . VAL A 1 784 ? 28.559 -15.617 12.257 1.00 35.00 784 VAL A O 1
ATOM 6057 N N . SER A 1 785 ? 30.128 -16.954 11.377 1.00 32.34 785 SER A N 1
ATOM 6058 C CA . SER A 1 785 ? 29.234 -17.766 10.546 1.00 32.34 785 SER A CA 1
ATOM 6059 C C . SER A 1 785 ? 29.493 -19.228 10.886 1.00 32.34 785 SER A C 1
ATOM 6061 O O . SER A 1 785 ? 30.267 -19.932 10.244 1.00 32.34 785 SER A O 1
ATOM 6063 N N . THR A 1 786 ? 28.878 -19.664 11.978 1.00 39.44 786 THR A N 1
ATOM 6064 C CA . THR A 1 786 ? 28.703 -21.069 12.320 1.00 39.44 786 THR A CA 1
ATOM 6065 C C . THR A 1 786 ? 27.385 -21.511 11.691 1.00 39.44 786 THR A C 1
ATOM 6067 O O . THR A 1 786 ? 26.321 -21.041 12.070 1.00 39.44 786 THR A O 1
ATOM 6070 N N . HIS A 1 787 ? 27.488 -22.363 10.668 1.00 38.94 787 HIS A N 1
ATOM 6071 C CA . HIS A 1 787 ? 26.504 -23.326 10.146 1.00 38.94 787 HIS A CA 1
ATOM 6072 C C . HIS A 1 787 ? 26.431 -23.325 8.614 1.00 38.94 787 HIS A C 1
ATOM 6074 O O . HIS A 1 787 ? 26.318 -22.300 7.949 1.00 38.94 787 HIS A O 1
ATOM 6080 N N . ALA A 1 788 ? 26.522 -24.536 8.068 1.00 43.84 788 ALA A N 1
ATOM 6081 C CA . ALA A 1 788 ? 26.631 -24.873 6.657 1.00 43.84 788 ALA A CA 1
ATOM 6082 C C . ALA A 1 788 ? 25.396 -24.459 5.831 1.00 43.84 788 ALA A C 1
ATOM 6084 O O . ALA A 1 788 ? 24.560 -25.292 5.485 1.00 43.84 788 ALA A O 1
ATOM 6085 N N . GLN A 1 789 ? 25.277 -23.177 5.486 1.00 49.94 789 GLN A N 1
ATOM 6086 C CA . GLN A 1 789 ? 24.404 -22.734 4.402 1.00 49.94 789 GLN A CA 1
ATOM 6087 C C . GLN A 1 789 ? 25.207 -22.541 3.118 1.00 49.94 789 GLN A C 1
ATOM 6089 O O . GLN A 1 789 ? 26.273 -21.930 3.105 1.00 49.94 789 GLN A O 1
ATOM 6094 N N . THR A 1 790 ? 24.663 -23.032 2.007 1.00 57.59 790 THR A N 1
ATOM 6095 C CA . THR A 1 790 ? 25.195 -22.776 0.668 1.00 57.59 790 THR A CA 1
ATOM 6096 C C . THR A 1 790 ? 24.943 -21.317 0.292 1.00 57.59 790 THR A C 1
ATOM 6098 O O . THR A 1 790 ? 23.898 -20.976 -0.269 1.00 57.59 790 THR A O 1
ATOM 6101 N N . ASN A 1 791 ? 25.884 -20.433 0.608 1.00 70.62 791 ASN A N 1
ATOM 6102 C CA . ASN A 1 791 ? 25.849 -19.062 0.127 1.00 70.62 791 ASN A CA 1
ATOM 6103 C C . ASN A 1 791 ? 26.144 -19.048 -1.382 1.00 70.62 791 ASN A C 1
ATOM 6105 O O . ASN A 1 791 ? 27.269 -19.263 -1.826 1.00 70.62 791 ASN A O 1
ATOM 6109 N N . LEU A 1 792 ? 25.122 -18.782 -2.197 1.00 77.69 792 LEU A N 1
ATOM 6110 C CA . LEU A 1 792 ? 25.267 -18.741 -3.656 1.00 77.69 792 LEU A CA 1
ATOM 6111 C C . LEU A 1 792 ? 26.233 -17.640 -4.130 1.00 77.69 792 LEU A C 1
ATOM 6113 O O . LEU A 1 792 ? 26.785 -17.756 -5.224 1.00 77.69 792 LEU A O 1
ATOM 6117 N N . LEU A 1 793 ? 26.452 -16.589 -3.329 1.00 78.69 793 LEU A N 1
ATOM 6118 C CA . LEU A 1 793 ? 27.450 -15.567 -3.643 1.00 78.69 793 LEU A CA 1
ATOM 6119 C C . LEU A 1 793 ? 28.866 -16.127 -3.490 1.00 78.69 793 LEU A C 1
ATOM 6121 O O . LEU A 1 793 ? 29.703 -15.853 -4.340 1.00 78.69 793 LEU A O 1
ATOM 6125 N N . ASP A 1 794 ? 29.111 -16.957 -2.473 1.00 77.94 794 ASP A N 1
ATOM 6126 C CA . ASP A 1 794 ? 30.392 -17.649 -2.311 1.00 77.94 794 ASP A CA 1
ATOM 6127 C C . ASP A 1 794 ? 30.646 -18.594 -3.503 1.00 77.94 794 ASP A C 1
ATOM 6129 O O . ASP A 1 794 ? 31.750 -18.605 -4.040 1.00 77.94 794 ASP A O 1
ATOM 6133 N N . ASN A 1 795 ? 29.616 -19.277 -4.027 1.00 82.06 795 ASN A N 1
ATOM 6134 C CA . ASN A 1 795 ? 29.737 -20.077 -5.260 1.00 82.06 795 ASN A CA 1
ATOM 6135 C C . ASN A 1 795 ? 30.113 -19.224 -6.487 1.00 82.06 795 ASN A C 1
ATOM 6137 O O . ASN A 1 795 ? 30.942 -19.632 -7.300 1.00 82.06 795 ASN A O 1
ATOM 6141 N N . TYR A 1 796 ? 29.520 -18.036 -6.633 1.00 83.19 796 TYR A N 1
ATOM 6142 C CA . TYR A 1 796 ? 29.917 -17.078 -7.670 1.00 83.19 796 TYR A CA 1
ATOM 6143 C C . TYR A 1 796 ? 31.382 -16.639 -7.490 1.00 83.19 796 TYR A C 1
ATOM 6145 O O . TYR A 1 796 ? 32.139 -16.646 -8.459 1.00 83.19 796 TYR A O 1
ATOM 6153 N N . MET A 1 797 ? 31.807 -16.327 -6.259 1.00 80.69 797 MET A N 1
ATOM 6154 C CA . MET A 1 797 ? 33.193 -15.940 -5.965 1.00 80.69 797 MET A CA 1
ATOM 6155 C C . MET A 1 797 ? 34.179 -17.058 -6.294 1.00 80.69 797 MET A C 1
ATOM 6157 O O . MET A 1 797 ? 35.228 -16.780 -6.862 1.00 80.69 797 MET A O 1
ATOM 6161 N N . VAL A 1 798 ? 33.835 -18.315 -5.999 1.00 82.31 798 VAL A N 1
ATOM 6162 C CA . VAL A 1 798 ? 34.638 -19.488 -6.379 1.00 82.31 798 VAL A CA 1
ATOM 6163 C C . VAL A 1 798 ? 34.830 -19.549 -7.893 1.00 82.31 798 VAL A C 1
ATOM 6165 O O . VAL A 1 798 ? 35.958 -19.697 -8.357 1.00 82.31 798 VAL A O 1
ATOM 6168 N N . MET A 1 799 ? 33.760 -19.376 -8.674 1.00 82.31 799 MET A N 1
ATOM 6169 C CA . MET A 1 799 ? 33.847 -19.372 -10.140 1.00 82.31 799 MET A CA 1
ATOM 6170 C C . MET A 1 799 ? 34.754 -18.250 -10.659 1.00 82.31 799 MET A C 1
ATOM 6172 O O . MET A 1 799 ? 35.570 -18.473 -11.554 1.00 82.31 799 MET A O 1
ATOM 6176 N N . VAL A 1 800 ? 34.657 -17.057 -10.069 1.00 84.12 800 VAL A N 1
ATOM 6177 C CA . VAL A 1 800 ? 35.511 -15.914 -10.415 1.00 84.12 800 VAL A CA 1
ATOM 6178 C C . VAL A 1 800 ? 36.973 -16.164 -10.015 1.00 84.12 800 VAL A C 1
ATOM 6180 O O . VAL A 1 800 ? 37.862 -15.964 -10.843 1.00 84.12 800 VAL A O 1
ATOM 6183 N N . LEU A 1 801 ? 37.236 -16.664 -8.802 1.00 81.69 801 LEU A N 1
ATOM 6184 C CA . LEU A 1 801 ? 38.577 -17.013 -8.310 1.00 81.69 801 LEU A CA 1
ATOM 6185 C C . LEU A 1 801 ? 39.254 -18.047 -9.211 1.00 81.69 801 LEU A C 1
ATOM 6187 O O . LEU A 1 801 ? 40.389 -17.836 -9.632 1.00 81.69 801 LEU A O 1
ATOM 6191 N N . LEU A 1 802 ? 38.551 -19.129 -9.557 1.00 81.06 802 LEU A N 1
ATOM 6192 C CA . LEU A 1 802 ? 39.069 -20.156 -10.463 1.00 81.06 802 LEU A CA 1
ATOM 6193 C C . LEU A 1 802 ? 39.367 -19.568 -11.847 1.00 81.06 802 LEU A C 1
ATOM 6195 O O . LEU A 1 802 ? 40.447 -19.793 -12.391 1.00 81.06 802 LEU A O 1
ATOM 6199 N N . SER A 1 803 ? 38.455 -18.755 -12.392 1.00 82.69 803 SER A N 1
ATOM 6200 C CA . SER A 1 803 ? 38.634 -18.133 -13.709 1.00 82.69 803 SER A CA 1
ATOM 6201 C C . SER A 1 803 ? 39.866 -17.221 -13.791 1.00 82.69 803 SER A C 1
ATOM 6203 O O . SER A 1 803 ? 40.649 -17.309 -14.739 1.00 82.69 803 SER A O 1
ATOM 6205 N N . LEU A 1 804 ? 40.083 -16.383 -12.773 1.00 80.88 804 LEU A N 1
ATOM 6206 C CA . LEU A 1 804 ? 41.230 -15.479 -12.684 1.00 80.88 804 LEU A CA 1
ATOM 6207 C C . LEU A 1 804 ? 42.524 -16.221 -12.326 1.00 80.88 804 LEU A C 1
ATOM 6209 O O . LEU A 1 804 ? 43.589 -15.879 -12.844 1.00 80.88 804 LEU A O 1
ATOM 6213 N N . GLY A 1 805 ? 42.433 -17.272 -11.506 1.00 77.00 805 GLY A N 1
ATOM 6214 C CA . GLY A 1 805 ? 43.537 -18.179 -11.200 1.00 77.00 805 GLY A CA 1
ATOM 6215 C C . GLY A 1 805 ? 44.088 -18.855 -12.457 1.00 77.00 805 GLY A C 1
ATOM 6216 O O . GLY A 1 805 ? 45.288 -18.771 -12.716 1.00 77.00 805 GLY A O 1
ATOM 6217 N N . HIS A 1 806 ? 43.218 -19.421 -13.302 1.00 76.25 806 HIS A N 1
ATOM 6218 C CA . HIS A 1 806 ? 43.605 -19.997 -14.599 1.00 76.25 806 HIS A CA 1
ATOM 6219 C C . HIS A 1 806 ? 44.202 -18.965 -15.571 1.00 76.25 806 HIS A C 1
ATOM 6221 O O . HIS A 1 806 ? 45.033 -19.313 -16.411 1.00 76.25 806 HIS A O 1
ATOM 6227 N N . CYS A 1 807 ? 43.827 -17.688 -15.445 1.00 79.00 807 CYS A N 1
ATOM 6228 C CA . CYS A 1 807 ? 44.402 -16.600 -16.239 1.00 79.00 807 CYS A CA 1
ATOM 6229 C C . CYS A 1 807 ? 45.795 -16.144 -15.766 1.00 79.00 807 CYS A C 1
ATOM 6231 O O . CYS A 1 807 ? 46.396 -15.308 -16.439 1.00 79.00 807 CYS A O 1
ATOM 6233 N N . GLY A 1 808 ? 46.319 -16.687 -14.658 1.00 76.56 808 GLY A N 1
ATOM 6234 C CA . GLY A 1 808 ? 47.643 -16.354 -14.123 1.00 76.56 808 GLY A CA 1
ATOM 6235 C C . GLY A 1 808 ? 47.661 -15.171 -13.149 1.00 76.56 808 GLY A C 1
ATOM 6236 O O . GLY A 1 808 ? 48.726 -14.614 -12.905 1.00 76.56 808 GLY A O 1
ATOM 6237 N N . LEU A 1 809 ? 46.515 -14.781 -12.567 1.00 81.50 809 LEU A N 1
ATOM 6238 C CA . LEU A 1 809 ? 46.422 -13.592 -11.703 1.00 81.50 809 LEU A CA 1
ATOM 6239 C C . LEU A 1 809 ? 47.423 -13.609 -10.537 1.00 81.50 809 LEU A C 1
ATOM 6241 O O . LEU A 1 809 ? 48.028 -12.583 -10.241 1.00 81.50 809 LEU A O 1
ATOM 6245 N N . LEU A 1 810 ? 47.627 -14.763 -9.896 1.00 72.94 810 LEU A N 1
ATOM 6246 C CA . LEU A 1 810 ? 48.573 -14.870 -8.782 1.00 72.94 810 LEU A CA 1
ATOM 6247 C C . LEU A 1 810 ? 50.009 -14.549 -9.214 1.00 72.94 810 LEU A C 1
ATOM 6249 O O . LEU A 1 810 ? 50.706 -13.843 -8.496 1.00 72.94 810 LEU A O 1
ATOM 6253 N N . GLN A 1 811 ? 50.438 -15.012 -10.393 1.00 72.19 811 GLN A N 1
ATOM 6254 C CA . GLN A 1 811 ? 51.782 -14.740 -10.921 1.00 72.19 811 GLN A CA 1
ATOM 6255 C C . GLN A 1 811 ? 51.971 -13.241 -11.186 1.00 72.19 811 GLN A C 1
ATOM 6257 O O . GLN A 1 811 ? 52.984 -12.665 -10.793 1.00 72.19 811 GLN A O 1
ATOM 6262 N N . ALA A 1 812 ? 50.949 -12.596 -11.750 1.00 71.75 812 ALA A N 1
ATOM 6263 C CA . ALA A 1 812 ? 50.955 -11.165 -12.023 1.00 71.75 812 ALA A CA 1
ATOM 6264 C C . ALA A 1 812 ? 50.955 -10.300 -10.745 1.00 71.75 812 ALA A C 1
ATOM 6266 O O . ALA A 1 812 ? 51.644 -9.281 -10.683 1.00 71.75 812 ALA A O 1
ATOM 6267 N N . LEU A 1 813 ? 50.209 -10.696 -9.705 1.00 71.25 813 LEU A N 1
ATOM 6268 C CA . LEU A 1 813 ? 50.096 -9.931 -8.455 1.00 71.25 813 LEU A CA 1
ATOM 6269 C C . LEU A 1 813 ? 51.348 -10.006 -7.575 1.00 71.25 813 LEU A C 1
ATOM 6271 O O . LEU A 1 813 ? 51.670 -9.013 -6.921 1.00 71.25 813 LEU A O 1
ATOM 6275 N N . VAL A 1 814 ? 52.089 -11.122 -7.613 1.00 67.19 814 VAL A N 1
ATOM 6276 C CA . VAL A 1 814 ? 53.384 -11.272 -6.916 1.00 67.19 814 VAL A CA 1
ATOM 6277 C C . VAL A 1 814 ? 54.374 -10.170 -7.314 1.00 67.19 814 VAL A C 1
ATOM 6279 O O . VAL A 1 814 ? 55.198 -9.753 -6.503 1.00 67.19 814 VAL A O 1
ATOM 6282 N N . ALA A 1 815 ? 54.274 -9.645 -8.537 1.00 58.47 815 ALA A N 1
ATOM 6283 C CA . ALA A 1 815 ? 55.154 -8.590 -9.023 1.00 58.47 815 ALA A CA 1
ATOM 6284 C C . ALA A 1 815 ? 54.737 -7.159 -8.615 1.00 58.47 815 ALA A C 1
ATOM 6286 O O . ALA A 1 815 ? 55.569 -6.258 -8.749 1.00 58.47 815 ALA A O 1
ATOM 6287 N N . LEU A 1 816 ? 53.490 -6.922 -8.167 1.00 61.03 816 LEU A N 1
ATOM 6288 C CA . LEU A 1 816 ? 52.898 -5.572 -8.169 1.00 61.03 816 LEU A CA 1
ATOM 6289 C C . LEU A 1 816 ? 52.092 -5.161 -6.915 1.00 61.03 816 LEU A C 1
ATOM 6291 O O . LEU A 1 816 ? 52.162 -3.991 -6.546 1.00 61.03 816 LEU A O 1
ATOM 6295 N N . ALA A 1 817 ? 51.310 -6.044 -6.273 1.00 59.94 817 ALA A N 1
ATOM 6296 C CA . ALA A 1 817 ? 50.349 -5.627 -5.234 1.00 59.94 817 ALA A CA 1
ATOM 6297 C C . ALA A 1 817 ? 50.176 -6.653 -4.096 1.00 59.94 817 ALA A C 1
ATOM 6299 O O . ALA A 1 817 ? 49.530 -7.687 -4.263 1.00 59.94 817 ALA A O 1
ATOM 6300 N N . ILE A 1 818 ? 50.713 -6.317 -2.917 1.00 57.16 818 ILE A N 1
ATOM 6301 C CA . ILE A 1 818 ? 50.770 -7.189 -1.729 1.00 57.16 818 ILE A CA 1
ATOM 6302 C C . ILE A 1 818 ? 49.399 -7.338 -1.047 1.00 57.16 818 ILE A C 1
ATOM 6304 O O . ILE A 1 818 ? 48.985 -8.457 -0.753 1.00 57.16 818 ILE A O 1
ATOM 6308 N N . GLU A 1 819 ? 48.665 -6.236 -0.857 1.00 59.50 819 GLU A N 1
ATOM 6309 C CA . GLU A 1 819 ? 47.383 -6.240 -0.127 1.00 59.50 819 GLU A CA 1
ATOM 6310 C C . GLU A 1 819 ? 46.281 -7.042 -0.840 1.00 59.50 819 GLU A C 1
ATOM 6312 O O . GLU A 1 819 ? 45.521 -7.770 -0.210 1.00 59.50 819 GLU A O 1
ATOM 6317 N N . LEU A 1 820 ? 46.198 -6.941 -2.171 1.00 66.31 820 LEU A N 1
ATOM 6318 C CA . LEU A 1 820 ? 45.190 -7.675 -2.941 1.00 66.31 820 LEU A CA 1
ATOM 6319 C C . LEU A 1 820 ? 45.515 -9.173 -3.004 1.00 66.31 820 LEU A C 1
ATOM 6321 O O . LEU A 1 820 ? 44.611 -10.007 -3.029 1.00 66.31 820 LEU A O 1
ATOM 6325 N N . LEU A 1 821 ? 46.805 -9.529 -3.026 1.00 68.38 821 LEU A N 1
ATOM 6326 C CA . LEU A 1 821 ? 47.215 -10.928 -3.034 1.00 68.38 821 LEU A CA 1
ATOM 6327 C C . LEU A 1 821 ? 46.882 -11.615 -1.705 1.00 68.38 821 LEU A C 1
ATOM 6329 O O . LEU A 1 821 ? 46.380 -12.738 -1.728 1.00 68.38 821 LEU A O 1
ATOM 6333 N N . SER A 1 822 ? 47.108 -10.953 -0.565 1.00 62.00 822 SER A N 1
ATOM 6334 C CA . SER A 1 822 ? 46.777 -11.519 0.750 1.00 62.00 822 SER A CA 1
ATOM 6335 C C . SER A 1 822 ? 45.270 -11.751 0.909 1.00 62.00 822 SER A C 1
ATOM 6337 O O . SER A 1 822 ? 44.857 -12.819 1.365 1.00 62.00 822 SER A O 1
ATOM 6339 N N . GLU A 1 823 ? 44.438 -10.823 0.434 1.00 66.94 823 GLU A N 1
ATOM 6340 C CA . GLU A 1 823 ? 42.979 -10.958 0.457 1.00 66.94 823 GLU A CA 1
ATOM 6341 C C . GLU A 1 823 ? 42.476 -12.082 -0.469 1.00 66.94 823 GLU A C 1
ATOM 6343 O O . GLU A 1 823 ? 41.648 -12.900 -0.062 1.00 66.94 823 GLU A O 1
ATOM 6348 N N . ILE A 1 824 ? 43.021 -12.199 -1.688 1.00 71.06 824 ILE A N 1
ATOM 6349 C CA . ILE A 1 824 ? 42.684 -13.287 -2.626 1.00 71.06 824 ILE A CA 1
ATOM 6350 C C . ILE A 1 824 ? 43.099 -14.651 -2.069 1.00 71.06 824 ILE A C 1
ATOM 6352 O O . ILE A 1 824 ? 42.362 -15.626 -2.228 1.00 71.06 824 ILE A O 1
ATOM 6356 N N . LEU A 1 825 ? 44.254 -14.747 -1.408 1.00 68.31 825 LEU A N 1
ATOM 6357 C CA . LEU A 1 825 ? 44.710 -15.988 -0.780 1.00 68.31 825 LEU A CA 1
ATOM 6358 C C . LEU A 1 825 ? 43.842 -16.359 0.429 1.00 68.31 825 LEU A C 1
ATOM 6360 O O . LEU A 1 825 ? 43.492 -17.528 0.581 1.00 68.31 825 LEU A O 1
ATOM 6364 N N . HIS A 1 826 ? 43.408 -15.378 1.226 1.00 67.75 826 HIS A N 1
ATOM 6365 C CA . HIS A 1 826 ? 42.454 -15.601 2.313 1.00 67.75 826 HIS A CA 1
ATOM 6366 C C . HIS A 1 826 ? 41.091 -16.084 1.788 1.00 67.75 826 HIS A C 1
ATOM 6368 O O . HIS A 1 826 ? 40.529 -17.058 2.292 1.00 67.75 826 HIS A O 1
ATOM 6374 N N . LEU A 1 827 ? 40.583 -15.467 0.714 1.00 68.31 827 LEU A N 1
ATOM 6375 C CA . LEU A 1 827 ? 39.366 -15.911 0.029 1.00 68.31 827 LEU A CA 1
ATOM 6376 C C . LEU A 1 827 ? 39.519 -17.321 -0.554 1.00 68.31 827 LEU A C 1
ATOM 6378 O O . LEU A 1 827 ? 38.605 -18.133 -0.433 1.00 68.31 827 LEU A O 1
ATOM 6382 N N . SER A 1 828 ? 40.679 -17.626 -1.139 1.00 68.75 828 SER A N 1
ATOM 6383 C CA . SER A 1 828 ? 41.003 -18.946 -1.689 1.00 68.75 828 SER A CA 1
ATOM 6384 C C . SER A 1 828 ? 41.008 -20.020 -0.600 1.00 68.75 828 SER A C 1
ATOM 6386 O O . SER A 1 828 ? 40.406 -21.071 -0.794 1.00 68.75 828 SER A O 1
ATOM 6388 N N . ALA A 1 829 ? 41.600 -19.733 0.564 1.00 66.31 829 ALA A N 1
ATOM 6389 C CA . ALA A 1 829 ? 41.624 -20.640 1.711 1.00 66.31 829 ALA A CA 1
ATOM 6390 C C . ALA A 1 829 ? 40.237 -20.865 2.337 1.00 66.31 829 ALA A C 1
ATOM 6392 O O . ALA A 1 829 ? 39.953 -21.961 2.811 1.00 66.31 829 ALA A O 1
ATOM 6393 N N . ARG A 1 830 ? 39.362 -19.849 2.320 1.00 70.31 830 ARG A N 1
ATOM 6394 C CA . ARG A 1 830 ? 37.993 -19.945 2.856 1.00 70.31 830 ARG A CA 1
ATOM 6395 C C . ARG A 1 830 ? 37.024 -20.674 1.920 1.00 70.31 830 ARG A C 1
ATOM 6397 O O . ARG A 1 830 ? 36.091 -21.310 2.402 1.00 70.31 830 ARG A O 1
ATOM 6404 N N . LEU A 1 831 ? 37.179 -20.510 0.604 1.00 70.56 831 LEU A N 1
ATOM 6405 C CA . LEU A 1 831 ? 36.146 -20.867 -0.378 1.00 70.56 831 LEU A CA 1
ATOM 6406 C C . LEU A 1 831 ? 36.491 -22.047 -1.293 1.00 70.56 831 LEU A C 1
ATOM 6408 O O . LEU A 1 831 ? 35.571 -22.701 -1.789 1.00 70.56 831 LEU A O 1
ATOM 6412 N N . LEU A 1 832 ? 37.772 -22.304 -1.580 1.00 68.88 832 LEU A N 1
ATOM 6413 C CA . LEU A 1 832 ? 38.159 -23.341 -2.541 1.00 68.88 832 LEU A CA 1
ATOM 6414 C C . LEU A 1 832 ? 38.307 -24.715 -1.875 1.00 68.88 832 LEU A C 1
ATOM 6416 O O . LEU A 1 832 ? 38.792 -24.799 -0.750 1.00 68.88 832 LEU A O 1
ATOM 6420 N N . PRO A 1 833 ? 37.980 -25.812 -2.586 1.00 67.88 833 PRO A N 1
ATOM 6421 C CA . PRO A 1 833 ? 38.276 -27.161 -2.114 1.00 67.88 833 PRO A CA 1
ATOM 6422 C C . PRO A 1 833 ? 39.781 -27.379 -1.897 1.00 67.88 833 PRO A C 1
ATOM 6424 O O . PRO A 1 833 ? 40.594 -26.909 -2.700 1.00 67.88 833 PRO A O 1
ATOM 6427 N N . ASP A 1 834 ? 40.136 -28.184 -0.890 1.00 58.72 834 ASP A N 1
ATOM 6428 C CA . ASP A 1 834 ? 41.518 -28.434 -0.440 1.00 58.72 834 ASP A CA 1
ATOM 6429 C C . ASP A 1 834 ? 42.494 -28.775 -1.577 1.00 58.72 834 ASP A C 1
ATOM 6431 O O . ASP A 1 834 ? 43.636 -28.325 -1.576 1.00 58.72 834 ASP A O 1
ATOM 6435 N N . GLN A 1 835 ? 42.042 -29.512 -2.597 1.00 59.97 835 GLN A N 1
ATOM 6436 C CA . GLN A 1 835 ? 42.859 -29.888 -3.759 1.00 59.97 835 GLN A CA 1
ATOM 6437 C C . GLN A 1 835 ? 43.311 -28.681 -4.599 1.00 59.97 835 GLN A C 1
ATOM 6439 O O . GLN A 1 835 ? 44.452 -28.629 -5.055 1.00 59.97 835 GLN A O 1
ATOM 6444 N N . HIS A 1 836 ? 42.422 -27.708 -4.808 1.00 60.00 836 HIS A N 1
ATOM 6445 C CA . HIS A 1 836 ? 42.718 -26.504 -5.591 1.00 60.00 836 HIS A CA 1
ATOM 6446 C C . HIS A 1 836 ? 43.452 -25.477 -4.728 1.00 60.00 836 HIS A C 1
ATOM 6448 O O . HIS A 1 836 ? 44.386 -24.828 -5.195 1.00 60.00 836 HIS A O 1
ATOM 6454 N N . CYS A 1 837 ? 43.071 -25.388 -3.452 1.00 63.22 837 CYS A N 1
ATOM 6455 C CA . CYS A 1 837 ? 43.725 -24.553 -2.456 1.00 63.22 837 CYS A CA 1
ATOM 6456 C C . CYS A 1 837 ? 45.203 -24.944 -2.272 1.00 63.22 837 CYS A C 1
ATOM 6458 O O . CYS A 1 837 ? 46.072 -24.084 -2.362 1.00 63.22 837 CYS A O 1
ATOM 6460 N N . ALA A 1 838 ? 45.516 -26.239 -2.141 1.00 58.31 838 ALA A N 1
ATOM 6461 C CA . ALA A 1 838 ? 46.891 -26.730 -2.014 1.00 58.31 838 ALA A CA 1
ATOM 6462 C C . ALA A 1 838 ? 47.767 -26.391 -3.234 1.00 58.31 838 ALA A C 1
ATOM 6464 O O . ALA A 1 838 ? 48.934 -26.035 -3.080 1.00 58.31 838 ALA A O 1
ATOM 6465 N N . MET A 1 839 ? 47.204 -26.450 -4.444 1.00 57.94 839 MET A N 1
ATOM 6466 C CA . MET A 1 839 ? 47.908 -26.081 -5.677 1.00 57.94 839 MET A CA 1
ATOM 6467 C C . MET A 1 839 ? 48.153 -24.565 -5.781 1.00 57.94 839 MET A C 1
ATOM 6469 O O . MET A 1 839 ? 49.211 -24.149 -6.251 1.00 57.94 839 MET A O 1
ATOM 6473 N N . LEU A 1 840 ? 47.202 -23.740 -5.327 1.00 60.47 840 LEU A N 1
ATOM 6474 C CA . LEU A 1 840 ? 47.317 -22.276 -5.313 1.00 60.47 840 LEU A CA 1
ATOM 6475 C C . LEU A 1 840 ? 48.270 -21.780 -4.214 1.00 60.47 840 LEU A C 1
ATOM 6477 O O . LEU A 1 840 ? 49.076 -20.893 -4.477 1.00 60.47 840 LEU A O 1
ATOM 6481 N N . LEU A 1 841 ? 48.211 -22.370 -3.015 1.00 59.66 841 LEU A N 1
ATOM 6482 C CA . LEU A 1 841 ? 49.033 -22.012 -1.850 1.00 59.66 841 LEU A CA 1
ATOM 6483 C C . LEU A 1 841 ? 50.483 -22.499 -1.948 1.00 59.66 841 LEU A C 1
ATOM 6485 O O . LEU A 1 841 ? 51.345 -21.966 -1.254 1.00 59.66 841 LEU A O 1
ATOM 6489 N N . ALA A 1 842 ? 50.779 -23.470 -2.818 1.00 57.81 842 ALA A N 1
ATOM 6490 C CA . ALA A 1 842 ? 52.147 -23.932 -3.052 1.00 57.81 842 ALA A CA 1
ATOM 6491 C C . ALA A 1 842 ? 53.073 -22.829 -3.608 1.00 57.81 842 ALA A C 1
ATOM 6493 O O . ALA A 1 842 ? 54.288 -22.967 -3.487 1.00 57.81 842 ALA A O 1
ATOM 6494 N N . LEU A 1 843 ? 52.508 -21.773 -4.228 1.00 61.59 843 LEU A N 1
ATOM 6495 C CA . LEU A 1 843 ? 53.178 -20.556 -4.735 1.00 61.59 843 LEU A CA 1
ATOM 6496 C C . LEU A 1 843 ? 54.661 -20.758 -5.140 1.00 61.59 843 LEU A C 1
ATOM 6498 O O . LEU A 1 843 ? 55.544 -20.048 -4.650 1.00 61.59 843 LEU A O 1
ATOM 6502 N N . PRO A 1 844 ? 54.974 -21.699 -6.054 1.00 58.16 844 PRO A N 1
ATOM 6503 C CA . PRO A 1 844 ? 56.345 -22.160 -6.282 1.00 58.16 844 PRO A CA 1
ATOM 6504 C C . PRO A 1 844 ? 57.282 -21.059 -6.793 1.00 58.16 844 PRO A C 1
ATOM 6506 O O . PRO A 1 844 ? 58.471 -21.081 -6.494 1.00 58.16 844 PRO A O 1
ATOM 6509 N N . GLN A 1 845 ? 56.757 -20.064 -7.519 1.00 55.06 845 GLN A N 1
ATOM 6510 C CA . GLN A 1 845 ? 57.551 -18.918 -7.968 1.00 55.06 845 GLN A CA 1
ATOM 6511 C C . GLN A 1 845 ? 57.860 -17.916 -6.853 1.00 55.06 845 GLN A C 1
ATOM 6513 O O . GLN A 1 845 ? 58.964 -17.389 -6.848 1.00 55.06 845 GLN A O 1
ATOM 6518 N N . LEU A 1 846 ? 56.945 -17.703 -5.895 1.00 57.84 846 LEU A N 1
ATOM 6519 C CA . LEU A 1 846 ? 57.181 -16.839 -4.731 1.00 57.84 846 LEU A CA 1
ATOM 6520 C C . LEU A 1 846 ? 58.272 -17.446 -3.833 1.00 57.84 846 LEU A C 1
ATOM 6522 O O . LEU A 1 846 ? 59.217 -16.761 -3.445 1.00 57.84 846 LEU A O 1
ATOM 6526 N N . VAL A 1 847 ? 58.177 -18.758 -3.587 1.00 57.22 847 VAL A N 1
ATOM 6527 C CA . VAL A 1 847 ? 59.172 -19.532 -2.828 1.00 57.22 847 VAL A CA 1
ATOM 6528 C C . VAL A 1 847 ? 60.525 -19.553 -3.554 1.00 57.22 847 VAL A C 1
ATOM 6530 O O . VAL A 1 847 ? 61.570 -19.357 -2.930 1.00 57.22 847 VAL A O 1
ATOM 6533 N N . ALA A 1 848 ? 60.531 -19.703 -4.883 1.00 55.44 848 ALA A N 1
ATOM 6534 C CA . ALA A 1 848 ? 61.751 -19.601 -5.681 1.00 55.44 848 ALA A CA 1
ATOM 6535 C C . ALA A 1 848 ? 62.375 -18.192 -5.621 1.00 55.44 848 ALA A C 1
ATOM 6537 O O . ALA A 1 848 ? 63.584 -18.088 -5.434 1.00 55.44 848 ALA A O 1
ATOM 6538 N N . THR A 1 849 ? 61.587 -17.108 -5.694 1.00 54.78 849 THR A N 1
ATOM 6539 C CA . THR A 1 849 ? 62.092 -15.727 -5.536 1.00 54.78 849 THR A CA 1
ATOM 6540 C C . THR A 1 849 ? 62.642 -15.438 -4.141 1.00 54.78 849 THR A C 1
ATOM 6542 O O . THR A 1 849 ? 63.617 -14.698 -4.030 1.00 54.78 849 THR A O 1
ATOM 6545 N N . THR A 1 850 ? 62.103 -16.061 -3.086 1.00 50.91 850 THR A N 1
ATOM 6546 C CA . THR A 1 850 ? 62.705 -15.991 -1.743 1.00 50.91 850 THR A CA 1
ATOM 6547 C C . THR A 1 850 ? 63.995 -16.803 -1.630 1.00 50.91 850 THR A C 1
ATOM 6549 O O . THR A 1 850 ? 64.902 -16.401 -0.914 1.00 50.91 850 THR A O 1
ATOM 6552 N N . ALA A 1 851 ? 64.145 -17.904 -2.375 1.00 49.38 851 ALA A N 1
ATOM 6553 C CA . ALA A 1 851 ? 65.389 -18.678 -2.382 1.00 49.38 851 ALA A CA 1
ATOM 6554 C C . ALA A 1 851 ? 66.566 -17.891 -3.000 1.00 49.38 851 ALA A C 1
ATOM 6556 O O . ALA A 1 851 ? 67.710 -18.061 -2.580 1.00 49.38 851 ALA A O 1
ATOM 6557 N N . TYR A 1 852 ? 66.295 -16.958 -3.923 1.00 47.72 852 TYR A N 1
ATOM 6558 C CA . TYR A 1 852 ? 67.306 -16.027 -4.446 1.00 47.72 852 TYR A CA 1
ATOM 6559 C C . TYR A 1 852 ? 67.835 -15.035 -3.394 1.00 47.72 852 TYR A C 1
ATOM 6561 O O . TYR A 1 852 ? 68.928 -14.504 -3.578 1.00 47.72 852 TYR A O 1
ATOM 6569 N N . SER A 1 853 ? 67.126 -14.794 -2.280 1.00 48.91 853 SER A N 1
ATOM 6570 C CA . SER A 1 853 ? 67.628 -13.923 -1.204 1.00 48.91 853 SER A CA 1
ATOM 6571 C C . SER A 1 853 ? 68.678 -14.591 -0.311 1.00 48.91 853 SER A C 1
ATOM 6573 O O . SER A 1 853 ? 69.250 -13.913 0.540 1.00 48.91 853 SER A O 1
ATOM 6575 N N . GLN A 1 854 ? 68.895 -15.906 -0.452 1.00 45.31 854 GLN A N 1
ATOM 6576 C CA . GLN A 1 854 ? 69.770 -16.702 0.419 1.00 45.31 854 GLN A CA 1
ATOM 6577 C C . GLN A 1 854 ? 71.181 -16.941 -0.141 1.00 45.31 854 GLN A C 1
ATOM 6579 O O . GLN A 1 854 ? 72.012 -17.497 0.571 1.00 45.31 854 GLN A O 1
ATOM 6584 N N . VAL A 1 855 ? 71.489 -16.526 -1.377 1.00 42.59 855 VAL A N 1
ATOM 6585 C CA . VAL A 1 855 ? 72.854 -16.649 -1.919 1.00 42.59 855 VAL A CA 1
ATOM 6586 C C . VAL A 1 855 ? 73.691 -15.444 -1.481 1.00 42.59 855 VAL A C 1
ATOM 6588 O O . VAL A 1 855 ? 73.349 -14.302 -1.787 1.00 42.59 855 VAL A O 1
ATOM 6591 N N . ASP A 1 856 ? 74.784 -15.715 -0.763 1.00 41.50 856 ASP A N 1
ATOM 6592 C CA . ASP A 1 856 ? 75.796 -14.773 -0.267 1.00 41.50 856 ASP A CA 1
ATOM 6593 C C . ASP A 1 856 ? 76.214 -13.706 -1.300 1.00 41.50 856 ASP A C 1
ATOM 6595 O O . ASP A 1 856 ? 77.136 -13.890 -2.089 1.00 41.50 856 ASP A O 1
ATOM 6599 N N . TYR A 1 857 ? 75.561 -12.545 -1.271 1.00 41.03 857 TYR A N 1
ATOM 6600 C CA . TYR A 1 857 ? 75.946 -11.356 -2.047 1.00 41.03 857 TYR A CA 1
ATOM 6601 C C . TYR A 1 857 ? 75.900 -10.086 -1.181 1.00 41.03 857 TYR A C 1
ATOM 6603 O O . TYR A 1 857 ? 75.514 -9.006 -1.627 1.00 41.03 857 TYR A O 1
ATOM 6611 N N . LEU A 1 858 ? 76.282 -10.192 0.096 1.00 39.41 858 LEU A N 1
ATOM 6612 C CA . LEU A 1 858 ? 76.376 -9.039 1.004 1.00 39.41 858 LEU A CA 1
ATOM 6613 C C . LEU A 1 858 ? 77.689 -8.246 0.885 1.00 39.41 858 LEU A C 1
ATOM 6615 O O . LEU A 1 858 ? 77.802 -7.199 1.515 1.00 39.41 858 LEU A O 1
ATOM 6619 N N . ALA A 1 859 ? 78.648 -8.685 0.065 1.00 41.50 859 ALA A N 1
ATOM 6620 C CA . ALA A 1 859 ? 79.961 -8.042 -0.007 1.00 41.50 859 ALA A CA 1
ATOM 6621 C C . ALA A 1 859 ? 80.176 -7.083 -1.195 1.00 41.50 859 ALA A C 1
ATOM 6623 O O . ALA A 1 859 ? 81.180 -6.382 -1.186 1.00 41.50 859 ALA A O 1
ATOM 6624 N N . ASP A 1 860 ? 79.284 -7.000 -2.193 1.00 45.25 860 ASP A N 1
ATOM 6625 C CA . ASP A 1 860 ? 79.604 -6.217 -3.402 1.00 45.25 860 ASP A CA 1
ATOM 6626 C C . ASP A 1 860 ? 78.354 -5.644 -4.101 1.00 45.25 860 ASP A C 1
ATOM 6628 O O . ASP A 1 860 ? 77.728 -6.296 -4.937 1.00 45.25 860 ASP A O 1
ATOM 6632 N N . LEU A 1 861 ? 77.910 -4.442 -3.702 1.00 41.78 861 LEU A N 1
ATOM 6633 C CA . LEU A 1 861 ? 76.629 -3.873 -4.174 1.00 41.78 861 LEU A CA 1
ATOM 6634 C C . LEU A 1 861 ? 76.596 -2.347 -4.351 1.00 41.78 861 LEU A C 1
ATOM 6636 O O . LEU A 1 861 ? 75.524 -1.752 -4.474 1.00 41.78 861 LEU A O 1
ATOM 6640 N N . GLN A 1 862 ? 77.759 -1.701 -4.430 1.00 45.81 862 GLN A N 1
ATOM 6641 C CA . GLN A 1 862 ? 77.847 -0.323 -4.936 1.00 45.81 862 GLN A CA 1
ATOM 6642 C C . GLN A 1 862 ? 78.157 -0.253 -6.443 1.00 45.81 862 GLN A C 1
ATOM 6644 O O . GLN A 1 862 ? 78.141 0.834 -7.009 1.00 45.81 862 GLN A O 1
ATOM 6649 N N . THR A 1 863 ? 78.377 -1.390 -7.113 1.00 48.22 863 THR A N 1
ATOM 6650 C CA . THR A 1 863 ? 78.956 -1.444 -8.470 1.00 48.22 863 THR A CA 1
ATOM 6651 C C . THR A 1 863 ? 78.101 -2.162 -9.526 1.00 48.22 863 THR A C 1
ATOM 6653 O O . THR A 1 863 ? 78.549 -2.296 -10.662 1.00 48.22 863 THR A O 1
ATOM 6656 N N . LYS A 1 864 ? 76.867 -2.591 -9.217 1.00 43.88 864 LYS A N 1
ATOM 6657 C CA . LYS A 1 864 ? 76.007 -3.353 -10.150 1.00 43.88 864 LYS A CA 1
ATOM 6658 C C . LYS A 1 864 ? 74.748 -2.598 -10.629 1.00 43.88 864 LYS A C 1
ATOM 6660 O O . LYS A 1 864 ? 74.275 -1.705 -9.921 1.00 43.88 864 LYS A O 1
ATOM 6665 N N . PRO A 1 865 ? 74.231 -2.916 -11.839 1.00 52.00 865 PRO A N 1
ATOM 6666 C CA . PRO A 1 865 ? 73.178 -2.160 -12.532 1.00 52.00 865 PRO A CA 1
ATOM 6667 C C . PRO A 1 865 ? 71.814 -2.149 -11.800 1.00 52.00 865 PRO A C 1
ATOM 6669 O O . PRO A 1 865 ? 71.552 -3.004 -10.953 1.00 52.00 865 PRO A O 1
ATOM 6672 N N . PRO A 1 866 ? 70.912 -1.196 -12.127 1.00 49.72 866 PRO A N 1
ATOM 6673 C CA . PRO A 1 866 ? 69.629 -0.980 -11.436 1.00 49.72 866 PRO A CA 1
ATOM 6674 C C . PRO A 1 866 ? 68.664 -2.183 -11.442 1.00 49.72 866 PRO A C 1
ATOM 6676 O O . PRO A 1 866 ? 67.765 -2.241 -10.602 1.00 49.72 866 PRO A O 1
ATOM 6679 N N . GLU A 1 867 ? 68.860 -3.155 -12.334 1.00 47.22 867 GLU A N 1
ATOM 6680 C CA . GLU A 1 867 ? 68.054 -4.379 -12.423 1.00 47.22 867 GLU A CA 1
ATOM 6681 C C . GLU A 1 867 ? 68.223 -5.299 -11.196 1.00 47.22 867 GLU A C 1
ATOM 6683 O O . GLU A 1 867 ? 67.239 -5.877 -10.727 1.00 47.22 867 GLU A O 1
ATOM 6688 N N . ASP A 1 868 ? 69.417 -5.347 -10.590 1.00 47.94 868 ASP A N 1
ATOM 6689 C CA . ASP A 1 868 ? 69.707 -6.190 -9.416 1.00 47.94 868 ASP A CA 1
ATOM 6690 C C . ASP A 1 868 ? 69.076 -5.635 -8.120 1.00 47.94 868 ASP A C 1
ATOM 6692 O O . ASP A 1 868 ? 68.735 -6.385 -7.200 1.00 47.94 868 ASP A O 1
ATOM 6696 N N . ARG A 1 869 ? 68.841 -4.314 -8.041 1.00 51.25 869 ARG A N 1
ATOM 6697 C CA . ARG A 1 869 ? 68.138 -3.679 -6.904 1.00 51.25 869 ARG A CA 1
ATOM 6698 C C . ARG A 1 869 ? 66.650 -4.022 -6.880 1.00 51.25 869 ARG A C 1
ATOM 6700 O O . ARG A 1 869 ? 66.108 -4.311 -5.814 1.00 51.25 869 ARG A O 1
ATOM 6707 N N . LEU A 1 870 ? 66.006 -4.040 -8.048 1.00 49.34 870 LEU A N 1
ATOM 6708 C CA . LEU A 1 870 ? 64.590 -4.389 -8.182 1.00 49.34 870 LEU A CA 1
ATOM 6709 C C . LEU A 1 870 ? 64.342 -5.868 -7.834 1.00 49.34 870 LEU A C 1
ATOM 6711 O O . LEU A 1 870 ? 63.329 -6.199 -7.220 1.00 49.34 870 LEU A O 1
ATOM 6715 N N . GLN A 1 871 ? 65.283 -6.755 -8.177 1.00 50.34 871 GLN A N 1
ATOM 6716 C CA . GLN A 1 871 ? 65.222 -8.174 -7.808 1.00 50.34 871 GLN A CA 1
ATOM 6717 C C . GLN A 1 871 ? 65.352 -8.388 -6.289 1.00 50.34 871 GLN A C 1
ATOM 6719 O O . GLN A 1 871 ? 64.620 -9.202 -5.725 1.00 50.34 871 GLN A O 1
ATOM 6724 N N . ARG A 1 872 ? 66.197 -7.604 -5.602 1.00 52.41 872 ARG A N 1
ATOM 6725 C CA . ARG A 1 872 ? 66.335 -7.640 -4.135 1.00 52.41 872 ARG A CA 1
ATOM 6726 C C . ARG A 1 872 ? 65.091 -7.125 -3.400 1.00 52.41 872 ARG A C 1
ATOM 6728 O O . ARG A 1 872 ? 64.669 -7.752 -2.432 1.00 52.41 872 ARG A O 1
ATOM 6735 N N . GLU A 1 873 ? 64.470 -6.034 -3.859 1.00 51.44 873 GLU A N 1
ATOM 6736 C CA . GLU A 1 873 ? 63.192 -5.558 -3.294 1.00 51.44 873 GLU A CA 1
ATOM 6737 C C . GLU A 1 873 ? 62.064 -6.579 -3.472 1.00 51.44 873 GLU A C 1
ATOM 6739 O O . GLU A 1 873 ? 61.270 -6.788 -2.554 1.00 51.44 873 GLU A O 1
ATOM 6744 N N . ARG A 1 874 ? 62.007 -7.245 -4.633 1.00 51.50 874 ARG A N 1
ATOM 6745 C CA . ARG A 1 874 ? 61.043 -8.325 -4.893 1.00 51.50 874 ARG A CA 1
ATOM 6746 C C . ARG A 1 874 ? 61.245 -9.504 -3.942 1.00 51.50 874 ARG A C 1
ATOM 6748 O O . ARG A 1 874 ? 60.261 -10.009 -3.412 1.00 51.50 874 ARG A O 1
ATOM 6755 N N . ALA A 1 875 ? 62.493 -9.891 -3.676 1.00 52.50 875 ALA A N 1
ATOM 6756 C CA . ALA A 1 875 ? 62.816 -10.997 -2.778 1.00 52.50 875 ALA A CA 1
ATOM 6757 C C . ALA A 1 875 ? 62.463 -10.696 -1.302 1.00 52.50 875 ALA A C 1
ATOM 6759 O O . ALA A 1 875 ? 61.862 -11.534 -0.626 1.00 52.50 875 ALA A O 1
ATOM 6760 N N . ILE A 1 876 ? 62.748 -9.481 -0.814 1.00 55.31 876 ILE A N 1
ATOM 6761 C CA . ILE A 1 876 ? 62.389 -9.041 0.550 1.00 55.31 876 ILE A CA 1
ATOM 6762 C C . ILE A 1 876 ? 60.865 -8.985 0.719 1.00 55.31 876 ILE A C 1
ATOM 6764 O O . ILE A 1 876 ? 60.336 -9.599 1.645 1.00 55.31 876 ILE A O 1
ATOM 6768 N N . ARG A 1 877 ? 60.154 -8.353 -0.228 1.00 51.94 877 ARG A N 1
ATOM 6769 C CA . ARG A 1 877 ? 58.682 -8.315 -0.230 1.00 51.94 877 ARG A CA 1
ATOM 6770 C C . ARG A 1 877 ? 58.091 -9.726 -0.260 1.00 51.94 877 ARG A C 1
ATOM 6772 O O . ARG A 1 877 ? 57.191 -10.019 0.514 1.00 51.94 877 ARG A O 1
ATOM 6779 N N . SER A 1 878 ? 58.645 -10.638 -1.066 1.00 51.34 878 SER A N 1
ATOM 6780 C CA . SER A 1 878 ? 58.178 -12.032 -1.106 1.00 51.34 878 SER A CA 1
ATOM 6781 C C . SER A 1 878 ? 58.371 -12.797 0.214 1.00 51.34 878 SER A C 1
ATOM 6783 O O . SER A 1 878 ? 57.558 -13.662 0.536 1.00 51.34 878 SER A O 1
ATOM 6785 N N . SER A 1 879 ? 59.389 -12.452 1.014 1.00 54.66 879 SER A N 1
ATOM 6786 C CA . SER A 1 879 ? 59.625 -13.044 2.340 1.00 54.66 879 SER A CA 1
ATOM 6787 C C . SER A 1 879 ? 58.689 -12.478 3.414 1.00 54.66 879 SER A C 1
ATOM 6789 O O . SER A 1 879 ? 58.214 -13.234 4.259 1.00 54.66 879 SER A O 1
ATOM 6791 N N . GLU A 1 880 ? 58.401 -11.173 3.389 1.00 54.22 880 GLU A N 1
ATOM 6792 C CA . GLU A 1 880 ? 57.403 -10.538 4.270 1.00 54.22 880 GLU A CA 1
ATOM 6793 C C . GLU A 1 880 ? 55.995 -11.086 3.989 1.00 54.22 880 GLU A C 1
ATOM 6795 O O . GLU A 1 880 ? 55.242 -11.396 4.911 1.00 54.22 880 GLU A O 1
ATOM 6800 N N . MET A 1 881 ? 55.682 -11.322 2.712 1.00 52.28 881 MET A N 1
ATOM 6801 C CA . MET A 1 881 ? 54.416 -11.909 2.272 1.00 52.28 881 MET A CA 1
ATOM 6802 C C . MET A 1 881 ? 54.200 -13.332 2.790 1.00 52.28 881 MET A C 1
ATOM 6804 O O . MET A 1 881 ? 53.093 -13.655 3.208 1.00 52.28 881 MET A O 1
ATOM 6808 N N . LEU A 1 882 ? 55.234 -14.184 2.808 1.00 55.94 882 LEU A N 1
ATOM 6809 C CA . LEU A 1 882 ? 55.127 -15.525 3.401 1.00 55.94 882 LEU A CA 1
ATOM 6810 C C . LEU A 1 882 ? 54.853 -15.466 4.915 1.00 55.94 882 LEU A C 1
ATOM 6812 O O . LEU A 1 882 ? 54.116 -16.306 5.432 1.00 55.94 882 LEU A O 1
ATOM 6816 N N . ALA A 1 883 ? 55.401 -14.467 5.615 1.00 53.00 883 ALA A N 1
ATOM 6817 C CA . ALA A 1 883 ? 55.182 -14.271 7.047 1.00 53.00 883 ALA A CA 1
ATOM 6818 C C . ALA A 1 883 ? 53.759 -13.771 7.366 1.00 53.00 883 ALA A C 1
ATOM 6820 O O . ALA A 1 883 ? 53.127 -14.285 8.290 1.00 53.00 883 ALA A O 1
ATOM 6821 N N . GLU A 1 884 ? 53.215 -12.831 6.584 1.00 48.19 884 GLU A N 1
ATOM 6822 C CA . GLU A 1 884 ? 51.812 -12.401 6.717 1.00 48.19 884 GLU A CA 1
ATOM 6823 C C . GLU A 1 884 ? 50.823 -13.525 6.379 1.00 48.19 884 GLU A C 1
ATOM 6825 O O . GLU A 1 884 ? 49.818 -13.691 7.069 1.00 48.19 884 GLU A O 1
ATOM 6830 N N . LEU A 1 885 ? 51.124 -14.343 5.367 1.00 49.25 885 LEU A N 1
ATOM 6831 C CA . LEU A 1 885 ? 50.302 -15.486 4.952 1.00 49.25 885 LEU A CA 1
ATOM 6832 C C . LEU A 1 885 ? 50.249 -16.563 6.055 1.00 49.25 885 LEU A C 1
ATOM 6834 O O . LEU A 1 885 ? 49.176 -17.083 6.360 1.00 49.25 885 LEU A O 1
ATOM 6838 N N . ALA A 1 886 ? 51.372 -16.828 6.734 1.00 50.41 886 ALA A N 1
ATOM 6839 C CA . ALA A 1 886 ? 51.416 -17.695 7.916 1.00 50.41 886 ALA A CA 1
ATOM 6840 C C . ALA A 1 886 ? 50.564 -17.151 9.084 1.00 50.41 886 ALA A C 1
ATOM 6842 O O . ALA A 1 886 ? 49.891 -17.915 9.781 1.00 50.41 886 ALA A O 1
ATOM 6843 N N . HIS A 1 887 ? 50.547 -15.826 9.265 1.00 47.59 887 HIS A N 1
ATOM 6844 C CA . HIS A 1 887 ? 49.729 -15.148 10.272 1.00 47.59 887 HIS A CA 1
ATOM 6845 C C . HIS A 1 887 ? 48.226 -15.186 9.940 1.00 47.59 887 HIS A C 1
ATOM 6847 O O . HIS A 1 887 ? 47.407 -15.446 10.822 1.00 47.59 887 HIS A O 1
ATOM 6853 N N . ALA A 1 888 ? 47.858 -14.963 8.675 1.00 41.50 888 ALA A N 1
ATOM 6854 C CA . ALA A 1 888 ? 46.473 -14.882 8.203 1.00 41.50 888 ALA A CA 1
ATOM 6855 C C . ALA A 1 888 ? 45.745 -16.238 8.170 1.00 41.50 888 ALA A C 1
ATOM 6857 O O . ALA A 1 888 ? 44.517 -16.280 8.239 1.00 41.50 888 ALA A O 1
ATOM 6858 N N . VAL A 1 889 ? 46.4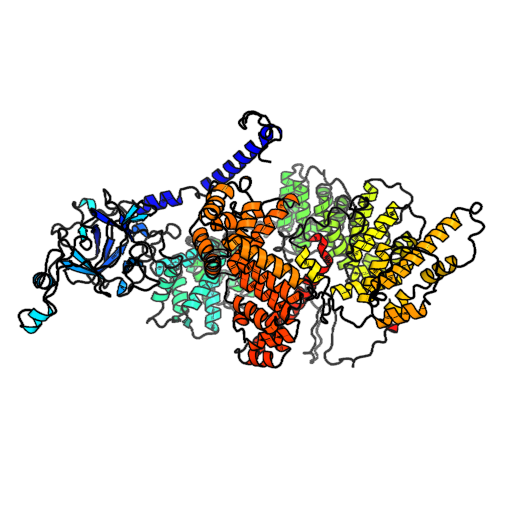89 -17.345 8.085 1.00 41.53 889 VAL A N 1
ATOM 6859 C CA . VAL A 1 889 ? 45.947 -18.716 8.127 1.00 41.53 889 VAL A CA 1
ATOM 6860 C C . VAL A 1 889 ? 46.016 -19.319 9.547 1.00 41.53 889 VAL A C 1
ATOM 6862 O O . VAL A 1 889 ? 45.657 -20.471 9.770 1.00 41.53 889 VAL A O 1
ATOM 6865 N N . GLY A 1 890 ? 46.409 -18.525 10.552 1.00 43.16 890 GLY A N 1
ATOM 6866 C CA . GLY A 1 890 ? 46.273 -18.882 11.969 1.00 43.16 890 GLY A CA 1
ATOM 6867 C C . GLY A 1 890 ? 47.383 -19.767 12.546 1.00 43.16 890 GLY A C 1
ATOM 6868 O O . GLY A 1 890 ? 47.221 -20.282 13.653 1.00 43.16 890 GLY A O 1
ATOM 6869 N N . ALA A 1 891 ? 48.524 -19.914 11.863 1.00 42.59 891 ALA A N 1
ATOM 6870 C CA . ALA A 1 891 ? 49.616 -20.789 12.306 1.00 42.59 891 ALA A CA 1
ATOM 6871 C C . ALA A 1 891 ? 50.358 -20.289 13.572 1.00 42.59 891 ALA A C 1
ATOM 6873 O O . ALA A 1 891 ? 51.111 -21.042 14.178 1.00 42.59 891 ALA A O 1
ATOM 6874 N N . SER A 1 892 ? 50.132 -19.050 14.023 1.00 36.66 892 SER A N 1
ATOM 6875 C CA . SER A 1 892 ? 50.851 -18.424 15.149 1.00 36.66 892 SER A CA 1
ATOM 6876 C C . SER A 1 892 ? 49.950 -17.999 16.320 1.00 36.66 892 SER A C 1
ATOM 6878 O O . SER A 1 892 ? 50.161 -16.955 16.934 1.00 36.66 892 SER A O 1
ATOM 6880 N N . SER A 1 893 ? 48.946 -18.806 16.680 1.00 35.12 893 SER A N 1
ATOM 6881 C CA . SER A 1 893 ? 48.088 -18.526 17.849 1.00 35.12 893 SER A CA 1
ATOM 6882 C C . SER A 1 893 ? 48.042 -19.658 18.882 1.00 35.12 893 SER A C 1
ATOM 6884 O O . SER A 1 893 ? 46.986 -20.037 19.379 1.00 35.12 893 SER A O 1
ATOM 6886 N N . SER A 1 894 ? 49.217 -20.158 19.279 1.00 33.78 894 SER A N 1
ATOM 6887 C CA . SER A 1 894 ? 49.372 -20.890 20.545 1.00 33.78 894 SER A CA 1
ATOM 6888 C C . SER A 1 894 ? 50.801 -20.836 21.097 1.00 33.78 894 SER A C 1
ATOM 6890 O O . SER A 1 894 ? 51.495 -21.845 21.153 1.00 33.78 894 SER A O 1
ATOM 6892 N N . SER A 1 895 ? 51.239 -19.665 21.555 1.00 28.23 895 SER A N 1
ATOM 6893 C CA . SER A 1 895 ? 52.271 -19.572 22.598 1.00 28.23 895 SER A CA 1
ATOM 6894 C C . SER A 1 895 ? 52.234 -18.184 23.229 1.00 28.23 895 SER A C 1
ATOM 6896 O O . SER A 1 895 ? 52.726 -17.211 22.662 1.00 28.23 895 SER A O 1
ATOM 6898 N N . GLY A 1 896 ? 51.616 -18.090 24.407 1.00 33.12 896 GLY A N 1
ATOM 6899 C CA . GLY A 1 896 ? 51.737 -16.918 25.261 1.00 33.12 896 GLY A CA 1
ATOM 6900 C C . GLY A 1 896 ? 53.183 -16.764 25.725 1.00 33.12 896 GLY A C 1
ATOM 6901 O O . GLY A 1 896 ? 53.721 -17.641 26.395 1.00 33.12 896 GLY A O 1
ATOM 6902 N N . GLY A 1 897 ? 53.796 -15.644 25.364 1.00 23.95 897 GLY A N 1
ATOM 6903 C CA . GLY A 1 897 ? 55.110 -15.230 25.831 1.00 23.95 897 GLY A CA 1
ATOM 6904 C C . GLY A 1 897 ? 55.468 -13.893 25.200 1.00 23.95 897 GLY A C 1
ATOM 6905 O O . GLY A 1 897 ? 55.520 -13.786 23.979 1.00 23.95 897 GLY A O 1
ATOM 6906 N N . LEU A 1 898 ? 55.671 -12.866 26.029 1.00 30.31 898 LEU A N 1
ATOM 6907 C CA . LEU A 1 898 ? 56.246 -11.594 25.599 1.00 30.31 898 LEU A CA 1
ATOM 6908 C C . LEU A 1 898 ? 57.532 -11.863 24.803 1.00 30.31 898 LEU A C 1
ATOM 6910 O O . LEU A 1 898 ? 58.514 -12.328 25.376 1.00 30.31 898 LEU A O 1
ATOM 6914 N N . VAL A 1 899 ? 57.555 -11.484 23.527 1.00 24.77 899 VAL A N 1
ATOM 6915 C CA . VAL A 1 899 ? 58.807 -11.179 22.831 1.00 24.77 899 VAL A CA 1
ATOM 6916 C C . VAL A 1 899 ? 58.758 -9.714 22.434 1.00 24.77 899 VAL A C 1
ATOM 6918 O O . VAL A 1 899 ? 58.125 -9.293 21.470 1.00 24.77 899 VAL A O 1
ATOM 6921 N N . THR A 1 900 ? 59.404 -8.921 23.277 1.00 25.12 900 THR A N 1
ATOM 6922 C CA . THR A 1 900 ? 59.828 -7.552 23.021 1.00 25.12 900 THR A CA 1
ATOM 6923 C C . THR A 1 900 ? 60.624 -7.461 21.720 1.00 25.12 900 THR A C 1
ATOM 6925 O O . THR A 1 900 ? 61.511 -8.275 21.475 1.00 25.12 900 THR A O 1
ATOM 6928 N N . ARG A 1 901 ? 60.353 -6.415 20.928 1.00 29.30 901 ARG A N 1
ATOM 6929 C CA . ARG A 1 901 ? 61.222 -5.906 19.854 1.00 29.30 901 ARG A CA 1
ATOM 6930 C C . ARG A 1 901 ? 62.685 -5.870 20.319 1.00 29.30 901 ARG A C 1
ATOM 6932 O O . ARG A 1 901 ? 63.030 -4.959 21.064 1.00 29.30 901 ARG A O 1
ATOM 6939 N N . GLN A 1 902 ? 63.524 -6.799 19.860 1.00 27.27 902 GLN A N 1
ATOM 6940 C CA . GLN A 1 902 ? 64.972 -6.628 19.658 1.00 27.27 902 GLN A CA 1
ATOM 6941 C C . GLN A 1 902 ? 65.572 -7.875 18.967 1.00 27.27 902 GLN A C 1
ATOM 6943 O O . GLN A 1 902 ? 65.245 -8.998 19.331 1.00 27.27 902 GLN A O 1
ATOM 6948 N N . ASN A 1 903 ? 66.477 -7.631 18.008 1.00 24.28 903 ASN A N 1
ATOM 6949 C CA . ASN A 1 903 ? 67.328 -8.550 17.220 1.00 24.28 903 ASN A CA 1
ATOM 6950 C C . ASN A 1 903 ? 66.752 -9.289 15.983 1.00 24.28 903 ASN A C 1
ATOM 6952 O O . ASN A 1 903 ? 66.105 -10.322 16.121 1.00 24.28 903 ASN A O 1
ATOM 6956 N N . PRO A 1 904 ? 67.127 -8.862 14.753 1.00 27.81 904 PRO A N 1
ATOM 6957 C CA . PRO A 1 904 ? 66.854 -9.568 13.498 1.00 27.81 904 PRO A CA 1
ATOM 6958 C C . PRO A 1 904 ? 68.047 -10.435 13.022 1.00 27.81 904 PRO A C 1
ATOM 6960 O O . PRO A 1 904 ? 68.492 -10.292 11.888 1.00 27.81 904 PRO A O 1
ATOM 6963 N N . LEU A 1 905 ? 68.620 -11.294 13.879 1.00 27.62 905 LEU A N 1
ATOM 6964 C CA . LEU A 1 905 ? 69.855 -12.044 13.548 1.00 27.62 905 LEU A CA 1
ATOM 6965 C C . LEU A 1 905 ? 69.884 -13.536 13.939 1.00 27.62 905 LEU A C 1
ATOM 6967 O O . LEU A 1 905 ? 70.928 -14.167 13.819 1.00 27.62 905 LEU A O 1
ATOM 6971 N N . ALA A 1 906 ? 68.767 -14.145 14.343 1.00 25.41 906 ALA A N 1
ATOM 6972 C CA . ALA A 1 906 ? 68.716 -15.591 14.584 1.00 25.41 906 ALA A CA 1
ATOM 6973 C C . ALA A 1 906 ? 67.818 -16.272 13.545 1.00 25.41 906 ALA A C 1
ATOM 6975 O O . ALA A 1 906 ? 66.593 -16.254 13.645 1.00 25.41 906 ALA A O 1
ATOM 6976 N N . GLY A 1 907 ? 68.458 -16.830 12.517 1.00 35.81 907 GLY A N 1
ATOM 6977 C CA . GLY A 1 907 ? 67.819 -17.615 11.471 1.00 35.81 907 GLY A CA 1
ATOM 6978 C C . GLY A 1 907 ? 67.309 -18.963 11.980 1.00 35.81 907 GLY A C 1
ATOM 6979 O O . GLY A 1 907 ? 68.008 -19.693 12.677 1.00 35.81 907 GLY A O 1
ATOM 6980 N N . GLY A 1 908 ? 66.095 -19.301 11.559 1.00 27.25 908 GLY A N 1
ATOM 6981 C CA . GLY A 1 908 ? 65.534 -20.644 11.594 1.00 27.25 908 GLY A CA 1
ATOM 6982 C C . GLY A 1 908 ? 64.620 -20.790 10.387 1.00 27.25 908 GLY A C 1
ATOM 6983 O O . GLY A 1 908 ? 63.543 -20.203 10.350 1.00 27.25 908 GLY A O 1
ATOM 6984 N N . ALA A 1 909 ? 65.094 -21.499 9.364 1.00 33.03 909 ALA A N 1
ATOM 6985 C CA . ALA A 1 909 ? 64.372 -21.728 8.122 1.00 33.03 909 ALA A CA 1
ATOM 6986 C C . ALA A 1 909 ? 63.056 -22.476 8.391 1.00 33.03 909 ALA A C 1
ATOM 6988 O O . ALA A 1 909 ? 63.065 -23.639 8.797 1.00 33.03 909 ALA A O 1
ATOM 6989 N N . ALA A 1 910 ? 61.920 -21.828 8.135 1.00 33.44 910 ALA A N 1
ATOM 6990 C CA . ALA A 1 910 ? 60.650 -22.527 8.027 1.00 33.44 910 ALA A CA 1
ATOM 6991 C C . ALA A 1 910 ? 60.666 -23.329 6.717 1.00 33.44 910 ALA A C 1
ATOM 6993 O O . ALA A 1 910 ? 60.516 -22.775 5.629 1.00 33.44 910 ALA A O 1
ATOM 6994 N N . ASN A 1 911 ? 60.894 -24.641 6.812 1.00 37.53 911 ASN A N 1
ATOM 6995 C CA . ASN A 1 911 ? 60.721 -25.559 5.688 1.00 37.53 911 ASN A CA 1
ATOM 6996 C C . ASN A 1 911 ? 59.303 -25.381 5.125 1.00 37.53 911 ASN A C 1
ATOM 6998 O O . ASN A 1 911 ? 58.328 -25.641 5.831 1.00 37.53 911 ASN A O 1
ATOM 7002 N N . GLY A 1 912 ? 59.175 -24.987 3.853 1.00 34.38 912 GLY A N 1
ATOM 7003 C CA . GLY A 1 912 ? 57.878 -24.748 3.199 1.00 34.38 912 GLY A CA 1
ATOM 7004 C C . GLY A 1 912 ? 56.916 -25.946 3.251 1.00 34.38 912 GLY A C 1
ATOM 7005 O O . GLY A 1 912 ? 55.703 -25.772 3.204 1.00 34.38 912 GLY A O 1
ATOM 7006 N N . VAL A 1 913 ? 57.445 -27.157 3.451 1.00 34.09 913 VAL A N 1
ATOM 7007 C CA . VAL A 1 913 ? 56.674 -28.394 3.664 1.00 34.09 913 VAL A CA 1
ATOM 7008 C C . VAL A 1 913 ? 56.019 -28.446 5.057 1.00 34.09 913 VAL A C 1
ATOM 7010 O O . VAL A 1 913 ? 54.907 -28.948 5.190 1.00 34.09 913 VAL A O 1
ATOM 7013 N N . HIS A 1 914 ? 56.665 -27.894 6.093 1.00 36.38 914 HIS A N 1
ATOM 7014 C CA . HIS A 1 914 ? 56.121 -27.829 7.457 1.00 36.38 914 HIS A CA 1
ATOM 7015 C C . HIS A 1 914 ? 55.030 -26.759 7.568 1.00 36.38 914 HIS A C 1
ATOM 7017 O O . HIS A 1 914 ? 53.971 -27.028 8.128 1.00 36.38 914 HIS A O 1
ATOM 7023 N N . LEU A 1 915 ? 55.244 -25.596 6.939 1.00 39.41 915 LEU A N 1
ATOM 7024 C CA . LEU A 1 915 ? 54.236 -24.541 6.848 1.00 39.41 915 LEU A CA 1
ATOM 7025 C C . LEU A 1 915 ? 53.000 -25.045 6.086 1.00 39.41 915 LEU A C 1
ATOM 7027 O O . LEU A 1 915 ? 51.897 -24.956 6.604 1.00 39.41 915 LEU A O 1
ATOM 7031 N N . ALA A 1 916 ? 53.166 -25.688 4.924 1.00 34.12 916 ALA A N 1
ATOM 7032 C CA . ALA A 1 916 ? 52.050 -26.307 4.198 1.00 34.12 916 ALA A CA 1
ATOM 7033 C C . ALA A 1 916 ? 51.313 -27.384 5.026 1.00 34.12 916 ALA A C 1
ATOM 7035 O O . ALA A 1 916 ? 50.087 -27.473 4.969 1.00 34.12 916 ALA A O 1
ATOM 7036 N N . SER A 1 917 ? 52.033 -28.169 5.840 1.00 35.00 917 SER A N 1
ATOM 7037 C CA . SER A 1 917 ? 51.437 -29.177 6.729 1.00 35.00 917 SER A CA 1
ATOM 7038 C C . SER A 1 917 ? 50.696 -28.584 7.940 1.00 35.00 917 SER A C 1
ATOM 7040 O O . SER A 1 917 ? 49.763 -29.222 8.431 1.00 35.00 917 SER A O 1
ATOM 7042 N N . GLU A 1 918 ? 51.087 -27.407 8.439 1.00 36.09 918 GLU A N 1
ATOM 7043 C CA . GLU A 1 918 ? 50.378 -26.668 9.500 1.00 36.09 918 GLU A CA 1
ATOM 7044 C C . GLU A 1 918 ? 49.180 -25.882 8.953 1.00 36.09 918 GLU A C 1
ATOM 7046 O O . GLU A 1 918 ? 48.107 -25.914 9.560 1.00 36.09 918 GLU A O 1
ATOM 7051 N N . LEU A 1 919 ? 49.313 -25.282 7.764 1.00 35.78 919 LEU A N 1
ATOM 7052 C CA . LEU A 1 919 ? 48.231 -24.604 7.037 1.00 35.78 919 LEU A CA 1
ATOM 7053 C C . LEU A 1 919 ? 47.064 -25.562 6.727 1.00 35.78 919 LEU A C 1
ATOM 7055 O O . LEU A 1 919 ? 45.905 -25.169 6.825 1.00 35.78 919 LEU A O 1
ATOM 7059 N N . LEU A 1 920 ? 47.352 -26.836 6.428 1.00 38.00 920 LEU A N 1
ATOM 7060 C CA . LEU A 1 920 ? 46.338 -27.879 6.207 1.00 38.00 920 LEU A CA 1
ATOM 7061 C C . LEU A 1 920 ? 45.743 -28.460 7.506 1.00 38.00 920 LEU A C 1
ATOM 7063 O O . LEU A 1 920 ? 44.667 -29.053 7.471 1.00 38.00 920 LEU A O 1
ATOM 7067 N N . ARG A 1 921 ? 46.416 -28.317 8.659 1.00 35.88 921 ARG A N 1
ATOM 7068 C CA . ARG A 1 921 ? 45.919 -28.791 9.970 1.00 35.88 921 ARG A CA 1
ATOM 7069 C C . ARG A 1 921 ? 45.052 -27.757 10.699 1.00 35.88 921 ARG A C 1
ATOM 7071 O O . ARG A 1 921 ? 44.245 -28.149 11.542 1.00 35.88 921 ARG A O 1
ATOM 7078 N N . GLY A 1 922 ? 45.204 -26.467 10.392 1.00 34.69 922 GLY A N 1
ATOM 7079 C CA . GLY A 1 922 ? 44.492 -25.358 11.044 1.00 34.69 922 GLY A CA 1
ATOM 7080 C C . GLY A 1 922 ? 43.045 -25.127 10.588 1.00 34.69 922 GLY A C 1
ATOM 7081 O O . GLY A 1 922 ? 42.303 -24.416 11.259 1.00 34.69 922 GLY A O 1
ATOM 7082 N N . THR A 1 923 ? 42.598 -25.753 9.498 1.00 34.53 923 THR A N 1
ATOM 7083 C CA . THR A 1 923 ? 41.298 -25.484 8.851 1.00 34.53 923 THR A CA 1
ATOM 7084 C C . THR A 1 923 ? 40.064 -26.025 9.592 1.00 34.53 923 THR A C 1
ATOM 7086 O O . THR A 1 923 ? 38.944 -25.754 9.170 1.00 34.53 923 THR A O 1
ATOM 7089 N N . ASN A 1 924 ? 40.223 -26.741 10.715 1.00 28.67 924 ASN A N 1
ATOM 7090 C CA . ASN A 1 924 ? 39.127 -27.456 11.394 1.00 28.67 924 ASN A CA 1
ATOM 7091 C C . ASN A 1 924 ? 38.915 -27.114 12.886 1.00 28.67 924 ASN A C 1
ATOM 7093 O O . ASN A 1 924 ? 38.484 -27.970 13.662 1.00 28.67 924 ASN A O 1
ATOM 7097 N N . ARG A 1 925 ? 39.167 -25.875 13.335 1.00 27.17 925 ARG A N 1
ATOM 7098 C CA . ARG A 1 925 ? 38.760 -25.443 14.692 1.00 27.17 925 ARG A CA 1
ATOM 7099 C C . ARG A 1 925 ? 38.010 -24.106 14.691 1.00 27.17 925 ARG A C 1
ATOM 7101 O O . ARG A 1 925 ? 38.531 -23.138 14.145 1.00 27.17 925 ARG A O 1
ATOM 7108 N N . PRO A 1 926 ? 36.837 -24.007 15.348 1.00 25.45 926 PRO A N 1
ATOM 7109 C CA . PRO A 1 926 ? 36.221 -22.717 15.620 1.00 25.45 926 PRO A CA 1
ATOM 7110 C C . PRO A 1 926 ? 37.042 -21.950 16.667 1.00 25.45 926 PRO A C 1
ATOM 7112 O O . PRO A 1 926 ? 37.411 -22.490 17.712 1.00 25.45 926 PRO A O 1
ATOM 7115 N N . LEU A 1 927 ? 37.326 -20.682 16.362 1.00 25.56 927 LEU A N 1
ATOM 7116 C CA . LEU A 1 927 ? 37.980 -19.705 17.232 1.00 25.56 927 LEU A CA 1
ATOM 7117 C C . LEU A 1 927 ? 37.079 -19.381 18.431 1.00 25.56 927 LEU A C 1
ATOM 7119 O O . LEU A 1 927 ? 36.211 -18.516 18.367 1.00 25.56 927 LEU A O 1
ATOM 7123 N N . HIS A 1 928 ? 37.301 -20.061 19.551 1.00 26.64 928 HIS A N 1
ATOM 7124 C CA . HIS A 1 928 ? 36.740 -19.658 20.832 1.00 26.64 928 HIS A CA 1
ATOM 7125 C C . HIS A 1 928 ? 37.645 -18.568 21.414 1.00 26.64 928 HIS A C 1
ATOM 7127 O O . HIS A 1 928 ? 38.683 -18.897 21.972 1.00 26.64 928 HIS A O 1
ATOM 7133 N N . ASN A 1 929 ? 37.309 -17.287 21.220 1.00 27.34 929 ASN A N 1
ATOM 7134 C CA . ASN A 1 929 ? 37.860 -16.181 22.017 1.00 27.34 929 ASN A CA 1
ATOM 7135 C C . ASN A 1 929 ? 37.064 -14.879 21.832 1.00 27.34 929 ASN A C 1
ATOM 7137 O O . ASN A 1 929 ? 37.454 -13.989 21.087 1.00 27.34 929 ASN A O 1
ATOM 7141 N N . PHE A 1 930 ? 35.967 -14.764 22.579 1.00 24.25 930 PHE A N 1
ATOM 7142 C CA . PHE A 1 930 ? 35.497 -13.506 23.171 1.00 24.25 930 PHE A CA 1
ATOM 7143 C C . PHE A 1 930 ? 34.850 -13.846 24.520 1.00 24.25 930 PHE A C 1
ATOM 7145 O O . PHE A 1 930 ? 33.649 -13.711 24.728 1.00 24.25 930 PHE A O 1
ATOM 7152 N N . SER A 1 931 ? 35.667 -14.344 25.451 1.00 23.25 931 SER A N 1
ATOM 7153 C CA . SER A 1 931 ? 35.293 -14.348 26.863 1.00 23.25 931 SER A CA 1
ATOM 7154 C C . SER A 1 931 ? 35.425 -12.915 27.369 1.00 23.25 931 SER A C 1
ATOM 7156 O O . SER A 1 931 ? 36.535 -12.390 27.475 1.00 23.25 931 SER A O 1
ATOM 7158 N N . MET A 1 932 ? 34.300 -12.276 27.684 1.00 27.22 932 MET A N 1
ATOM 7159 C CA . MET A 1 932 ? 34.289 -11.117 28.573 1.00 27.22 932 MET A CA 1
ATOM 7160 C C . MET A 1 932 ? 34.887 -11.555 29.918 1.00 27.22 932 MET A C 1
ATOM 7162 O O . MET A 1 932 ? 34.255 -12.267 30.684 1.00 27.22 932 MET A O 1
ATOM 7166 N N . GLN A 1 933 ? 36.140 -11.154 30.119 1.00 29.92 933 GLN A N 1
ATOM 7167 C CA . GLN A 1 933 ? 36.822 -10.866 31.381 1.00 29.92 933 GLN A CA 1
ATOM 7168 C C . GLN A 1 933 ? 36.964 -11.971 32.449 1.00 29.92 933 GLN A C 1
ATOM 7170 O O . GLN A 1 933 ? 36.031 -12.551 32.992 1.00 29.92 933 GLN A O 1
ATOM 7175 N N . SER A 1 934 ? 38.239 -12.166 32.786 1.00 27.45 934 SER A N 1
ATOM 7176 C CA . SER A 1 934 ? 38.797 -12.856 33.947 1.00 27.45 934 SER A CA 1
ATOM 7177 C C . SER A 1 934 ? 38.161 -12.409 35.283 1.00 27.45 934 SER A C 1
ATOM 7179 O O . SER A 1 934 ? 37.983 -11.210 35.492 1.00 27.45 934 SER A O 1
ATOM 7181 N N . PRO A 1 935 ? 37.936 -13.317 36.255 1.00 31.70 935 PRO A N 1
ATOM 7182 C CA . PRO A 1 935 ? 37.380 -12.990 37.573 1.00 31.70 935 PRO A CA 1
ATOM 7183 C C . PRO A 1 935 ? 38.343 -12.255 38.533 1.00 31.70 935 PRO A C 1
ATOM 7185 O O . PRO A 1 935 ? 38.041 -12.129 39.718 1.00 31.70 935 PRO A O 1
ATOM 7188 N N . ARG A 1 936 ? 39.520 -11.791 38.082 1.00 32.16 936 ARG A N 1
ATOM 7189 C CA . ARG A 1 936 ? 40.563 -11.250 38.980 1.00 32.16 936 ARG A CA 1
ATOM 7190 C C . ARG A 1 936 ? 40.507 -9.737 39.248 1.00 32.16 936 ARG A C 1
ATOM 7192 O O . ARG A 1 936 ? 41.077 -9.320 40.252 1.00 32.16 936 ARG A O 1
ATOM 7199 N N . ASP A 1 937 ? 39.777 -8.945 38.461 1.00 34.56 937 ASP A N 1
ATOM 7200 C CA . ASP A 1 937 ? 39.718 -7.476 38.634 1.00 34.56 937 ASP A CA 1
ATOM 7201 C C . ASP A 1 937 ? 38.542 -6.980 39.516 1.00 34.56 937 ASP A C 1
ATOM 7203 O O . ASP A 1 937 ? 38.534 -5.838 39.974 1.00 34.56 937 ASP A O 1
ATOM 7207 N N . SER A 1 938 ? 37.594 -7.861 39.866 1.00 42.72 938 SER A N 1
ATOM 7208 C CA . SER A 1 938 ? 36.356 -7.522 40.599 1.00 42.72 938 SER A CA 1
ATOM 7209 C C . SER A 1 938 ? 36.565 -7.046 42.048 1.00 42.72 938 SER A C 1
ATOM 7211 O O . SER A 1 938 ? 35.796 -6.225 42.545 1.00 42.72 938 SER A O 1
ATOM 7213 N N . ALA A 1 939 ? 37.606 -7.511 42.746 1.00 39.81 939 ALA A N 1
ATOM 7214 C CA . ALA A 1 939 ? 37.766 -7.231 44.178 1.00 39.81 939 ALA A CA 1
ATOM 7215 C C . ALA A 1 939 ? 38.143 -5.767 44.477 1.00 39.81 939 ALA A C 1
ATOM 7217 O O . ALA A 1 939 ? 37.696 -5.198 45.472 1.00 39.81 939 ALA A O 1
ATOM 7218 N N . ARG A 1 940 ? 38.948 -5.141 43.608 1.00 38.62 940 ARG A N 1
ATOM 7219 C CA . ARG A 1 940 ? 39.369 -3.740 43.763 1.00 38.62 940 ARG A CA 1
ATOM 7220 C C . ARG A 1 940 ? 38.243 -2.778 43.386 1.00 38.62 940 ARG A C 1
ATOM 7222 O O . ARG A 1 940 ? 38.073 -1.761 44.050 1.00 38.62 940 ARG A O 1
ATOM 7229 N N . GLU A 1 941 ? 37.459 -3.120 42.368 1.00 40.03 941 GLU A N 1
ATOM 7230 C CA . GLU A 1 941 ? 36.282 -2.350 41.955 1.00 40.03 941 GLU A CA 1
ATOM 7231 C C . GLU A 1 941 ? 35.129 -2.471 42.958 1.00 40.03 941 GLU A C 1
ATOM 7233 O O . GLU A 1 941 ? 34.513 -1.456 43.271 1.00 40.03 941 GLU A O 1
ATOM 7238 N N . MET A 1 942 ? 34.895 -3.651 43.551 1.00 42.88 942 MET A N 1
ATOM 7239 C CA . MET A 1 942 ? 33.925 -3.808 44.646 1.00 42.88 942 MET A CA 1
ATOM 7240 C C . MET A 1 942 ? 34.323 -3.027 45.901 1.00 42.88 942 MET A C 1
ATOM 7242 O O . MET A 1 942 ? 33.463 -2.417 46.519 1.00 42.88 942 MET A O 1
ATOM 7246 N N . LEU A 1 943 ? 35.614 -2.970 46.250 1.00 45.16 943 LEU A N 1
ATOM 7247 C CA . LEU A 1 943 ? 36.099 -2.150 47.369 1.00 45.16 943 LEU A CA 1
ATOM 7248 C C . LEU A 1 943 ? 35.914 -0.647 47.121 1.00 45.16 943 LEU A C 1
ATOM 7250 O O . LEU A 1 943 ? 35.533 0.080 48.034 1.00 45.16 943 LEU A O 1
ATOM 7254 N N . VAL A 1 944 ? 36.172 -0.174 45.897 1.00 48.56 944 VAL A N 1
ATOM 7255 C CA . VAL A 1 944 ? 35.945 1.230 45.506 1.00 48.56 944 VAL A CA 1
ATOM 7256 C C . VAL A 1 944 ? 34.448 1.556 45.475 1.00 48.56 944 VAL A C 1
ATOM 7258 O O . VAL A 1 944 ? 34.059 2.636 45.913 1.00 48.56 944 VAL A O 1
ATOM 7261 N N . TYR A 1 945 ? 33.611 0.625 45.013 1.00 48.19 945 TYR A N 1
ATOM 7262 C CA . TYR A 1 945 ? 32.154 0.740 45.041 1.00 48.19 945 TYR A CA 1
ATOM 7263 C C . TYR A 1 945 ? 31.614 0.782 46.481 1.00 48.19 945 TYR A C 1
ATOM 7265 O O . TYR A 1 945 ? 30.883 1.709 46.815 1.00 48.19 945 TYR A O 1
ATOM 7273 N N . ASP A 1 946 ? 32.047 -0.123 47.364 1.00 45.62 946 ASP A N 1
ATOM 7274 C CA . ASP A 1 946 ? 31.652 -0.141 48.782 1.00 45.62 946 ASP A CA 1
ATOM 7275 C C . ASP A 1 946 ? 32.120 1.110 49.538 1.00 45.62 946 ASP A C 1
ATOM 7277 O O . ASP A 1 946 ? 31.367 1.657 50.347 1.00 45.62 946 ASP A O 1
ATOM 7281 N N . LEU A 1 947 ? 33.330 1.608 49.251 1.00 49.44 947 LEU A N 1
ATOM 7282 C CA . LEU A 1 947 ? 33.850 2.867 49.803 1.00 49.44 947 LEU A CA 1
ATOM 7283 C C . LEU A 1 947 ? 33.034 4.080 49.341 1.00 49.44 947 LEU A C 1
ATOM 7285 O O . LEU A 1 947 ? 32.752 4.969 50.144 1.00 49.44 947 LEU A O 1
ATOM 7289 N N . LYS A 1 948 ? 32.635 4.114 48.065 1.00 49.44 948 LYS A N 1
ATOM 7290 C CA . LYS A 1 948 ? 31.825 5.194 47.484 1.00 49.44 948 LYS A CA 1
ATOM 7291 C C . LYS A 1 948 ? 30.400 5.185 48.045 1.00 49.44 948 LYS A C 1
ATOM 7293 O O . LYS A 1 948 ? 29.924 6.216 48.504 1.00 49.44 948 LYS A O 1
ATOM 7298 N N . VAL A 1 949 ? 29.786 4.005 48.157 1.00 51.62 949 VAL A N 1
ATOM 7299 C CA . VAL A 1 949 ? 28.479 3.802 48.806 1.00 51.62 949 VAL A CA 1
ATOM 7300 C C . VAL A 1 949 ? 28.514 4.189 50.294 1.00 51.62 949 VAL A C 1
ATOM 7302 O O . VAL A 1 949 ? 27.558 4.783 50.796 1.00 51.62 949 VAL A O 1
ATOM 7305 N N . HIS A 1 950 ? 29.611 3.914 51.014 1.00 52.56 950 HIS A N 1
ATOM 7306 C CA . HIS A 1 950 ? 29.783 4.352 52.408 1.00 52.56 950 HIS A CA 1
ATOM 7307 C C . HIS A 1 950 ? 29.928 5.876 52.552 1.00 52.56 950 HIS A C 1
ATOM 7309 O O . HIS A 1 950 ? 29.345 6.440 53.478 1.00 52.56 950 HIS A O 1
ATOM 7315 N N . LEU A 1 951 ? 30.664 6.546 51.654 1.00 50.12 951 LEU A N 1
ATOM 7316 C CA . LEU A 1 951 ? 30.777 8.012 51.644 1.00 50.12 951 LEU A CA 1
ATOM 7317 C C . LEU A 1 951 ? 29.448 8.694 51.269 1.00 50.12 951 LEU A C 1
ATOM 7319 O O . LEU A 1 951 ? 29.063 9.674 51.904 1.00 50.12 951 LEU A O 1
ATOM 7323 N N . ASP A 1 952 ? 28.710 8.158 50.295 1.00 52.25 952 ASP A N 1
ATOM 7324 C CA . ASP A 1 952 ? 27.446 8.738 49.816 1.00 52.25 952 ASP A CA 1
ATOM 7325 C C . ASP A 1 952 ? 26.297 8.610 50.836 1.00 52.25 952 ASP A C 1
ATOM 7327 O O . ASP A 1 952 ? 25.395 9.458 50.891 1.00 52.25 952 ASP A O 1
ATOM 7331 N N . ASN A 1 953 ? 26.357 7.596 51.707 1.00 53.84 953 ASN A N 1
ATOM 7332 C CA . ASN A 1 953 ? 25.461 7.445 52.857 1.00 53.84 953 ASN A CA 1
ATOM 7333 C C . ASN A 1 953 ? 25.722 8.473 53.976 1.00 53.84 953 ASN A C 1
ATOM 7335 O O . ASN A 1 953 ? 24.845 8.675 54.815 1.00 53.84 953 ASN A O 1
ATOM 7339 N N . GLN A 1 954 ? 26.883 9.142 53.989 1.00 53.31 954 GLN A N 1
ATOM 7340 C CA . GLN A 1 954 ? 27.203 10.220 54.938 1.00 53.31 954 GLN A CA 1
ATOM 7341 C C . GLN A 1 954 ? 26.838 11.621 54.427 1.00 53.31 954 GLN A C 1
ATOM 7343 O O . GLN A 1 954 ? 26.942 12.590 55.179 1.00 53.31 954 GLN A O 1
ATOM 7348 N N . MET A 1 955 ? 26.395 11.751 53.175 1.00 64.38 955 MET A N 1
ATOM 7349 C CA . MET A 1 955 ? 25.960 13.034 52.631 1.00 64.38 955 MET A CA 1
ATOM 7350 C C . MET A 1 955 ? 24.643 13.474 53.287 1.00 64.38 955 MET A C 1
ATOM 7352 O O . MET A 1 955 ? 23.680 12.708 53.336 1.00 64.38 955 MET A O 1
ATOM 7356 N N . ASP A 1 956 ? 24.579 14.713 53.762 1.00 70.00 956 ASP A N 1
ATOM 7357 C CA . ASP A 1 956 ? 23.414 15.306 54.415 1.00 70.00 956 ASP A CA 1
ATOM 7358 C C . ASP A 1 956 ? 22.319 15.722 53.410 1.00 70.00 956 ASP A C 1
ATOM 7360 O O . ASP A 1 956 ? 22.581 16.107 52.266 1.00 70.00 956 ASP A O 1
ATOM 7364 N N . ASP A 1 957 ? 21.052 15.651 53.834 1.00 72.50 957 ASP A N 1
ATOM 7365 C CA . ASP A 1 957 ? 19.891 15.888 52.958 1.00 72.50 957 ASP A CA 1
ATOM 7366 C C . ASP A 1 957 ? 19.819 17.324 52.411 1.00 72.50 957 ASP A C 1
ATOM 7368 O O . ASP A 1 957 ? 19.231 17.560 51.351 1.00 72.50 957 ASP A O 1
ATOM 7372 N N . HIS A 1 958 ? 20.434 18.289 53.101 1.00 73.94 958 HIS A N 1
ATOM 7373 C CA . HIS A 1 958 ? 20.544 19.661 52.612 1.00 73.94 958 HIS A CA 1
ATOM 7374 C C . HIS A 1 958 ? 21.489 19.734 51.406 1.00 73.94 958 HIS A C 1
ATOM 7376 O O . HIS A 1 958 ? 21.140 20.329 50.384 1.00 73.94 958 HIS A O 1
ATOM 7382 N N . THR A 1 959 ? 22.657 19.097 51.488 1.00 76.00 959 THR A N 1
ATOM 7383 C CA . THR A 1 959 ? 23.635 19.053 50.392 1.00 76.00 959 THR A CA 1
ATOM 7384 C C . THR A 1 959 ? 23.095 18.298 49.177 1.00 76.00 959 THR A C 1
ATOM 7386 O O . THR A 1 959 ? 23.259 18.761 48.048 1.00 76.00 959 THR A O 1
ATOM 7389 N N . PHE A 1 960 ? 22.337 17.213 49.381 1.00 80.00 960 PHE A N 1
ATOM 7390 C CA . PHE A 1 960 ? 21.623 16.522 48.297 1.00 80.00 960 PHE A CA 1
ATOM 7391 C C . PHE A 1 960 ? 20.617 17.434 47.574 1.00 80.00 960 PHE A C 1
ATOM 7393 O O . PHE A 1 960 ? 20.612 17.505 46.340 1.00 80.00 960 PHE A O 1
ATOM 7400 N N . ARG A 1 961 ? 19.770 18.158 48.321 1.00 77.75 961 ARG A N 1
ATOM 7401 C CA . ARG A 1 961 ? 18.782 19.075 47.726 1.00 77.75 961 ARG A CA 1
ATOM 7402 C C . ARG A 1 961 ? 19.447 20.251 47.016 1.00 77.75 961 ARG A C 1
ATOM 7404 O O . ARG A 1 961 ? 18.975 20.635 45.948 1.00 77.75 961 ARG A O 1
ATOM 7411 N N . ASP A 1 962 ? 20.548 20.778 47.547 1.00 79.12 962 ASP A N 1
ATOM 7412 C CA . ASP A 1 962 ? 21.342 21.826 46.897 1.00 79.12 962 ASP A CA 1
ATOM 7413 C C . ASP A 1 962 ? 21.953 21.339 45.568 1.00 79.12 962 ASP A C 1
ATOM 7415 O O . ASP A 1 962 ? 21.846 22.009 44.533 1.00 79.12 962 ASP A O 1
ATOM 7419 N N . LEU A 1 963 ? 22.499 20.116 45.551 1.00 78.44 963 LEU A N 1
ATOM 7420 C CA . LEU A 1 963 ? 23.012 19.480 44.336 1.00 78.44 963 LEU A CA 1
ATOM 7421 C C . LEU A 1 963 ? 21.908 19.266 43.288 1.00 78.44 963 LEU A C 1
ATOM 7423 O O . LEU A 1 963 ? 22.086 19.621 42.119 1.00 78.44 963 LEU A O 1
ATOM 7427 N N . LEU A 1 964 ? 20.742 18.756 43.701 1.00 81.06 964 LEU A N 1
ATOM 7428 C CA . LEU A 1 964 ? 19.612 18.480 42.811 1.00 81.06 964 LEU A CA 1
ATOM 7429 C C . LEU A 1 964 ? 18.946 19.763 42.281 1.00 81.06 964 LEU A C 1
ATOM 7431 O O . LEU A 1 964 ? 18.657 19.844 41.084 1.00 81.06 964 LEU A O 1
ATOM 7435 N N . MET A 1 965 ? 18.698 20.761 43.137 1.00 75.25 965 MET A N 1
ATOM 7436 C CA . MET A 1 965 ? 17.912 21.956 42.797 1.00 75.25 965 MET A CA 1
ATOM 7437 C C . MET A 1 965 ? 18.741 23.112 42.229 1.00 75.25 965 MET A C 1
ATOM 7439 O O . MET A 1 965 ? 18.274 23.775 41.298 1.00 75.25 965 MET A O 1
ATOM 7443 N N . HIS A 1 966 ? 19.950 23.351 42.745 1.00 71.31 966 HIS A N 1
ATOM 7444 C CA . HIS A 1 966 ? 20.746 24.535 42.405 1.00 71.31 966 HIS A CA 1
ATOM 7445 C C . HIS A 1 966 ? 21.976 24.209 41.553 1.00 71.31 966 HIS A C 1
ATOM 7447 O O . HIS A 1 966 ? 22.205 24.872 40.537 1.00 71.31 966 HIS A O 1
ATOM 7453 N N . LYS A 1 967 ? 22.753 23.177 41.908 1.00 74.81 967 LYS A N 1
ATOM 7454 C CA . LYS A 1 967 ? 24.035 22.905 41.232 1.00 74.81 967 LYS A CA 1
ATOM 7455 C C . LYS A 1 967 ? 23.905 22.090 39.939 1.00 74.81 967 LYS A C 1
ATOM 7457 O O . LYS A 1 967 ? 24.648 22.360 38.998 1.00 74.81 967 LYS A O 1
ATOM 7462 N N . SER A 1 968 ? 22.929 21.180 39.830 1.00 81.00 968 SER A N 1
ATOM 7463 C CA . SER A 1 968 ? 22.670 20.419 38.590 1.00 81.00 968 SER A CA 1
ATOM 7464 C C . SER A 1 968 ? 22.196 21.306 37.426 1.00 81.00 968 SER A C 1
ATOM 7466 O O . SER A 1 968 ? 22.408 20.981 36.256 1.00 81.00 968 SER A O 1
ATOM 7468 N N . ARG A 1 969 ? 21.531 22.433 37.740 1.00 81.12 969 ARG A N 1
ATOM 7469 C CA . ARG A 1 969 ? 20.893 23.387 36.804 1.00 81.12 969 ARG A CA 1
ATOM 7470 C C . ARG A 1 969 ? 19.837 22.783 35.863 1.00 81.12 969 ARG A C 1
ATOM 7472 O O . ARG A 1 969 ? 19.250 23.507 35.056 1.00 81.12 969 ARG A O 1
ATOM 7479 N N . VAL A 1 970 ? 19.509 21.496 36.015 1.00 81.44 970 VAL A N 1
ATOM 7480 C CA . VAL A 1 970 ? 18.501 20.784 35.208 1.00 81.44 970 VAL A CA 1
ATOM 7481 C C . VAL A 1 970 ? 17.100 21.325 35.471 1.00 81.44 970 VAL A C 1
ATOM 7483 O O . VAL A 1 970 ? 16.279 21.404 34.557 1.00 81.44 970 VAL A O 1
ATOM 7486 N N . LEU A 1 971 ? 16.800 21.708 36.716 1.00 79.25 971 LEU A N 1
ATOM 7487 C CA . LEU A 1 971 ? 15.492 22.234 37.117 1.00 79.25 971 LEU A CA 1
ATOM 7488 C C . LEU A 1 971 ? 15.342 23.739 36.826 1.00 79.25 971 LEU A C 1
ATOM 7490 O O . LEU A 1 971 ? 14.225 24.182 36.541 1.00 79.25 971 LEU A O 1
ATOM 7494 N N . SER A 1 972 ? 16.448 24.487 36.758 1.00 77.06 972 SER A N 1
ATOM 7495 C CA . SER A 1 972 ? 16.480 25.941 36.532 1.00 77.06 972 SER A CA 1
ATOM 7496 C C . SER A 1 972 ? 16.134 26.356 35.094 1.00 77.06 972 SER A C 1
ATOM 7498 O O . SER A 1 972 ? 15.496 27.385 34.895 1.00 77.06 972 SER A O 1
ATOM 7500 N N . GLY A 1 973 ? 16.490 25.555 34.082 1.00 70.81 973 GLY A N 1
ATOM 7501 C CA . GLY A 1 973 ? 16.233 25.871 32.669 1.00 70.81 973 GLY A CA 1
ATOM 7502 C C . GLY A 1 973 ? 16.162 24.633 31.769 1.00 70.81 973 GLY A C 1
ATOM 7503 O O . GLY A 1 973 ? 16.576 23.545 32.164 1.00 70.81 973 GLY A O 1
ATOM 7504 N N . LYS A 1 974 ? 15.600 24.780 30.561 1.00 71.81 974 LYS A N 1
ATOM 7505 C CA . LYS A 1 974 ? 15.492 23.688 29.565 1.00 71.81 974 LYS A CA 1
ATOM 7506 C C . LYS A 1 974 ? 16.722 23.560 28.654 1.00 71.81 974 LYS A C 1
ATOM 7508 O O . LYS A 1 974 ? 16.824 22.586 27.917 1.00 71.81 974 LYS A O 1
ATOM 7513 N N . ASP A 1 975 ? 17.628 24.528 28.720 1.00 77.00 975 ASP A N 1
ATOM 7514 C CA . ASP A 1 975 ? 18.822 24.621 27.886 1.00 77.00 975 ASP A CA 1
ATOM 7515 C C . ASP A 1 975 ? 19.903 23.636 28.354 1.00 77.00 975 ASP A C 1
ATOM 7517 O O . ASP A 1 975 ? 20.609 23.889 29.331 1.00 77.00 975 ASP A O 1
ATOM 7521 N N . TRP A 1 976 ? 20.043 22.514 27.647 1.00 73.00 976 TRP A N 1
ATOM 7522 C CA . TRP A 1 976 ? 20.945 21.409 28.002 1.00 73.00 976 TRP A CA 1
ATOM 7523 C C . TRP A 1 976 ? 22.434 21.801 28.062 1.00 73.00 976 TRP A C 1
ATOM 7525 O O . TRP A 1 976 ? 23.199 21.197 28.810 1.00 73.00 976 TRP A O 1
ATOM 7535 N N . PHE A 1 977 ? 22.851 22.839 27.330 1.00 76.50 977 PHE A N 1
ATOM 7536 C CA . PHE A 1 977 ? 24.227 23.356 27.345 1.00 76.50 977 PHE A CA 1
ATOM 7537 C C . PHE A 1 977 ? 24.578 24.119 28.634 1.00 76.50 977 PHE A C 1
ATOM 7539 O O . PHE A 1 977 ? 25.746 24.387 28.894 1.00 76.50 977 PHE A O 1
ATOM 7546 N N . ARG A 1 978 ? 23.577 24.489 29.448 1.00 76.75 978 ARG A N 1
ATOM 7547 C CA . ARG A 1 978 ? 23.775 25.153 30.750 1.00 76.75 978 ARG A CA 1
ATOM 7548 C C . ARG A 1 978 ? 23.741 24.179 31.927 1.00 76.75 978 ARG A C 1
ATOM 7550 O O . ARG A 1 978 ? 23.936 24.611 33.066 1.00 76.75 978 ARG A O 1
ATOM 7557 N N . TRP A 1 979 ? 23.436 22.906 31.674 1.00 86.38 979 TRP A N 1
ATOM 7558 C CA . TRP A 1 979 ? 23.385 21.864 32.694 1.00 86.38 979 TRP A CA 1
ATOM 7559 C C . TRP A 1 979 ? 24.795 21.443 33.095 1.00 86.38 979 TRP A C 1
ATOM 7561 O O . TRP A 1 979 ? 25.695 21.386 32.258 1.00 86.38 979 TRP A O 1
ATOM 7571 N N . ASN A 1 980 ? 24.983 21.148 34.379 1.00 83.62 980 ASN A N 1
ATOM 7572 C CA . ASN A 1 980 ? 26.262 20.650 34.868 1.00 83.62 980 ASN A CA 1
ATOM 7573 C C . ASN A 1 980 ? 26.277 19.117 34.786 1.00 83.62 980 ASN A C 1
ATOM 7575 O O . ASN A 1 980 ? 25.758 18.439 35.671 1.00 83.62 980 ASN A O 1
ATOM 7579 N N . TRP A 1 981 ? 26.826 18.585 33.693 1.00 81.31 981 TRP A N 1
ATOM 7580 C CA . TRP A 1 981 ? 26.823 17.150 33.392 1.00 81.31 981 TRP A CA 1
ATOM 7581 C C . TRP A 1 981 ? 27.680 16.314 34.344 1.00 81.31 981 TRP A C 1
ATOM 7583 O O . TRP A 1 981 ? 27.328 15.162 34.591 1.00 81.31 981 TRP A O 1
ATOM 7593 N N . ASP A 1 982 ? 28.719 16.902 34.940 1.00 77.00 982 ASP A N 1
ATOM 7594 C CA . ASP A 1 982 ? 29.565 16.225 35.927 1.00 77.00 982 ASP A CA 1
ATOM 7595 C C . ASP A 1 982 ? 28.781 15.961 37.218 1.00 77.00 982 ASP A C 1
ATOM 7597 O O . ASP A 1 982 ? 28.729 14.831 37.697 1.00 77.00 982 ASP A O 1
ATOM 7601 N N . ILE A 1 983 ? 28.039 16.966 37.699 1.00 79.88 983 ILE A N 1
ATOM 7602 C CA . ILE A 1 983 ? 27.157 16.832 38.872 1.00 79.88 983 ILE A CA 1
ATOM 7603 C C . ILE A 1 983 ? 25.975 15.897 38.577 1.00 79.88 983 ILE A C 1
ATOM 7605 O O . ILE A 1 983 ? 25.516 15.175 39.458 1.00 79.88 983 ILE A O 1
ATOM 7609 N N . ILE A 1 984 ? 25.463 15.879 37.339 1.00 81.62 984 ILE A N 1
ATOM 7610 C CA . ILE A 1 984 ? 24.421 14.920 36.931 1.00 81.62 984 ILE A CA 1
ATOM 7611 C C . ILE A 1 984 ? 24.963 13.485 36.979 1.00 81.62 984 ILE A C 1
ATOM 7613 O O . ILE A 1 984 ? 24.262 12.602 37.467 1.00 81.62 984 ILE A O 1
ATOM 7617 N N . SER A 1 985 ? 26.186 13.250 36.496 1.00 77.06 985 SER A N 1
ATOM 7618 C CA . SER A 1 985 ? 26.842 11.938 36.560 1.00 77.06 985 SER A CA 1
ATOM 7619 C C . SER A 1 985 ? 27.079 11.504 38.009 1.00 77.06 985 SER A C 1
ATOM 7621 O O . SER A 1 985 ? 26.742 10.380 38.370 1.00 77.06 985 SER A O 1
ATOM 7623 N N . GLU A 1 986 ? 27.558 12.418 38.857 1.00 77.69 986 GLU A N 1
ATOM 7624 C CA . GLU A 1 986 ? 27.779 12.188 40.288 1.00 77.69 986 GLU A CA 1
ATOM 7625 C C . GLU A 1 986 ? 26.473 11.843 41.023 1.00 77.69 986 GLU A C 1
ATOM 7627 O O . GLU A 1 986 ? 26.406 10.830 41.716 1.00 77.69 986 GLU A O 1
ATOM 7632 N N . LEU A 1 987 ? 25.395 12.607 40.790 1.00 78.62 987 LEU A N 1
ATOM 7633 C CA . LEU A 1 987 ? 24.067 12.340 41.355 1.00 78.62 987 LEU A CA 1
ATOM 7634 C C . LEU A 1 987 ? 23.530 10.954 40.963 1.00 78.62 987 LEU A C 1
ATOM 7636 O O . LEU A 1 987 ? 22.930 10.282 41.801 1.00 78.62 987 LEU A O 1
ATOM 7640 N N . LEU A 1 988 ? 23.714 10.544 39.702 1.00 77.88 988 LEU A N 1
ATOM 7641 C CA . LEU A 1 988 ? 23.215 9.274 39.159 1.00 77.88 988 LEU A CA 1
ATOM 7642 C C . LEU A 1 988 ? 24.042 8.055 39.584 1.00 77.88 988 LEU A C 1
ATOM 7644 O O . LEU A 1 988 ? 23.509 6.950 39.580 1.00 77.88 988 LEU A O 1
ATOM 7648 N N . GLU A 1 989 ? 25.320 8.230 39.914 1.00 71.94 989 GLU A N 1
ATOM 7649 C CA . GLU A 1 989 ? 26.196 7.133 40.339 1.00 71.94 989 GLU A CA 1
ATOM 7650 C C . GLU A 1 989 ? 26.186 6.924 41.861 1.00 71.94 989 GLU A C 1
ATOM 7652 O O . GLU A 1 989 ? 26.339 5.791 42.307 1.00 71.94 989 GLU A O 1
ATOM 7657 N N . GLY A 1 990 ? 25.982 7.989 42.645 1.00 74.19 990 GLY A N 1
ATOM 7658 C CA . GLY A 1 990 ? 26.046 7.941 44.108 1.00 74.19 990 GLY A CA 1
ATOM 7659 C C . GLY A 1 990 ? 24.705 8.220 44.799 1.00 74.19 990 GLY A C 1
ATOM 7660 O O . GLY A 1 990 ? 23.945 7.287 45.069 1.00 74.19 990 GLY A O 1
ATOM 7661 N N . PRO A 1 991 ? 24.342 9.489 45.066 1.00 72.50 991 PRO A N 1
ATOM 7662 C CA . PRO A 1 991 ? 23.204 9.868 45.913 1.00 72.50 991 PRO A CA 1
ATOM 7663 C C . PRO A 1 991 ? 21.829 9.298 45.543 1.00 72.50 991 PRO A C 1
ATOM 7665 O O . PRO A 1 991 ? 20.997 9.082 46.428 1.00 72.50 991 PRO A O 1
ATOM 7668 N N . LEU A 1 992 ? 21.558 9.096 44.248 1.00 75.62 992 LEU A N 1
ATOM 7669 C CA . LEU A 1 992 ? 20.264 8.615 43.748 1.00 75.62 992 LEU A CA 1
ATOM 7670 C C . LEU A 1 992 ? 20.115 7.088 43.799 1.00 75.62 992 LEU A C 1
ATOM 7672 O O . LEU A 1 992 ? 19.034 6.590 43.493 1.00 75.62 992 LEU A O 1
ATOM 7676 N N . THR A 1 993 ? 21.157 6.348 44.190 1.00 73.88 993 THR A N 1
ATOM 7677 C CA . THR A 1 993 ? 21.066 4.898 44.449 1.00 73.88 993 THR A CA 1
ATOM 7678 C C . THR A 1 993 ? 20.251 4.590 45.712 1.00 73.88 993 THR A C 1
ATOM 7680 O O . THR A 1 993 ? 19.707 3.496 45.861 1.00 73.88 993 THR A O 1
ATOM 7683 N N . ASN A 1 994 ? 20.099 5.571 46.614 1.00 76.00 994 ASN A N 1
ATOM 7684 C CA . ASN A 1 994 ? 19.226 5.458 47.776 1.00 76.00 994 ASN A CA 1
ATOM 7685 C C . ASN A 1 994 ? 17.742 5.559 47.348 1.00 76.00 994 ASN A C 1
ATOM 7687 O O . ASN A 1 994 ? 17.333 6.604 46.826 1.00 76.00 994 ASN A O 1
ATOM 7691 N N . PRO A 1 995 ? 16.900 4.543 47.633 1.00 75.38 995 PRO A N 1
ATOM 7692 C CA . PRO A 1 995 ? 15.491 4.523 47.235 1.00 75.38 995 PRO A CA 1
ATOM 7693 C C . PRO A 1 995 ? 14.682 5.738 47.717 1.00 75.38 995 PRO A C 1
ATOM 7695 O O . PRO A 1 995 ? 13.842 6.255 46.983 1.00 75.38 995 PRO A O 1
ATOM 7698 N N . ALA A 1 996 ? 14.950 6.251 48.924 1.00 76.75 996 ALA A N 1
ATOM 7699 C CA . ALA A 1 996 ? 14.218 7.396 49.470 1.00 76.75 996 ALA A CA 1
ATOM 7700 C C . ALA A 1 996 ? 14.504 8.684 48.678 1.00 76.75 996 ALA A C 1
ATOM 7702 O O . ALA A 1 996 ? 13.576 9.405 48.300 1.00 76.75 996 ALA A O 1
ATOM 7703 N N . ARG A 1 997 ? 15.779 8.928 48.348 1.00 79.75 997 ARG A N 1
ATOM 7704 C CA . ARG A 1 997 ? 16.230 10.080 47.547 1.00 79.75 997 ARG A CA 1
ATOM 7705 C C . ARG A 1 997 ? 15.818 9.958 46.084 1.00 79.75 997 ARG A C 1
ATOM 7707 O O . ARG A 1 997 ? 15.448 10.959 45.466 1.00 79.75 997 ARG A O 1
ATOM 7714 N N . LEU A 1 998 ? 15.804 8.737 45.547 1.00 81.00 998 LEU A N 1
ATOM 7715 C CA . LEU A 1 998 ? 15.273 8.448 44.218 1.00 81.00 998 LEU A CA 1
ATOM 7716 C C . LEU A 1 998 ? 13.788 8.805 44.126 1.00 81.00 998 LEU A C 1
ATOM 7718 O O . LEU A 1 998 ? 13.388 9.510 43.199 1.00 81.00 998 LEU A O 1
ATOM 7722 N N . SER A 1 999 ? 12.987 8.403 45.115 1.00 78.75 999 SER A N 1
ATOM 7723 C CA . SER A 1 999 ? 11.559 8.726 45.169 1.00 78.75 999 SER A CA 1
ATOM 7724 C C . SER A 1 999 ? 11.303 10.244 45.233 1.00 78.75 999 SER A C 1
ATOM 7726 O O . SER A 1 999 ? 10.369 10.751 44.603 1.00 78.75 999 SER A O 1
ATOM 7728 N N . GLU A 1 1000 ? 12.159 11.001 45.936 1.00 82.06 1000 GLU A N 1
ATOM 7729 C CA . GLU A 1 1000 ? 12.111 12.468 46.000 1.00 82.06 1000 GLU A CA 1
ATOM 7730 C C . GLU A 1 1000 ? 12.476 13.091 44.644 1.00 82.06 1000 GLU A C 1
ATOM 7732 O O . GLU A 1 1000 ? 11.736 13.929 44.123 1.00 82.06 1000 GLU A O 1
ATOM 7737 N N . ALA A 1 1001 ? 13.548 12.615 44.005 1.00 82.19 1001 ALA A N 1
ATOM 7738 C CA . ALA A 1 1001 ? 13.970 13.076 42.686 1.00 82.19 1001 ALA A CA 1
ATOM 7739 C C . ALA A 1 1001 ? 12.948 12.750 41.581 1.00 82.19 1001 ALA A C 1
ATOM 7741 O O . ALA A 1 1001 ? 12.722 13.577 40.693 1.00 82.19 1001 ALA A O 1
ATOM 7742 N N . MET A 1 1002 ? 12.277 11.597 41.647 1.00 80.00 1002 MET A N 1
ATOM 7743 C CA . MET A 1 1002 ? 11.239 11.164 40.699 1.00 80.00 1002 MET A CA 1
ATOM 7744 C C . MET A 1 1002 ? 9.970 12.019 40.741 1.00 80.00 1002 MET A C 1
ATOM 7746 O O . MET A 1 1002 ? 9.298 12.176 39.718 1.00 80.00 1002 MET A O 1
ATOM 7750 N N . LYS A 1 1003 ? 9.648 12.617 41.897 1.00 81.81 1003 LYS A N 1
ATOM 7751 C CA . LYS A 1 1003 ? 8.546 13.589 42.023 1.00 81.81 1003 LYS A CA 1
ATOM 7752 C C . LYS A 1 1003 ? 8.853 14.901 41.294 1.00 81.81 1003 LYS A C 1
ATOM 7754 O O . LYS A 1 1003 ? 7.935 15.621 40.897 1.00 81.81 1003 LYS A O 1
ATOM 7759 N N . THR A 1 1004 ? 10.131 15.213 41.077 1.00 84.62 1004 THR A N 1
ATOM 7760 C CA . THR A 1 1004 ? 10.560 16.408 40.342 1.00 84.62 1004 THR A CA 1
ATOM 7761 C C . THR A 1 1004 ? 10.564 16.196 38.821 1.00 84.62 1004 THR A C 1
ATOM 7763 O O . THR A 1 1004 ? 10.342 15.107 38.293 1.00 84.62 1004 THR A O 1
ATOM 7766 N N . LYS A 1 1005 ? 10.848 17.262 38.060 1.00 81.88 1005 LYS A N 1
ATOM 7767 C CA . LYS A 1 1005 ? 11.013 17.181 36.597 1.00 81.88 1005 LYS A CA 1
ATOM 7768 C C . LYS A 1 1005 ? 12.410 16.703 36.166 1.00 81.88 1005 LYS A C 1
ATOM 7770 O O . LYS A 1 1005 ? 12.652 16.673 34.963 1.00 81.88 1005 LYS A O 1
ATOM 7775 N N . PHE A 1 1006 ? 13.302 16.338 37.093 1.00 86.12 1006 PHE A N 1
ATOM 7776 C CA . PHE A 1 1006 ? 14.696 15.972 36.811 1.00 86.12 1006 PHE A CA 1
ATOM 7777 C C . PHE A 1 1006 ? 14.798 14.810 35.809 1.00 86.12 1006 PHE A C 1
ATOM 7779 O O . PHE A 1 1006 ? 15.221 15.024 34.672 1.00 86.12 1006 PHE A O 1
ATOM 7786 N N . PHE A 1 1007 ? 14.275 13.624 36.152 1.00 82.56 1007 PHE A N 1
ATOM 7787 C CA . PHE A 1 1007 ? 14.297 12.455 35.259 1.00 82.56 1007 PHE A CA 1
ATOM 7788 C C . PHE A 1 1007 ? 13.536 12.691 33.951 1.00 82.56 1007 PHE A C 1
ATOM 7790 O O . PHE A 1 1007 ? 13.977 12.235 32.901 1.00 82.56 1007 PHE A O 1
ATOM 7797 N N . LYS A 1 1008 ? 12.439 13.463 33.964 1.00 78.69 1008 LYS A N 1
ATOM 7798 C CA . LYS A 1 1008 ? 11.680 13.823 32.748 1.00 78.69 1008 LYS A CA 1
ATOM 7799 C C . LYS A 1 1008 ? 12.471 14.728 31.794 1.00 78.69 1008 LYS A C 1
ATOM 7801 O O . LYS A 1 1008 ? 12.306 14.614 30.583 1.00 78.69 1008 LYS A O 1
ATOM 7806 N N . ARG A 1 1009 ? 13.309 15.635 32.310 1.00 81.00 1009 ARG A N 1
ATOM 7807 C CA . ARG A 1 1009 ? 14.155 16.525 31.494 1.00 81.00 1009 ARG A CA 1
ATOM 7808 C C . ARG A 1 1009 ? 15.391 15.797 30.969 1.00 81.00 1009 ARG A C 1
ATOM 7810 O O . ARG A 1 1009 ? 15.648 15.877 29.772 1.00 81.00 1009 ARG A O 1
ATOM 7817 N N . VAL A 1 1010 ? 16.087 15.037 31.820 1.00 80.75 1010 VAL A N 1
ATOM 7818 C CA . VAL A 1 1010 ? 17.279 14.263 31.423 1.00 80.75 1010 VAL A CA 1
ATOM 7819 C C . VAL A 1 1010 ? 16.910 13.157 30.426 1.00 80.75 1010 VAL A C 1
ATOM 7821 O O . VAL A 1 1010 ? 17.501 13.084 29.354 1.00 80.75 1010 VAL A O 1
ATOM 7824 N N . SER A 1 1011 ? 15.858 12.368 30.682 1.00 75.19 1011 SER A N 1
ATOM 7825 C CA . SER A 1 1011 ? 15.350 11.401 29.686 1.00 75.19 1011 SER A CA 1
ATOM 7826 C C . SER A 1 1011 ? 14.774 12.074 28.433 1.00 75.19 1011 SER A C 1
ATOM 7828 O O . SER A 1 1011 ? 14.837 11.501 27.348 1.00 75.19 1011 SER A O 1
ATOM 7830 N N . GLY A 1 1012 ? 14.265 13.305 28.564 1.00 74.44 1012 GLY A N 1
ATOM 7831 C CA . GLY A 1 1012 ? 13.813 14.153 27.461 1.00 74.44 1012 GLY A CA 1
ATOM 7832 C C . GLY A 1 1012 ? 14.925 14.519 26.473 1.00 74.44 1012 GLY A C 1
ATOM 7833 O O . GLY A 1 1012 ? 14.697 14.491 25.266 1.00 74.44 1012 GLY A O 1
ATOM 7834 N N . PHE A 1 1013 ? 16.130 14.805 26.974 1.00 77.88 1013 PHE A N 1
ATOM 7835 C CA . PHE A 1 1013 ? 17.315 15.086 26.156 1.00 77.88 1013 PHE A CA 1
ATOM 7836 C C . PHE A 1 1013 ? 17.723 13.883 25.287 1.00 77.88 1013 PHE A C 1
ATOM 7838 O O . PHE A 1 1013 ? 18.029 14.055 24.107 1.00 77.88 1013 PHE A O 1
ATOM 7845 N N . PHE A 1 1014 ? 17.623 12.664 25.831 1.00 72.62 1014 PHE A N 1
ATOM 7846 C CA . PHE A 1 1014 ? 17.941 11.402 25.144 1.00 72.62 1014 PHE A CA 1
ATOM 7847 C C . PHE A 1 1014 ? 16.768 10.800 24.342 1.00 72.62 1014 PHE A C 1
ATOM 7849 O O . PHE A 1 1014 ? 16.767 9.604 24.045 1.00 72.62 1014 PHE A O 1
ATOM 7856 N N . ARG A 1 1015 ? 15.738 11.586 23.993 1.00 67.75 1015 ARG A N 1
ATOM 7857 C CA . ARG A 1 1015 ? 14.615 11.096 23.173 1.00 67.75 1015 ARG A CA 1
ATOM 7858 C C . ARG A 1 1015 ? 15.060 10.814 21.734 1.00 67.75 1015 ARG A C 1
ATOM 7860 O O . ARG A 1 1015 ? 15.600 11.690 21.071 1.00 67.75 1015 ARG A O 1
ATOM 7867 N N . CYS A 1 1016 ? 14.743 9.618 21.236 1.00 55.28 1016 CYS A N 1
ATOM 7868 C CA . CYS A 1 1016 ? 14.964 9.192 19.848 1.00 55.28 1016 CYS A CA 1
ATOM 7869 C C . CYS A 1 1016 ? 13.642 9.211 19.061 1.00 55.28 1016 CYS A C 1
ATOM 7871 O O . CYS A 1 1016 ? 13.112 8.160 18.695 1.00 55.28 1016 CYS A O 1
ATOM 7873 N N . ASP A 1 1017 ? 13.059 10.394 18.882 1.00 54.25 1017 ASP A N 1
ATOM 7874 C CA . ASP A 1 1017 ? 11.877 10.594 18.040 1.00 54.25 1017 ASP A CA 1
ATOM 7875 C C . ASP A 1 1017 ? 12.253 11.539 16.891 1.00 54.25 1017 ASP A C 1
ATOM 7877 O O . ASP A 1 1017 ? 13.040 12.458 17.098 1.00 54.25 1017 ASP A O 1
ATOM 7881 N N . ASN A 1 1018 ? 11.689 11.325 15.699 1.00 48.91 1018 ASN A N 1
ATOM 7882 C CA . ASN A 1 1018 ? 11.889 12.197 14.531 1.00 48.91 1018 ASN A CA 1
ATOM 7883 C C . ASN A 1 1018 ? 11.157 13.546 14.683 1.00 48.91 1018 ASN A C 1
ATOM 7885 O O . ASN A 1 1018 ? 11.186 14.376 13.776 1.00 48.91 1018 ASN A O 1
ATOM 7889 N N . SER A 1 1019 ? 10.466 13.760 15.807 1.00 43.88 1019 SER A N 1
ATOM 7890 C CA . SER A 1 1019 ? 9.941 15.062 16.200 1.00 43.88 1019 SER A CA 1
ATOM 7891 C C . SER A 1 1019 ? 11.039 15.889 16.882 1.00 43.88 1019 SER A C 1
ATOM 7893 O O . SER A 1 1019 ? 11.830 15.349 17.650 1.00 43.88 1019 SER A O 1
ATOM 7895 N N . ASP A 1 1020 ? 11.049 17.201 16.635 1.00 46.81 1020 ASP A N 1
ATOM 7896 C CA . ASP A 1 1020 ? 11.994 18.263 17.066 1.00 46.81 1020 ASP A CA 1
ATOM 7897 C C . ASP A 1 1020 ? 12.307 18.374 18.589 1.00 46.81 1020 ASP A C 1
ATOM 7899 O O . ASP A 1 1020 ? 12.780 19.395 19.083 1.00 46.81 1020 ASP A O 1
ATOM 7903 N N . LYS A 1 1021 ? 11.984 17.353 19.389 1.00 51.00 1021 LYS A N 1
ATOM 7904 C CA . LYS A 1 1021 ? 12.061 17.325 20.857 1.00 51.00 1021 LYS A CA 1
ATOM 7905 C C . LYS A 1 1021 ? 13.228 16.491 21.404 1.00 51.00 1021 LYS A C 1
ATOM 7907 O O . LYS A 1 1021 ? 13.462 16.544 22.609 1.00 51.00 1021 LYS A O 1
ATOM 7912 N N . GLY A 1 1022 ? 13.910 15.696 20.576 1.00 57.69 1022 GLY A N 1
ATOM 7913 C CA . GLY A 1 1022 ? 15.084 14.905 20.962 1.00 57.69 1022 GLY A CA 1
ATOM 7914 C C . GLY A 1 1022 ? 16.389 15.626 20.636 1.00 57.69 1022 GLY A C 1
ATOM 7915 O O . GLY A 1 1022 ? 16.803 15.641 19.483 1.00 57.69 1022 GLY A O 1
ATOM 7916 N N . TYR A 1 1023 ? 17.039 16.223 21.637 1.00 67.88 1023 TYR A N 1
ATOM 7917 C CA . TYR A 1 1023 ? 18.221 17.065 21.409 1.00 67.88 1023 TYR A CA 1
ATOM 7918 C C . TYR A 1 1023 ? 19.490 16.253 21.111 1.00 67.88 1023 TYR A C 1
ATOM 7920 O O . TYR A 1 1023 ? 20.220 16.615 20.197 1.00 67.88 1023 TYR A O 1
ATOM 7928 N N . PHE A 1 1024 ? 19.741 15.144 21.823 1.00 72.56 1024 PHE A N 1
ATOM 7929 C CA . PHE A 1 1024 ? 20.968 14.351 21.643 1.00 72.56 1024 PHE A CA 1
ATOM 7930 C C . PHE A 1 1024 ? 21.025 13.636 20.286 1.00 72.56 1024 PHE A C 1
ATOM 7932 O O . PHE A 1 1024 ? 22.064 13.619 19.636 1.00 72.56 1024 PHE A O 1
ATOM 7939 N N . ALA A 1 1025 ? 19.897 13.083 19.826 1.00 66.50 1025 ALA A N 1
ATOM 7940 C CA . ALA A 1 1025 ? 19.818 12.363 18.552 1.00 66.50 1025 ALA A CA 1
ATOM 7941 C C . ALA A 1 1025 ? 20.028 13.269 17.320 1.00 66.50 1025 ALA A C 1
ATOM 7943 O O . ALA A 1 1025 ? 20.324 12.762 16.241 1.00 66.50 1025 ALA A O 1
ATOM 7944 N N . GLY A 1 1026 ? 19.874 14.590 17.480 1.00 64.38 1026 GLY A N 1
ATOM 7945 C CA . GLY A 1 1026 ? 20.123 15.589 16.439 1.00 64.38 1026 GLY A CA 1
ATOM 7946 C C . GLY A 1 1026 ? 21.542 16.173 16.434 1.00 64.38 1026 GLY A C 1
ATOM 7947 O O . GLY A 1 1026 ? 21.839 16.988 15.561 1.00 64.38 1026 GLY A O 1
ATOM 7948 N N . LEU A 1 1027 ? 22.413 15.803 17.383 1.00 71.31 1027 LEU A N 1
ATOM 7949 C CA . LEU A 1 1027 ? 23.794 16.297 17.430 1.00 71.31 1027 LEU A CA 1
ATOM 7950 C C . LEU A 1 1027 ? 24.677 15.580 16.390 1.00 71.31 1027 LEU A C 1
ATOM 7952 O O . LEU A 1 1027 ? 24.541 14.368 16.199 1.00 71.31 1027 LEU A O 1
ATOM 7956 N N . PRO A 1 1028 ? 25.602 16.295 15.719 1.00 60.94 1028 PRO A N 1
ATOM 7957 C CA . PRO A 1 1028 ? 26.559 15.668 14.815 1.00 60.94 1028 PRO A CA 1
ATOM 7958 C C . PRO A 1 1028 ? 27.512 14.763 15.602 1.00 60.94 1028 PRO A C 1
ATOM 7960 O O . PRO A 1 1028 ? 27.851 15.046 16.747 1.00 60.94 1028 PRO A O 1
ATOM 7963 N N . TRP A 1 1029 ? 27.961 13.670 14.990 1.00 65.94 1029 TRP A N 1
ATOM 7964 C CA . TRP A 1 1029 ? 28.890 12.742 15.633 1.00 65.94 1029 TRP A CA 1
ATOM 7965 C C . TRP A 1 1029 ? 30.286 13.372 15.762 1.00 65.94 1029 TRP A C 1
ATOM 7967 O O . TRP A 1 1029 ? 31.059 13.375 14.803 1.00 65.94 1029 TRP A O 1
ATOM 7977 N N . THR A 1 1030 ? 30.594 13.914 16.943 1.00 64.25 1030 THR A N 1
ATOM 7978 C CA . THR A 1 1030 ? 31.913 14.438 17.325 1.00 64.25 1030 THR A CA 1
ATOM 7979 C C . THR A 1 1030 ? 32.367 13.848 18.671 1.00 64.25 1030 THR A C 1
ATOM 7981 O O . THR A 1 1030 ? 31.524 13.559 19.528 1.00 64.25 1030 THR A O 1
ATOM 7984 N N . PRO A 1 1031 ? 33.688 13.673 18.894 1.00 60.66 1031 PRO A N 1
ATOM 7985 C CA . PRO A 1 1031 ? 34.232 13.154 20.156 1.00 60.66 1031 PRO A CA 1
ATOM 7986 C C . PRO A 1 1031 ? 33.790 13.952 21.393 1.00 60.66 1031 PRO A C 1
ATOM 7988 O O . PRO A 1 1031 ? 33.600 13.378 22.463 1.00 60.66 1031 PRO A O 1
ATOM 7991 N N . ASP A 1 1032 ? 33.544 15.253 21.228 1.00 64.12 1032 ASP A N 1
ATOM 7992 C CA . ASP A 1 1032 ? 33.163 16.182 22.299 1.00 64.12 1032 ASP A CA 1
ATOM 7993 C C . ASP A 1 1032 ? 31.803 15.864 22.947 1.00 64.12 1032 ASP A C 1
ATOM 7995 O O . ASP A 1 1032 ? 31.551 16.257 24.084 1.00 64.12 1032 ASP A O 1
ATOM 7999 N N . TYR A 1 1033 ? 30.918 15.138 22.252 1.00 70.25 1033 TYR A N 1
ATOM 8000 C CA . TYR A 1 1033 ? 29.585 14.777 22.755 1.00 70.25 1033 TYR A CA 1
ATOM 8001 C C . TYR A 1 1033 ? 29.508 13.365 23.350 1.00 70.25 1033 TYR A C 1
ATOM 8003 O O . TYR A 1 1033 ? 28.495 13.004 23.955 1.00 70.25 1033 TYR A O 1
ATOM 8011 N N . VAL A 1 1034 ? 30.578 12.571 23.226 1.00 66.12 1034 VAL A N 1
ATOM 8012 C CA . VAL A 1 1034 ? 30.688 11.223 23.810 1.00 66.12 1034 VAL A CA 1
ATOM 8013 C C . VAL A 1 1034 ? 30.518 11.224 25.340 1.00 66.12 1034 VAL A C 1
ATOM 8015 O O . VAL A 1 1034 ? 29.818 10.340 25.841 1.00 66.12 1034 VAL A O 1
ATOM 8018 N N . PRO A 1 1035 ? 31.048 12.201 26.108 1.00 70.25 1035 PRO A N 1
ATOM 8019 C CA . PRO A 1 1035 ? 30.870 12.241 27.561 1.00 70.25 1035 PRO A CA 1
ATOM 8020 C C . PRO A 1 1035 ? 29.406 12.278 28.030 1.00 70.25 1035 PRO A C 1
ATOM 8022 O O . PRO A 1 1035 ? 29.110 11.776 29.112 1.00 70.25 1035 PRO A O 1
ATOM 8025 N N . TYR A 1 1036 ? 28.463 12.777 27.217 1.00 74.62 1036 TYR A N 1
ATOM 8026 C CA . TYR A 1 1036 ? 27.033 12.794 27.564 1.00 74.62 1036 TYR A CA 1
ATOM 8027 C C . TYR A 1 1036 ? 26.386 11.398 27.575 1.00 74.62 1036 TYR A C 1
ATOM 8029 O O . TYR A 1 1036 ? 25.337 11.213 28.191 1.00 74.62 1036 TYR A O 1
ATOM 8037 N N . LEU A 1 1037 ? 27.006 10.393 26.946 1.00 67.50 1037 LEU A N 1
ATOM 8038 C CA . LEU A 1 1037 ? 26.516 9.010 26.965 1.00 67.50 1037 LEU A CA 1
ATOM 8039 C C . LEU A 1 1037 ? 26.693 8.346 28.334 1.00 67.50 1037 LEU A C 1
ATOM 8041 O O . LEU A 1 1037 ? 25.876 7.510 28.718 1.00 67.50 1037 LEU A O 1
ATOM 8045 N N . ARG A 1 1038 ? 27.724 8.728 29.095 1.00 70.19 1038 ARG A N 1
ATOM 8046 C CA . ARG A 1 1038 ? 28.018 8.123 30.401 1.00 70.19 1038 ARG A CA 1
ATOM 8047 C C . ARG A 1 1038 ? 26.885 8.360 31.419 1.00 70.19 1038 ARG A C 1
ATOM 8049 O O . ARG A 1 1038 ? 26.372 7.361 31.931 1.00 70.19 1038 ARG A O 1
ATOM 8056 N N . PRO A 1 1039 ? 26.395 9.600 31.635 1.00 74.81 1039 PRO A N 1
ATOM 8057 C CA . PRO A 1 1039 ? 25.198 9.847 32.442 1.00 74.81 1039 PRO A CA 1
ATOM 8058 C C . PRO A 1 1039 ? 23.949 9.114 31.938 1.00 74.81 1039 PRO A C 1
ATOM 8060 O O . PRO A 1 1039 ? 23.115 8.698 32.739 1.00 74.81 1039 PRO A O 1
ATOM 8063 N N . ALA A 1 1040 ? 23.802 8.915 30.622 1.00 70.62 1040 ALA A N 1
ATOM 8064 C CA . ALA A 1 1040 ? 22.665 8.183 30.065 1.00 70.62 1040 ALA A CA 1
ATOM 8065 C C . ALA A 1 1040 ? 22.677 6.708 30.493 1.00 70.62 1040 ALA A C 1
ATOM 8067 O O . ALA A 1 1040 ? 21.660 6.194 30.961 1.00 70.62 1040 ALA A O 1
ATOM 8068 N N . CYS A 1 1041 ? 23.830 6.044 30.371 1.00 66.75 1041 CYS A N 1
ATOM 8069 C CA . CYS A 1 1041 ? 24.013 4.662 30.809 1.00 66.75 1041 CYS A CA 1
ATOM 8070 C C . CYS A 1 1041 ? 23.770 4.526 32.316 1.00 66.75 1041 CYS A C 1
ATOM 8072 O O . CYS A 1 1041 ? 22.993 3.670 32.727 1.00 66.75 1041 CYS A O 1
ATOM 8074 N N . GLN A 1 1042 ? 24.349 5.417 33.127 1.00 72.31 1042 GLN A N 1
ATOM 8075 C CA . GLN A 1 1042 ? 24.150 5.436 34.582 1.00 72.31 1042 GLN A CA 1
ATOM 8076 C C . GLN A 1 1042 ? 22.671 5.606 34.954 1.00 72.31 1042 GLN A C 1
ATOM 8078 O O . GLN A 1 1042 ? 22.143 4.847 35.765 1.00 72.31 1042 GLN A O 1
ATOM 8083 N N . MET A 1 1043 ? 21.968 6.538 34.299 1.00 80.06 1043 MET A N 1
ATOM 8084 C CA . MET A 1 1043 ? 20.538 6.761 34.508 1.00 80.06 1043 MET A CA 1
ATOM 8085 C C . MET A 1 1043 ? 19.713 5.508 34.208 1.00 80.06 1043 MET A C 1
ATOM 8087 O O . MET A 1 1043 ? 18.874 5.127 35.019 1.00 80.06 1043 MET A O 1
ATOM 8091 N N . TYR A 1 1044 ? 19.911 4.866 33.053 1.00 72.75 1044 TYR A N 1
ATOM 8092 C CA . TYR A 1 1044 ? 19.119 3.688 32.690 1.00 72.75 1044 TYR A CA 1
ATOM 8093 C C . TYR A 1 1044 ? 19.423 2.481 33.575 1.00 72.75 1044 TYR A C 1
ATOM 8095 O O . TYR A 1 1044 ? 18.486 1.784 33.958 1.00 72.75 1044 TYR A O 1
ATOM 8103 N N . THR A 1 1045 ? 20.683 2.275 33.958 1.00 70.44 1045 THR A N 1
ATOM 8104 C CA . THR A 1 1045 ? 21.064 1.235 34.922 1.00 70.44 1045 THR A CA 1
ATOM 8105 C C . THR A 1 1045 ? 20.369 1.454 36.267 1.00 70.44 1045 THR A C 1
ATOM 8107 O O . THR A 1 1045 ? 19.732 0.542 36.787 1.00 70.44 1045 THR A O 1
ATOM 8110 N N . LEU A 1 1046 ? 20.388 2.684 36.790 1.00 74.06 1046 LEU A N 1
ATOM 8111 C CA . LEU A 1 1046 ? 19.716 3.032 38.043 1.00 74.06 1046 LEU A CA 1
ATOM 8112 C C . LEU A 1 1046 ? 18.192 2.839 37.955 1.00 74.06 1046 LEU A C 1
ATOM 8114 O O . LEU A 1 1046 ? 17.581 2.252 38.845 1.00 74.06 1046 LEU A O 1
ATOM 8118 N N . LEU A 1 1047 ? 17.566 3.270 36.855 1.00 73.94 1047 LEU A N 1
ATOM 8119 C CA . LEU A 1 1047 ? 16.125 3.106 36.636 1.00 73.94 1047 LEU A CA 1
ATOM 8120 C C . LEU A 1 1047 ? 15.690 1.638 36.528 1.00 73.94 1047 LEU A C 1
ATOM 8122 O O . LEU A 1 1047 ? 14.570 1.313 36.915 1.00 73.94 1047 LEU A O 1
ATOM 8126 N N . LEU A 1 1048 ? 16.538 0.767 35.980 1.00 70.88 1048 LEU A N 1
ATOM 8127 C CA . LEU A 1 1048 ? 16.250 -0.662 35.843 1.00 70.88 1048 LEU A CA 1
ATOM 8128 C C . LEU A 1 1048 ? 16.436 -1.426 37.158 1.00 70.88 1048 LEU A C 1
ATOM 8130 O O . LEU A 1 1048 ? 15.734 -2.409 37.378 1.00 70.88 1048 LEU A O 1
ATOM 8134 N N . ASN A 1 1049 ? 17.324 -0.958 38.036 1.00 70.94 1049 ASN A N 1
ATOM 8135 C CA . ASN A 1 1049 ? 17.600 -1.602 39.321 1.00 70.94 1049 ASN A CA 1
ATOM 8136 C C . ASN A 1 1049 ? 16.543 -1.301 40.400 1.00 70.94 1049 ASN A C 1
ATOM 8138 O O . ASN A 1 1049 ? 16.426 -2.060 41.361 1.00 70.94 1049 ASN A O 1
ATOM 8142 N N . HIS A 1 1050 ? 15.742 -0.238 40.249 1.00 73.06 1050 HIS A N 1
ATOM 8143 C CA . HIS A 1 1050 ? 14.716 0.151 41.226 1.00 73.06 1050 HIS A CA 1
ATOM 8144 C C . HIS A 1 1050 ? 13.276 -0.007 40.694 1.00 73.06 1050 HIS A C 1
ATOM 8146 O O . HIS A 1 1050 ? 12.984 0.373 39.556 1.00 73.06 1050 HIS A O 1
ATOM 8152 N N . PRO A 1 1051 ? 12.317 -0.478 41.521 1.00 72.19 1051 PRO A N 1
ATOM 8153 C CA . PRO A 1 1051 ? 10.937 -0.738 41.089 1.00 72.19 1051 PRO A CA 1
ATOM 8154 C C . PRO A 1 1051 ? 10.195 0.526 40.618 1.00 72.19 1051 PRO A C 1
ATOM 8156 O O . PRO A 1 1051 ? 9.406 0.477 39.672 1.00 72.19 1051 PRO A O 1
ATOM 8159 N N . GLU A 1 1052 ? 10.487 1.677 41.226 1.00 72.81 1052 GLU A N 1
ATOM 8160 C CA . GLU A 1 1052 ? 9.935 2.987 40.853 1.00 72.81 1052 GLU A CA 1
ATOM 8161 C C . GLU A 1 1052 ? 10.446 3.453 39.478 1.00 72.81 1052 GLU A C 1
ATOM 8163 O O . GLU A 1 1052 ? 9.693 4.020 38.682 1.00 72.81 1052 GLU A O 1
ATOM 8168 N N . GLY A 1 1053 ? 11.707 3.145 39.157 1.00 69.19 1053 GLY A N 1
ATOM 8169 C CA . GLY A 1 1053 ? 12.304 3.415 37.850 1.00 69.19 1053 GLY A CA 1
ATOM 8170 C C . GLY A 1 1053 ? 11.720 2.531 36.746 1.00 69.19 1053 GLY A C 1
ATOM 8171 O O . GLY A 1 1053 ? 11.414 3.021 35.657 1.00 69.19 1053 GLY A O 1
ATOM 8172 N N . ILE A 1 1054 ? 11.436 1.260 37.044 1.00 67.81 1054 ILE A N 1
ATOM 8173 C CA . ILE A 1 1054 ? 10.729 0.355 36.126 1.00 67.81 1054 ILE A CA 1
ATOM 8174 C C . ILE A 1 1054 ? 9.306 0.868 35.846 1.00 67.81 1054 ILE A C 1
ATOM 8176 O O . ILE A 1 1054 ? 8.854 0.831 34.698 1.00 67.81 1054 ILE A O 1
ATOM 8180 N N . ALA A 1 1055 ? 8.595 1.381 36.856 1.00 70.56 1055 ALA A N 1
ATOM 8181 C CA . ALA A 1 1055 ? 7.278 1.998 36.670 1.00 70.56 1055 ALA A CA 1
ATOM 8182 C C . ALA A 1 1055 ? 7.350 3.264 35.789 1.00 70.56 1055 ALA A C 1
ATOM 8184 O O . ALA A 1 1055 ? 6.514 3.452 34.899 1.00 70.56 1055 ALA A O 1
ATOM 8185 N N . PHE A 1 1056 ? 8.388 4.089 35.962 1.00 72.19 1056 PHE A N 1
ATOM 8186 C CA . PHE A 1 1056 ? 8.665 5.242 35.099 1.00 72.19 1056 PHE A CA 1
ATOM 8187 C C . PHE A 1 1056 ? 8.955 4.831 33.642 1.00 72.19 1056 PHE A C 1
ATOM 8189 O O . PHE A 1 1056 ? 8.429 5.435 32.709 1.00 72.19 1056 PHE A O 1
ATOM 8196 N N . LEU A 1 1057 ? 9.727 3.763 33.419 1.00 67.25 1057 LEU A N 1
ATOM 8197 C CA . LEU A 1 1057 ? 10.026 3.255 32.074 1.00 67.25 1057 LEU A CA 1
ATOM 8198 C C . LEU A 1 1057 ? 8.806 2.614 31.389 1.00 67.25 1057 LEU A C 1
ATOM 8200 O O . LEU A 1 1057 ? 8.656 2.742 30.176 1.00 67.25 1057 LEU A O 1
ATOM 8204 N N . LYS A 1 1058 ? 7.917 1.955 32.148 1.00 64.06 1058 LYS A N 1
ATOM 8205 C CA . LYS A 1 1058 ? 6.674 1.348 31.631 1.00 64.06 1058 LYS A CA 1
ATOM 8206 C C . LYS A 1 1058 ? 5.602 2.374 31.249 1.00 64.06 1058 LYS A C 1
ATOM 8208 O O . LYS A 1 1058 ? 4.797 2.096 30.365 1.00 64.06 1058 LYS A O 1
ATOM 8213 N N . THR A 1 1059 ? 5.570 3.524 31.921 1.00 60.41 1059 THR A N 1
ATOM 8214 C CA . THR A 1 1059 ? 4.589 4.599 31.676 1.00 60.41 1059 THR A CA 1
ATOM 8215 C C . THR A 1 1059 ? 4.984 5.526 30.527 1.00 60.41 1059 THR A C 1
ATOM 8217 O O . THR A 1 1059 ? 4.146 6.276 30.023 1.00 60.41 1059 THR A O 1
ATOM 8220 N N . ASP A 1 1060 ? 6.235 5.471 30.072 1.00 57.06 1060 ASP A N 1
ATOM 8221 C CA . ASP A 1 1060 ? 6.701 6.307 28.978 1.00 57.06 1060 ASP A CA 1
ATOM 8222 C C . ASP A 1 1060 ? 6.288 5.741 27.607 1.00 57.06 1060 ASP A C 1
ATOM 8224 O O . ASP A 1 1060 ? 6.514 4.572 27.291 1.00 57.06 1060 ASP A O 1
ATOM 8228 N N . ARG A 1 1061 ? 5.698 6.589 26.755 1.00 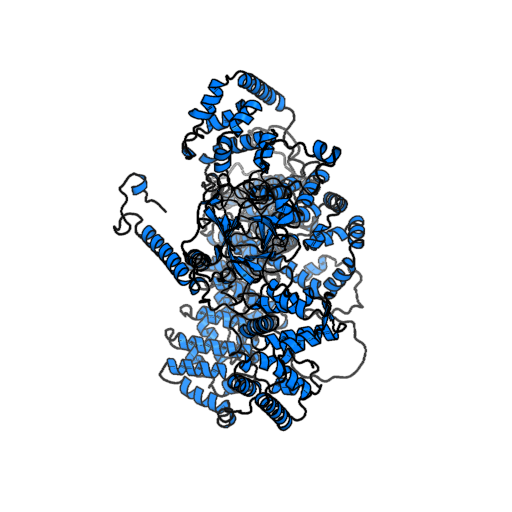53.00 1061 ARG A N 1
ATOM 8229 C CA . ARG A 1 1061 ? 5.189 6.265 25.404 1.00 53.00 1061 ARG A CA 1
ATOM 8230 C C . ARG A 1 1061 ? 6.327 6.065 24.384 1.00 53.00 1061 ARG A C 1
ATOM 8232 O O . ARG A 1 1061 ? 6.290 6.594 23.276 1.00 53.00 1061 ARG A O 1
ATOM 8239 N N . ARG A 1 1062 ? 7.373 5.320 24.742 1.00 55.72 1062 ARG A N 1
ATOM 8240 C CA . ARG A 1 1062 ? 8.569 5.093 23.915 1.00 55.72 1062 ARG A CA 1
ATOM 8241 C C . ARG A 1 1062 ? 8.421 3.829 23.066 1.00 55.72 1062 ARG A C 1
ATOM 8243 O O . ARG A 1 1062 ? 9.090 2.823 23.286 1.00 55.72 1062 ARG A O 1
ATOM 8250 N N . TYR A 1 1063 ? 7.561 3.919 22.053 1.00 51.25 1063 TYR A N 1
ATOM 8251 C CA . TYR A 1 1063 ? 7.405 2.936 20.970 1.00 51.25 1063 TYR A CA 1
ATOM 8252 C C . TYR A 1 1063 ? 8.758 2.504 20.352 1.00 51.25 1063 TYR A C 1
ATOM 8254 O O . TYR A 1 1063 ? 8.994 1.318 20.120 1.00 51.25 1063 TYR A O 1
ATOM 8262 N N . SER A 1 1064 ? 9.708 3.439 20.219 1.00 56.00 1064 SER A N 1
ATOM 8263 C CA . SER A 1 1064 ? 11.046 3.199 19.655 1.00 56.00 1064 SER A CA 1
ATOM 8264 C C . SER A 1 1064 ? 11.953 2.307 20.517 1.00 56.00 1064 SER A C 1
ATOM 8266 O O . SER A 1 1064 ? 12.770 1.568 19.971 1.00 56.00 1064 SER A O 1
ATOM 8268 N N . LEU A 1 1065 ? 11.818 2.327 21.852 1.00 61.31 1065 LEU A N 1
ATOM 8269 C CA . LEU A 1 1065 ? 12.685 1.543 22.748 1.00 61.31 1065 LEU A CA 1
ATOM 8270 C C . LEU A 1 1065 ? 12.397 0.046 22.661 1.00 61.31 1065 LEU A C 1
ATOM 8272 O O . LEU A 1 1065 ? 13.326 -0.750 22.710 1.00 61.31 1065 LEU A O 1
ATOM 8276 N N . ARG A 1 1066 ? 11.129 -0.350 22.497 1.00 64.06 1066 ARG A N 1
ATOM 8277 C CA . ARG A 1 1066 ? 10.761 -1.769 22.374 1.00 64.06 1066 ARG A CA 1
ATOM 8278 C C . ARG A 1 1066 ? 11.231 -2.356 21.047 1.00 64.06 1066 ARG A C 1
ATOM 8280 O O . ARG A 1 1066 ? 11.761 -3.465 21.024 1.00 64.06 1066 ARG A O 1
ATOM 8287 N N . LEU A 1 1067 ? 11.095 -1.597 19.958 1.00 63.03 1067 LEU A N 1
ATOM 8288 C CA . LEU A 1 1067 ? 11.648 -1.976 18.658 1.00 63.03 1067 LEU A CA 1
ATOM 8289 C C . LEU A 1 1067 ? 13.179 -2.081 18.717 1.00 63.03 1067 LEU A C 1
ATOM 8291 O O . LEU A 1 1067 ? 13.748 -3.047 18.212 1.00 63.03 1067 LEU A O 1
ATOM 8295 N N . TYR A 1 1068 ? 13.842 -1.125 19.372 1.00 60.62 1068 TYR A N 1
ATOM 8296 C CA . TYR A 1 1068 ? 15.292 -1.146 19.559 1.00 60.62 1068 TYR A CA 1
ATOM 8297 C C . TYR A 1 1068 ? 15.751 -2.329 20.424 1.00 60.62 1068 TYR A C 1
ATOM 8299 O O . TYR A 1 1068 ? 16.653 -3.055 20.022 1.00 60.62 1068 TYR A O 1
ATOM 8307 N N . ALA A 1 1069 ? 15.080 -2.595 21.548 1.00 63.94 1069 ALA A N 1
ATOM 8308 C CA . ALA A 1 1069 ? 15.348 -3.750 22.404 1.00 63.94 1069 ALA A CA 1
ATOM 8309 C C . ALA A 1 1069 ? 15.160 -5.078 21.653 1.00 63.94 1069 ALA A C 1
ATOM 8311 O O . ALA A 1 1069 ? 15.993 -5.971 21.759 1.00 63.94 1069 ALA A O 1
ATOM 8312 N N . THR A 1 1070 ? 14.121 -5.181 20.820 1.00 69.81 1070 THR A N 1
ATOM 8313 C CA . THR A 1 1070 ? 13.894 -6.361 19.968 1.00 69.81 1070 THR A CA 1
ATOM 8314 C C . THR A 1 1070 ? 15.006 -6.521 18.929 1.00 69.81 1070 THR A C 1
ATOM 8316 O O . THR A 1 1070 ? 15.470 -7.630 18.685 1.00 69.81 1070 THR A O 1
ATOM 8319 N N . CYS A 1 1071 ? 15.501 -5.420 18.355 1.00 67.75 1071 CYS A N 1
ATOM 8320 C CA . CYS A 1 1071 ? 16.666 -5.449 17.469 1.00 67.75 1071 CYS A CA 1
ATOM 8321 C C . CYS A 1 1071 ? 17.965 -5.831 18.203 1.00 67.75 1071 CYS A C 1
ATOM 8323 O O . CYS A 1 1071 ? 18.815 -6.483 17.601 1.00 67.75 1071 CYS A O 1
ATOM 8325 N N . LEU A 1 1072 ? 18.133 -5.450 19.476 1.00 67.25 1072 LEU A N 1
ATOM 8326 C CA . LEU A 1 1072 ? 19.295 -5.827 20.292 1.00 67.25 1072 LEU A CA 1
ATOM 8327 C C . LEU A 1 1072 ? 19.336 -7.329 20.592 1.00 67.25 1072 LEU A C 1
ATOM 8329 O O . LEU A 1 1072 ? 20.425 -7.890 20.669 1.00 67.25 1072 LEU A O 1
ATOM 8333 N N . LEU A 1 1073 ? 18.183 -8.004 20.673 1.00 70.38 1073 LEU A N 1
ATOM 8334 C CA . LEU A 1 1073 ? 18.137 -9.464 20.830 1.00 70.38 1073 LEU A CA 1
ATOM 8335 C C . LEU A 1 1073 ? 18.861 -10.196 19.691 1.00 70.38 1073 LEU A C 1
ATOM 8337 O O . LEU A 1 1073 ? 19.423 -11.259 19.923 1.00 70.38 1073 LEU A O 1
ATOM 8341 N N . ARG A 1 1074 ? 18.926 -9.612 18.486 1.00 73.06 1074 ARG A N 1
ATOM 8342 C CA . ARG A 1 1074 ? 19.744 -10.143 17.385 1.00 73.06 1074 ARG A CA 1
ATOM 8343 C C . ARG A 1 1074 ? 21.237 -10.110 17.695 1.00 73.06 1074 ARG A C 1
ATOM 8345 O O . ARG A 1 1074 ? 21.949 -11.038 17.335 1.00 73.06 1074 ARG A O 1
ATOM 8352 N N . ALA A 1 1075 ? 21.718 -9.040 18.326 1.00 64.94 1075 ALA A N 1
ATOM 8353 C CA . ALA A 1 1075 ? 23.120 -8.947 18.719 1.00 64.94 1075 ALA A CA 1
ATOM 8354 C C . ALA A 1 1075 ? 23.443 -10.006 19.781 1.00 64.94 1075 ALA A C 1
ATOM 8356 O O . ALA A 1 1075 ? 24.426 -10.718 19.636 1.00 64.94 1075 ALA A O 1
ATOM 8357 N N . LEU A 1 1076 ? 22.562 -10.180 20.773 1.00 68.44 1076 LEU A N 1
ATOM 8358 C CA . LEU A 1 1076 ? 22.719 -11.206 21.812 1.00 68.44 1076 LEU A CA 1
ATOM 8359 C C . LEU A 1 1076 ? 22.657 -12.635 21.251 1.00 68.44 1076 LEU A C 1
ATOM 8361 O O . LEU A 1 1076 ? 23.426 -13.484 21.689 1.00 68.44 1076 LEU A O 1
ATOM 8365 N N . LEU A 1 1077 ? 21.798 -12.883 20.256 1.00 70.88 1077 LEU A N 1
ATOM 8366 C CA . LEU A 1 1077 ? 21.752 -14.149 19.518 1.00 70.88 1077 LEU A CA 1
ATOM 8367 C C . LEU A 1 1077 ? 23.094 -14.443 18.828 1.00 70.88 1077 LEU A C 1
ATOM 8369 O O . LEU A 1 1077 ? 23.634 -15.530 18.984 1.00 70.88 1077 LEU A O 1
ATOM 8373 N N . ARG A 1 1078 ? 23.648 -13.471 18.090 1.00 72.31 1078 ARG A N 1
ATOM 8374 C CA . ARG A 1 1078 ? 24.927 -13.622 17.366 1.00 72.31 1078 ARG A CA 1
ATOM 8375 C C . ARG A 1 1078 ? 26.143 -13.724 18.282 1.00 72.31 1078 ARG A C 1
ATOM 8377 O O . ARG A 1 1078 ? 27.161 -14.262 17.873 1.00 72.31 1078 ARG A O 1
ATOM 8384 N N . SER A 1 1079 ? 26.048 -13.183 19.494 1.00 66.00 1079 SER A N 1
ATOM 8385 C CA . SER A 1 1079 ? 27.078 -13.314 20.526 1.00 66.00 1079 SER A CA 1
ATOM 8386 C C . SER A 1 1079 ? 27.017 -14.647 21.281 1.00 66.00 1079 SER A C 1
ATOM 8388 O O . SER A 1 1079 ? 27.810 -14.825 22.199 1.00 66.00 1079 SER A O 1
ATOM 8390 N N . GLU A 1 1080 ? 26.089 -15.549 20.931 1.00 70.50 1080 GLU A N 1
ATOM 8391 C CA . GLU A 1 1080 ? 25.926 -16.879 21.541 1.00 70.50 1080 GLU A CA 1
ATOM 8392 C C . GLU A 1 1080 ? 25.858 -16.835 23.080 1.00 70.50 1080 GLU A C 1
ATOM 8394 O O . GLU A 1 1080 ? 26.489 -17.620 23.785 1.00 70.50 1080 GLU A O 1
ATOM 8399 N N . VAL A 1 1081 ? 25.078 -15.889 23.620 1.00 70.00 1081 VAL A N 1
ATOM 8400 C CA . VAL A 1 1081 ? 24.910 -15.742 25.074 1.00 70.00 1081 VAL A CA 1
ATOM 8401 C C . VAL A 1 1081 ? 24.329 -17.024 25.679 1.00 70.00 1081 VAL A C 1
ATOM 8403 O O . VAL A 1 1081 ? 23.332 -17.566 25.194 1.00 70.00 1081 VAL A O 1
ATOM 8406 N N . GLU A 1 1082 ? 24.926 -17.481 26.778 1.00 73.00 1082 GLU A N 1
ATOM 8407 C CA . GLU A 1 1082 ? 24.513 -18.703 27.463 1.00 73.00 1082 GLU A CA 1
ATOM 8408 C C . GLU A 1 1082 ? 23.033 -18.640 27.900 1.00 73.00 1082 GLU A C 1
ATOM 8410 O O . GLU A 1 1082 ? 22.549 -17.641 28.441 1.00 73.00 1082 GLU A O 1
ATOM 8415 N N . GLY A 1 1083 ? 22.279 -19.709 27.629 1.00 74.62 1083 GLY A N 1
ATOM 8416 C CA . GLY A 1 1083 ? 20.865 -19.827 28.000 1.00 74.62 1083 GLY A CA 1
ATOM 8417 C C . GLY A 1 1083 ? 19.876 -19.053 27.117 1.00 74.62 1083 GLY A C 1
ATOM 8418 O O . GLY A 1 1083 ? 18.681 -19.014 27.441 1.00 74.62 1083 GLY A O 1
ATOM 8419 N N . PHE A 1 1084 ? 20.322 -18.439 26.010 1.00 80.19 1084 PHE A N 1
ATOM 8420 C CA . PHE A 1 1084 ? 19.453 -17.694 25.085 1.00 80.19 1084 PHE A CA 1
ATOM 8421 C C . PHE A 1 1084 ? 18.300 -18.544 24.518 1.00 80.19 1084 PHE A C 1
ATOM 8423 O O . PHE A 1 1084 ? 17.216 -18.023 24.247 1.00 80.19 1084 PHE A O 1
ATOM 8430 N N . GLU A 1 1085 ? 18.469 -19.864 24.404 1.00 80.88 1085 GLU A N 1
ATOM 8431 C CA . GLU A 1 1085 ? 17.428 -20.789 23.947 1.00 80.88 1085 GLU A CA 1
ATOM 8432 C C . GLU A 1 1085 ? 16.198 -20.815 24.865 1.00 80.88 1085 GLU A C 1
ATOM 8434 O O . GLU A 1 1085 ? 15.092 -21.101 24.406 1.00 80.88 1085 GLU A O 1
ATOM 8439 N N . ARG A 1 1086 ? 16.373 -20.490 26.154 1.00 79.81 1086 ARG A N 1
ATOM 8440 C CA . ARG A 1 1086 ? 15.294 -20.490 27.151 1.00 79.81 1086 ARG A CA 1
ATOM 8441 C C . ARG A 1 1086 ? 14.620 -19.133 27.224 1.00 79.81 1086 ARG A C 1
ATOM 8443 O O . ARG A 1 1086 ? 13.420 -19.038 26.993 1.00 79.81 1086 ARG A O 1
ATOM 8450 N N . TRP A 1 1087 ? 15.386 -18.086 27.526 1.00 83.50 1087 TRP A N 1
ATOM 8451 C CA . TRP A 1 1087 ? 14.824 -16.759 27.786 1.00 83.50 1087 TRP A CA 1
ATOM 8452 C C . TRP A 1 1087 ? 14.710 -15.907 26.514 1.00 83.50 1087 TRP A C 1
ATOM 8454 O O . TRP A 1 1087 ? 13.744 -15.157 26.361 1.00 83.50 1087 TRP A O 1
ATOM 8464 N N . GLY A 1 1088 ? 15.664 -16.025 25.587 1.00 79.50 1088 GLY A N 1
ATOM 8465 C CA . GLY A 1 1088 ? 15.744 -15.210 24.372 1.00 79.50 1088 GLY A CA 1
ATOM 8466 C C . GLY A 1 1088 ? 14.665 -15.585 23.362 1.00 79.50 1088 GLY A C 1
ATOM 8467 O O . GLY A 1 1088 ? 13.919 -14.719 22.902 1.00 79.50 1088 GLY A O 1
ATOM 8468 N N . ILE A 1 1089 ? 14.508 -16.885 23.091 1.00 86.25 1089 ILE A N 1
ATOM 8469 C CA . ILE A 1 1089 ? 13.436 -17.405 22.226 1.00 86.25 1089 ILE A CA 1
ATOM 8470 C C . ILE A 1 1089 ? 12.055 -17.129 22.825 1.00 86.25 1089 ILE A C 1
ATOM 8472 O O . ILE A 1 1089 ? 11.157 -16.686 22.112 1.00 86.25 1089 ILE A O 1
ATOM 8476 N N . GLU A 1 1090 ? 11.883 -17.310 24.135 1.00 84.25 1090 GLU A N 1
ATOM 8477 C CA . GLU A 1 1090 ? 10.632 -16.976 24.821 1.00 84.25 1090 GLU A CA 1
ATOM 8478 C C . GLU A 1 1090 ? 10.295 -15.484 24.708 1.00 84.25 1090 GLU A C 1
ATOM 8480 O O . GLU A 1 1090 ? 9.166 -15.126 24.367 1.00 84.25 1090 GLU A O 1
ATOM 8485 N N . SER A 1 1091 ? 11.291 -14.617 24.900 1.00 81.81 1091 SER A N 1
ATOM 8486 C CA . SER A 1 1091 ? 11.132 -13.170 24.753 1.00 81.81 1091 SER A CA 1
ATOM 8487 C C . SER A 1 1091 ? 10.743 -12.784 23.327 1.00 81.81 1091 SER A C 1
ATOM 8489 O O . SER A 1 1091 ? 9.851 -11.957 23.149 1.00 81.81 1091 SER A O 1
ATOM 8491 N N . LEU A 1 1092 ? 11.370 -13.389 22.312 1.00 84.19 1092 LEU A N 1
ATOM 8492 C CA . LEU A 1 1092 ? 11.066 -13.138 20.901 1.00 84.19 1092 LEU A CA 1
ATOM 8493 C C . LEU A 1 1092 ? 9.662 -13.616 20.514 1.00 84.19 1092 LEU A C 1
ATOM 8495 O O . LEU A 1 1092 ? 8.936 -12.876 19.852 1.00 84.19 1092 LEU A O 1
ATOM 8499 N N . VAL A 1 1093 ? 9.251 -14.805 20.966 1.00 85.00 1093 VAL A N 1
ATOM 8500 C CA . VAL A 1 1093 ? 7.891 -15.321 20.742 1.00 85.00 1093 VAL A CA 1
ATOM 8501 C C . VAL A 1 1093 ? 6.853 -14.413 21.410 1.00 85.00 1093 VAL A C 1
ATOM 8503 O O . VAL A 1 1093 ? 5.857 -14.064 20.782 1.00 85.00 1093 VAL A O 1
ATOM 8506 N N . ALA A 1 1094 ? 7.116 -13.924 22.626 1.00 82.88 1094 ALA A N 1
ATOM 8507 C CA . ALA A 1 1094 ? 6.227 -12.990 23.321 1.00 82.88 1094 ALA A CA 1
ATOM 8508 C C . ALA A 1 1094 ? 6.091 -11.617 22.624 1.00 82.88 1094 ALA A C 1
ATOM 8510 O O . ALA A 1 1094 ? 5.100 -10.909 22.839 1.00 82.88 1094 ALA A O 1
ATOM 8511 N N . GLN A 1 1095 ? 7.063 -11.219 21.790 1.00 81.12 1095 GLN A N 1
ATOM 8512 C CA . GLN A 1 1095 ? 6.972 -9.999 20.978 1.00 81.12 1095 GLN A CA 1
ATOM 8513 C C . GLN A 1 1095 ? 6.088 -10.159 19.725 1.00 81.12 1095 GLN A C 1
ATOM 8515 O O . GLN A 1 1095 ? 5.689 -9.144 19.153 1.00 81.12 1095 GLN A O 1
ATOM 8520 N N . LEU A 1 1096 ? 5.741 -11.386 19.308 1.00 80.75 1096 LEU A N 1
ATOM 8521 C CA . LEU A 1 1096 ? 4.907 -11.631 18.118 1.00 80.75 1096 LEU A CA 1
ATOM 8522 C C . LEU A 1 1096 ? 3.453 -11.163 18.295 1.00 80.75 1096 LEU A C 1
ATOM 8524 O O . LEU A 1 1096 ? 2.834 -10.750 17.320 1.00 80.75 1096 LEU A O 1
ATOM 8528 N N . ASP A 1 1097 ? 2.942 -11.158 19.531 1.00 73.94 1097 ASP A N 1
ATOM 8529 C CA . ASP A 1 1097 ? 1.592 -10.674 19.885 1.00 73.94 1097 ASP A CA 1
ATOM 8530 C C . ASP A 1 1097 ? 1.501 -9.145 20.015 1.00 73.94 1097 ASP A C 1
ATOM 8532 O O . ASP A 1 1097 ? 0.470 -8.593 20.410 1.00 73.94 1097 ASP A O 1
ATOM 8536 N N . LYS A 1 1098 ? 2.612 -8.437 19.795 1.00 78.06 1098 LYS A N 1
ATOM 8537 C CA . LYS A 1 1098 ? 2.688 -6.984 19.957 1.00 78.06 1098 LYS A CA 1
ATOM 8538 C C . LYS A 1 1098 ? 2.492 -6.293 18.605 1.00 78.06 1098 LYS A C 1
ATOM 8540 O O . LYS A 1 1098 ? 1.977 -6.857 17.647 1.00 78.06 1098 LYS A O 1
ATOM 8545 N N . GLU A 1 1099 ? 2.841 -5.016 18.543 1.00 73.81 1099 GLU A N 1
ATOM 8546 C CA . GLU A 1 1099 ? 2.632 -4.182 17.362 1.00 73.81 1099 GLU A CA 1
ATOM 8547 C C . GLU A 1 1099 ? 3.336 -4.726 16.106 1.00 73.81 1099 GLU A C 1
ATOM 8549 O O . GLU A 1 1099 ? 4.419 -5.303 16.189 1.00 73.81 1099 GLU A O 1
ATOM 8554 N N . THR A 1 1100 ? 2.755 -4.493 14.923 1.00 76.19 1100 THR A N 1
ATOM 8555 C CA . THR A 1 1100 ? 3.201 -5.094 13.649 1.00 76.19 1100 THR A CA 1
ATOM 8556 C C . THR A 1 1100 ? 4.674 -4.845 13.295 1.00 76.19 1100 THR A C 1
ATOM 8558 O O . THR A 1 1100 ? 5.311 -5.704 12.689 1.00 76.19 1100 THR A O 1
ATOM 8561 N N . SER A 1 1101 ? 5.248 -3.696 13.662 1.00 72.12 1101 SER A N 1
ATOM 8562 C CA . SER A 1 1101 ? 6.665 -3.371 13.435 1.00 72.12 1101 SER A CA 1
ATOM 8563 C C . SER A 1 1101 ? 7.603 -4.186 14.332 1.00 72.12 1101 SER A C 1
ATOM 8565 O O . SER A 1 1101 ? 8.606 -4.718 13.856 1.00 72.12 1101 SER A O 1
ATOM 8567 N N . VAL A 1 1102 ? 7.246 -4.330 15.612 1.00 76.75 1102 VAL A N 1
ATOM 8568 C CA . VAL A 1 1102 ? 7.972 -5.122 16.611 1.00 76.75 1102 VAL A CA 1
ATOM 8569 C C . VAL A 1 1102 ? 7.841 -6.610 16.298 1.00 76.75 1102 VAL A C 1
ATOM 8571 O O . VAL A 1 1102 ? 8.847 -7.313 16.298 1.00 76.75 1102 VAL A O 1
ATOM 8574 N N . ALA A 1 1103 ? 6.644 -7.069 15.926 1.00 79.12 1103 ALA A N 1
ATOM 8575 C CA . ALA A 1 1103 ? 6.397 -8.445 15.509 1.00 79.12 1103 ALA A CA 1
ATOM 8576 C C . ALA A 1 1103 ? 7.209 -8.820 14.256 1.00 79.12 1103 ALA A C 1
ATOM 8578 O O . ALA A 1 1103 ? 7.795 -9.896 14.212 1.00 79.12 1103 ALA A O 1
ATOM 8579 N N . ARG A 1 1104 ? 7.334 -7.924 13.263 1.00 79.69 1104 ARG A N 1
ATOM 8580 C CA . ARG A 1 1104 ? 8.205 -8.143 12.088 1.00 79.69 1104 ARG A CA 1
ATOM 8581 C C . ARG A 1 1104 ? 9.689 -8.176 12.446 1.00 79.69 1104 ARG A C 1
ATOM 8583 O O . ARG A 1 1104 ? 10.421 -8.994 11.896 1.00 79.69 1104 ARG A O 1
ATOM 8590 N N . ALA A 1 1105 ? 10.141 -7.299 13.345 1.00 75.69 1105 ALA A N 1
ATOM 8591 C CA . ALA A 1 1105 ? 11.524 -7.316 13.817 1.00 75.69 1105 ALA A CA 1
ATOM 8592 C C . ALA A 1 1105 ? 11.826 -8.623 14.562 1.00 75.69 1105 ALA A C 1
ATOM 8594 O O . ALA A 1 1105 ? 12.797 -9.292 14.226 1.00 75.69 1105 ALA A O 1
ATOM 8595 N N . ALA A 1 1106 ? 10.957 -9.025 15.494 1.00 83.81 1106 ALA A N 1
ATOM 8596 C CA . ALA A 1 1106 ? 11.058 -10.290 16.216 1.00 83.81 1106 ALA A CA 1
ATOM 8597 C C . ALA A 1 1106 ? 11.027 -11.493 15.266 1.00 83.81 1106 ALA A C 1
ATOM 8599 O O . ALA A 1 1106 ? 11.877 -12.369 15.382 1.00 83.81 1106 ALA A O 1
ATOM 8600 N N . LEU A 1 1107 ? 10.123 -11.500 14.279 1.00 85.75 1107 LEU A N 1
ATOM 8601 C CA . LEU A 1 1107 ? 10.056 -12.538 13.250 1.00 85.75 1107 LEU A CA 1
ATOM 8602 C C . LEU A 1 1107 ? 11.372 -12.646 12.479 1.00 85.75 1107 LEU A C 1
ATOM 8604 O O . LEU A 1 1107 ? 11.891 -13.739 12.312 1.00 85.75 1107 LEU A O 1
ATOM 8608 N N . SER A 1 1108 ? 11.949 -11.517 12.070 1.00 82.00 1108 SER A N 1
ATOM 8609 C CA . SER A 1 1108 ? 13.228 -11.501 11.362 1.00 82.00 1108 SER A CA 1
ATOM 8610 C C . SER A 1 1108 ? 14.382 -12.038 12.224 1.00 82.00 1108 SER A C 1
ATOM 8612 O O . SER A 1 1108 ? 15.307 -12.646 11.691 1.00 82.00 1108 SER A O 1
ATOM 8614 N N . VAL A 1 1109 ? 14.366 -11.819 13.546 1.00 81.50 1109 VAL A N 1
ATOM 8615 C CA . VAL A 1 1109 ? 15.358 -12.417 14.463 1.00 81.50 1109 VAL A CA 1
ATOM 8616 C C . VAL A 1 1109 ? 15.089 -13.911 14.664 1.00 81.50 1109 VAL A C 1
ATOM 8618 O O . VAL A 1 1109 ? 16.031 -14.692 14.696 1.00 81.50 1109 VAL A O 1
ATOM 8621 N N . LEU A 1 1110 ? 13.824 -14.332 14.743 1.00 85.44 1110 LEU A N 1
ATOM 8622 C CA . LEU A 1 1110 ? 13.445 -15.746 14.834 1.00 85.44 1110 LEU A CA 1
ATOM 8623 C C . LEU A 1 1110 ? 13.790 -16.530 13.562 1.00 85.44 1110 LEU A C 1
ATOM 8625 O O . LEU A 1 1110 ? 14.195 -17.681 13.660 1.00 85.44 1110 LEU A O 1
ATOM 8629 N N . GLU A 1 1111 ? 13.666 -15.927 12.377 1.00 83.62 1111 GLU A N 1
ATOM 8630 C CA . GLU A 1 1111 ? 14.056 -16.549 11.104 1.00 83.62 1111 GLU A CA 1
ATOM 8631 C C . GLU A 1 1111 ? 15.552 -16.871 11.030 1.00 83.62 1111 GLU A C 1
ATOM 8633 O O . GLU A 1 1111 ? 15.918 -17.904 10.459 1.00 83.62 1111 GLU A O 1
ATOM 8638 N N . GLU A 1 1112 ? 16.375 -16.001 11.623 1.00 82.56 1112 GLU A N 1
ATOM 8639 C CA . GLU A 1 1112 ? 17.822 -16.162 11.797 1.00 82.56 1112 GLU A CA 1
ATOM 8640 C C . GLU A 1 1112 ? 18.134 -17.173 12.909 1.00 82.56 1112 GLU A C 1
ATOM 8642 O O . GLU A 1 1112 ? 18.896 -18.108 12.698 1.00 82.56 1112 GLU A O 1
ATOM 8647 N N . ALA A 1 1113 ? 17.472 -17.077 14.068 1.00 83.38 1113 ALA A N 1
ATOM 8648 C CA . ALA A 1 1113 ? 17.650 -18.039 15.159 1.00 83.38 1113 ALA A CA 1
ATOM 8649 C C . ALA A 1 1113 ? 17.287 -19.473 14.734 1.00 83.38 1113 ALA A C 1
ATOM 8651 O O . ALA A 1 1113 ? 17.950 -20.427 15.131 1.00 83.38 1113 ALA A O 1
ATOM 8652 N N . ALA A 1 1114 ? 16.270 -19.626 13.881 1.00 81.75 1114 ALA A N 1
ATOM 8653 C CA . ALA A 1 1114 ? 15.820 -20.903 13.334 1.00 81.75 1114 ALA A CA 1
ATOM 8654 C C . ALA A 1 1114 ? 16.848 -21.615 12.441 1.00 81.75 1114 ALA A C 1
ATOM 8656 O O . ALA A 1 1114 ? 16.577 -22.723 11.980 1.00 81.75 1114 ALA A O 1
ATOM 8657 N N . GLU A 1 1115 ? 17.990 -20.992 12.148 1.00 78.50 1115 GLU A N 1
ATOM 8658 C CA . GLU A 1 1115 ? 19.108 -21.645 11.465 1.00 78.50 1115 GLU A CA 1
ATOM 8659 C C . GLU A 1 1115 ? 19.845 -22.635 12.369 1.00 78.50 1115 GLU A C 1
ATOM 8661 O O . GLU A 1 1115 ? 20.335 -23.651 11.878 1.00 78.50 1115 GLU A O 1
ATOM 8666 N N . SER A 1 1116 ? 19.863 -22.397 13.684 1.00 79.88 1116 SER A N 1
ATOM 8667 C CA . SER A 1 1116 ? 20.390 -23.364 14.644 1.00 79.88 1116 SER A CA 1
ATOM 8668 C C . SER A 1 1116 ? 19.309 -24.384 15.026 1.00 79.88 1116 SER A C 1
ATOM 8670 O O . SER A 1 1116 ? 18.211 -23.994 15.446 1.00 79.88 1116 SER A O 1
ATOM 8672 N N . PRO A 1 1117 ? 19.599 -25.700 14.971 1.00 80.31 1117 PRO A N 1
ATOM 8673 C CA . PRO A 1 1117 ? 18.633 -26.731 15.348 1.00 80.31 1117 PRO A CA 1
ATOM 8674 C C . PRO A 1 1117 ? 18.226 -26.642 16.829 1.00 80.31 1117 PRO A C 1
ATOM 8676 O O . PRO A 1 1117 ? 17.099 -26.998 17.181 1.00 80.31 1117 PRO A O 1
ATOM 8679 N N . VAL A 1 1118 ? 19.109 -26.122 17.692 1.00 83.88 1118 VAL A N 1
ATOM 8680 C CA . VAL A 1 1118 ? 18.864 -25.958 19.135 1.00 83.88 1118 VAL A CA 1
ATOM 8681 C C . VAL A 1 1118 ? 17.773 -24.912 19.381 1.00 83.88 1118 VAL A C 1
ATOM 8683 O O . VAL A 1 1118 ? 16.793 -25.181 20.080 1.00 83.88 1118 VAL A O 1
ATOM 8686 N N . TYR A 1 1119 ? 17.894 -23.742 18.750 1.00 87.06 1119 TYR A N 1
ATOM 8687 C CA . TYR A 1 1119 ? 16.898 -22.673 18.843 1.00 87.06 1119 TYR A CA 1
ATOM 8688 C C . TYR A 1 1119 ? 15.599 -23.025 18.110 1.00 87.06 1119 TYR A C 1
ATOM 8690 O O . TYR A 1 1119 ? 14.518 -22.689 18.595 1.00 87.06 1119 TYR A O 1
ATOM 8698 N N . LEU A 1 1120 ? 15.678 -23.752 16.988 1.00 85.62 1120 LEU A N 1
ATOM 8699 C CA . LEU A 1 1120 ? 14.502 -24.236 16.264 1.00 85.62 1120 LEU A CA 1
ATOM 8700 C C . LEU A 1 1120 ? 13.663 -25.197 17.122 1.00 85.62 1120 LEU A C 1
ATOM 8702 O O . LEU A 1 1120 ? 12.450 -25.012 17.219 1.00 85.62 1120 LEU A O 1
ATOM 8706 N N . SER A 1 1121 ? 14.284 -26.168 17.805 1.00 84.94 1121 SER A N 1
ATOM 8707 C CA . SER A 1 1121 ? 13.566 -27.054 18.738 1.00 84.94 1121 SER A CA 1
ATOM 8708 C C . SER A 1 1121 ? 12.978 -26.272 19.918 1.00 84.94 1121 SER A C 1
ATOM 8710 O O . SER A 1 1121 ? 11.810 -26.464 20.265 1.00 84.94 1121 SER A O 1
ATOM 8712 N N . ALA A 1 1122 ? 13.733 -25.332 20.501 1.00 84.62 1122 ALA A N 1
ATOM 8713 C CA . ALA A 1 1122 ? 13.233 -24.480 21.584 1.00 84.62 1122 ALA A CA 1
ATOM 8714 C C . ALA A 1 1122 ? 12.007 -23.648 21.159 1.00 84.62 1122 ALA A C 1
ATOM 8716 O O . ALA A 1 1122 ? 11.039 -23.534 21.911 1.00 84.62 1122 ALA A O 1
ATOM 8717 N N . MET A 1 1123 ? 12.007 -23.128 19.931 1.00 87.31 1123 MET A N 1
ATOM 8718 C CA . MET A 1 1123 ? 10.889 -22.377 19.361 1.00 87.31 1123 MET A CA 1
ATOM 8719 C C . MET A 1 1123 ? 9.673 -23.271 19.070 1.00 87.31 1123 MET A C 1
ATOM 8721 O O . MET A 1 1123 ? 8.550 -22.884 19.396 1.00 87.31 1123 MET A O 1
ATOM 8725 N N . ILE A 1 1124 ? 9.870 -24.474 18.514 1.00 85.25 1124 ILE A N 1
ATOM 8726 C CA . ILE A 1 1124 ? 8.783 -25.435 18.247 1.00 85.25 1124 ILE A CA 1
ATOM 8727 C C . ILE A 1 1124 ? 8.095 -25.853 19.553 1.00 85.25 1124 ILE A C 1
ATOM 8729 O O . ILE A 1 1124 ? 6.864 -25.900 19.610 1.00 85.25 1124 ILE A O 1
ATOM 8733 N N . LYS A 1 1125 ? 8.863 -26.069 20.631 1.00 85.06 1125 LYS A N 1
ATOM 8734 C CA . LYS A 1 1125 ? 8.328 -26.398 21.965 1.00 85.06 1125 LYS A CA 1
ATOM 8735 C C . LYS A 1 1125 ? 7.372 -25.337 22.513 1.00 85.06 1125 LYS A C 1
ATOM 8737 O O . LYS A 1 1125 ? 6.456 -25.680 23.253 1.00 85.06 1125 LYS A O 1
ATOM 8742 N N . LYS A 1 1126 ? 7.541 -24.064 22.136 1.00 83.31 1126 LYS A N 1
ATOM 8743 C CA . LYS A 1 1126 ? 6.643 -22.969 22.542 1.00 83.31 1126 LYS A CA 1
ATOM 8744 C C . LYS A 1 1126 ? 5.336 -22.909 21.734 1.00 83.31 1126 LYS A C 1
ATOM 8746 O O . LYS A 1 1126 ? 4.465 -22.128 22.093 1.00 83.31 1126 LYS A O 1
ATOM 8751 N N . ARG A 1 1127 ? 5.187 -23.715 20.669 1.00 81.31 1127 ARG A N 1
ATOM 8752 C CA . ARG A 1 1127 ? 3.998 -23.798 19.790 1.00 81.31 1127 ARG A CA 1
ATOM 8753 C C . ARG A 1 1127 ? 3.391 -22.429 19.400 1.00 81.31 1127 ARG A C 1
ATOM 8755 O O . ARG A 1 1127 ? 2.221 -22.173 19.683 1.00 81.31 1127 ARG A O 1
ATOM 8762 N N . PRO A 1 1128 ? 4.145 -21.540 18.726 1.00 79.31 1128 PRO A N 1
ATOM 8763 C CA . PRO A 1 1128 ? 3.666 -20.203 18.367 1.00 79.31 1128 PRO A CA 1
ATOM 8764 C C . PRO A 1 1128 ? 2.651 -20.238 17.204 1.00 79.31 1128 PRO A C 1
ATOM 8766 O O . PRO A 1 1128 ? 3.018 -20.136 16.031 1.00 79.31 1128 PRO A O 1
ATOM 8769 N N . LEU A 1 1129 ? 1.356 -20.357 17.517 1.00 76.06 1129 LEU A N 1
ATOM 8770 C CA . LEU A 1 1129 ? 0.251 -20.395 16.538 1.00 76.06 1129 LEU A CA 1
ATOM 8771 C C . LEU A 1 1129 ? 0.152 -19.114 15.687 1.00 76.06 1129 LEU A C 1
ATOM 8773 O O . LEU A 1 1129 ? -0.286 -19.141 14.537 1.00 76.06 1129 LEU A O 1
ATOM 8777 N N . GLN A 1 1130 ? 0.629 -17.990 16.216 1.00 73.69 1130 GLN A N 1
ATOM 8778 C CA . GLN A 1 1130 ? 0.603 -16.675 15.580 1.00 73.69 1130 GLN A CA 1
ATOM 8779 C C . GLN A 1 1130 ? 1.443 -16.589 14.303 1.00 73.69 1130 GLN A C 1
ATOM 8781 O O . GLN A 1 1130 ? 1.144 -15.771 13.433 1.00 73.69 1130 GLN A O 1
ATOM 8786 N N . LEU A 1 1131 ? 2.441 -17.462 14.131 1.00 76.12 1131 LEU A N 1
ATOM 8787 C CA . LEU A 1 1131 ? 3.223 -17.533 12.892 1.00 76.12 1131 LEU A CA 1
ATOM 8788 C C . LEU A 1 1131 ? 2.351 -17.877 11.671 1.00 76.12 1131 LEU A C 1
ATOM 8790 O O . LEU A 1 1131 ? 2.653 -17.439 10.559 1.00 76.12 1131 LEU A O 1
ATOM 8794 N N . VAL A 1 1132 ? 1.244 -18.605 11.875 1.00 70.62 1132 VAL A N 1
ATOM 8795 C CA . VAL A 1 1132 ? 0.269 -18.928 10.821 1.00 70.62 1132 VAL A CA 1
ATOM 8796 C C . VAL A 1 1132 ? -0.502 -17.676 10.390 1.00 70.62 1132 VAL A C 1
ATOM 8798 O O . VAL A 1 1132 ? -0.669 -17.439 9.194 1.00 70.62 1132 VAL A O 1
ATOM 8801 N N . HIS A 1 1133 ? -0.904 -16.833 11.346 1.00 69.00 1133 HIS A N 1
ATOM 8802 C CA . HIS A 1 1133 ? -1.626 -15.582 11.087 1.00 69.00 1133 HIS A CA 1
ATOM 8803 C C . HIS A 1 1133 ? -0.734 -14.491 10.474 1.00 69.00 1133 HIS A C 1
ATOM 8805 O O . HIS A 1 1133 ? -1.196 -13.717 9.639 1.00 69.00 1133 HIS A O 1
ATOM 8811 N N . LEU A 1 1134 ? 0.554 -14.457 10.833 1.00 66.06 1134 LEU A N 1
ATOM 8812 C CA . LEU A 1 1134 ? 1.536 -13.495 10.315 1.00 66.06 1134 LEU A CA 1
ATOM 8813 C C . LEU A 1 1134 ? 2.077 -13.839 8.913 1.00 66.06 1134 LEU A C 1
ATOM 8815 O O . LEU A 1 1134 ? 2.960 -13.140 8.421 1.00 66.06 1134 LEU A O 1
ATOM 8819 N N . GLN A 1 1135 ? 1.565 -14.894 8.263 1.00 64.44 1135 GLN A N 1
ATOM 8820 C CA . GLN A 1 1135 ? 2.032 -15.387 6.957 1.00 64.44 1135 GLN A CA 1
ATOM 8821 C C . GLN A 1 1135 ? 3.552 -15.657 6.907 1.00 64.44 1135 GLN A C 1
ATOM 8823 O O . GLN A 1 1135 ? 4.184 -15.502 5.861 1.00 64.44 1135 GLN A O 1
ATOM 8828 N N . ALA A 1 1136 ? 4.147 -16.101 8.022 1.00 73.81 1136 ALA A N 1
ATOM 8829 C CA . ALA A 1 1136 ? 5.571 -16.433 8.137 1.00 73.81 1136 ALA A CA 1
ATOM 8830 C C . ALA A 1 1136 ? 5.903 -17.792 7.485 1.00 73.81 1136 ALA A C 1
ATOM 8832 O O . ALA A 1 1136 ? 6.384 -18.727 8.128 1.00 73.81 1136 ALA A O 1
ATOM 8833 N N . GLU A 1 1137 ? 5.591 -17.933 6.195 1.00 75.44 1137 GLU A N 1
ATOM 8834 C CA . GLU A 1 1137 ? 5.672 -19.205 5.472 1.00 75.44 1137 GLU A CA 1
ATOM 8835 C C . GLU A 1 1137 ? 7.096 -19.777 5.414 1.00 75.44 1137 GLU A C 1
ATOM 8837 O O . GLU A 1 1137 ? 7.264 -20.985 5.547 1.00 75.44 1137 GLU A O 1
ATOM 8842 N N . SER A 1 1138 ? 8.113 -18.926 5.250 1.00 76.94 1138 SER A N 1
ATOM 8843 C CA . SER A 1 1138 ? 9.546 -19.275 5.262 1.00 76.94 1138 SER A CA 1
ATOM 8844 C C . SER A 1 1138 ? 9.937 -20.036 6.529 1.00 76.94 1138 SER A C 1
ATOM 8846 O O . SER A 1 1138 ? 10.546 -21.104 6.462 1.00 76.94 1138 SER A O 1
ATOM 8848 N N . LEU A 1 1139 ? 9.551 -19.499 7.685 1.00 82.75 1139 LEU A N 1
ATOM 8849 C CA . LEU A 1 1139 ? 9.847 -20.063 8.996 1.00 82.75 1139 LEU A CA 1
ATOM 8850 C C . LEU A 1 1139 ? 9.056 -21.349 9.257 1.00 82.75 1139 LEU A C 1
ATOM 8852 O O . LEU A 1 1139 ? 9.618 -22.338 9.719 1.00 82.75 1139 LEU A O 1
ATOM 8856 N N . LEU A 1 1140 ? 7.769 -21.370 8.899 1.00 83.12 1140 LEU A N 1
ATOM 8857 C CA . LEU A 1 1140 ? 6.926 -22.561 9.038 1.00 83.12 1140 LEU A CA 1
ATOM 8858 C C . LEU A 1 1140 ? 7.406 -23.716 8.147 1.00 83.12 1140 LEU A C 1
ATOM 8860 O O . LEU A 1 1140 ? 7.349 -24.871 8.555 1.00 83.12 1140 LEU A O 1
ATOM 8864 N N . LEU A 1 1141 ? 7.942 -23.434 6.957 1.00 83.44 1141 LEU A N 1
ATOM 8865 C CA . LEU A 1 1141 ? 8.572 -24.461 6.124 1.00 83.44 1141 LEU A CA 1
ATOM 8866 C C . LEU A 1 1141 ? 9.832 -25.043 6.785 1.00 83.44 1141 LEU A C 1
ATOM 8868 O O . LEU A 1 1141 ? 10.054 -26.246 6.672 1.00 83.44 1141 LEU A O 1
ATOM 8872 N N . LYS A 1 1142 ? 10.609 -24.245 7.538 1.00 84.25 1142 LYS A N 1
ATOM 8873 C CA . LYS A 1 1142 ? 11.740 -24.760 8.333 1.00 84.25 1142 LYS A CA 1
ATOM 8874 C C . LYS A 1 1142 ? 11.270 -25.709 9.443 1.00 84.25 1142 LYS A C 1
ATOM 8876 O O . LYS A 1 1142 ? 11.987 -26.653 9.756 1.00 84.25 1142 LYS A O 1
ATOM 8881 N N . PHE A 1 1143 ? 10.063 -25.555 9.996 1.00 85.88 1143 PHE A N 1
ATOM 8882 C CA . PHE A 1 1143 ? 9.556 -26.467 11.038 1.00 85.88 1143 PHE A CA 1
ATOM 8883 C C . PHE A 1 1143 ? 9.365 -27.896 10.512 1.00 85.88 1143 PHE A C 1
ATOM 8885 O O . PHE A 1 1143 ? 9.508 -28.845 11.277 1.00 85.88 1143 PHE A O 1
ATOM 8892 N N . LEU A 1 1144 ? 9.114 -28.065 9.208 1.00 84.88 1144 LEU A N 1
ATOM 8893 C CA . LEU A 1 1144 ? 9.010 -29.383 8.568 1.00 84.88 1144 LEU A CA 1
ATOM 8894 C C . LEU A 1 1144 ? 10.336 -30.158 8.550 1.00 84.88 1144 LEU A C 1
ATOM 8896 O O . LEU A 1 1144 ? 10.317 -31.359 8.295 1.00 84.88 1144 LEU A O 1
ATOM 8900 N N . SER A 1 1145 ? 11.473 -29.501 8.810 1.00 86.00 1145 SER A N 1
ATOM 8901 C CA . SER A 1 1145 ? 12.777 -30.173 8.904 1.00 86.00 1145 SER A CA 1
ATOM 8902 C C . SER A 1 1145 ? 12.918 -31.044 10.159 1.00 86.00 1145 SER A C 1
ATOM 8904 O O . SER A 1 1145 ? 13.750 -31.948 10.172 1.00 86.00 1145 SER A O 1
ATOM 8906 N N . LEU A 1 1146 ? 12.096 -30.809 11.194 1.00 86.56 1146 LEU A N 1
ATOM 8907 C CA . LEU A 1 1146 ? 12.082 -31.580 12.437 1.00 86.56 1146 LEU A CA 1
ATOM 8908 C C . LEU A 1 1146 ? 10.758 -32.347 12.610 1.00 86.56 1146 LEU A C 1
ATOM 8910 O O . LEU A 1 1146 ? 9.686 -31.826 12.286 1.00 86.56 1146 LEU A O 1
ATOM 8914 N N . PRO A 1 1147 ? 10.787 -33.560 13.197 1.00 83.25 1147 PRO A N 1
ATOM 8915 C CA . PRO A 1 1147 ? 9.581 -34.366 13.402 1.00 83.25 1147 PRO A CA 1
ATOM 8916 C C . PRO A 1 1147 ? 8.573 -33.697 14.354 1.00 83.25 1147 PRO A C 1
ATOM 8918 O O . PRO A 1 1147 ? 7.366 -33.787 14.133 1.00 83.25 1147 PRO A O 1
ATOM 8921 N N . GLU A 1 1148 ? 9.053 -32.968 15.367 1.00 82.75 1148 GLU A N 1
ATOM 8922 C CA . GLU A 1 1148 ? 8.221 -32.208 16.315 1.00 82.75 1148 GLU A CA 1
ATOM 8923 C C . GLU A 1 1148 ? 7.437 -31.079 15.617 1.00 82.75 1148 GLU A C 1
ATOM 8925 O O . GLU A 1 1148 ? 6.261 -30.848 15.908 1.00 82.75 1148 GLU A O 1
ATOM 8930 N N . GLY A 1 1149 ? 8.066 -30.401 14.651 1.00 82.31 1149 GLY A N 1
ATOM 8931 C CA . GLY A 1 1149 ? 7.437 -29.340 13.864 1.00 82.31 1149 GLY A CA 1
ATOM 8932 C C . GLY A 1 1149 ? 6.447 -29.879 12.830 1.00 82.31 1149 GLY A C 1
ATOM 8933 O O . GLY A 1 1149 ? 5.393 -29.278 12.617 1.00 82.31 1149 GLY A O 1
ATOM 8934 N N . LEU A 1 1150 ? 6.720 -31.055 12.250 1.00 84.00 1150 LEU A N 1
ATOM 8935 C CA . LEU A 1 1150 ? 5.759 -31.771 11.406 1.00 84.00 1150 LEU A CA 1
ATOM 8936 C C . LEU A 1 1150 ? 4.499 -32.165 12.192 1.00 84.00 1150 LEU A C 1
ATOM 8938 O O . LEU A 1 1150 ? 3.397 -32.025 11.667 1.00 84.00 1150 LEU A O 1
ATOM 8942 N N . ALA A 1 1151 ? 4.644 -32.634 13.436 1.00 82.88 1151 ALA A N 1
ATOM 8943 C CA . ALA A 1 1151 ? 3.505 -32.934 14.303 1.00 82.88 1151 ALA A CA 1
ATOM 8944 C C . ALA A 1 1151 ? 2.672 -31.672 14.590 1.00 82.88 1151 ALA A C 1
ATOM 8946 O O . ALA A 1 1151 ? 1.460 -31.685 14.400 1.00 82.88 1151 ALA A O 1
ATOM 8947 N N . PHE A 1 1152 ? 3.323 -30.553 14.928 1.00 83.44 1152 PHE A N 1
ATOM 8948 C CA . PHE A 1 1152 ? 2.650 -29.261 15.111 1.00 83.44 1152 PHE A CA 1
ATOM 8949 C C . PHE A 1 1152 ? 1.870 -28.806 13.864 1.00 83.44 1152 PHE A C 1
ATOM 8951 O O . PHE A 1 1152 ? 0.733 -28.362 13.975 1.00 83.44 1152 PHE A O 1
ATOM 8958 N N . LEU A 1 1153 ? 2.448 -28.939 12.667 1.00 82.81 1153 LEU A N 1
ATOM 8959 C CA . LEU A 1 1153 ? 1.798 -28.521 11.418 1.00 82.81 1153 LEU A CA 1
ATOM 8960 C C . LEU A 1 1153 ? 0.714 -29.486 10.922 1.00 82.81 1153 LEU A C 1
ATOM 8962 O O . LEU A 1 1153 ? -0.124 -29.079 10.118 1.00 82.81 1153 LEU A O 1
ATOM 8966 N N . LYS A 1 1154 ? 0.712 -30.742 11.384 1.00 81.94 1154 LYS A N 1
ATOM 8967 C CA . LYS A 1 1154 ? -0.401 -31.680 11.168 1.00 81.94 1154 LYS A CA 1
ATOM 8968 C C . LYS A 1 1154 ? -1.627 -31.316 12.004 1.00 81.94 1154 LYS A C 1
ATOM 8970 O O . LYS A 1 1154 ? -2.738 -31.512 11.523 1.00 81.94 1154 LYS A O 1
ATOM 8975 N N . ASP A 1 1155 ? -1.424 -30.761 13.200 1.00 79.81 1155 ASP A N 1
ATOM 8976 C CA . ASP A 1 1155 ? -2.514 -30.294 14.069 1.00 79.81 1155 ASP A CA 1
ATOM 8977 C C . ASP A 1 1155 ? -3.248 -29.072 13.469 1.00 79.81 1155 ASP A C 1
ATOM 8979 O O . ASP A 1 1155 ? -4.401 -28.808 13.808 1.00 79.81 1155 ASP A O 1
ATOM 8983 N N . VAL A 1 1156 ? -2.612 -28.331 12.547 1.00 79.38 1156 VAL A N 1
ATOM 8984 C CA . VAL A 1 1156 ? -3.231 -27.200 11.836 1.00 79.38 1156 VAL A CA 1
ATOM 8985 C C . VAL A 1 1156 ? -4.028 -27.708 10.620 1.00 79.38 1156 VAL A C 1
ATOM 8987 O O . VAL A 1 1156 ? -3.442 -28.270 9.687 1.00 79.38 1156 VAL A O 1
ATOM 8990 N N . PRO A 1 1157 ? -5.354 -27.477 10.558 1.00 75.25 1157 PRO A N 1
ATOM 8991 C CA . PRO A 1 1157 ? -6.206 -28.068 9.533 1.00 75.25 1157 PRO A CA 1
ATOM 8992 C C . PRO A 1 1157 ? -5.814 -27.616 8.120 1.00 75.25 1157 PRO A C 1
ATOM 8994 O O . PRO A 1 1157 ? -5.687 -26.428 7.830 1.00 75.25 1157 PRO A O 1
ATOM 8997 N N . ASN A 1 1158 ? -5.645 -28.591 7.223 1.00 76.88 1158 ASN A N 1
ATOM 8998 C CA . ASN A 1 1158 ? -5.395 -28.416 5.787 1.00 76.88 1158 ASN A CA 1
ATOM 8999 C C . ASN A 1 1158 ? -4.169 -27.568 5.392 1.00 76.88 1158 ASN A C 1
ATOM 9001 O O . ASN A 1 1158 ? -4.039 -27.222 4.215 1.00 76.88 1158 ASN A O 1
ATOM 9005 N N . TRP A 1 1159 ? -3.224 -27.274 6.293 1.00 84.69 1159 TRP A N 1
ATOM 9006 C CA . TRP A 1 1159 ? -2.063 -26.445 5.940 1.00 84.69 1159 TRP A CA 1
ATOM 9007 C C . TRP A 1 1159 ? -1.118 -27.152 4.949 1.00 84.69 1159 TRP A C 1
ATOM 9009 O O . TRP A 1 1159 ? -0.843 -26.619 3.871 1.00 84.69 1159 TRP A O 1
ATOM 9019 N N . ILE A 1 1160 ? -0.674 -28.381 5.255 1.00 84.50 1160 ILE A N 1
ATOM 9020 C CA . ILE A 1 1160 ? 0.290 -29.132 4.422 1.00 84.50 1160 ILE A CA 1
ATOM 9021 C C . ILE A 1 1160 ? -0.272 -29.457 3.019 1.00 84.50 1160 ILE A C 1
ATOM 9023 O O . ILE A 1 1160 ? 0.388 -29.108 2.034 1.00 84.50 1160 ILE A O 1
ATOM 9027 N N . PRO A 1 1161 ? -1.477 -30.055 2.864 1.00 85.12 1161 PRO A N 1
ATOM 9028 C CA . PRO A 1 1161 ? -2.014 -30.391 1.541 1.00 85.12 1161 PRO A CA 1
ATOM 9029 C C . PRO A 1 1161 ? -2.225 -29.154 0.658 1.00 85.12 1161 PRO A C 1
ATOM 9031 O O . PRO A 1 1161 ? -1.856 -29.158 -0.517 1.00 85.12 1161 PRO A O 1
ATOM 9034 N N . THR A 1 1162 ? -2.733 -28.060 1.238 1.00 85.94 1162 THR A N 1
ATOM 9035 C CA . THR A 1 1162 ? -2.943 -26.796 0.518 1.00 85.94 1162 THR A CA 1
ATOM 9036 C C . THR A 1 1162 ? -1.621 -26.215 0.023 1.00 85.94 1162 THR A C 1
ATOM 9038 O O . THR A 1 1162 ? -1.519 -25.788 -1.129 1.00 85.94 1162 THR A O 1
ATOM 9041 N N . LYS A 1 1163 ? -0.572 -26.224 0.861 1.00 86.25 1163 LYS A N 1
ATOM 9042 C CA . LYS A 1 1163 ? 0.745 -25.715 0.459 1.00 86.25 1163 LYS A CA 1
ATOM 9043 C C . LYS A 1 1163 ? 1.377 -26.573 -0.632 1.00 86.25 1163 LYS A C 1
ATOM 9045 O O . LYS A 1 1163 ? 1.919 -25.997 -1.569 1.00 86.25 1163 LYS A O 1
ATOM 9050 N N . LEU A 1 1164 ? 1.257 -27.900 -0.587 1.00 86.12 1164 LEU A N 1
ATOM 9051 C CA . LEU A 1 1164 ? 1.781 -28.778 -1.643 1.00 86.12 1164 LEU A CA 1
ATOM 9052 C C . LEU A 1 1164 ? 1.167 -28.478 -3.022 1.00 86.12 1164 LEU A C 1
ATOM 9054 O O . LEU A 1 1164 ? 1.898 -28.396 -4.011 1.00 86.12 1164 LEU A O 1
ATOM 9058 N N . VAL A 1 1165 ? -0.150 -28.250 -3.093 1.00 88.88 1165 VAL A N 1
ATOM 9059 C CA . VAL A 1 1165 ? -0.827 -27.865 -4.348 1.00 88.88 1165 VAL A CA 1
ATOM 9060 C C . VAL A 1 1165 ? -0.349 -26.492 -4.833 1.00 88.88 1165 VAL A C 1
ATOM 9062 O O . VAL A 1 1165 ? -0.011 -26.343 -6.008 1.00 88.88 1165 VAL A O 1
ATOM 9065 N N . GLN A 1 1166 ? -0.234 -25.509 -3.930 1.00 85.06 1166 GLN A N 1
ATOM 9066 C CA . GLN A 1 1166 ? 0.290 -24.175 -4.261 1.00 85.06 1166 GLN A CA 1
ATOM 9067 C C . GLN A 1 1166 ? 1.734 -24.230 -4.781 1.00 85.06 1166 GLN A C 1
ATOM 9069 O O . GLN A 1 1166 ? 2.069 -23.541 -5.748 1.00 85.06 1166 GLN A O 1
ATOM 9074 N N . TRP A 1 1167 ? 2.588 -25.059 -4.171 1.00 87.25 1167 TRP A N 1
ATOM 9075 C CA . TRP A 1 1167 ? 3.958 -25.274 -4.635 1.00 87.25 1167 TRP A CA 1
ATOM 9076 C C . TRP A 1 1167 ? 3.990 -25.870 -6.039 1.00 87.25 1167 TRP A C 1
ATOM 9078 O O . TRP A 1 1167 ? 4.702 -25.344 -6.889 1.00 87.25 1167 TRP A O 1
ATOM 9088 N N . ARG A 1 1168 ? 3.151 -26.871 -6.323 1.00 85.81 1168 ARG A N 1
ATOM 9089 C CA . ARG A 1 1168 ? 3.084 -27.507 -7.644 1.00 85.81 1168 ARG A CA 1
ATOM 9090 C C . ARG A 1 1168 ? 2.600 -26.568 -8.758 1.00 85.81 1168 ARG A C 1
ATOM 9092 O O . ARG A 1 1168 ? 3.092 -26.679 -9.874 1.00 85.81 1168 ARG A O 1
ATOM 9099 N N . GLN A 1 1169 ? 1.644 -25.680 -8.483 1.00 84.06 1169 GLN A N 1
ATOM 9100 C CA . GLN A 1 1169 ? 1.010 -24.850 -9.519 1.00 84.06 1169 GLN A CA 1
ATOM 9101 C C . GLN A 1 1169 ? 1.725 -23.519 -9.784 1.00 84.06 1169 GLN A C 1
ATOM 9103 O O . GLN A 1 1169 ? 1.825 -23.112 -10.938 1.00 84.06 1169 GLN A O 1
ATOM 9108 N N . SER A 1 1170 ? 2.190 -22.815 -8.743 1.00 82.00 1170 SER A N 1
ATOM 9109 C CA . SER A 1 1170 ? 2.687 -21.435 -8.897 1.00 82.00 1170 SER A CA 1
ATOM 9110 C C . SER A 1 1170 ? 3.951 -21.108 -8.102 1.00 82.00 1170 SER A C 1
ATOM 9112 O O . SER A 1 1170 ? 4.794 -20.355 -8.598 1.00 82.00 1170 SER A O 1
ATOM 9114 N N . LYS A 1 1171 ? 4.150 -21.665 -6.894 1.00 81.75 1171 LYS A N 1
ATOM 9115 C CA . LYS A 1 1171 ? 5.293 -21.240 -6.062 1.00 81.75 1171 LYS A CA 1
ATOM 9116 C C . LYS A 1 1171 ? 6.653 -21.729 -6.559 1.00 81.75 1171 LYS A C 1
ATOM 9118 O O . LYS A 1 1171 ? 7.635 -21.070 -6.246 1.00 81.75 1171 LYS A O 1
ATOM 9123 N N . VAL A 1 1172 ? 6.734 -22.796 -7.363 1.00 86.19 1172 VAL A N 1
ATOM 9124 C CA . VAL A 1 1172 ? 8.006 -23.220 -7.992 1.00 86.19 1172 VAL A CA 1
ATOM 9125 C C . VAL A 1 1172 ? 8.591 -22.105 -8.866 1.00 86.19 1172 VAL A C 1
ATOM 9127 O O . VAL A 1 1172 ? 9.771 -21.789 -8.744 1.00 86.19 1172 VAL A O 1
ATOM 9130 N N . VAL A 1 1173 ? 7.765 -21.445 -9.684 1.00 83.94 1173 VAL A N 1
ATOM 9131 C CA . VAL A 1 1173 ? 8.213 -20.329 -10.537 1.00 83.94 1173 VAL A CA 1
ATOM 9132 C C . VAL A 1 1173 ? 8.543 -19.097 -9.690 1.00 83.94 1173 VAL A C 1
ATOM 9134 O O . VAL A 1 1173 ? 9.578 -18.463 -9.889 1.00 83.94 1173 VAL A O 1
ATOM 9137 N N . ASN A 1 1174 ? 7.716 -18.796 -8.682 1.00 82.94 1174 ASN A N 1
ATOM 9138 C CA . ASN A 1 1174 ? 7.978 -17.679 -7.771 1.00 82.94 1174 ASN A CA 1
ATOM 9139 C C . ASN A 1 1174 ? 9.278 -17.867 -6.981 1.00 82.94 1174 ASN A C 1
ATOM 9141 O O . ASN A 1 1174 ? 10.001 -16.898 -6.778 1.00 82.94 1174 ASN A O 1
ATOM 9145 N N . TYR A 1 1175 ? 9.596 -19.092 -6.558 1.00 84.75 1175 TYR A N 1
ATOM 9146 C CA . TYR A 1 1175 ? 10.837 -19.399 -5.853 1.00 84.75 1175 TYR A CA 1
ATOM 9147 C C . TYR A 1 1175 ? 12.060 -19.070 -6.713 1.00 84.75 1175 TYR A C 1
ATOM 9149 O O . TYR A 1 1175 ? 12.962 -18.383 -6.239 1.00 84.75 1175 TYR A O 1
ATOM 9157 N N . VAL A 1 1176 ? 12.052 -19.463 -7.992 1.00 87.88 1176 VAL A N 1
ATOM 9158 C CA . VAL A 1 1176 ? 13.130 -19.120 -8.935 1.00 87.88 1176 VAL A CA 1
ATOM 9159 C C . VAL A 1 1176 ? 13.289 -17.602 -9.050 1.00 87.88 1176 VAL A C 1
ATOM 9161 O O . VAL A 1 1176 ? 14.394 -17.097 -8.878 1.00 87.88 1176 VAL A O 1
ATOM 9164 N N . HIS A 1 1177 ? 12.197 -16.854 -9.228 1.00 82.38 1177 HIS A N 1
ATOM 9165 C CA . HIS A 1 1177 ? 12.255 -15.388 -9.294 1.00 82.38 1177 HIS A CA 1
ATOM 9166 C C . HIS A 1 1177 ? 12.746 -14.733 -7.999 1.00 82.38 1177 HIS A C 1
ATOM 9168 O O . HIS A 1 1177 ? 13.463 -13.731 -8.040 1.00 82.38 1177 HIS A O 1
ATOM 9174 N N . VAL A 1 1178 ? 12.378 -15.284 -6.840 1.00 81.69 1178 VAL A N 1
ATOM 9175 C CA . VAL A 1 1178 ? 12.871 -14.816 -5.542 1.00 81.69 1178 VAL A CA 1
ATOM 9176 C C . VAL A 1 1178 ? 14.380 -15.040 -5.452 1.00 81.69 1178 VAL A C 1
ATOM 9178 O O . VAL A 1 1178 ? 15.092 -14.100 -5.101 1.00 81.69 1178 VAL A O 1
ATOM 9181 N N . VAL A 1 1179 ? 14.883 -16.224 -5.810 1.00 84.06 1179 VAL A N 1
ATOM 9182 C CA . VAL A 1 1179 ? 16.325 -16.526 -5.813 1.00 84.06 1179 VAL A CA 1
ATOM 9183 C C . VAL A 1 1179 ? 17.075 -15.617 -6.793 1.00 84.06 1179 VAL A C 1
ATOM 9185 O O . VAL A 1 1179 ? 18.047 -14.976 -6.396 1.00 84.06 1179 VAL A O 1
ATOM 9188 N N . GLU A 1 1180 ? 16.592 -15.473 -8.030 1.00 83.31 1180 GLU A N 1
ATOM 9189 C CA . GLU A 1 1180 ? 17.167 -14.570 -9.040 1.00 83.31 1180 GLU A CA 1
ATOM 9190 C C . GLU A 1 1180 ? 17.205 -13.116 -8.548 1.00 83.31 1180 GLU A C 1
ATOM 9192 O O . GLU A 1 1180 ? 18.220 -12.435 -8.688 1.00 83.31 1180 GLU A O 1
ATOM 9197 N N . SER A 1 1181 ? 16.134 -12.635 -7.906 1.00 81.00 1181 SER A N 1
ATOM 9198 C CA . SER A 1 1181 ? 16.092 -11.279 -7.355 1.00 81.00 1181 SER A CA 1
ATOM 9199 C C . SER A 1 1181 ? 17.069 -11.085 -6.193 1.00 81.00 1181 SER A C 1
ATOM 9201 O O . SER A 1 1181 ? 17.617 -9.989 -6.059 1.00 81.00 1181 SER A O 1
ATOM 9203 N N . HIS A 1 1182 ? 17.269 -12.091 -5.337 1.00 78.19 1182 HIS A N 1
ATOM 9204 C CA . HIS A 1 1182 ? 18.240 -12.012 -4.241 1.00 78.19 1182 HIS A CA 1
ATOM 9205 C C . HIS A 1 1182 ? 19.677 -12.052 -4.769 1.00 78.19 1182 HIS A C 1
ATOM 9207 O O . HIS A 1 1182 ? 20.499 -11.259 -4.313 1.00 78.19 1182 HIS A O 1
ATOM 9213 N N . LEU A 1 1183 ? 19.961 -12.885 -5.775 1.00 81.12 1183 LEU A N 1
ATOM 9214 C CA . LEU A 1 1183 ? 21.251 -12.907 -6.471 1.00 81.12 1183 LEU A CA 1
ATOM 9215 C C . LEU A 1 1183 ? 21.548 -11.569 -7.145 1.00 81.12 1183 LEU A C 1
ATOM 9217 O O . LEU A 1 1183 ? 22.616 -11.006 -6.927 1.00 81.12 1183 LEU A O 1
ATOM 9221 N N . LEU A 1 1184 ? 20.582 -11.002 -7.874 1.00 78.69 1184 LEU A N 1
ATOM 9222 C CA . LEU A 1 1184 ? 20.721 -9.686 -8.496 1.00 78.69 1184 LEU A CA 1
ATOM 9223 C C . LEU A 1 1184 ? 21.027 -8.608 -7.443 1.00 78.69 1184 LEU A C 1
ATOM 9225 O O . LEU A 1 1184 ? 21.939 -7.804 -7.611 1.00 78.69 1184 LEU A O 1
ATOM 9229 N N . ARG A 1 1185 ? 20.316 -8.609 -6.309 1.00 76.00 1185 ARG A N 1
ATOM 9230 C CA . ARG A 1 1185 ? 20.596 -7.670 -5.211 1.00 76.00 1185 ARG A CA 1
ATOM 9231 C C . ARG A 1 1185 ? 21.975 -7.885 -4.587 1.00 76.00 1185 ARG A C 1
ATOM 9233 O O . ARG A 1 1185 ? 22.619 -6.906 -4.225 1.00 76.00 1185 ARG A O 1
ATOM 9240 N N . GLY A 1 1186 ? 22.408 -9.137 -4.448 1.00 72.75 1186 GLY A N 1
ATOM 9241 C CA . GLY A 1 1186 ? 23.698 -9.505 -3.869 1.00 72.75 1186 GLY A CA 1
ATOM 9242 C C . GLY A 1 1186 ? 24.890 -9.143 -4.755 1.00 72.75 1186 GLY A C 1
ATOM 9243 O O . GLY A 1 1186 ? 25.893 -8.668 -4.239 1.00 72.75 1186 GLY A O 1
ATOM 9244 N N . VAL A 1 1187 ? 24.751 -9.310 -6.070 1.00 74.12 1187 VAL A N 1
ATOM 9245 C CA . VAL A 1 1187 ? 25.791 -9.051 -7.079 1.00 74.12 1187 VAL A CA 1
ATOM 9246 C C . VAL A 1 1187 ? 25.853 -7.560 -7.478 1.00 74.12 1187 VAL A C 1
ATOM 9248 O O . VAL A 1 1187 ? 26.880 -7.050 -7.912 1.00 74.12 1187 VAL A O 1
ATOM 9251 N N . PHE A 1 1188 ? 24.773 -6.793 -7.291 1.00 72.44 1188 PHE A N 1
ATOM 9252 C CA . PHE A 1 1188 ? 24.712 -5.361 -7.635 1.00 72.44 1188 PHE A CA 1
ATOM 9253 C C . PHE A 1 1188 ? 24.607 -4.424 -6.416 1.00 72.44 1188 PHE A C 1
ATOM 9255 O O . PHE A 1 1188 ? 23.931 -3.395 -6.486 1.00 72.44 1188 PHE A O 1
ATOM 9262 N N . ARG A 1 1189 ? 25.281 -4.753 -5.302 1.00 62.38 1189 ARG A N 1
ATOM 9263 C CA . ARG A 1 1189 ? 25.239 -3.989 -4.031 1.00 62.38 1189 ARG A CA 1
ATOM 9264 C C . ARG A 1 1189 ? 25.566 -2.494 -4.188 1.00 62.38 1189 ARG A C 1
ATOM 9266 O O . ARG A 1 1189 ? 24.868 -1.666 -3.609 1.00 62.38 1189 ARG A O 1
ATOM 9273 N N . ASP A 1 1190 ? 26.534 -2.142 -5.034 1.00 54.16 1190 ASP A N 1
ATOM 9274 C CA . ASP A 1 1190 ? 27.061 -0.768 -5.156 1.00 54.16 1190 ASP A CA 1
ATOM 9275 C C . ASP A 1 1190 ? 26.104 0.233 -5.833 1.00 54.16 1190 ASP A C 1
ATOM 9277 O O . ASP A 1 1190 ? 26.234 1.442 -5.658 1.00 54.16 1190 ASP A O 1
ATOM 9281 N N . LYS A 1 1191 ? 25.119 -0.246 -6.610 1.00 51.09 1191 LYS A N 1
ATOM 9282 C CA . LYS A 1 1191 ? 24.207 0.605 -7.409 1.00 51.09 1191 LYS A CA 1
ATOM 9283 C C . LYS A 1 1191 ? 22.874 0.920 -6.707 1.00 51.09 1191 LYS A C 1
ATOM 9285 O O . LYS A 1 1191 ? 22.008 1.575 -7.287 1.00 51.09 1191 LYS A O 1
ATOM 9290 N N . GLN A 1 1192 ? 22.682 0.469 -5.464 1.00 44.84 1192 GLN A N 1
ATOM 9291 C CA . GLN A 1 1192 ? 21.391 0.551 -4.760 1.00 44.84 1192 GLN A CA 1
ATOM 9292 C C . GLN A 1 1192 ? 21.083 1.906 -4.095 1.00 44.84 1192 GLN A C 1
ATOM 9294 O O . GLN A 1 1192 ? 19.991 2.073 -3.558 1.00 44.84 1192 GLN A O 1
ATOM 9299 N N . SER A 1 1193 ? 21.968 2.907 -4.163 1.00 30.36 1193 SER A N 1
ATOM 9300 C CA . SER A 1 1193 ? 21.724 4.216 -3.531 1.00 30.36 1193 SER A CA 1
ATOM 9301 C C . SER A 1 1193 ? 20.768 5.149 -4.298 1.00 30.36 1193 SER A C 1
ATOM 9303 O O . SER A 1 1193 ? 20.391 6.182 -3.752 1.00 30.36 1193 SER A O 1
ATOM 9305 N N . VAL A 1 1194 ? 20.326 4.809 -5.522 1.00 31.19 1194 VAL A N 1
ATOM 9306 C CA . VAL A 1 1194 ? 19.555 5.743 -6.385 1.00 31.19 1194 VAL A CA 1
ATOM 9307 C C . VAL A 1 1194 ? 18.181 5.217 -6.857 1.00 31.19 1194 VAL A C 1
ATOM 9309 O O . VAL A 1 1194 ? 17.356 5.989 -7.338 1.00 31.19 1194 VAL A O 1
ATOM 9312 N N . THR A 1 1195 ? 17.844 3.934 -6.687 1.00 26.59 1195 THR A N 1
ATOM 9313 C CA . THR A 1 1195 ? 16.658 3.321 -7.337 1.00 26.59 1195 THR A CA 1
ATOM 9314 C C . THR A 1 1195 ? 15.528 2.901 -6.388 1.00 26.59 1195 THR A C 1
ATOM 9316 O O . THR A 1 1195 ? 14.837 1.913 -6.627 1.00 26.59 1195 THR A O 1
ATOM 9319 N N . THR A 1 1196 ? 15.242 3.672 -5.336 1.00 24.44 1196 THR A N 1
ATOM 9320 C CA . THR A 1 1196 ? 14.048 3.441 -4.493 1.00 24.44 1196 THR A CA 1
ATOM 9321 C C . THR A 1 1196 ? 12.736 3.999 -5.068 1.00 24.44 1196 THR A C 1
ATOM 9323 O O . THR A 1 1196 ? 11.687 3.760 -4.480 1.00 24.44 1196 THR A O 1
ATOM 9326 N N . ASN A 1 1197 ? 12.733 4.640 -6.249 1.00 25.64 1197 ASN A N 1
ATOM 9327 C CA . ASN A 1 1197 ? 11.517 5.234 -6.840 1.00 25.64 1197 ASN A CA 1
ATOM 9328 C C . ASN A 1 1197 ? 10.977 4.590 -8.139 1.00 25.64 1197 ASN A C 1
ATOM 9330 O O . ASN A 1 1197 ? 10.013 5.106 -8.700 1.00 25.64 1197 ASN A O 1
ATOM 9334 N N . THR A 1 1198 ? 11.502 3.454 -8.616 1.00 25.19 1198 THR A N 1
ATOM 9335 C CA . THR A 1 1198 ? 11.050 2.843 -9.896 1.00 25.19 1198 THR A CA 1
ATOM 9336 C C . THR A 1 1198 ? 10.647 1.364 -9.831 1.00 25.19 1198 THR A C 1
ATOM 9338 O O . THR A 1 1198 ? 10.447 0.732 -10.865 1.00 25.19 1198 THR A O 1
ATOM 9341 N N . SER A 1 1199 ? 10.384 0.799 -8.649 1.00 24.75 1199 SER A N 1
ATOM 9342 C CA . SER A 1 1199 ? 9.942 -0.603 -8.502 1.00 24.75 1199 SER A CA 1
ATOM 9343 C C . SER A 1 1199 ? 8.467 -0.885 -8.866 1.00 24.75 1199 SER A C 1
ATOM 9345 O O . SER A 1 1199 ? 7.933 -1.931 -8.504 1.00 24.75 1199 SER A O 1
ATOM 9347 N N . LYS A 1 1200 ? 7.792 -0.003 -9.621 1.00 24.36 1200 LYS A N 1
ATOM 9348 C CA . LYS A 1 1200 ? 6.426 -0.241 -10.147 1.00 24.36 1200 LYS A CA 1
ATOM 9349 C C . LYS A 1 1200 ? 6.333 -0.493 -11.657 1.00 24.36 1200 LYS A C 1
ATOM 9351 O O . LYS A 1 1200 ? 5.232 -0.721 -12.148 1.00 24.36 1200 LYS A O 1
ATOM 9356 N N . ALA A 1 1201 ? 7.448 -0.531 -12.383 1.00 23.66 1201 ALA A N 1
ATOM 9357 C CA . ALA A 1 1201 ? 7.469 -0.927 -13.792 1.00 23.66 1201 ALA A CA 1
ATOM 9358 C C . ALA A 1 1201 ? 8.165 -2.286 -13.959 1.00 23.66 1201 ALA A C 1
ATOM 9360 O O . ALA A 1 1201 ? 9.241 -2.387 -14.539 1.00 23.66 1201 ALA A O 1
ATOM 9361 N N . ALA A 1 1202 ? 7.555 -3.348 -13.426 1.00 24.86 1202 ALA A N 1
ATOM 9362 C CA . ALA A 1 1202 ? 7.880 -4.692 -13.884 1.00 24.86 1202 ALA A CA 1
ATOM 9363 C C . ALA A 1 1202 ? 7.406 -4.817 -15.341 1.00 24.86 1202 ALA A C 1
ATOM 9365 O O . ALA A 1 1202 ? 6.229 -4.588 -15.635 1.00 24.86 1202 ALA A O 1
ATOM 9366 N N . LEU A 1 1203 ? 8.337 -5.140 -16.241 1.00 24.95 1203 LEU A N 1
ATOM 9367 C CA . LEU A 1 1203 ? 8.060 -5.580 -17.605 1.00 24.95 1203 LEU A CA 1
ATOM 9368 C C . LEU A 1 1203 ? 6.915 -6.601 -17.579 1.00 24.95 1203 LEU A C 1
ATOM 9370 O O . LEU A 1 1203 ? 7.040 -7.670 -16.981 1.00 24.95 1203 LEU A O 1
ATOM 9374 N N . LYS A 1 1204 ? 5.791 -6.271 -18.225 1.00 20.88 1204 LYS A N 1
ATOM 9375 C CA . LYS A 1 1204 ? 4.813 -7.289 -18.613 1.00 20.88 1204 LYS A CA 1
ATOM 9376 C C . LYS A 1 1204 ? 5.542 -8.301 -19.508 1.00 20.88 1204 LYS A C 1
ATOM 9378 O O . LYS A 1 1204 ? 6.290 -7.865 -20.385 1.00 20.88 1204 LYS A O 1
ATOM 9383 N N . PRO A 1 1205 ? 5.349 -9.616 -19.321 1.00 22.20 1205 PRO A N 1
ATOM 9384 C CA . PRO A 1 1205 ? 5.893 -10.599 -20.246 1.00 22.20 1205 PRO A CA 1
ATOM 9385 C C . PRO A 1 1205 ? 5.339 -10.324 -21.650 1.00 22.20 1205 PRO A C 1
ATOM 9387 O O . PRO A 1 1205 ? 4.127 -10.194 -21.828 1.00 22.20 1205 PRO A O 1
ATOM 9390 N N . VAL A 1 1206 ? 6.233 -10.202 -22.631 1.00 23.17 1206 VAL A N 1
ATOM 9391 C CA . VAL A 1 1206 ? 5.875 -10.185 -24.053 1.00 23.17 1206 VAL A CA 1
ATOM 9392 C C . VAL A 1 1206 ? 5.365 -11.590 -24.402 1.00 23.17 1206 VAL A C 1
ATOM 9394 O O . VAL A 1 1206 ? 6.101 -12.555 -24.184 1.00 23.17 1206 VAL A O 1
ATOM 9397 N N . PRO A 1 1207 ? 4.125 -11.758 -24.895 1.00 22.19 1207 PRO A N 1
ATOM 9398 C CA . PRO A 1 1207 ? 3.678 -13.037 -25.429 1.00 22.19 1207 PRO A CA 1
ATOM 9399 C C . PRO A 1 1207 ? 4.476 -13.341 -26.701 1.00 22.19 1207 PRO A C 1
ATOM 9401 O O . PRO A 1 1207 ? 4.529 -12.518 -27.612 1.00 22.19 1207 PRO A O 1
ATOM 9404 N N . ILE A 1 1208 ? 5.103 -14.513 -26.763 1.00 23.67 1208 ILE A N 1
ATOM 9405 C CA . ILE A 1 1208 ? 5.742 -15.017 -27.983 1.00 23.67 1208 ILE A CA 1
ATOM 9406 C C . ILE A 1 1208 ? 4.623 -15.337 -28.996 1.00 23.67 1208 ILE A C 1
ATOM 9408 O O . ILE A 1 1208 ? 3.680 -16.040 -28.623 1.00 23.67 1208 ILE A O 1
ATOM 9412 N N . PRO A 1 1209 ? 4.684 -14.854 -30.251 1.00 24.80 1209 PRO A N 1
ATOM 9413 C CA . PRO A 1 1209 ? 3.701 -15.196 -31.272 1.00 24.80 1209 PRO A CA 1
ATOM 9414 C C . PRO A 1 1209 ? 3.879 -16.658 -31.704 1.00 24.80 1209 PRO A C 1
ATOM 9416 O O . PRO A 1 1209 ? 4.916 -17.042 -32.240 1.00 24.80 1209 PRO A O 1
ATOM 9419 N N . THR A 1 1210 ? 2.861 -17.487 -31.483 1.00 24.19 1210 THR A N 1
ATOM 9420 C CA . THR A 1 1210 ? 2.741 -18.804 -32.119 1.00 24.19 1210 THR A CA 1
ATOM 9421 C C . THR A 1 1210 ? 2.269 -18.601 -33.558 1.00 24.19 1210 THR A C 1
ATOM 9423 O O . THR A 1 1210 ? 1.096 -18.314 -33.789 1.00 24.19 1210 THR A O 1
ATOM 9426 N N . GLY A 1 1211 ? 3.197 -18.683 -34.513 1.00 25.06 1211 GLY A N 1
ATOM 9427 C CA . GLY A 1 1211 ? 2.897 -18.699 -35.945 1.00 25.06 1211 GLY A CA 1
ATOM 9428 C C . GLY A 1 1211 ? 2.232 -20.008 -36.386 1.00 25.06 1211 GLY A C 1
ATOM 9429 O O . GLY A 1 1211 ? 2.515 -21.072 -35.838 1.00 25.06 1211 GLY A O 1
ATOM 9430 N N . HIS A 1 1212 ? 1.342 -19.862 -37.364 1.00 27.06 1212 HIS A N 1
ATOM 9431 C CA . HIS A 1 1212 ? 0.479 -20.854 -37.998 1.00 27.06 1212 HIS A CA 1
ATOM 9432 C C . HIS A 1 1212 ? 1.196 -22.031 -38.692 1.00 27.06 1212 HIS A C 1
ATOM 9434 O O . HIS A 1 1212 ? 2.261 -21.870 -39.281 1.00 27.06 1212 HIS A O 1
ATOM 9440 N N . ASP A 1 1213 ? 0.487 -23.164 -38.659 1.00 29.08 1213 ASP A N 1
ATOM 9441 C CA . ASP A 1 1213 ? 0.387 -24.267 -39.625 1.00 29.08 1213 ASP A CA 1
ATOM 9442 C C . ASP A 1 1213 ? 1.642 -25.078 -40.007 1.00 29.08 1213 ASP A C 1
ATOM 9444 O O . ASP A 1 1213 ? 2.399 -24.744 -40.916 1.00 29.08 1213 ASP A O 1
ATOM 9448 N N . ALA A 1 1214 ? 1.751 -26.270 -39.407 1.00 24.23 1214 ALA A N 1
ATOM 9449 C CA . ALA A 1 1214 ? 2.344 -27.441 -40.050 1.00 24.23 1214 ALA A CA 1
ATOM 9450 C C . ALA A 1 1214 ? 1.531 -28.699 -39.691 1.00 24.23 1214 ALA A C 1
ATOM 9452 O O . ALA A 1 1214 ? 1.231 -28.955 -38.526 1.00 24.23 1214 ALA A O 1
ATOM 9453 N N . HIS A 1 1215 ? 1.150 -29.436 -40.734 1.00 26.44 1215 HIS A N 1
ATOM 9454 C CA . HIS A 1 1215 ? 0.290 -30.617 -40.762 1.00 26.44 1215 HIS A CA 1
ATOM 9455 C C . HIS A 1 1215 ? 0.575 -31.680 -39.686 1.00 26.44 1215 HIS A C 1
ATOM 9457 O O . HIS A 1 1215 ? 1.718 -32.057 -39.434 1.00 26.44 1215 HIS A O 1
ATOM 9463 N N . THR A 1 1216 ? -0.503 -32.228 -39.122 1.00 24.12 1216 THR A N 1
ATOM 9464 C CA . THR A 1 1216 ? -0.512 -33.457 -38.323 1.00 24.12 1216 THR A CA 1
ATOM 9465 C C . THR A 1 1216 ? -0.258 -34.689 -39.197 1.00 24.12 1216 THR A C 1
ATOM 9467 O O . THR A 1 1216 ? -0.819 -34.805 -40.289 1.00 24.12 1216 THR A O 1
ATOM 9470 N N . PRO A 1 1217 ? 0.475 -35.678 -38.664 1.00 25.30 1217 PRO A N 1
ATOM 9471 C CA . PRO A 1 1217 ? -0.026 -37.039 -38.720 1.00 25.30 1217 PRO A CA 1
ATOM 9472 C C . PRO A 1 1217 ? -0.205 -37.607 -37.311 1.00 25.30 1217 PRO A C 1
ATOM 9474 O O . PRO A 1 1217 ? 0.551 -37.337 -36.378 1.00 25.30 1217 PRO A O 1
ATOM 9477 N N . SER A 1 1218 ? -1.290 -38.357 -37.192 1.00 32.62 1218 SER A N 1
ATOM 9478 C CA . SER A 1 1218 ? -1.7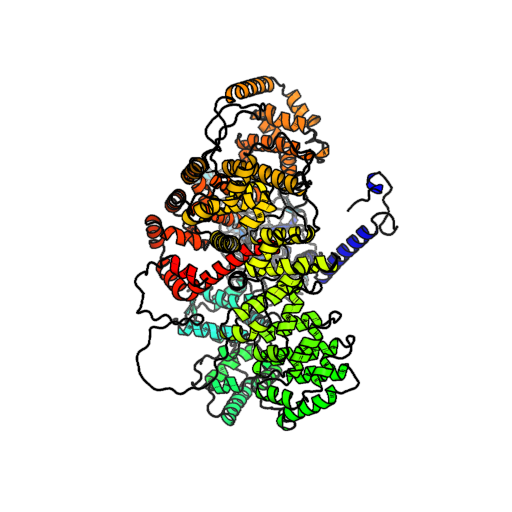25 -39.164 -36.063 1.00 32.62 1218 SER A CA 1
ATOM 9479 C C . SER A 1 1218 ? -0.654 -40.147 -35.597 1.00 32.62 1218 SER A C 1
ATOM 9481 O O . SER A 1 1218 ? -0.135 -40.884 -36.424 1.00 32.62 1218 SER A O 1
ATOM 9483 N N . ASP A 1 1219 ? -0.392 -40.194 -34.289 1.00 27.38 1219 ASP A N 1
ATOM 9484 C CA . ASP A 1 1219 ? -0.392 -41.440 -33.512 1.00 27.38 1219 ASP A CA 1
ATOM 9485 C C . ASP A 1 1219 ? -0.316 -41.144 -32.006 1.00 27.38 1219 ASP A C 1
ATOM 9487 O O . ASP A 1 1219 ? 0.367 -40.228 -31.541 1.00 27.38 1219 ASP A O 1
ATOM 9491 N N . GLY A 1 1220 ? -1.114 -41.885 -31.236 1.00 36.41 1220 GLY A N 1
ATOM 9492 C CA . GLY A 1 1220 ? -1.309 -41.682 -29.806 1.00 36.41 1220 GLY A CA 1
ATOM 9493 C C . GLY A 1 1220 ? -0.183 -42.267 -28.957 1.00 36.41 1220 GLY A C 1
ATOM 9494 O O . GLY A 1 1220 ? 0.083 -43.459 -29.042 1.00 36.41 1220 GLY A O 1
ATOM 9495 N N . ASN A 1 1221 ? 0.427 -41.426 -28.111 1.00 33.34 1221 ASN A N 1
ATOM 9496 C CA . ASN A 1 1221 ? 0.913 -41.728 -26.749 1.00 33.34 1221 ASN A CA 1
ATOM 9497 C C . ASN A 1 1221 ? 1.947 -40.688 -26.278 1.00 33.34 1221 ASN A C 1
ATOM 9499 O O . ASN A 1 1221 ? 3.124 -41.005 -26.267 1.00 33.34 1221 ASN A O 1
ATOM 9503 N N . HIS A 1 1222 ? 1.568 -39.494 -25.795 1.00 29.12 1222 HIS A N 1
ATOM 9504 C CA . HIS A 1 1222 ? 2.490 -38.675 -24.977 1.00 29.12 1222 HIS A CA 1
ATOM 9505 C C . HIS A 1 1222 ? 1.750 -37.752 -23.990 1.00 29.12 1222 HIS A C 1
ATOM 9507 O O . HIS A 1 1222 ? 1.238 -36.704 -24.365 1.00 29.12 1222 HIS A O 1
ATOM 9513 N N . LEU A 1 1223 ? 1.749 -38.122 -22.703 1.00 31.16 1223 LEU A N 1
ATOM 9514 C CA . LEU A 1 1223 ? 1.253 -37.311 -21.574 1.00 31.16 1223 LEU A CA 1
ATOM 9515 C C . LEU A 1 1223 ? 2.374 -36.900 -20.587 1.00 31.16 1223 LEU A C 1
ATOM 9517 O O . LEU A 1 1223 ? 2.076 -36.464 -19.483 1.00 31.16 1223 LEU A O 1
ATOM 9521 N N . ASN A 1 1224 ? 3.662 -37.006 -20.957 1.00 31.20 1224 ASN A N 1
ATOM 9522 C CA . ASN A 1 1224 ? 4.786 -36.934 -19.997 1.00 31.20 1224 ASN A CA 1
ATOM 9523 C C . ASN A 1 1224 ? 5.939 -35.952 -20.329 1.00 31.20 1224 ASN A C 1
ATOM 9525 O O . ASN A 1 1224 ? 7.053 -36.146 -19.849 1.00 31.20 1224 ASN A O 1
ATOM 9529 N N . THR A 1 1225 ? 5.711 -34.867 -21.074 1.00 27.95 1225 THR A N 1
ATOM 9530 C CA . THR A 1 1225 ? 6.760 -33.859 -21.364 1.00 27.95 1225 THR A CA 1
ATOM 9531 C C . THR A 1 1225 ? 6.357 -32.448 -20.936 1.00 27.95 1225 THR A C 1
ATOM 9533 O O . THR A 1 1225 ? 5.380 -31.902 -21.441 1.00 27.95 1225 THR A O 1
ATOM 9536 N N . ILE A 1 1226 ? 7.146 -31.828 -20.049 1.00 29.48 1226 ILE A N 1
ATOM 9537 C CA . ILE A 1 1226 ? 7.047 -30.405 -19.679 1.00 29.48 1226 ILE A CA 1
ATOM 9538 C C . ILE A 1 1226 ? 8.219 -29.662 -20.337 1.00 29.48 1226 ILE A C 1
ATOM 9540 O O . ILE A 1 1226 ? 9.377 -29.982 -20.082 1.00 29.48 1226 ILE A O 1
ATOM 9544 N N . ARG A 1 1227 ? 7.927 -28.665 -21.183 1.00 25.47 1227 ARG A N 1
ATOM 9545 C CA . ARG A 1 1227 ? 8.929 -27.770 -21.792 1.00 25.47 1227 ARG A CA 1
ATOM 9546 C C . ARG A 1 1227 ? 9.116 -26.525 -20.925 1.00 25.47 1227 ARG A C 1
ATOM 9548 O O . ARG A 1 1227 ? 8.176 -25.755 -20.755 1.00 25.47 1227 ARG A O 1
ATOM 9555 N N . ILE A 1 1228 ? 10.340 -26.275 -20.461 1.00 28.95 1228 ILE A N 1
ATOM 9556 C CA . ILE A 1 1228 ? 10.756 -24.980 -19.900 1.00 28.95 1228 ILE A CA 1
ATOM 9557 C C . ILE A 1 1228 ? 12.046 -24.559 -20.613 1.00 28.95 1228 ILE A C 1
ATOM 9559 O O . ILE A 1 1228 ? 13.021 -25.302 -20.608 1.00 28.95 1228 ILE A O 1
ATOM 9563 N N . LYS A 1 1229 ? 12.031 -23.379 -21.254 1.00 29.52 1229 LYS A N 1
ATOM 9564 C CA . LYS A 1 1229 ? 13.185 -22.725 -21.913 1.00 29.52 1229 LYS A CA 1
ATOM 9565 C C . LYS A 1 1229 ? 14.092 -23.671 -22.732 1.00 29.52 1229 LYS A C 1
ATOM 9567 O O . LYS A 1 1229 ? 15.290 -23.753 -22.498 1.00 29.52 1229 LYS A O 1
ATOM 9572 N N . GLY A 1 1230 ? 13.517 -24.370 -23.712 1.00 31.72 1230 GLY A N 1
ATOM 9573 C CA . GLY A 1 1230 ? 14.291 -25.037 -24.771 1.00 31.72 1230 GLY A CA 1
ATOM 9574 C C . GLY A 1 1230 ? 14.940 -26.384 -24.429 1.00 31.72 1230 GLY A C 1
ATOM 9575 O O . GLY A 1 1230 ? 15.514 -26.991 -25.326 1.00 31.72 1230 GLY A O 1
ATOM 9576 N N . VAL A 1 1231 ? 14.809 -26.908 -23.205 1.00 26.39 1231 VAL A N 1
ATOM 9577 C CA . VAL A 1 1231 ? 15.274 -28.267 -22.865 1.00 26.39 1231 VAL A CA 1
ATOM 9578 C C . VAL A 1 1231 ? 14.073 -29.209 -22.746 1.00 26.39 1231 VAL A C 1
ATOM 9580 O O . VAL A 1 1231 ? 13.131 -28.939 -22.000 1.00 26.39 1231 VAL A O 1
ATOM 9583 N N . VAL A 1 1232 ? 14.090 -30.307 -23.508 1.00 27.98 1232 VAL A N 1
ATOM 9584 C CA . VAL A 1 1232 ? 13.120 -31.406 -23.395 1.00 27.98 1232 VAL A CA 1
ATOM 9585 C C . VAL A 1 1232 ? 13.724 -32.453 -22.463 1.00 27.98 1232 VAL A C 1
ATOM 9587 O O . VAL A 1 1232 ? 14.737 -33.056 -22.805 1.00 27.98 1232 VAL A O 1
ATOM 9590 N N . VAL A 1 1233 ? 13.129 -32.659 -21.288 1.00 29.89 1233 VAL A N 1
ATOM 9591 C CA . VAL A 1 1233 ? 13.511 -33.751 -20.380 1.00 29.89 1233 VAL A CA 1
ATOM 9592 C C . VAL A 1 1233 ? 12.401 -34.794 -20.407 1.00 29.89 1233 VAL A C 1
ATOM 9594 O O . VAL A 1 1233 ? 11.264 -34.501 -20.039 1.00 29.89 1233 VAL A O 1
ATOM 9597 N N . ASP A 1 1234 ? 12.734 -35.994 -20.874 1.00 29.78 1234 ASP A N 1
ATOM 9598 C CA . ASP A 1 1234 ? 11.835 -37.145 -20.884 1.00 29.78 1234 ASP A CA 1
ATOM 9599 C C . ASP A 1 1234 ? 11.927 -37.880 -19.535 1.00 29.78 1234 ASP A C 1
ATOM 9601 O O . ASP A 1 1234 ? 13.004 -38.302 -19.107 1.00 29.78 1234 ASP A O 1
ATOM 9605 N N . ALA A 1 1235 ? 10.801 -38.016 -18.832 1.00 34.22 1235 ALA A N 1
ATOM 9606 C CA . ALA A 1 1235 ? 10.742 -38.436 -17.427 1.00 34.22 1235 ALA A CA 1
ATOM 9607 C C . ALA A 1 1235 ? 11.072 -39.926 -17.173 1.00 34.22 1235 ALA A C 1
ATOM 9609 O O . ALA A 1 1235 ? 10.890 -40.410 -16.056 1.00 34.22 1235 ALA A O 1
ATOM 9610 N N . ARG A 1 1236 ? 11.537 -40.676 -18.183 1.00 29.84 1236 ARG A N 1
ATOM 9611 C CA . ARG A 1 1236 ? 11.862 -42.112 -18.062 1.00 29.84 1236 ARG A CA 1
ATOM 9612 C C . ARG A 1 1236 ? 13.355 -42.441 -18.106 1.00 29.84 1236 ARG A C 1
ATOM 9614 O O . ARG A 1 1236 ? 13.712 -43.553 -17.738 1.00 29.84 1236 ARG A O 1
ATOM 9621 N N . ASN A 1 1237 ? 14.222 -41.490 -18.453 1.00 32.62 1237 ASN A N 1
ATOM 9622 C CA . ASN A 1 1237 ? 15.674 -41.662 -18.376 1.00 32.62 1237 ASN A CA 1
ATOM 9623 C C . ASN A 1 1237 ? 16.258 -40.708 -17.334 1.00 32.62 1237 ASN A C 1
ATOM 9625 O O . ASN A 1 1237 ? 16.842 -39.681 -17.660 1.00 32.62 1237 ASN A O 1
ATOM 9629 N N . ILE A 1 1238 ? 16.108 -41.070 -16.059 1.00 29.59 1238 ILE A N 1
ATOM 9630 C CA . ILE A 1 1238 ? 17.025 -40.602 -15.018 1.00 29.59 1238 ILE A CA 1
ATOM 9631 C C . ILE A 1 1238 ? 18.336 -41.357 -15.278 1.00 29.59 1238 ILE A C 1
ATOM 9633 O O . ILE A 1 1238 ? 18.355 -42.579 -15.093 1.00 29.59 1238 ILE A O 1
ATOM 9637 N N . PRO A 1 1239 ? 19.432 -40.708 -15.715 1.00 26.50 1239 PRO A N 1
ATOM 9638 C CA . PRO A 1 1239 ? 20.718 -41.373 -15.663 1.00 26.50 1239 PRO A CA 1
ATOM 9639 C C . PRO A 1 1239 ? 20.995 -41.641 -14.183 1.00 26.50 1239 PRO A C 1
ATOM 9641 O O . PRO A 1 1239 ? 20.912 -40.728 -13.357 1.00 26.50 1239 PRO A O 1
ATOM 9644 N N . LYS A 1 1240 ? 21.310 -42.894 -13.832 1.00 28.64 1240 LYS A N 1
ATOM 9645 C CA . LYS A 1 1240 ? 21.972 -43.198 -12.553 1.00 28.64 1240 LYS A CA 1
ATOM 9646 C C . LYS A 1 1240 ? 23.095 -42.173 -12.351 1.00 28.64 1240 LYS A C 1
ATOM 9648 O O . LYS A 1 1240 ? 23.711 -41.817 -13.356 1.00 28.64 1240 LYS A O 1
ATOM 9653 N N . PRO A 1 1241 ? 23.353 -41.697 -11.119 1.00 25.05 1241 PRO A N 1
ATOM 9654 C CA . PRO A 1 1241 ? 24.334 -40.648 -10.874 1.00 25.05 1241 PRO A CA 1
ATOM 9655 C C . PRO A 1 1241 ? 25.667 -41.078 -11.481 1.00 25.05 1241 PRO A C 1
ATOM 9657 O O . PRO A 1 1241 ? 26.351 -41.953 -10.956 1.00 25.05 1241 PRO A O 1
ATOM 9660 N N . VAL A 1 1242 ? 25.995 -40.507 -12.638 1.00 26.08 1242 VAL A N 1
ATOM 9661 C CA . VAL A 1 1242 ? 27.322 -40.625 -13.212 1.00 26.08 1242 VAL A CA 1
ATOM 9662 C C . VAL A 1 1242 ? 28.161 -39.723 -12.333 1.00 26.08 1242 VAL A C 1
ATOM 9664 O O . VAL A 1 1242 ? 27.945 -38.513 -12.285 1.00 26.08 1242 VAL A O 1
ATOM 9667 N N . THR A 1 1243 ? 29.070 -40.322 -11.577 1.00 28.41 1243 THR A N 1
ATOM 9668 C CA . THR A 1 1243 ? 30.200 -39.622 -10.981 1.00 28.41 1243 THR A CA 1
ATOM 9669 C C . THR A 1 1243 ? 30.968 -38.963 -12.121 1.00 28.41 1243 THR A C 1
ATOM 9671 O O . THR A 1 1243 ? 31.783 -39.593 -12.792 1.00 28.41 1243 THR A O 1
ATOM 9674 N N . VAL A 1 1244 ? 30.642 -37.701 -12.405 1.00 24.72 1244 VAL A N 1
ATOM 9675 C CA . VAL A 1 1244 ? 31.356 -36.910 -13.402 1.00 24.72 1244 VAL A CA 1
ATOM 9676 C C . VAL A 1 1244 ? 32.724 -36.619 -12.811 1.00 24.72 1244 VAL A C 1
ATOM 9678 O O . VAL A 1 1244 ? 32.872 -35.826 -11.883 1.00 24.72 1244 VAL A O 1
ATOM 9681 N N . ASN A 1 1245 ? 33.713 -37.348 -13.312 1.00 27.83 1245 ASN A N 1
ATOM 9682 C CA . ASN A 1 1245 ? 35.106 -37.172 -12.962 1.00 27.83 1245 ASN A CA 1
ATOM 9683 C C . ASN A 1 1245 ? 35.525 -35.753 -13.383 1.00 27.83 1245 ASN A C 1
ATOM 9685 O O . ASN A 1 1245 ? 35.341 -35.364 -14.540 1.00 27.83 1245 ASN A O 1
ATOM 9689 N N . SER A 1 1246 ? 36.067 -34.979 -12.444 1.00 28.42 1246 SER A N 1
ATOM 9690 C CA . SER A 1 1246 ? 36.405 -33.550 -12.574 1.00 28.42 1246 SER A CA 1
ATOM 9691 C C . SER A 1 1246 ? 37.349 -33.222 -13.739 1.00 28.42 1246 SER A C 1
ATOM 9693 O O . SER A 1 1246 ? 37.452 -32.067 -14.143 1.00 28.42 1246 SER A O 1
ATOM 9695 N N . GLN A 1 1247 ? 37.993 -34.230 -14.332 1.00 26.33 1247 GLN A N 1
ATOM 9696 C CA . GLN A 1 1247 ? 38.872 -34.080 -15.489 1.00 26.33 1247 GLN A CA 1
ATOM 9697 C C . GLN A 1 1247 ? 38.149 -33.784 -16.815 1.00 26.33 1247 GLN A C 1
ATOM 9699 O O . GLN A 1 1247 ? 38.733 -33.115 -17.660 1.00 26.33 1247 GLN A O 1
ATOM 9704 N N . GLN A 1 1248 ? 36.902 -34.226 -17.024 1.00 28.38 1248 GLN A N 1
ATOM 9705 C CA . GLN A 1 1248 ? 36.233 -34.029 -18.325 1.00 28.38 1248 GLN A CA 1
ATOM 9706 C C . GLN A 1 1248 ? 35.665 -32.616 -18.502 1.00 28.38 1248 GLN A C 1
ATOM 9708 O O . GLN A 1 1248 ? 35.706 -32.070 -19.601 1.00 28.38 1248 GLN A O 1
ATOM 9713 N N . THR A 1 1249 ? 35.206 -31.981 -17.422 1.00 29.92 1249 THR A N 1
ATOM 9714 C CA . THR A 1 1249 ? 34.722 -30.591 -17.457 1.00 29.92 1249 THR A CA 1
ATOM 9715 C C . THR A 1 1249 ? 35.869 -29.592 -17.658 1.00 29.92 1249 THR A C 1
ATOM 9717 O O . THR A 1 1249 ? 35.665 -28.537 -18.245 1.00 29.92 1249 THR A O 1
ATOM 9720 N N . LEU A 1 1250 ? 37.086 -29.953 -17.234 1.00 32.78 1250 LEU A N 1
ATOM 9721 C CA . LEU A 1 1250 ? 38.318 -29.177 -17.424 1.00 32.78 1250 LEU A CA 1
ATOM 9722 C C . LEU A 1 1250 ? 38.940 -29.320 -18.823 1.00 32.78 1250 LEU A C 1
ATOM 9724 O O . LEU A 1 1250 ? 39.830 -28.552 -19.156 1.00 32.78 1250 LEU A O 1
ATOM 9728 N N . GLN A 1 1251 ? 38.502 -30.290 -19.632 1.00 26.44 1251 GLN A N 1
ATOM 9729 C CA . GLN A 1 1251 ? 38.961 -30.444 -21.019 1.00 26.44 1251 GLN A CA 1
ATOM 9730 C C . GLN A 1 1251 ? 38.084 -29.691 -22.034 1.00 26.44 1251 GLN A C 1
ATOM 9732 O O . GLN A 1 1251 ? 38.478 -29.558 -23.191 1.00 26.44 1251 GLN A O 1
ATOM 9737 N N . ALA A 1 1252 ? 36.898 -29.231 -21.617 1.00 28.69 1252 ALA A N 1
ATOM 9738 C CA . ALA A 1 1252 ? 35.945 -28.503 -22.459 1.00 28.69 1252 ALA A CA 1
ATOM 9739 C C . ALA A 1 1252 ? 35.879 -26.988 -22.165 1.00 28.69 1252 ALA A C 1
ATOM 9741 O O . ALA A 1 1252 ? 35.344 -26.246 -22.991 1.00 28.69 1252 ALA A O 1
ATOM 9742 N N . CYS A 1 1253 ? 36.406 -26.545 -21.018 1.00 28.34 1253 CYS A N 1
ATOM 9743 C CA . CYS A 1 1253 ? 36.764 -25.149 -20.741 1.00 28.34 1253 CYS A CA 1
ATOM 9744 C C . CYS A 1 1253 ? 38.208 -24.906 -21.180 1.00 28.34 1253 CYS A C 1
ATOM 9746 O O . CYS A 1 1253 ? 38.475 -23.809 -21.718 1.00 28.34 1253 CYS A O 1
#

pLDDT: mean 70.98, std 19.06, range [20.88, 96.38]

InterPro domains:
  IPR011989 Armadillo-like helical [G3DSA:1.25.10.10] (566-808)
  IPR016024 Armadillo-type fold [SSF48371] (519-1144)
  IPR028267 Rapamycin-insensitive companion of mTOR, N-terminal domain [PF14664] (496-833)
  IPR028267 Rapamycin-insensitive companion of mTOR, N-terminal domain [SM01308] (486-833)
  IPR028268 Pianissimo family [PTHR13298] (497-1061)
  IPR029451 Rapamycin-insensitive companion of mTOR, middle domain [SM01307] (955-1146)
  IPR029453 Rapamycin-insensitive companion of mTOR, domain 4 [PF14663] (1084-1183)
  IPR029453 Rapamycin-insensitive companion of mTOR, domain 4 [SM01303] (1080-1194)

Foldseek 3Di:
DPFDPCVVVPDDDDALVDPDGCSVVVVVVVVVVVVVVVVCVVVVNPCNVVVVLVCLQQPAFFFDDDPVQFAWAQGKWFKAAQPVRFTWFWDQPDAPDVPPSWTFIFTDHHDPGDGLGRIWHWHALDPPRTDTDAAFGKTWTWRGQSSQQDPQLRAGHAIWTWFWDPQDPVQAFPFPRATAITTHSDSDLRRIKGKWQQQDAFVVRVVRGGHTDGQPTWIFIASRVPRFTKFWDPVAWDQDSNGTTIHIHTHFDDDPDDDPLVVCVVVVVDDPVRGGDRGDSRRIIGTHGDPDPVSRDGPDDGGDHLALLSLLLSLLVLQQLAFLCSLLVLLLVLVVVCVVDDQKDFLVVNVVSSVVSNVQRPDDDPDPVSSCNNSVVQPDPPPRIGRSVVVNCSNLPDADDPLLLVLLVVLVVVLCVPPNFDFLLSLVVQFDPVLGVVRHDPRGDDDDNSVSQNDPDRPDGQDSVSSRSSLSSSVSSDPDPVVSSVSSCNGHDDDVVPVVVCVVQPLLNLLLVLLVQCPDPDLVSVLVSLVSLLVSPDAPVSLLSNPVNNPLPSLLCQCQPDLVSVSSNVSSVSSLVSSVVHPLVSRDLSSLLSLLVLLPPLPHPCNLVSLVSLLSSCVSPVPSCLVSCNLLSLLLLLLQLSNVVCNLVSLVSVLVQCVDVVNVVSCVVRPDLCSLCVLLPPQPDDDDPRSLSSLVSSLVSLLSLLLDPSSLCVQLVDCCHLLVLLVSLVDPGDPVSNLSSVCSLCSNLVHHRCADSVGDGDPPPPDPQPPPVCCLVVVLVVQDDPDDDDDVVLVSNQSVLVSNVVSVNLVSCLLPPLVVNLVSLLSCLVRPDPVVNLVSVPPVVLVVLLVVQPPPPPPDPPPDDPVVVSSNVSNVSSVVSVVVSLVSLPVPPPDDDDDDDDDPPDDDDDDSVVSSVSSVVSSPDRDPDDPPDDPPPVPVVVVVLVVLQVVLVPDDPVVLCCLLPPVQCLQVDLDPVPGDLVSLLVCLSGNCLDPVSVVVSVVGCNCVSLVQCCDPDPPPRHNLNPDDDDPVCVSSVNSVVSNLVSLVVDPVSVVVVVPDPCPPVLLVVLLVLLSVLSVVDPPCLPVVLVVLLVQCPDDPSSVVSSLVSLLVLLSDPSSVVSNLVVLSPSCVVNVVVSSLVSLVVDPSSVVSVVVPPPPVVVVVVCCVPPVVVVVVVVVVVVSVCVSPVPPPPPPPDPPPDDDDDDDDDDDDDDDDDDDDDDPAWDDDPPDTDGPPDPDDPDPPDPVVVVVVD

Sequence (1253 aa):
MQFTPQQLVGAGRYSATTRIGNWNEDLMLEEARMKDYRAQKQKGGLGTVYRRKMEQANGRVPVSYWDDGFLRYNSYVVVEHVQTSGSLASDVWEETFTGSGEYVVSVGQRPPHATARATFLLVGPSERSSGIVKYGDSFRLMANEALRVDLTTNSLLPPLYLRSTLKSERAMSPISSHQNVTLSPVTDNSTLWVATKGDASGAEKFLATSTPISTHDNVGLIHKMTGILLHADAKYVIATDFGNETEVCCATMKNHSKSFNLHHERQGDRSADMHAKETQSPNLWRLALGSSPGAAEESRALPAPATPAIVLDLIVDALTRTSVFHVRALVHSLQAIDAKTTGLMEREDLKWAIKALESSSGKAALRDDQYDVLLSALDEGKKGFIRLTAFIDAIRGGSLSPSRMALVRDTYDGLTGAYGDVTLNVLRQAYDKGCEKPFQTIKSKPVNFLTLWTTQDPARLVSLHEFVDVYKDVSRAIADDSMFDQLLKNAWGEMKKDPMLLEMFAVERIQNCARGLMSDTDTSVRTAALRVLRYSMINCASTAQAIKLVPIRAFPILLIRDAKLVGERIQALKVVRRLMDIDASQVPTSVVRSVVAIANHKEDNLRRVALETLRELAIANVSVVMQCNGIKTLVDCILDPTCQDLADALLMTIMYLINEPANRNLIHSFVNVQVLLAPLTDTDTPAGTERRQRWTASRNAIVMMMRSWTGILIMTANPQGLRSLVRMLEQPVGDDVKKVVLATICDIFYTHAPLDKNGNDVDRSGDSIKGASSSAKQHAAAVVSTHAQTNLLDNYMVMVLLSLGHCGLLQALVALAIELLSEILHLSARLLPDQHCAMLLALPQLVATTAYSQVDYLADLQTKPPEDRLQRERAIRSSEMLAELAHAVGASSSSGGLVTRQNPLAGGAANGVHLASELLRGTNRPLHNFSMQSPRDSAREMLVYDLKVHLDNQMDDHTFRDLLMHKSRVLSGKDWFRWNWDIISELLEGPLTNPARLSEAMKTKFFKRVSGFFRCDNSDKGYFAGLPWTPDYVPYLRPACQMYTLLLNHPEGIAFLKTDRRYSLRLYATCLLRALLRSEVEGFERWGIESLVAQLDKETSVARAALSVLEEAAESPVYLSAMIKKRPLQLVHLQAESLLLKFLSLPEGLAFLKDVPNWIPTKLVQWRQSKVVNYVHVVESHLLRGVFRDKQSVTTNTSKAALKPVPIPTGHDAHTPSDGNHLNTIRIKGVVVDARNIPKPVTVNSQQTLQAC

Secondary structure (DSSP, 8-state):
--S-HHHHTTPPP--TTS-STTHHHHHHHHHHHHHHHHHHHHTT-SSHHHHHHHHHHT-B------TT-B-BTT-EEEEEETTT--EEEEEEEEESSTTS--EEEEEEPPPSS-BGGGEEEEE-SSTT--SB-BTT-EEEEEEPGGGGEETTTTEEPPPPEEEEPPPBTTBB-TTT-SEEEEEES--SGGG-EEEEESS--THHHHHTTTSBPBTTS-EEEEETTTTEEEEEEEEEEEEETTEEEEEEEE-----S----HHHHHHHTSS-GGG--PPPPGGG-EEEEPPSSGGGS-----PPPP--HHHHHHHHHHHHHTTBTTHHHHHHHHHHHHHTTS-SEEEHHHHHHHHHHHHTTS-S-PPPHHHHHHHHHHHSTTS-SEEEHHHHHHHHHTSSPPHHHHHHHHHHHHHHHHHHSS-BHHHHHHH--GGGGGGGB-TTSPPP-GGGSSS---TTSB--HHHHHHHHHHHHHH---HHHHHHHHHHHH-S--SSSTTTSSS-HHHHHHHHHHHTT-S-HHHHHHHHHHHHHH--SHHHHHHHHHHS-TTHHHHHHHS-TT-HHHHHHHHHHHHHHHHHHGGG--HHHHHHHHHHHH-TT-TTHHHHHHHHHHHHHH-HHHHHHTTHHHHHHHHHT-GGGTTTHHHHHHHHHHHHHSHHHHHHHTTT--HHHHHHHHH--SS---HHHHHHHHHHHHHHHHHHTSHHHHHHHHH-TTSHHHHHHHHHS---HHHHHHHHHHHHHHHT---SB-TTS-B--TTSSTTS-HHHHHHHHHHHS---S----HHHHHHHHHHHHHHHTTHHHHHHTT-HHHHHHHHHHHHHHS-HHHHHHHHT-HHHHHHHHGGGS---S--SSS-HHHHHHHHHHHHHHHHHHHHHHHTTTT-S------S--S-------HHHHHHHHTTGGG----------TTSHHHHHHHHHHHHHHHTTS-HHHHHHIIIIIS-TTT-S-GGGS-HHHHHHHHHTGGGSHHHHHHHHHSSHHHHHHHHT---SSTT-SGGGS---GGGGGGHHHHHHHHHHHHHSHHHHHHHHHS--HHHHHHHHHHHHHHHHTT-TTHHHHHHHHHHHHTTS-HHHHHHHHHHHHHHTTSHHHHHHHHHT--THHHHTT-HHHHHHHTTSHHHHHHHHHSTTHHHHHHHHIIIIIHHHHHHHHHHHHHHHHTGGGTTS-TT-TT---PPPPPP-----------------EETTEE--TT---------HHHHTTT-